Protein AF-A0A3N9NF38-F1 (afdb_monomer_lite)

Radius of gyration: 47.27 Å; chains: 1; bounding box: 135×78×129 Å

Sequence (856 aa):
MKYIIIVLLFSSFVFIRCHSHDHEHPHEVAAEEAPTVAVTQWTDSMELFMEYETAVVGAEIKFIIHLTTLSDFHPVREGRVTLIFTSADGSVLTIERDELLREGIFTPVNRFENSGEYTFQLSYEGAKAIERFEIGRFVVYESFEHIPPEPEEAAGEEITFLKEQQWKIDFATEQARKREVMASVHAVGSIEPRQASYTDILSPVEGIVSIAHAEQMVKPGQTVKKGETLAVLIPPLAAQNSWAEVYLNYEQAKAEYERSLRLKERNAISQREFEQAQRQYERQKAGLANYFEGEESGIRYGAESSSFSITAPLSGLVSDVALLPGQKAGAGQKLFSIVNPAYVWLRLELFANQAAQLQNVYGVSLTIPGQSAPIHLSENDITLVSRGELVDPQKRTLTVWLEAANSDRRMKIGQMVEAILLAYPAVISTARRTGRTELDEHSMGSHAHEMEVRIDLSDISKQQLLEELRNNLSIVPGTIITIGQPISHRIDHMLSGTRANIAVKIFGPDLYTLRRIADQIEAQMQDIKGLVDLSKDQQTDIPQVRIKANRDNLALFGLTAADIDEMIDSAFLGLPVSQVYEGQNRHDLVVRYEQDFRDNLDAIKNSLIDLPGGSQVPLHMVADINVDKGPNYISRENVQRKMVVQANVAGRDLLSVVDDIKSNVAENIDPPKGYYIEYGGQFESAAEATRMITLLSILSILAIFVALYLEFTSFRLSLLVMVNLPLALIGGVLALFMSEGIITIASMVGFITLFGIAVRNGIIMVSHYLHLIESEGKTVREAVVQGSLERLNPIMMTALTTGLALLPLALAMDKPGSEIQAPMSIAILGGLLSATFLNMIVIPVLFEKWGIRTAS

Secondary structure (DSSP, 8-state):
--------------------------------PPPEEEEEEE-SSEEEEEEEEPPBTTSEEEEEEEEEETTT-PBP-S-EEEEEEEETTS-EEEEEE---SBTTEE--EEE-SS-EEEEEEEEEEETTEEEEEEEEEEEEBSSGGGSPPPP-----------HHHHTTS------------------EEEEEPPTT-EEEEE-SS-EEE-GGGGGGPPPTT-EE-TT-EEEEEE-GGG-S--HH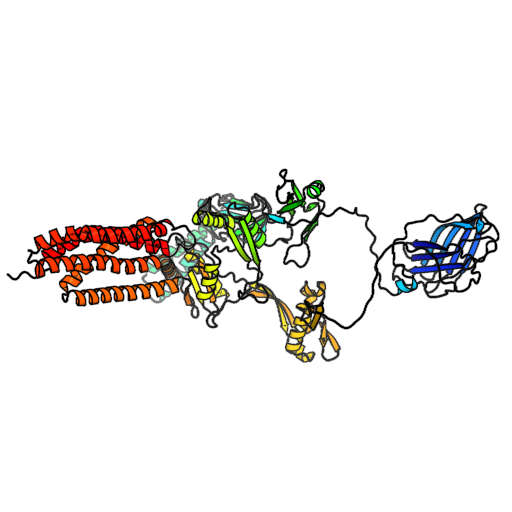HHHHHHHHHHHHHHHHHHHHTTT-S-HHHHHHHHHHHHHHHHHHHHHHHHHHTT----S----EEEE-SSSEEEEEE---TTPEEPTT-EEEEEE-TTEEEEEEEEEHHHHTT-SS--EEEE--TT-SS-EEEEGGGEEEEEE-SSPPTTT-EEEEEEEEE-TT--S-HHHHHHHHHHTSTTEEEEEEEES--TT-SS---TT-EEEEEEE--SSS-HHHHHHHHHHHHTTSTT-------HHHHHHHHHHHSSSSSEEEEEE-S-HHHHHHHHHHHHHHHTT-TTEEEEEE----EEEEEEEEE-HHHHHHHT--HHHHHHHHIIIII--EEEEEEETTEEEEEE----GGGTSSHHHHHH-EEE-TTS-EEEGGGTEEEEEEEEES---EETTEEEEEEEEEE-SS-HHHHHHHHHHHHHHH--PPTT-EEEEESHHHHHHHHHHHHHHHHHHHHHHHHHHHHHHHS-HHHHHHHHTHHHHHHHHHHHHHHTTTS---HHHHHHHHHHHHHHHHHHHHHHHHHHHHHHTS---HHHHHHHHHHHHHHHHHHHHHHHHHHHHHHHTTTTSTT-TTHHHHHHHHHHHHHHHHHHHHHHHHHHHHHHTS----

Structure (mmCIF, N/CA/C/O backbone):
data_AF-A0A3N9NF38-F1
#
_entry.id   AF-A0A3N9NF38-F1
#
loop_
_atom_site.group_PDB
_atom_site.id
_atom_site.type_symbol
_atom_site.label_atom_id
_atom_site.label_alt_id
_atom_site.label_comp_id
_atom_site.label_asym_id
_atom_site.label_entity_id
_atom_site.label_seq_id
_atom_site.pdbx_PDB_ins_code
_atom_site.Cartn_x
_atom_site.Cartn_y
_atom_site.Cartn_z
_atom_site.occupancy
_atom_site.B_iso_or_equiv
_atom_site.auth_seq_id
_atom_site.auth_comp_id
_atom_site.auth_asym_id
_atom_site.auth_atom_id
_atom_site.pdbx_PDB_model_num
ATOM 1 N N . MET A 1 1 ? 67.286 18.313 40.542 1.00 29.97 1 MET A N 1
ATOM 2 C CA . MET A 1 1 ? 67.997 17.303 39.719 1.00 29.97 1 MET A CA 1
ATOM 3 C C . MET A 1 1 ? 67.415 17.375 38.310 1.00 29.97 1 MET A C 1
ATOM 5 O O . MET A 1 1 ? 66.233 17.657 38.212 1.00 29.97 1 MET A O 1
ATOM 9 N N . LYS A 1 2 ? 68.207 17.417 37.229 1.00 23.53 2 LYS A N 1
ATOM 10 C CA . LYS A 1 2 ? 69.157 16.393 36.731 1.00 23.53 2 LYS A CA 1
ATOM 11 C C . LYS A 1 2 ? 68.433 15.081 36.354 1.00 23.53 2 LYS A C 1
ATOM 13 O O . LYS A 1 2 ? 67.737 14.563 37.213 1.00 23.53 2 LYS A O 1
ATOM 18 N N . TYR A 1 3 ? 68.637 14.460 35.188 1.00 26.38 3 TYR A N 1
ATOM 19 C CA . TYR A 1 3 ? 69.264 14.910 33.927 1.00 26.38 3 TYR A CA 1
ATOM 20 C C . TYR A 1 3 ? 69.180 13.765 32.885 1.00 26.38 3 TYR A C 1
ATOM 22 O O . TYR A 1 3 ? 69.373 12.638 33.316 1.00 26.38 3 TYR A O 1
ATOM 30 N N . ILE A 1 4 ? 69.060 14.086 31.577 1.00 30.91 4 ILE A N 1
ATOM 31 C CA . ILE A 1 4 ? 69.941 13.586 30.473 1.00 30.91 4 ILE A CA 1
ATOM 32 C C . ILE A 1 4 ? 69.904 12.050 30.150 1.00 30.91 4 ILE A C 1
ATOM 34 O O . ILE A 1 4 ? 69.565 11.250 31.005 1.00 30.91 4 ILE A O 1
ATOM 38 N N . ILE A 1 5 ? 70.217 11.504 28.960 1.00 34.25 5 ILE A N 1
ATOM 39 C CA . ILE A 1 5 ? 70.726 11.983 27.648 1.00 34.25 5 ILE A CA 1
ATOM 40 C C . ILE A 1 5 ? 70.441 10.887 26.575 1.00 34.25 5 ILE A C 1
ATOM 42 O O . ILE A 1 5 ? 70.309 9.729 26.960 1.00 34.25 5 ILE A O 1
ATOM 46 N N . ILE A 1 6 ? 70.203 11.176 25.281 1.00 30.67 6 ILE A N 1
ATOM 47 C CA . ILE A 1 6 ? 71.094 11.050 24.078 1.00 30.67 6 ILE A CA 1
ATOM 48 C C . ILE A 1 6 ? 70.127 10.989 22.852 1.00 30.67 6 ILE A C 1
ATOM 50 O O . ILE A 1 6 ? 69.067 10.394 23.023 1.00 30.67 6 ILE A O 1
ATOM 54 N N . VAL A 1 7 ? 70.351 11.452 21.603 1.00 27.95 7 VAL A N 1
ATOM 55 C CA . VAL A 1 7 ? 71.201 12.454 20.879 1.00 27.95 7 VAL A CA 1
ATOM 56 C C . VAL A 1 7 ? 70.753 12.374 19.376 1.00 27.95 7 VAL A C 1
ATOM 58 O O . VAL A 1 7 ? 70.211 11.332 19.023 1.00 27.95 7 VAL A O 1
ATOM 61 N N . LEU A 1 8 ? 70.870 13.276 18.381 1.00 23.94 8 LEU A N 1
ATOM 62 C CA . LEU A 1 8 ? 71.369 14.651 18.091 1.00 23.94 8 LEU A CA 1
ATOM 63 C C . LEU A 1 8 ? 70.146 15.608 17.848 1.00 23.94 8 LEU A C 1
ATOM 65 O O . LEU A 1 8 ? 69.037 15.199 18.174 1.00 23.94 8 LEU A O 1
ATOM 69 N N . LEU A 1 9 ? 70.142 16.895 17.432 1.00 23.56 9 LEU A N 1
ATOM 70 C CA . LEU A 1 9 ? 71.029 17.894 16.766 1.00 23.56 9 LEU A CA 1
ATOM 71 C C . LEU A 1 9 ? 71.072 17.855 15.208 1.00 23.56 9 LEU A C 1
ATOM 73 O O . LEU A 1 9 ? 71.183 16.773 14.651 1.00 23.56 9 LEU A O 1
ATOM 77 N N . PHE A 1 10 ? 71.007 18.964 14.437 1.00 23.52 10 PHE A N 1
ATOM 78 C CA . PHE A 1 10 ? 70.887 20.421 14.732 1.00 23.52 10 PHE A CA 1
ATOM 79 C C . PHE A 1 10 ? 70.024 21.162 13.650 1.00 23.52 10 PHE A C 1
ATOM 81 O O . PHE A 1 10 ? 69.529 20.534 12.721 1.00 23.52 10 PHE A O 1
ATOM 88 N N . SER A 1 11 ? 69.810 22.481 13.794 1.00 22.44 11 SER A N 1
ATOM 89 C CA . SER A 1 11 ? 68.997 23.404 12.948 1.00 22.44 11 SER A CA 1
ATOM 90 C C . SER A 1 11 ? 69.767 23.995 11.717 1.00 22.44 11 SER A C 1
ATOM 92 O O . SER A 1 11 ? 70.878 23.540 11.470 1.00 22.44 11 SER A O 1
ATOM 94 N N . SER A 1 12 ? 69.320 24.951 10.863 1.00 23.61 12 SER A N 1
ATOM 95 C CA . SER A 1 12 ? 68.325 26.057 10.952 1.00 23.61 12 SER A CA 1
ATOM 96 C C . SER A 1 12 ? 67.787 26.589 9.593 1.00 23.61 12 SER A C 1
ATOM 98 O O . SER A 1 12 ? 68.517 26.678 8.618 1.00 23.61 12 SER A O 1
ATOM 100 N N . PHE A 1 13 ? 66.532 27.064 9.617 1.00 25.88 13 PHE A N 1
ATOM 101 C CA . PHE A 1 13 ? 65.932 28.269 8.986 1.00 25.88 13 PHE A CA 1
ATOM 102 C C . PHE A 1 13 ? 66.564 29.006 7.755 1.00 25.88 13 PHE A C 1
ATOM 104 O O . PHE A 1 13 ? 67.501 29.779 7.913 1.00 25.88 13 PHE A O 1
ATOM 111 N N . VAL A 1 14 ? 65.827 28.961 6.623 1.00 25.22 14 VAL A N 1
ATOM 112 C CA . VAL A 1 14 ? 65.080 30.087 5.966 1.00 25.22 14 VAL A CA 1
ATOM 113 C C . VAL A 1 14 ? 65.749 31.157 5.042 1.00 25.22 14 VAL A C 1
ATOM 115 O O . VAL A 1 14 ? 66.621 31.916 5.444 1.00 25.22 14 VAL A O 1
ATOM 118 N N . PHE A 1 15 ? 65.082 31.326 3.876 1.00 24.64 15 PHE A N 1
ATOM 119 C CA . PHE A 1 15 ? 64.891 32.493 2.966 1.00 24.64 15 PHE A CA 1
ATOM 120 C C . PHE A 1 15 ? 65.831 32.839 1.775 1.00 24.64 15 PHE A C 1
ATOM 122 O O . PHE A 1 15 ? 67.023 33.066 1.926 1.00 24.64 15 PHE A O 1
ATOM 129 N N . ILE A 1 16 ? 65.139 33.134 0.651 1.00 24.09 16 ILE A N 1
ATOM 130 C CA . ILE A 1 16 ? 65.429 34.087 -0.453 1.00 24.09 16 ILE A CA 1
ATOM 131 C C . ILE A 1 16 ? 66.327 33.633 -1.629 1.00 24.09 16 ILE A C 1
ATOM 133 O O . ILE A 1 16 ? 67.448 33.186 -1.446 1.00 24.09 16 ILE A O 1
ATOM 137 N N . ARG A 1 17 ? 65.810 33.908 -2.847 1.00 20.97 17 ARG A N 1
ATOM 138 C CA . ARG A 1 17 ? 66.447 33.913 -4.188 1.00 20.97 17 ARG A CA 1
ATOM 139 C C . ARG A 1 17 ? 67.185 32.642 -4.635 1.00 20.97 17 ARG A C 1
ATOM 141 O O . ARG A 1 17 ? 68.342 32.433 -4.296 1.00 20.97 17 ARG A O 1
ATOM 148 N N . CYS A 1 18 ? 66.595 31.949 -5.610 1.00 23.95 18 CYS A N 1
ATOM 149 C CA . CYS A 1 18 ? 67.400 31.385 -6.693 1.00 23.95 18 CYS A CA 1
ATOM 150 C C . CYS A 1 18 ? 67.911 32.541 -7.567 1.00 23.95 18 CYS A C 1
ATOM 152 O O . CYS A 1 18 ? 67.128 33.388 -8.002 1.00 23.95 18 CYS A O 1
ATOM 154 N N . HIS A 1 19 ? 69.220 32.578 -7.795 1.00 21.56 19 HIS A N 1
ATOM 155 C CA . HIS A 1 19 ? 69.838 33.321 -8.891 1.00 21.56 19 HIS A CA 1
ATOM 156 C C . HIS A 1 19 ? 70.431 32.302 -9.877 1.00 21.56 19 HIS A C 1
ATOM 158 O O . HIS A 1 19 ? 70.405 31.103 -9.601 1.00 21.56 19 HIS A O 1
ATOM 164 N N . SER A 1 20 ? 70.886 32.769 -11.035 1.00 25.39 20 SER A N 1
ATOM 165 C CA . SER A 1 20 ? 71.375 31.930 -12.133 1.00 25.39 20 SER A CA 1
ATOM 166 C C . SER A 1 20 ? 72.767 31.334 -11.881 1.00 25.39 20 SER A C 1
ATOM 168 O O . SER A 1 20 ? 73.448 31.699 -10.921 1.00 25.39 20 SER A O 1
ATOM 170 N N . HIS A 1 21 ? 73.181 30.495 -12.835 1.00 24.47 21 HIS A N 1
ATOM 171 C CA . HIS A 1 21 ? 74.507 29.907 -13.031 1.00 24.47 21 HIS A CA 1
ATOM 172 C C . HIS A 1 21 ? 74.903 28.727 -12.132 1.00 24.47 21 HIS A C 1
ATOM 174 O O . HIS A 1 21 ? 74.615 28.707 -10.939 1.00 24.47 21 HIS A O 1
ATOM 180 N N . ASP A 1 22 ? 75.672 27.750 -12.618 1.00 24.53 22 ASP A N 1
ATOM 181 C CA . ASP A 1 22 ? 75.780 27.151 -13.970 1.00 24.53 22 ASP A CA 1
ATOM 182 C C . ASP A 1 22 ? 76.580 25.848 -13.811 1.00 24.53 22 ASP A C 1
ATOM 184 O O . ASP A 1 22 ? 77.318 25.689 -12.835 1.00 24.53 22 ASP A O 1
ATOM 188 N N . HIS A 1 23 ? 76.492 24.932 -14.778 1.00 27.89 23 HIS A N 1
ATOM 189 C CA . HIS A 1 23 ? 77.492 23.871 -14.912 1.00 27.89 23 HIS A CA 1
ATOM 190 C C . HIS A 1 23 ? 77.973 23.749 -16.356 1.00 27.89 23 HIS A C 1
ATOM 192 O O . HIS A 1 23 ? 77.351 23.103 -17.195 1.00 27.89 23 HIS A O 1
ATOM 198 N N . GLU A 1 24 ? 79.122 24.375 -16.611 1.00 26.62 24 GLU A N 1
ATOM 199 C CA . GLU A 1 24 ? 79.849 24.302 -17.873 1.00 26.62 24 GLU A CA 1
ATOM 200 C C . GLU A 1 24 ? 80.242 22.851 -18.201 1.00 26.62 24 GLU A C 1
ATOM 202 O O . GLU A 1 24 ? 81.093 22.242 -17.546 1.00 26.62 24 GLU A O 1
ATOM 207 N N . HIS A 1 25 ? 79.690 22.329 -19.292 1.00 27.12 25 HIS A N 1
ATOM 208 C CA . HIS A 1 25 ? 80.431 21.436 -20.177 1.00 27.12 25 HIS A CA 1
ATOM 209 C C . HIS A 1 25 ? 80.754 22.200 -21.471 1.00 27.12 25 HIS A C 1
ATOM 211 O O . HIS A 1 25 ? 80.097 23.199 -21.764 1.00 27.12 25 HIS A O 1
ATOM 217 N N . PRO A 1 26 ? 81.870 21.867 -22.142 1.00 25.59 26 PRO A N 1
ATOM 218 C CA . PRO A 1 26 ? 82.667 22.874 -22.833 1.00 25.59 26 PRO A CA 1
ATOM 219 C C . PRO A 1 26 ? 81.975 23.465 -24.061 1.00 25.59 26 PRO A C 1
ATOM 221 O O . PRO A 1 26 ? 81.375 22.742 -24.851 1.00 25.59 26 PRO A O 1
ATOM 224 N N . HIS A 1 27 ? 82.178 24.770 -24.260 1.00 26.14 27 HIS A N 1
ATOM 225 C CA . HIS A 1 27 ? 81.907 25.446 -25.524 1.00 26.14 27 HIS A CA 1
ATOM 226 C C . HIS A 1 27 ? 82.797 24.878 -26.644 1.00 26.14 27 HIS A C 1
ATOM 228 O O . HIS A 1 27 ? 83.865 25.416 -26.945 1.00 26.14 27 HIS A O 1
ATOM 234 N N . GLU A 1 28 ? 82.331 23.828 -27.316 1.00 25.45 28 GLU A N 1
ATOM 235 C CA . GLU A 1 28 ? 82.444 23.833 -28.771 1.00 25.45 28 GLU A CA 1
ATOM 236 C C . GLU A 1 28 ? 81.500 24.918 -29.302 1.00 25.45 28 GLU A C 1
ATOM 238 O O . GLU A 1 28 ? 80.389 25.100 -28.797 1.00 25.45 28 GLU A O 1
ATOM 243 N N . VAL A 1 29 ? 81.962 25.689 -30.287 1.00 30.98 29 VAL A N 1
ATOM 244 C CA . VAL A 1 29 ? 81.142 26.723 -30.926 1.00 30.98 29 VAL A CA 1
ATOM 245 C C . VAL A 1 29 ? 80.209 26.023 -31.908 1.00 30.98 29 VAL A C 1
ATOM 247 O O . VAL A 1 29 ? 80.527 25.878 -33.088 1.00 30.98 29 VAL A O 1
ATOM 250 N N . ALA A 1 30 ? 79.075 25.545 -31.394 1.00 27.36 30 ALA A N 1
ATOM 251 C CA . ALA A 1 30 ? 77.926 25.218 -32.224 1.00 27.36 30 ALA A CA 1
ATOM 252 C C . ALA A 1 30 ? 77.536 26.467 -33.031 1.00 27.36 30 ALA A C 1
ATOM 254 O O . ALA A 1 30 ? 77.594 27.586 -32.515 1.00 27.36 30 ALA A O 1
ATOM 255 N N . ALA A 1 31 ? 77.204 26.276 -34.306 1.00 32.00 31 ALA A N 1
ATOM 256 C CA . ALA A 1 31 ? 76.750 27.369 -35.154 1.00 32.00 31 ALA A CA 1
ATOM 257 C C . ALA A 1 31 ? 75.407 27.917 -34.648 1.00 32.00 31 ALA A C 1
ATOM 259 O O . ALA A 1 31 ? 74.642 27.200 -34.006 1.00 32.00 31 ALA A O 1
ATOM 260 N N . GLU A 1 32 ? 75.121 29.177 -34.964 1.00 41.56 32 GLU A N 1
ATOM 261 C CA . GLU A 1 32 ? 73.793 29.758 -34.768 1.00 41.56 32 GLU A CA 1
ATOM 262 C C . GLU A 1 32 ? 72.800 28.990 -35.657 1.00 41.56 32 GLU A C 1
ATOM 264 O O . GLU A 1 32 ? 72.834 29.111 -36.882 1.00 41.56 32 GLU A O 1
ATOM 269 N N . GLU A 1 33 ? 71.965 28.140 -35.051 1.00 52.38 33 GLU A N 1
ATOM 270 C CA . GLU A 1 33 ? 70.929 27.401 -35.776 1.00 52.38 33 GLU A CA 1
ATOM 271 C C . GLU A 1 33 ? 69.884 28.392 -36.304 1.00 52.38 33 GLU A C 1
ATOM 273 O O . GLU A 1 33 ? 69.327 29.198 -35.555 1.00 52.38 33 GLU A O 1
ATOM 278 N N . ALA A 1 34 ? 69.647 28.368 -37.617 1.00 59.06 34 ALA A N 1
ATOM 279 C CA . ALA A 1 34 ? 68.720 29.289 -38.260 1.00 59.06 34 ALA A CA 1
ATOM 280 C C . ALA A 1 34 ? 67.272 28.991 -37.823 1.00 59.06 34 ALA A C 1
ATOM 282 O O . ALA A 1 34 ? 66.893 27.817 -37.780 1.00 59.06 34 ALA A O 1
ATOM 283 N N . PRO A 1 35 ? 66.433 30.014 -37.555 1.00 65.31 35 PRO A N 1
ATOM 284 C CA . PRO A 1 35 ? 65.046 29.788 -37.160 1.00 65.31 35 PRO A CA 1
ATOM 285 C C . PRO A 1 35 ? 64.309 28.980 -38.234 1.00 65.31 35 PRO A C 1
ATOM 287 O O . PRO A 1 35 ? 64.445 29.238 -39.438 1.00 65.31 35 PRO A O 1
ATOM 290 N N . THR A 1 36 ? 63.570 27.966 -37.787 1.00 70.81 36 THR A N 1
ATOM 291 C CA . THR A 1 36 ? 62.892 26.987 -38.641 1.00 70.81 36 THR A CA 1
ATOM 292 C C . THR A 1 36 ? 61.425 27.355 -38.818 1.00 70.81 36 THR A C 1
ATOM 294 O O . THR A 1 36 ? 60.681 27.539 -37.861 1.00 70.81 36 THR A O 1
ATOM 297 N N . VAL A 1 37 ? 60.995 27.453 -40.073 1.00 77.69 37 VAL A N 1
ATOM 298 C CA . VAL A 1 37 ? 59.620 27.776 -40.445 1.00 77.69 37 VAL A CA 1
ATOM 299 C C . VAL A 1 37 ? 58.851 26.479 -40.667 1.00 77.69 37 VAL A C 1
ATOM 301 O O . VAL A 1 37 ? 59.185 25.700 -41.562 1.00 77.69 37 VAL A O 1
ATOM 304 N N . ALA A 1 38 ? 57.801 26.265 -39.876 1.00 80.81 38 ALA A N 1
ATOM 305 C CA . ALA A 1 38 ? 56.843 25.181 -40.064 1.00 80.81 38 ALA A CA 1
ATOM 306 C C . ALA A 1 38 ? 55.587 25.681 -40.800 1.00 80.81 38 ALA A C 1
ATOM 308 O O . ALA A 1 38 ? 55.027 26.729 -40.478 1.00 80.81 38 ALA A O 1
ATOM 309 N N . VAL A 1 39 ? 55.118 24.911 -41.780 1.00 80.88 39 VAL A N 1
ATOM 310 C CA . VAL A 1 39 ? 53.929 25.192 -42.592 1.00 80.88 39 VAL A CA 1
ATOM 311 C C . VAL A 1 39 ? 53.025 23.966 -42.599 1.00 80.88 39 VAL A C 1
ATOM 313 O O . VAL A 1 39 ? 53.464 22.874 -42.948 1.00 80.88 39 VAL A O 1
ATOM 316 N N . THR A 1 40 ? 51.740 24.153 -42.287 1.00 82.06 40 THR A N 1
ATOM 317 C CA . THR A 1 40 ? 50.705 23.123 -42.486 1.00 82.06 40 THR A CA 1
ATOM 318 C C . THR A 1 40 ? 49.654 23.632 -43.470 1.00 82.06 40 THR A C 1
ATOM 320 O O . THR A 1 40 ? 49.102 24.715 -43.273 1.00 82.06 40 THR A O 1
ATOM 323 N N . GLN A 1 41 ? 49.362 22.867 -44.522 1.00 83.25 41 GLN A N 1
ATOM 324 C CA . GLN A 1 41 ? 48.293 23.145 -45.486 1.00 83.25 41 GLN A CA 1
ATOM 325 C C . GLN A 1 41 ? 47.521 21.870 -45.844 1.00 83.25 41 GLN A C 1
ATOM 327 O O . GLN A 1 41 ? 47.989 20.755 -45.632 1.00 83.25 41 GLN A O 1
ATOM 332 N N . TRP A 1 42 ? 46.322 22.048 -46.397 1.00 83.94 42 TRP A N 1
ATOM 333 C CA . TRP A 1 42 ? 45.366 20.977 -46.668 1.00 83.94 42 TRP A CA 1
ATOM 334 C C . TRP A 1 42 ? 44.664 21.243 -48.003 1.00 83.94 42 TRP A C 1
ATOM 336 O O . TRP A 1 42 ? 44.303 22.389 -48.282 1.00 83.94 42 TRP A O 1
ATOM 346 N N . THR A 1 43 ? 44.430 20.199 -48.793 1.00 83.56 43 THR A N 1
ATOM 347 C CA . THR A 1 43 ? 43.486 20.208 -49.924 1.00 83.56 43 THR A CA 1
ATOM 348 C C . THR A 1 43 ? 42.327 19.249 -49.638 1.00 83.56 43 THR A C 1
ATOM 350 O O . THR A 1 43 ? 42.254 18.661 -48.560 1.00 83.56 43 THR A O 1
ATOM 353 N N . ASP A 1 44 ? 41.414 19.060 -50.594 1.00 79.00 44 ASP A N 1
ATOM 354 C CA . ASP A 1 44 ? 40.312 18.096 -50.458 1.00 79.00 44 ASP A CA 1
ATOM 355 C C . ASP A 1 44 ? 40.794 16.628 -50.367 1.00 79.00 44 ASP A C 1
ATOM 357 O O . ASP A 1 44 ? 40.001 15.750 -50.022 1.00 79.00 44 ASP A O 1
ATOM 361 N N . SER A 1 45 ? 42.068 16.333 -50.683 1.00 81.81 45 SER A N 1
ATOM 362 C CA . SER A 1 45 ? 42.606 14.961 -50.704 1.00 81.81 45 SER A CA 1
ATOM 363 C C . SER A 1 45 ? 43.899 14.738 -49.903 1.00 81.81 45 SER A C 1
ATOM 365 O O . SER A 1 45 ? 44.166 13.592 -49.522 1.00 81.81 45 SER A O 1
ATOM 367 N N . MET A 1 46 ? 44.691 15.781 -49.609 1.00 85.12 46 MET A N 1
ATOM 368 C CA . MET A 1 46 ? 45.998 15.642 -48.947 1.00 85.12 46 MET A CA 1
ATOM 369 C C . MET A 1 46 ? 46.288 16.699 -47.875 1.00 85.12 46 MET A C 1
ATOM 371 O O . MET A 1 46 ? 45.907 17.861 -47.989 1.00 85.12 46 MET A O 1
ATOM 375 N N . GLU A 1 47 ? 47.036 16.284 -46.854 1.00 86.19 47 GLU A N 1
ATOM 376 C CA . GLU A 1 47 ? 47.749 17.163 -45.924 1.00 86.19 47 GLU A CA 1
ATOM 377 C C . GLU A 1 47 ? 49.193 17.351 -46.397 1.00 86.19 47 GLU A C 1
ATOM 379 O O . GLU A 1 47 ? 49.871 16.376 -46.730 1.00 86.19 47 GLU A O 1
ATOM 384 N N . LEU A 1 48 ? 49.678 18.588 -46.320 1.00 86.81 48 LEU A N 1
ATOM 385 C CA . LEU A 1 48 ? 51.087 18.955 -46.358 1.00 86.81 48 LEU A CA 1
ATOM 386 C C . LEU A 1 48 ? 51.507 19.490 -44.985 1.00 86.81 48 LEU A C 1
ATOM 388 O O . LEU A 1 48 ? 50.987 20.512 -44.540 1.00 86.81 48 LEU A O 1
ATOM 392 N N . PHE A 1 49 ? 52.508 18.866 -44.367 1.00 87.31 49 PHE A N 1
ATOM 393 C CA . PHE A 1 49 ? 53.259 19.437 -43.247 1.00 87.31 49 PHE A CA 1
ATOM 394 C C . PHE A 1 49 ? 54.732 19.571 -43.648 1.00 87.31 49 PHE A C 1
ATOM 396 O O . PHE A 1 49 ? 55.372 18.586 -44.013 1.00 87.31 49 PHE A O 1
ATOM 403 N N . MET A 1 50 ? 55.273 20.786 -43.622 1.00 86.50 50 MET A N 1
ATOM 404 C CA . MET A 1 50 ? 56.604 21.096 -44.142 1.00 86.50 50 MET A CA 1
ATOM 405 C C . MET A 1 50 ? 57.397 21.977 -43.181 1.00 86.50 50 MET A C 1
ATOM 407 O O . MET A 1 50 ? 56.906 23.014 -42.752 1.00 86.50 50 MET A O 1
ATOM 411 N N . GLU A 1 51 ? 58.646 21.604 -42.927 1.00 86.62 51 GLU A N 1
ATOM 412 C CA . GLU A 1 51 ? 59.603 22.364 -42.114 1.00 86.62 51 GLU A CA 1
ATOM 413 C C . GLU A 1 51 ? 60.799 22.776 -42.983 1.00 86.62 51 GLU A C 1
ATOM 415 O O . GLU A 1 51 ? 61.271 21.980 -43.801 1.00 86.62 51 GLU A O 1
ATOM 420 N N . TYR A 1 52 ? 61.305 24.002 -42.833 1.00 86.31 52 TYR A N 1
ATOM 421 C CA . TYR A 1 52 ? 62.544 24.444 -43.486 1.00 86.31 52 TYR A CA 1
ATOM 422 C C . TYR A 1 52 ? 63.276 25.533 -42.692 1.00 86.31 52 TYR A C 1
ATOM 424 O O . TYR A 1 52 ? 62.663 26.357 -42.022 1.00 86.31 52 TYR A O 1
ATOM 432 N N . GLU A 1 53 ? 64.604 25.552 -42.782 1.00 83.31 53 GLU A N 1
ATOM 433 C CA . GLU A 1 53 ? 65.455 26.588 -42.176 1.00 83.31 53 GLU A CA 1
ATOM 434 C C . GLU A 1 53 ? 65.318 27.933 -42.915 1.00 83.31 53 GLU A C 1
ATOM 436 O O . GLU A 1 53 ? 65.078 27.967 -44.124 1.00 83.31 53 GLU A O 1
ATOM 441 N N . THR A 1 54 ? 65.491 29.060 -42.219 1.00 81.88 54 THR A N 1
ATOM 442 C CA . THR A 1 54 ? 65.417 30.392 -42.848 1.00 81.88 54 THR A CA 1
ATOM 443 C C . THR A 1 54 ? 66.500 30.580 -43.920 1.00 81.88 54 THR A C 1
ATOM 445 O O . THR A 1 54 ? 67.695 30.449 -43.659 1.00 81.88 54 THR A O 1
ATOM 448 N N . ALA A 1 55 ? 66.082 30.912 -45.146 1.00 83.88 55 ALA A N 1
ATOM 449 C CA . ALA A 1 55 ? 66.959 30.930 -46.312 1.00 83.88 55 ALA A CA 1
ATOM 450 C C . ALA A 1 55 ? 67.911 32.139 -46.342 1.00 83.88 55 ALA A C 1
ATOM 452 O O . ALA A 1 55 ? 67.477 33.291 -46.289 1.00 83.88 55 ALA A O 1
ATOM 453 N N . VAL A 1 56 ? 69.206 31.878 -46.538 1.00 84.00 56 VAL A N 1
ATOM 454 C CA . VAL A 1 56 ? 70.257 32.896 -46.713 1.00 84.00 56 VAL A CA 1
ATOM 455 C C . VAL A 1 56 ? 71.031 32.641 -48.011 1.00 84.00 56 VAL A C 1
ATOM 457 O O . VAL A 1 56 ? 71.233 31.490 -48.407 1.00 84.00 56 VAL A O 1
ATOM 460 N N . VAL A 1 57 ? 71.466 33.706 -48.691 1.00 84.62 57 VAL A N 1
ATOM 461 C CA . VAL A 1 57 ? 72.224 33.615 -49.953 1.00 84.62 57 VAL A CA 1
ATOM 462 C C . VAL A 1 57 ? 73.481 32.748 -49.797 1.00 84.62 57 VAL A C 1
ATOM 464 O O . VAL A 1 57 ? 74.284 32.931 -48.886 1.00 84.62 57 VAL A O 1
ATOM 467 N N . GLY A 1 58 ? 73.661 31.786 -50.706 1.00 77.69 58 GLY A N 1
ATOM 468 C CA . GLY A 1 58 ? 74.793 30.851 -50.736 1.00 77.69 58 GLY A CA 1
ATOM 469 C C . GLY A 1 58 ? 74.758 29.718 -49.696 1.00 77.69 58 GLY A C 1
ATOM 470 O O . GLY A 1 58 ? 75.493 28.734 -49.857 1.00 77.69 58 GLY A O 1
ATOM 471 N N . ALA A 1 59 ? 73.899 29.815 -48.675 1.00 83.62 59 ALA A N 1
ATOM 472 C CA . ALA A 1 59 ? 73.656 28.744 -47.714 1.00 83.62 59 ALA A CA 1
ATOM 473 C C . ALA A 1 59 ? 72.888 27.576 -48.359 1.00 83.62 59 ALA A C 1
ATOM 475 O O . ALA A 1 59 ? 72.232 27.727 -49.393 1.00 83.62 59 ALA A O 1
ATOM 476 N N . GLU A 1 60 ? 72.994 26.395 -47.751 1.00 84.12 60 GLU A N 1
ATOM 477 C CA . GLU A 1 60 ? 72.257 25.201 -48.165 1.00 84.12 60 GLU A CA 1
ATOM 478 C C . GLU A 1 60 ? 71.017 25.042 -47.295 1.00 84.12 60 GLU A C 1
ATOM 480 O O . GLU A 1 60 ? 71.134 24.810 -46.099 1.00 84.12 60 GLU A O 1
ATOM 485 N N . ILE A 1 61 ? 69.842 25.181 -47.907 1.00 86.88 61 ILE A N 1
ATOM 486 C CA . ILE A 1 61 ? 68.550 25.017 -47.245 1.00 86.88 61 ILE A CA 1
ATOM 487 C C . ILE A 1 61 ? 67.978 23.644 -47.578 1.00 86.88 61 ILE A C 1
ATOM 489 O O . ILE A 1 61 ? 67.862 23.255 -48.746 1.00 86.88 61 ILE A O 1
ATOM 493 N N . LYS A 1 62 ? 67.584 22.930 -46.526 1.00 87.31 62 LYS A N 1
ATOM 494 C CA . LYS A 1 62 ? 66.836 21.680 -46.583 1.00 87.31 62 LYS A CA 1
ATOM 495 C C . LYS A 1 62 ? 65.374 21.949 -46.234 1.00 87.31 62 LYS A C 1
ATOM 497 O O . LYS A 1 62 ? 65.082 22.625 -45.252 1.00 87.31 62 LYS A O 1
ATOM 502 N N . PHE A 1 63 ? 64.470 21.361 -47.007 1.00 88.88 63 PHE A N 1
ATOM 503 C CA . PHE A 1 63 ? 63.055 21.264 -46.659 1.00 88.88 63 PHE A CA 1
ATOM 504 C C . PHE A 1 63 ? 62.775 19.831 -46.192 1.00 88.88 63 PHE A C 1
ATOM 506 O O . PHE A 1 63 ? 63.349 18.881 -46.731 1.00 88.88 63 PHE A O 1
ATOM 513 N N . ILE A 1 64 ? 61.899 19.657 -45.207 1.00 88.25 64 ILE A N 1
ATOM 514 C CA . ILE A 1 64 ? 61.419 18.359 -44.724 1.00 88.25 64 ILE A CA 1
ATOM 515 C C . ILE A 1 64 ? 59.912 18.335 -44.944 1.00 88.25 64 ILE A C 1
ATOM 517 O O . ILE A 1 64 ? 59.168 19.037 -44.270 1.00 88.25 64 ILE A O 1
ATOM 521 N N . ILE A 1 65 ? 59.471 17.569 -45.938 1.00 88.44 65 ILE A N 1
ATOM 522 C CA . ILE A 1 65 ? 58.111 17.613 -46.478 1.00 88.44 65 ILE A CA 1
ATOM 523 C C . ILE A 1 65 ? 57.419 16.297 -46.160 1.00 88.44 65 ILE A C 1
ATOM 525 O O . ILE A 1 65 ? 57.799 15.259 -46.699 1.00 88.44 65 ILE A O 1
ATOM 529 N N . HIS A 1 66 ? 56.400 16.358 -45.312 1.00 89.75 66 HIS A N 1
ATOM 530 C CA . HIS A 1 66 ? 55.515 15.256 -44.966 1.00 89.75 66 HIS A CA 1
ATOM 531 C C . HIS A 1 66 ? 54.197 15.405 -45.742 1.00 89.75 66 HIS A C 1
ATOM 533 O O . HIS A 1 66 ? 53.550 16.452 -45.669 1.00 89.75 66 HIS A O 1
ATOM 539 N N . LEU A 1 67 ? 53.789 14.361 -46.466 1.00 87.75 67 LEU A N 1
ATOM 540 C CA . LEU A 1 67 ? 52.522 14.308 -47.201 1.00 87.75 67 LEU A CA 1
ATOM 541 C C . LEU A 1 67 ? 51.662 13.129 -46.717 1.00 87.75 67 LEU A C 1
ATOM 543 O O . LEU A 1 67 ? 52.067 11.966 -46.829 1.00 87.75 67 LEU A O 1
ATOM 547 N N . THR A 1 68 ? 50.465 13.439 -46.209 1.00 86.06 68 THR A N 1
ATOM 548 C CA . THR A 1 68 ? 49.463 12.462 -45.739 1.00 86.06 68 THR A CA 1
ATOM 549 C C . THR A 1 68 ? 48.270 12.434 -46.696 1.00 86.06 68 THR A C 1
ATOM 551 O O . THR A 1 68 ? 47.783 13.487 -47.107 1.00 86.06 68 THR A O 1
ATOM 554 N N . THR A 1 69 ? 47.739 11.252 -47.015 1.00 84.69 69 THR A N 1
ATOM 555 C CA . THR A 1 69 ? 46.496 11.122 -47.798 1.00 84.69 69 THR A CA 1
ATOM 556 C C . THR A 1 69 ? 45.283 11.182 -46.865 1.00 84.69 69 THR A C 1
ATOM 558 O O . THR A 1 69 ? 45.192 10.398 -45.925 1.00 84.69 69 THR A O 1
ATOM 561 N N . LEU A 1 70 ? 44.319 12.075 -47.104 1.00 80.75 70 LEU A N 1
ATOM 562 C CA . LEU A 1 70 ? 43.180 12.288 -46.192 1.00 80.75 70 LEU A CA 1
ATOM 563 C C . LEU A 1 70 ? 42.089 11.206 -46.274 1.00 80.75 70 LEU A C 1
ATOM 565 O O . LEU A 1 70 ? 41.199 11.166 -45.431 1.00 80.75 70 LEU A O 1
ATOM 569 N N . SER A 1 71 ? 42.145 10.311 -47.266 1.00 76.62 71 SER A N 1
ATOM 570 C CA . SER A 1 71 ? 41.191 9.198 -47.396 1.00 76.62 71 SER A CA 1
ATOM 571 C C . SER A 1 71 ? 41.442 8.039 -46.429 1.00 76.62 71 SER A C 1
ATOM 573 O O . SER A 1 71 ? 40.529 7.259 -46.171 1.00 76.62 71 SER A O 1
ATOM 575 N N . ASP A 1 72 ? 42.680 7.883 -45.954 1.00 76.06 72 ASP A N 1
ATOM 576 C CA . ASP A 1 72 ? 43.119 6.778 -45.090 1.00 76.06 72 ASP A CA 1
ATOM 577 C C . ASP A 1 72 ? 44.112 7.214 -43.991 1.00 76.06 72 ASP A C 1
ATOM 579 O O . ASP A 1 72 ? 44.559 6.376 -43.211 1.00 76.06 72 ASP A O 1
ATOM 583 N N . PHE A 1 73 ? 44.456 8.505 -43.916 1.00 75.12 73 PHE A N 1
ATOM 584 C CA . PHE A 1 73 ? 45.450 9.100 -43.009 1.00 75.12 73 PHE A CA 1
ATOM 585 C C . PHE A 1 73 ? 46.852 8.472 -43.079 1.00 75.12 73 PHE A C 1
ATOM 587 O O . PHE A 1 73 ? 47.669 8.656 -42.175 1.00 75.12 73 PHE A O 1
ATOM 594 N N . HIS A 1 74 ? 47.166 7.777 -44.178 1.00 82.38 74 HIS A N 1
ATOM 595 C CA . HIS A 1 74 ? 48.468 7.154 -44.381 1.00 82.38 74 HIS A CA 1
ATOM 596 C C . HIS A 1 74 ? 49.449 8.064 -45.147 1.00 82.38 74 HIS A C 1
ATOM 598 O O . HIS A 1 74 ? 49.040 8.872 -45.994 1.00 82.38 74 HIS A O 1
ATOM 604 N N . PRO A 1 75 ? 50.763 7.917 -44.894 1.00 86.00 75 PRO A N 1
ATOM 605 C CA . PRO A 1 75 ? 51.805 8.588 -45.665 1.00 86.00 75 PRO A CA 1
ATOM 606 C C . PRO A 1 75 ? 51.791 8.183 -47.149 1.00 86.00 75 PRO A C 1
ATOM 608 O O . PRO A 1 75 ? 51.549 7.021 -47.489 1.00 86.00 75 PRO A O 1
ATOM 611 N N . VAL A 1 76 ? 52.115 9.118 -48.050 1.00 86.69 76 VAL A N 1
ATOM 612 C CA . VAL A 1 76 ? 52.277 8.797 -49.483 1.00 86.69 76 VAL A CA 1
ATOM 613 C C . VAL A 1 76 ? 53.490 7.884 -49.718 1.00 86.69 76 VAL A C 1
ATOM 615 O O . VAL A 1 76 ? 54.567 8.102 -49.169 1.00 86.69 76 VAL A O 1
ATOM 618 N N . ARG A 1 77 ? 53.335 6.834 -50.534 1.00 85.25 77 ARG A N 1
ATOM 619 C CA . ARG A 1 77 ? 54.379 5.802 -50.739 1.00 85.25 77 ARG A CA 1
ATOM 620 C C . ARG A 1 77 ? 55.232 5.981 -51.994 1.00 85.25 77 ARG A C 1
ATOM 622 O O . ARG A 1 77 ? 56.305 5.397 -52.085 1.00 85.25 77 ARG A O 1
ATOM 629 N N . GLU A 1 78 ? 54.746 6.753 -52.956 1.00 83.44 78 GLU A N 1
ATOM 630 C CA . GLU A 1 78 ? 55.370 7.000 -54.256 1.00 83.44 78 GLU A CA 1
ATOM 631 C C . GLU A 1 78 ? 54.868 8.342 -54.801 1.00 83.44 78 GLU A C 1
ATOM 633 O O . GLU A 1 78 ? 53.746 8.740 -54.495 1.00 83.44 78 GLU A O 1
ATOM 638 N N . GLY A 1 79 ? 55.667 9.020 -55.623 1.00 86.31 79 GLY A N 1
ATOM 639 C CA . GLY A 1 79 ? 55.297 10.284 -56.265 1.00 86.31 79 GLY A CA 1
ATOM 640 C C . GLY A 1 79 ? 56.472 11.254 -56.346 1.00 86.31 79 GLY A C 1
ATOM 641 O O . GLY A 1 79 ? 57.561 10.966 -55.854 1.00 86.31 79 GLY A O 1
ATOM 642 N N . ARG A 1 80 ? 56.245 12.411 -56.967 1.00 89.94 80 ARG A N 1
ATOM 643 C CA . ARG A 1 80 ? 57.203 13.513 -57.072 1.00 89.94 80 ARG A CA 1
ATOM 644 C C . ARG A 1 80 ? 56.675 14.749 -56.360 1.00 89.94 80 ARG A C 1
ATOM 646 O O . ARG A 1 80 ? 55.510 15.102 -56.517 1.00 89.94 80 ARG A O 1
ATOM 653 N N . VAL A 1 81 ? 57.559 15.439 -55.649 1.00 91.06 81 VAL A N 1
ATOM 654 C CA . VAL A 1 81 ? 57.354 16.804 -55.161 1.00 91.06 81 VAL A CA 1
ATOM 655 C C . VAL A 1 81 ? 58.181 17.762 -56.013 1.00 91.06 81 VAL A C 1
ATOM 657 O O . VAL A 1 81 ? 59.387 17.571 -56.183 1.00 91.06 81 VAL A O 1
ATOM 660 N N . THR A 1 82 ? 57.536 18.813 -56.510 1.00 91.94 82 THR A N 1
ATOM 661 C CA . THR A 1 82 ? 58.154 19.901 -57.269 1.00 91.94 82 THR A CA 1
ATOM 662 C C . THR A 1 82 ? 57.893 21.219 -56.542 1.00 91.94 82 THR A C 1
ATOM 664 O O . THR A 1 82 ? 56.760 21.702 -56.489 1.00 91.94 82 THR A O 1
ATOM 667 N N . LEU A 1 83 ? 58.949 21.798 -55.966 1.00 91.06 83 LEU A N 1
ATOM 668 C CA . LEU A 1 83 ? 58.931 23.137 -55.373 1.00 91.06 83 LEU A CA 1
ATOM 669 C C . LEU A 1 83 ? 59.127 24.179 -56.472 1.00 91.06 83 LEU A C 1
ATOM 671 O O . LEU A 1 83 ? 60.014 24.020 -57.312 1.00 91.06 83 LEU A O 1
ATOM 675 N N . ILE A 1 84 ? 58.335 25.247 -56.446 1.00 91.50 84 ILE A N 1
ATOM 676 C CA . ILE A 1 84 ? 58.362 26.327 -57.435 1.00 91.50 84 ILE A CA 1
ATOM 677 C C . ILE A 1 84 ? 58.472 27.659 -56.690 1.00 91.50 84 ILE A C 1
ATOM 679 O O . ILE A 1 84 ? 57.585 28.023 -55.919 1.00 91.50 84 ILE A O 1
ATOM 683 N N . PHE A 1 85 ? 59.553 28.395 -56.941 1.00 90.25 85 PHE A N 1
ATOM 684 C CA . PHE A 1 85 ? 59.822 29.713 -56.370 1.00 90.25 85 PHE A CA 1
ATOM 685 C C . PHE A 1 85 ? 59.836 30.753 -57.492 1.00 90.25 85 PHE A C 1
ATOM 687 O O . PHE A 1 85 ? 60.699 30.714 -58.367 1.00 90.25 85 PHE A O 1
ATOM 694 N N . THR A 1 86 ? 58.886 31.688 -57.472 1.00 88.25 86 THR A N 1
ATOM 695 C CA . THR A 1 86 ? 58.754 32.755 -58.479 1.00 88.25 86 THR A CA 1
ATOM 696 C C . THR A 1 86 ? 59.154 34.097 -57.878 1.00 88.25 86 THR A C 1
ATOM 698 O O . THR A 1 86 ? 58.475 34.603 -56.987 1.00 88.25 86 THR A O 1
ATOM 701 N N . SER A 1 87 ? 60.253 34.671 -58.360 1.00 85.31 87 SER A N 1
ATOM 702 C CA . SER A 1 87 ? 60.754 35.991 -57.959 1.00 85.31 87 SER A CA 1
ATOM 703 C C . SER A 1 87 ? 59.879 37.124 -58.511 1.00 85.31 87 SER A C 1
ATOM 705 O O . SER A 1 87 ? 59.199 36.972 -59.530 1.00 85.31 87 SER A O 1
ATOM 707 N N . ALA A 1 88 ? 59.935 38.296 -57.874 1.00 76.44 88 ALA A N 1
ATOM 708 C CA . ALA A 1 88 ? 59.215 39.499 -58.303 1.00 76.44 88 ALA A CA 1
ATOM 709 C C . ALA A 1 88 ? 59.628 40.023 -59.701 1.00 76.44 88 ALA A C 1
ATOM 711 O O . ALA A 1 88 ? 58.885 40.794 -60.308 1.00 76.44 88 ALA A O 1
ATOM 712 N N . ASP A 1 89 ? 60.787 39.606 -60.227 1.00 75.69 89 ASP A N 1
ATOM 713 C CA . ASP A 1 89 ? 61.235 39.893 -61.601 1.00 75.69 89 ASP A CA 1
ATOM 714 C C . ASP A 1 89 ? 60.680 38.913 -62.658 1.00 75.69 89 ASP A C 1
ATOM 716 O O . ASP A 1 89 ? 60.897 39.101 -63.856 1.00 75.69 89 ASP A O 1
ATOM 720 N N . GLY A 1 90 ? 59.944 37.882 -62.230 1.00 73.44 90 GLY A N 1
ATOM 721 C CA . GLY A 1 90 ? 59.393 36.834 -63.089 1.00 73.44 90 GLY A CA 1
ATOM 722 C C . GLY A 1 90 ? 60.345 35.668 -63.368 1.00 73.44 90 GLY A C 1
ATOM 723 O O . GLY A 1 90 ? 59.987 34.784 -64.149 1.00 73.44 90 GLY A O 1
ATOM 724 N N . SER A 1 91 ? 61.532 35.624 -62.751 1.00 81.56 91 SER A N 1
ATOM 725 C CA . SER A 1 91 ? 62.372 34.422 -62.781 1.00 81.56 91 SER A CA 1
ATOM 726 C C . SER A 1 91 ? 61.764 33.308 -61.916 1.00 81.56 91 SER A C 1
ATOM 728 O O . SER A 1 91 ? 61.249 33.552 -60.822 1.00 81.56 91 SER A O 1
ATOM 730 N N . VAL A 1 92 ? 61.792 32.073 -62.427 1.00 85.50 92 VAL A N 1
ATOM 731 C CA . VAL A 1 92 ? 61.226 30.887 -61.767 1.00 85.50 92 VAL A CA 1
ATOM 732 C C . VAL A 1 92 ? 62.339 29.882 -61.508 1.00 85.50 92 VAL A C 1
ATOM 734 O O . VAL A 1 92 ? 63.033 29.465 -62.437 1.00 85.50 92 VAL A O 1
ATOM 737 N N . LEU A 1 93 ? 62.484 29.482 -60.247 1.00 87.00 93 LEU A N 1
ATOM 738 C CA . LEU A 1 93 ? 63.362 28.409 -59.799 1.00 87.00 93 LEU A CA 1
ATOM 739 C C . LEU A 1 93 ? 62.514 27.189 -59.422 1.00 87.00 93 LEU A C 1
ATOM 741 O O . LEU A 1 93 ? 61.562 27.309 -58.651 1.00 87.00 93 LEU A O 1
ATOM 745 N N . THR A 1 94 ? 62.888 26.018 -59.934 1.00 87.75 94 THR A N 1
ATOM 746 C CA . THR A 1 94 ? 62.151 24.764 -59.733 1.00 87.75 94 THR A CA 1
ATOM 747 C C . THR A 1 94 ? 63.075 23.691 -59.168 1.00 87.75 94 THR A C 1
ATOM 749 O O . THR A 1 94 ? 64.159 23.470 -59.708 1.00 87.75 94 THR A O 1
ATOM 752 N N . ILE A 1 95 ? 62.651 23.010 -58.100 1.00 88.25 95 ILE A N 1
ATOM 753 C CA . ILE A 1 95 ? 63.410 21.939 -57.434 1.00 88.25 95 ILE A CA 1
ATOM 754 C C . ILE A 1 95 ? 62.522 20.693 -57.361 1.00 88.25 95 ILE A C 1
ATOM 756 O O . ILE A 1 95 ? 61.502 20.705 -56.675 1.00 88.25 95 ILE A O 1
ATOM 760 N N . GLU A 1 96 ? 62.909 19.617 -58.049 1.00 88.12 96 GLU A N 1
ATOM 761 C CA . GLU A 1 96 ? 62.159 18.351 -58.077 1.00 88.12 96 GLU A CA 1
ATOM 762 C C . GLU A 1 96 ? 62.819 17.269 -57.208 1.00 88.12 96 GLU A C 1
ATOM 764 O O . GLU A 1 96 ? 64.049 17.148 -57.185 1.00 88.12 96 GLU A O 1
ATOM 769 N N . ARG A 1 97 ? 62.005 16.446 -56.532 1.00 88.00 97 ARG A N 1
ATOM 770 C CA . ARG A 1 97 ? 62.413 15.177 -55.904 1.00 88.00 97 ARG A CA 1
ATOM 771 C C . ARG A 1 97 ? 61.324 14.118 -56.024 1.00 88.00 97 ARG A C 1
ATOM 773 O O . ARG A 1 97 ? 60.185 14.351 -55.636 1.00 88.00 97 ARG A O 1
ATOM 780 N N . ASP A 1 98 ? 61.707 12.944 -56.507 1.00 84.06 98 ASP A N 1
ATOM 781 C CA . ASP A 1 98 ? 60.893 11.725 -56.601 1.00 84.06 98 ASP A CA 1
ATOM 782 C C . ASP A 1 98 ? 61.427 10.558 -55.743 1.00 84.06 98 ASP A C 1
ATOM 784 O O . ASP A 1 98 ? 60.769 9.530 -55.610 1.00 84.06 98 ASP A O 1
ATOM 788 N N . GLU A 1 99 ? 62.586 10.725 -55.099 1.00 80.50 99 GLU A N 1
ATOM 789 C CA . GLU A 1 99 ? 63.102 9.795 -54.089 1.00 80.50 99 GLU A CA 1
ATOM 790 C C . GLU A 1 99 ? 62.611 10.197 -52.685 1.00 80.50 99 GLU A C 1
ATOM 792 O O . GLU A 1 99 ? 62.869 11.310 -52.214 1.00 80.50 99 GLU A O 1
ATOM 797 N N . LEU A 1 100 ? 61.894 9.284 -52.021 1.00 82.56 100 LEU A N 1
ATOM 798 C CA . LEU A 1 100 ? 61.420 9.447 -50.646 1.00 82.56 100 LEU A CA 1
ATOM 799 C C . LEU A 1 100 ? 62.506 9.031 -49.642 1.00 82.56 100 LEU A C 1
ATOM 801 O O . LEU A 1 100 ? 63.143 7.991 -49.796 1.00 82.56 100 LEU A O 1
ATOM 805 N N . LEU A 1 101 ? 62.658 9.796 -48.559 1.00 83.00 101 LEU A N 1
ATOM 806 C CA . LEU A 1 101 ? 63.539 9.450 -47.437 1.00 83.00 101 LEU A CA 1
ATOM 807 C C . LEU A 1 101 ? 62.939 8.321 -46.576 1.00 83.00 101 LEU A C 1
ATOM 809 O O . LEU A 1 101 ? 63.664 7.464 -46.068 1.00 83.00 101 LEU A O 1
ATOM 813 N N . ARG A 1 102 ? 61.611 8.347 -46.405 1.00 82.19 102 ARG A N 1
ATOM 814 C CA . ARG A 1 102 ? 60.737 7.363 -45.732 1.00 82.19 102 ARG A CA 1
ATOM 815 C C . ARG A 1 102 ? 59.338 7.469 -46.350 1.00 82.19 102 ARG A C 1
ATOM 817 O O . ARG A 1 102 ? 59.074 8.451 -47.039 1.00 82.19 102 ARG A O 1
ATOM 824 N N . GLU A 1 103 ? 58.430 6.520 -46.087 1.00 80.88 103 GLU A N 1
ATOM 825 C CA . GLU A 1 103 ? 57.015 6.693 -46.475 1.00 80.88 103 GLU A CA 1
ATOM 826 C C . GLU A 1 103 ? 56.513 8.066 -45.990 1.00 80.88 103 GLU A C 1
ATOM 828 O O . GLU A 1 103 ? 56.662 8.410 -44.819 1.00 80.88 103 GLU A O 1
ATOM 833 N N . GLY A 1 104 ? 55.964 8.858 -46.911 1.00 80.69 104 GLY A N 1
ATOM 834 C CA . GLY A 1 104 ? 55.416 10.189 -46.668 1.00 80.69 104 GLY A CA 1
ATOM 835 C C . GLY A 1 104 ? 56.424 11.334 -46.657 1.00 80.69 104 GLY A C 1
ATOM 836 O O . GLY A 1 104 ? 55.978 12.476 -46.679 1.00 80.69 104 GLY A O 1
ATOM 837 N N . ILE A 1 105 ? 57.739 11.075 -46.626 1.00 87.38 105 ILE A N 1
ATOM 838 C CA . ILE A 1 105 ? 58.760 12.102 -46.350 1.00 87.38 105 ILE A CA 1
ATOM 839 C C . ILE A 1 105 ? 59.686 12.339 -47.547 1.00 87.38 105 ILE A C 1
ATOM 841 O O . ILE A 1 105 ? 60.462 11.463 -47.933 1.00 87.38 105 ILE A O 1
ATOM 845 N N . PHE A 1 106 ? 59.687 13.570 -48.059 1.00 87.88 106 PHE A N 1
ATOM 846 C CA . PHE A 1 106 ? 60.626 14.071 -49.067 1.00 87.88 106 PHE A CA 1
ATOM 847 C C . PHE A 1 106 ? 61.579 15.097 -48.442 1.00 87.88 106 PHE A C 1
ATOM 849 O O . PHE A 1 106 ? 61.159 15.924 -47.633 1.00 87.88 106 PHE A O 1
ATOM 856 N N . THR A 1 107 ? 62.855 15.093 -48.845 1.00 88.75 107 THR A N 1
ATOM 857 C CA . THR A 1 107 ? 63.824 16.116 -48.404 1.00 88.75 107 THR A CA 1
ATOM 858 C C . THR A 1 107 ? 64.592 16.753 -49.568 1.00 88.75 107 THR A C 1
ATOM 860 O O . THR A 1 107 ? 65.760 16.415 -49.794 1.00 88.75 107 THR A O 1
ATOM 863 N N . PRO A 1 108 ? 63.966 17.655 -50.350 1.00 89.06 108 PRO A N 1
ATOM 864 C CA . PRO A 1 108 ? 64.687 18.497 -51.295 1.00 89.06 108 PRO A CA 1
ATOM 865 C C . PRO A 1 108 ? 65.647 19.449 -50.568 1.00 89.06 108 PRO A C 1
ATOM 867 O O . PRO A 1 108 ? 65.395 19.910 -49.455 1.00 89.06 108 PRO A O 1
ATOM 870 N N . VAL A 1 109 ? 66.759 19.741 -51.240 1.00 87.00 109 VAL A N 1
ATOM 871 C CA . VAL A 1 109 ? 67.849 20.602 -50.772 1.00 87.00 109 VAL A CA 1
ATOM 872 C C . VAL A 1 109 ? 68.240 21.524 -51.921 1.00 87.00 109 VAL A C 1
ATOM 874 O O . VAL A 1 109 ? 68.310 21.064 -53.066 1.00 87.00 109 VAL A O 1
ATOM 877 N N . ASN A 1 110 ? 68.476 22.804 -51.629 1.00 89.00 110 ASN A N 1
ATOM 878 C CA . ASN A 1 110 ? 68.846 23.818 -52.617 1.00 89.00 110 ASN A CA 1
ATOM 879 C C . ASN A 1 110 ? 69.814 24.872 -52.040 1.00 89.00 110 ASN A C 1
ATOM 881 O O . ASN A 1 110 ? 69.976 24.980 -50.827 1.00 89.00 110 ASN A O 1
ATOM 885 N N . ARG A 1 111 ? 70.423 25.683 -52.914 1.00 87.25 111 ARG A N 1
ATOM 886 C CA . ARG A 1 111 ? 71.134 26.923 -52.564 1.00 87.25 111 ARG A CA 1
ATOM 887 C C . ARG A 1 111 ? 70.573 28.078 -53.393 1.00 87.25 111 ARG A C 1
ATOM 889 O O . ARG A 1 111 ? 70.325 27.910 -54.584 1.00 87.25 111 ARG A O 1
ATOM 896 N N . PHE A 1 112 ? 70.364 29.239 -52.779 1.00 85.00 112 PHE A N 1
ATOM 897 C CA . PHE A 1 112 ? 69.848 30.429 -53.466 1.00 85.00 112 PHE A CA 1
ATOM 898 C C . PHE A 1 112 ? 70.991 31.413 -53.758 1.00 85.00 112 PHE A C 1
ATOM 900 O O . PHE A 1 112 ? 71.767 31.743 -52.865 1.00 85.00 112 PHE A O 1
ATOM 907 N N . GLU A 1 113 ? 71.111 31.868 -55.010 1.00 81.19 113 GLU A N 1
ATOM 908 C CA . GLU A 1 113 ? 72.204 32.757 -55.451 1.00 81.19 113 GLU A CA 1
ATOM 909 C C . GLU A 1 113 ? 71.917 34.254 -55.242 1.00 81.19 113 GLU A C 1
ATOM 911 O O . GLU A 1 113 ? 72.849 35.053 -55.246 1.00 81.19 113 GLU A O 1
ATOM 916 N N . ASN A 1 114 ? 70.650 34.641 -55.056 1.00 82.88 114 ASN A N 1
ATOM 917 C CA . ASN A 1 114 ? 70.217 36.033 -54.915 1.00 82.88 114 ASN A CA 1
ATOM 918 C C . ASN A 1 114 ? 69.281 36.189 -53.708 1.00 82.88 114 ASN A C 1
ATOM 920 O O . ASN A 1 114 ? 68.519 35.273 -53.391 1.00 82.88 114 ASN A O 1
ATOM 924 N N . SER A 1 115 ? 69.333 37.350 -53.056 1.00 85.25 115 SER A N 1
ATOM 925 C CA . SER A 1 115 ? 68.378 37.768 -52.027 1.00 85.25 115 SER A CA 1
ATOM 926 C C . SER A 1 115 ? 67.070 38.253 -52.660 1.00 85.25 115 SER A C 1
ATOM 928 O O . SER A 1 115 ? 67.050 38.696 -53.810 1.00 85.25 115 SER A O 1
ATOM 930 N N . GLY A 1 116 ? 65.967 38.193 -51.910 1.00 84.06 116 GLY A N 1
ATOM 931 C CA . GLY A 1 116 ? 64.685 38.740 -52.360 1.00 84.06 116 GLY A CA 1
ATOM 932 C C . GLY A 1 116 ? 63.448 38.004 -51.854 1.00 84.06 116 GLY A C 1
ATOM 933 O O . GLY A 1 116 ? 63.527 37.052 -51.077 1.00 84.06 116 GLY A O 1
ATOM 934 N N . GLU A 1 117 ? 62.287 38.470 -52.316 1.00 84.62 117 GLU A N 1
ATOM 935 C CA . GLU A 1 117 ? 60.986 37.851 -52.056 1.00 84.62 117 GLU A CA 1
ATOM 936 C C . GLU A 1 117 ? 60.562 36.962 -53.233 1.00 84.62 117 GLU A C 1
ATOM 938 O O . GLU A 1 117 ? 60.597 37.379 -54.394 1.00 84.62 117 GLU A O 1
ATOM 943 N N . TYR A 1 118 ? 60.111 35.752 -52.910 1.00 87.50 118 TYR A N 1
ATOM 944 C CA . TYR A 1 118 ? 59.609 34.754 -53.846 1.00 87.50 118 TYR A CA 1
ATOM 945 C C . TYR A 1 118 ? 58.175 34.364 -53.470 1.00 87.50 118 TYR A C 1
ATOM 947 O O . TYR A 1 118 ? 57.850 34.198 -52.293 1.00 87.50 118 TYR A O 1
ATOM 955 N N . THR A 1 119 ? 57.323 34.144 -54.469 1.00 87.88 119 THR A N 1
ATOM 956 C CA . THR A 1 119 ? 56.087 33.370 -54.289 1.00 87.88 119 THR A CA 1
ATOM 957 C C . THR A 1 119 ? 56.442 31.889 -54.350 1.00 87.88 119 THR A C 1
ATOM 959 O O . THR A 1 119 ? 57.042 31.446 -55.329 1.00 87.88 119 THR A O 1
ATOM 962 N N . PHE A 1 120 ? 56.097 31.141 -53.308 1.00 91.31 120 PHE A N 1
ATOM 963 C CA . PHE A 1 120 ? 56.418 29.729 -53.138 1.00 91.31 120 PHE A CA 1
ATOM 964 C C . PHE A 1 120 ? 55.159 28.871 -53.318 1.00 91.31 120 PHE A C 1
ATOM 966 O O . PHE A 1 120 ? 54.132 29.095 -52.675 1.00 91.31 120 PHE A O 1
ATOM 973 N N . GLN A 1 121 ? 55.260 27.882 -54.202 1.00 89.94 121 GLN A N 1
ATOM 974 C CA . GLN A 1 121 ? 54.262 26.848 -54.449 1.00 89.94 121 GLN A CA 1
ATOM 975 C C . GLN A 1 121 ? 54.909 25.464 -54.339 1.00 89.94 121 GLN A C 1
ATOM 977 O O . GLN A 1 121 ? 56.076 25.280 -54.696 1.00 89.94 121 GLN A O 1
ATOM 982 N N . LEU A 1 122 ? 54.136 24.476 -53.897 1.00 92.25 122 LEU A N 1
ATOM 983 C CA . LEU A 1 122 ? 54.521 23.067 -53.897 1.00 92.25 122 LEU A CA 1
ATOM 984 C C . LEU A 1 122 ? 53.494 22.285 -54.717 1.00 92.25 122 LEU A C 1
ATOM 986 O O . LEU A 1 122 ? 52.305 22.305 -54.408 1.00 92.25 122 LEU A O 1
ATOM 990 N N . SER A 1 123 ? 53.945 21.595 -55.763 1.00 89.94 123 SER A N 1
ATOM 991 C CA . SER A 1 123 ? 53.125 20.643 -56.519 1.00 89.94 123 SER A CA 1
ATOM 992 C C . SER A 1 123 ? 53.543 19.223 -56.156 1.00 89.94 123 SER A C 1
ATOM 994 O O . SER A 1 123 ? 54.736 18.931 -56.087 1.00 89.94 123 SER A O 1
ATOM 996 N N . TYR A 1 124 ? 52.573 18.335 -55.968 1.00 91.25 124 TYR A N 1
ATOM 997 C CA . TYR A 1 124 ? 52.794 16.897 -55.839 1.00 91.25 124 TYR A CA 1
ATOM 998 C C . TYR A 1 124 ? 52.131 16.163 -57.010 1.00 91.25 124 TYR A C 1
ATOM 1000 O O . TYR A 1 124 ? 51.006 16.489 -57.390 1.00 91.25 124 TYR A O 1
ATOM 1008 N N . GLU A 1 125 ? 52.823 15.179 -57.580 1.00 89.19 125 GLU A N 1
ATOM 1009 C CA . GLU A 1 125 ? 52.339 14.321 -58.664 1.00 89.19 125 GLU A CA 1
ATOM 1010 C C . GLU A 1 125 ? 52.587 12.850 -58.300 1.00 89.19 125 GLU A C 1
ATOM 1012 O O . GLU A 1 125 ? 53.730 12.395 -58.231 1.00 89.19 125 GLU A O 1
ATOM 1017 N N . GLY A 1 126 ? 51.517 12.092 -58.053 1.00 84.25 126 GLY A N 1
ATOM 1018 C CA . GLY A 1 126 ? 51.580 10.668 -57.718 1.00 84.25 126 GLY A CA 1
ATOM 1019 C C . GLY A 1 126 ? 50.479 9.857 -58.400 1.00 84.25 126 GLY A C 1
ATOM 1020 O O . GLY A 1 126 ? 49.520 10.402 -58.943 1.00 84.25 126 GLY A O 1
ATOM 1021 N N . ALA A 1 127 ? 50.576 8.526 -58.348 1.00 76.44 127 ALA A N 1
ATOM 1022 C CA . ALA A 1 127 ? 49.729 7.618 -59.137 1.00 76.44 127 ALA A CA 1
ATOM 1023 C C . ALA A 1 127 ? 48.208 7.697 -58.854 1.00 76.44 127 ALA A C 1
ATOM 1025 O O . ALA A 1 127 ? 47.414 7.146 -59.617 1.00 76.44 127 ALA A O 1
ATOM 1026 N N . LYS A 1 128 ? 47.797 8.362 -57.764 1.00 69.88 128 LYS A N 1
ATOM 1027 C CA . LYS A 1 128 ? 46.391 8.542 -57.352 1.00 69.88 128 LYS A CA 1
ATOM 1028 C C . LYS A 1 128 ? 45.896 9.995 -57.369 1.00 69.88 128 LYS A C 1
ATOM 1030 O O . LYS A 1 128 ? 44.685 10.191 -57.375 1.00 69.88 128 LYS A O 1
ATOM 1035 N N . ALA A 1 129 ? 46.788 10.986 -57.322 1.00 77.25 129 ALA A N 1
ATOM 1036 C CA . ALA A 1 129 ? 46.434 12.392 -57.115 1.00 77.25 129 ALA A CA 1
ATOM 1037 C C . ALA A 1 129 ? 47.520 13.331 -57.660 1.00 77.25 129 ALA A C 1
ATOM 1039 O O . ALA A 1 129 ? 48.708 13.003 -57.624 1.00 77.25 129 ALA A O 1
ATOM 1040 N N . ILE A 1 130 ? 47.102 14.510 -58.124 1.00 86.56 130 ILE A N 1
ATOM 1041 C CA . ILE A 1 130 ? 47.986 15.622 -58.486 1.00 86.56 130 ILE A CA 1
ATOM 1042 C C . ILE A 1 130 ? 47.466 16.849 -57.742 1.00 86.56 130 ILE A C 1
ATOM 1044 O O . ILE A 1 130 ? 46.365 17.317 -58.022 1.00 86.56 130 ILE A O 1
ATOM 1048 N N . GLU A 1 131 ? 48.245 17.338 -56.785 1.00 89.06 131 GLU A N 1
ATOM 1049 C CA . GLU A 1 131 ? 47.827 18.334 -55.793 1.00 89.06 131 GLU A CA 1
ATOM 1050 C C . GLU A 1 131 ? 48.764 19.546 -55.817 1.00 89.06 131 GLU A C 1
ATOM 1052 O O . GLU A 1 131 ? 49.931 19.442 -56.211 1.00 89.06 131 GLU A O 1
ATOM 1057 N N . ARG A 1 132 ? 48.253 20.715 -55.413 1.00 89.50 132 ARG A N 1
ATOM 1058 C CA . ARG A 1 132 ? 49.011 21.974 -55.383 1.00 89.50 132 ARG A CA 1
ATOM 1059 C C . ARG A 1 132 ? 48.714 22.774 -54.127 1.00 89.50 132 ARG A C 1
ATOM 1061 O O . ARG A 1 132 ? 47.558 23.030 -53.810 1.00 89.50 132 ARG A O 1
ATOM 1068 N N . PHE A 1 133 ? 49.782 23.216 -53.479 1.00 88.75 133 PHE A N 1
ATOM 1069 C CA . PHE A 1 133 ? 49.770 23.971 -52.237 1.00 88.75 133 PHE A CA 1
ATOM 1070 C C . PHE A 1 133 ? 50.371 25.359 -52.491 1.00 88.75 133 PHE A C 1
ATOM 1072 O O . PHE A 1 133 ? 51.528 25.493 -52.901 1.00 88.75 133 PHE A O 1
ATOM 1079 N N . GLU A 1 134 ? 49.564 26.396 -52.275 1.00 89.00 134 GLU A N 1
ATOM 1080 C CA . GLU A 1 134 ? 49.951 27.803 -52.408 1.00 89.00 134 GLU A CA 1
ATOM 1081 C C . GLU A 1 134 ? 50.581 28.259 -51.083 1.00 89.00 134 GLU A C 1
ATOM 1083 O O . GLU A 1 134 ? 49.905 28.812 -50.213 1.00 89.00 134 GLU A O 1
ATOM 1088 N N . ILE A 1 135 ? 51.875 27.977 -50.895 1.00 86.81 135 ILE A N 1
ATOM 1089 C CA . ILE A 1 135 ? 52.594 28.235 -49.633 1.00 86.81 135 ILE A CA 1
ATOM 1090 C C . ILE A 1 135 ? 52.641 29.735 -49.309 1.00 86.81 135 ILE A C 1
ATOM 1092 O O . ILE A 1 135 ? 52.546 30.131 -48.148 1.00 86.81 135 ILE A O 1
ATOM 1096 N N . GLY A 1 136 ? 52.726 30.579 -50.340 1.00 85.38 136 GLY A N 1
ATOM 1097 C CA . GLY A 1 136 ? 52.635 32.031 -50.217 1.00 85.38 136 GLY A CA 1
ATOM 1098 C C . GLY A 1 136 ? 53.996 32.711 -50.319 1.00 85.38 136 GLY A C 1
ATOM 1099 O O . GLY A 1 136 ? 54.708 32.525 -51.301 1.00 85.38 136 GLY A O 1
ATOM 1100 N N . ARG A 1 137 ? 54.342 33.560 -49.347 1.00 85.25 137 ARG A N 1
ATOM 1101 C CA . ARG A 1 137 ? 55.559 34.385 -49.381 1.00 85.25 137 ARG A CA 1
ATOM 1102 C C . ARG A 1 137 ? 56.747 33.654 -48.752 1.00 85.25 137 ARG A C 1
ATOM 1104 O O . ARG A 1 137 ? 56.697 33.279 -47.588 1.00 85.25 137 ARG A O 1
ATOM 1111 N N . PHE A 1 138 ? 57.839 33.566 -49.500 1.00 86.06 138 PHE A N 1
ATOM 1112 C CA . PHE A 1 138 ? 59.142 33.062 -49.068 1.00 86.06 138 PHE A CA 1
ATOM 1113 C C . PHE A 1 138 ? 60.197 34.163 -49.255 1.00 86.06 138 PHE A C 1
ATOM 1115 O O . PHE A 1 138 ? 60.095 34.966 -50.184 1.00 86.06 138 PHE A O 1
ATOM 1122 N N . VAL A 1 139 ? 61.192 34.247 -48.370 1.00 84.56 139 VAL A N 1
ATOM 1123 C CA . VAL A 1 139 ? 62.196 35.328 -48.374 1.00 84.56 139 VAL A CA 1
ATOM 1124 C C . VAL A 1 139 ? 63.592 34.734 -48.229 1.00 84.56 139 VAL A C 1
ATOM 1126 O O . VAL A 1 139 ? 63.812 33.896 -47.359 1.00 84.56 139 VAL A O 1
ATOM 1129 N N . VAL A 1 140 ? 64.525 35.185 -49.071 1.00 85.88 140 VAL A N 1
ATOM 1130 C CA . VAL A 1 140 ? 65.955 34.858 -48.980 1.00 85.88 140 VAL A CA 1
ATOM 1131 C C . VAL A 1 140 ? 66.714 36.096 -48.509 1.00 85.88 140 VAL A C 1
ATOM 1133 O O . VAL A 1 140 ? 66.694 37.133 -49.179 1.00 85.88 140 VAL A O 1
ATOM 1136 N N . TYR A 1 141 ? 67.383 35.984 -47.364 1.00 84.06 141 TYR A N 1
ATOM 1137 C CA . TYR A 1 141 ? 68.115 37.069 -46.707 1.00 84.06 141 TYR A CA 1
ATOM 1138 C C . TYR A 1 141 ? 69.582 37.138 -47.166 1.00 84.06 141 TYR A C 1
ATOM 1140 O O . TYR A 1 141 ? 70.179 36.132 -47.545 1.00 84.06 141 TYR A O 1
ATOM 1148 N N . GLU A 1 142 ? 70.188 38.329 -47.123 1.00 81.31 142 GLU A N 1
ATOM 1149 C CA . GLU A 1 142 ? 71.583 38.549 -47.559 1.00 81.31 142 GLU A CA 1
ATOM 1150 C C . GLU A 1 142 ? 72.622 38.006 -46.568 1.00 81.31 142 GLU A C 1
ATOM 1152 O O . GLU A 1 142 ? 73.683 37.536 -46.971 1.00 81.31 142 GLU A O 1
ATOM 1157 N N . SER A 1 143 ? 72.304 38.033 -45.274 1.00 77.69 143 SER A N 1
ATOM 1158 C CA . SER A 1 143 ? 73.061 37.388 -44.200 1.00 77.69 143 SER A CA 1
ATOM 1159 C C . SER A 1 143 ? 72.126 37.058 -43.033 1.00 77.69 143 SER A C 1
ATOM 1161 O O . SER A 1 143 ? 71.032 37.620 -42.939 1.00 77.69 143 SER A O 1
ATOM 1163 N N . PHE A 1 144 ? 72.560 36.188 -42.117 1.00 74.88 144 PHE A N 1
ATOM 1164 C CA . PHE A 1 144 ? 71.804 35.865 -40.898 1.00 74.88 144 PHE A CA 1
ATOM 1165 C C . PHE A 1 144 ? 71.521 37.107 -40.025 1.00 74.88 144 PHE A C 1
ATOM 1167 O O . PHE A 1 144 ? 70.459 37.196 -39.419 1.00 74.88 144 PHE A O 1
ATOM 1174 N N . GLU A 1 145 ? 72.394 38.123 -40.056 1.00 69.44 145 GLU A N 1
ATOM 1175 C CA . GLU A 1 145 ? 72.205 39.414 -39.361 1.00 69.44 145 GLU A CA 1
ATOM 1176 C C . GLU A 1 145 ? 70.982 40.221 -39.851 1.00 69.44 145 GLU A C 1
ATOM 1178 O O . GLU A 1 145 ? 70.569 41.169 -39.185 1.00 69.44 145 GLU A O 1
ATOM 1183 N N . HIS A 1 146 ? 70.409 39.878 -41.012 1.00 69.75 146 HIS A N 1
ATOM 1184 C CA . HIS A 1 146 ? 69.237 40.550 -41.590 1.00 69.75 146 HIS A CA 1
ATOM 1185 C C . HIS A 1 146 ? 67.904 39.841 -41.289 1.00 69.75 146 HIS A C 1
ATOM 1187 O O . HIS A 1 146 ? 66.852 40.312 -41.730 1.00 69.75 146 HIS A O 1
ATOM 1193 N N . ILE A 1 147 ? 67.926 38.730 -40.548 1.00 71.19 147 ILE A N 1
ATOM 1194 C CA . ILE A 1 147 ? 66.713 38.042 -40.093 1.00 71.19 147 ILE A CA 1
ATOM 1195 C C . ILE A 1 147 ? 66.090 38.868 -38.948 1.00 71.19 147 ILE A C 1
ATOM 1197 O O . ILE A 1 147 ? 66.788 39.200 -37.987 1.00 71.19 147 ILE A O 1
ATOM 1201 N N . PRO A 1 148 ? 64.799 39.250 -39.018 1.00 67.75 148 PRO A N 1
ATOM 1202 C CA . PRO A 1 148 ? 64.147 39.965 -37.926 1.00 67.75 148 PRO A CA 1
ATOM 1203 C C . PRO A 1 148 ? 63.974 39.042 -36.705 1.00 67.75 148 PRO A C 1
ATOM 1205 O O . PRO A 1 148 ? 63.642 37.872 -36.888 1.00 67.75 148 PRO A O 1
ATOM 1208 N N . PRO A 1 149 ? 64.142 39.542 -35.465 1.00 59.53 149 PRO A N 1
ATOM 1209 C CA . PRO A 1 149 ? 63.879 38.744 -34.272 1.00 59.53 149 PRO A CA 1
ATOM 1210 C C . PRO A 1 149 ? 62.393 38.375 -34.192 1.00 59.53 149 PRO A C 1
ATOM 1212 O O . PRO A 1 149 ? 61.524 39.219 -34.436 1.00 59.53 149 PRO A O 1
ATOM 1215 N N . GLU A 1 150 ? 62.106 37.123 -33.838 1.00 56.78 150 GLU A N 1
ATOM 1216 C CA . GLU A 1 150 ? 60.735 36.632 -33.693 1.00 56.78 150 GLU A CA 1
ATOM 1217 C C . GLU A 1 150 ? 59.994 37.326 -32.534 1.00 56.78 150 GLU A C 1
ATOM 1219 O O . GLU A 1 150 ? 60.608 37.688 -31.523 1.00 56.78 150 GLU A O 1
ATOM 1224 N N . PRO A 1 151 ? 58.670 37.533 -32.651 1.00 46.72 151 PRO A N 1
ATOM 1225 C CA . PRO A 1 151 ? 57.851 37.967 -31.528 1.00 46.72 151 PRO A CA 1
ATOM 1226 C C . PRO A 1 151 ? 57.676 36.828 -30.511 1.00 46.72 151 PRO A C 1
ATOM 1228 O O . PRO A 1 151 ? 57.419 35.689 -30.891 1.00 46.72 151 PRO A O 1
ATOM 1231 N N . GLU A 1 152 ? 57.731 37.144 -29.214 1.00 44.19 152 GLU A N 1
ATOM 1232 C CA . GLU A 1 152 ? 57.352 36.206 -28.146 1.00 44.19 152 GLU A CA 1
ATOM 1233 C C . GLU A 1 152 ? 55.838 35.913 -28.195 1.00 44.19 152 GLU A C 1
ATOM 1235 O O . GLU A 1 152 ? 55.040 36.568 -27.517 1.00 44.19 152 GLU A O 1
ATOM 1240 N N . GLU A 1 153 ? 55.416 34.923 -28.986 1.00 40.41 153 GLU A N 1
ATOM 1241 C CA . GLU A 1 153 ? 54.103 34.303 -28.797 1.00 40.41 153 GLU A CA 1
ATOM 1242 C C . GLU A 1 153 ? 54.114 33.398 -27.556 1.00 40.41 153 GLU A C 1
ATOM 1244 O O . GLU A 1 153 ? 55.113 32.767 -27.203 1.00 40.41 153 GLU A O 1
ATOM 1249 N N . ALA A 1 154 ? 52.991 33.372 -26.837 1.00 36.84 154 ALA A N 1
ATOM 1250 C CA . ALA A 1 154 ? 52.904 32.704 -25.547 1.00 36.84 154 ALA A CA 1
ATOM 1251 C C . ALA A 1 154 ? 52.847 31.179 -25.718 1.00 36.84 154 ALA A C 1
ATOM 1253 O O . ALA A 1 154 ? 51.773 30.619 -25.940 1.00 36.84 154 ALA A O 1
ATOM 1254 N N . ALA A 1 155 ? 53.995 30.516 -25.563 1.00 35.81 155 ALA A N 1
ATOM 1255 C CA . ALA A 1 155 ? 54.106 29.062 -25.558 1.00 35.81 155 ALA A CA 1
ATOM 1256 C C . ALA A 1 155 ? 53.233 28.434 -24.452 1.00 35.81 155 ALA A C 1
ATOM 1258 O O . ALA A 1 155 ? 53.608 28.389 -23.277 1.00 35.81 155 ALA A O 1
ATOM 1259 N N . GLY A 1 156 ? 52.053 27.947 -24.839 1.00 38.38 156 GLY A N 1
ATOM 1260 C CA . GLY A 1 156 ? 51.303 26.974 -24.055 1.00 38.38 156 GLY A CA 1
ATOM 1261 C C . GLY A 1 156 ? 52.005 25.615 -24.076 1.00 38.38 156 GLY A C 1
ATOM 1262 O O . GLY A 1 156 ? 52.778 25.321 -24.986 1.00 38.38 156 GLY A O 1
ATOM 1263 N N . GLU A 1 157 ? 51.727 24.768 -23.084 1.00 42.28 157 GLU A N 1
ATOM 1264 C CA . GLU A 1 157 ? 52.246 23.394 -23.027 1.00 42.28 157 GLU A CA 1
ATOM 1265 C C . GLU A 1 157 ? 51.518 22.482 -24.039 1.00 42.28 157 GLU A C 1
ATOM 1267 O O . GLU A 1 157 ? 50.769 21.577 -23.666 1.00 42.28 157 GLU A O 1
ATOM 1272 N N . GLU A 1 158 ? 51.706 22.729 -25.339 1.00 45.31 158 GLU A N 1
ATOM 1273 C CA . GLU A 1 158 ? 51.210 21.845 -26.396 1.00 45.31 158 GLU A CA 1
ATOM 1274 C C . GLU A 1 158 ? 52.118 20.619 -26.561 1.00 45.31 158 GLU A C 1
ATOM 1276 O O . GLU A 1 158 ? 53.331 20.721 -26.747 1.00 45.31 158 GLU A O 1
ATOM 1281 N N . ILE A 1 159 ? 51.517 19.426 -26.509 1.00 43.62 159 ILE A N 1
ATOM 1282 C CA . ILE A 1 159 ? 52.227 18.157 -26.696 1.00 43.62 159 ILE A CA 1
ATOM 1283 C C . ILE A 1 159 ? 52.354 17.891 -28.201 1.00 43.62 159 ILE A C 1
ATOM 1285 O O . ILE A 1 159 ? 51.489 17.265 -28.819 1.00 43.62 159 ILE A O 1
ATOM 1289 N N . THR A 1 160 ? 53.436 18.384 -28.798 1.00 51.53 160 THR A N 1
ATOM 1290 C CA . THR A 1 160 ? 53.738 18.207 -30.222 1.00 51.53 160 THR A CA 1
ATOM 1291 C C . THR A 1 160 ? 54.190 16.773 -30.528 1.00 51.53 160 THR A C 1
ATOM 1293 O O . THR A 1 160 ? 55.286 16.338 -30.178 1.00 51.53 160 THR A O 1
ATOM 1296 N N . PHE A 1 161 ? 53.334 16.014 -31.217 1.00 55.94 161 PHE A N 1
ATOM 1297 C CA . PHE A 1 161 ? 53.678 14.695 -31.759 1.00 55.94 161 PHE A CA 1
ATOM 1298 C C . PHE A 1 161 ? 54.262 14.823 -33.168 1.00 55.94 161 PHE A C 1
ATOM 1300 O O . PHE A 1 161 ? 53.640 15.432 -34.040 1.00 55.94 161 PHE A O 1
ATOM 1307 N N . LEU A 1 162 ? 55.395 14.168 -33.427 1.00 65.38 162 LEU A N 1
ATOM 1308 C CA . LEU A 1 162 ? 55.973 14.059 -34.773 1.00 65.38 162 LEU A CA 1
ATOM 1309 C C . LEU A 1 162 ? 54.980 13.377 -35.727 1.00 65.38 162 LEU A C 1
ATOM 1311 O O . LEU A 1 162 ? 54.281 12.441 -35.328 1.00 65.38 162 LEU A O 1
ATOM 1315 N N . LYS A 1 163 ? 54.954 13.752 -37.013 1.00 71.06 163 LYS A N 1
ATOM 1316 C CA . LYS A 1 163 ? 54.065 13.105 -38.004 1.00 71.06 163 LYS A CA 1
ATOM 1317 C C . LYS A 1 163 ? 54.274 11.588 -38.101 1.00 71.06 163 LYS A C 1
ATOM 1319 O O . LYS A 1 163 ? 53.304 10.837 -38.150 1.00 71.06 163 LYS A O 1
ATOM 1324 N N . GLU A 1 164 ? 55.516 11.122 -37.949 1.00 69.81 164 GLU A N 1
ATOM 1325 C CA . GLU A 1 164 ? 55.862 9.693 -37.850 1.00 69.81 164 GLU A CA 1
ATOM 1326 C C . GLU A 1 164 ? 55.253 8.954 -36.638 1.00 69.81 164 GLU A C 1
ATOM 1328 O O . GLU A 1 164 ? 55.289 7.720 -36.584 1.00 69.81 164 GLU A O 1
ATOM 1333 N N . GLN A 1 165 ? 54.764 9.679 -35.630 1.00 73.31 165 GLN A N 1
ATOM 1334 C CA . GLN A 1 165 ? 54.013 9.141 -34.491 1.00 73.31 165 GLN A CA 1
ATOM 1335 C C . GLN A 1 165 ? 52.504 9.218 -34.753 1.00 73.31 165 GLN A C 1
ATOM 1337 O O . GLN A 1 165 ? 51.792 8.272 -34.429 1.00 73.31 165 GLN A O 1
ATOM 1342 N N . GLN A 1 166 ? 52.030 10.297 -35.389 1.00 68.06 166 GLN A N 1
ATOM 1343 C CA . GLN A 1 166 ? 50.618 10.479 -35.746 1.00 68.06 166 GLN A CA 1
ATOM 1344 C C . GLN A 1 166 ? 50.125 9.394 -36.722 1.00 68.06 166 GLN A C 1
ATOM 1346 O O . GLN A 1 166 ? 49.077 8.807 -36.480 1.00 68.06 166 GLN A O 1
ATOM 1351 N N . TRP A 1 167 ? 50.918 9.023 -37.739 1.00 74.25 167 TRP A N 1
ATOM 1352 C CA . TRP A 1 167 ? 50.607 7.932 -38.689 1.00 74.25 167 TRP A CA 1
ATOM 1353 C C . TRP A 1 167 ? 50.546 6.512 -38.069 1.00 74.25 167 TRP A C 1
ATOM 1355 O O . TRP A 1 167 ? 50.457 5.525 -38.796 1.00 74.25 167 TRP A O 1
ATOM 1365 N N . LYS A 1 168 ? 50.652 6.373 -36.741 1.00 71.00 168 LYS A N 1
ATOM 1366 C CA . LYS A 1 168 ? 50.552 5.097 -36.001 1.00 71.00 168 LYS A CA 1
ATOM 1367 C C . LYS A 1 168 ? 49.328 5.042 -35.079 1.00 71.00 168 LYS A C 1
ATOM 1369 O O . LYS A 1 168 ? 49.240 4.149 -34.239 1.00 71.00 168 LYS A O 1
ATOM 1374 N N . ILE A 1 169 ? 48.430 6.016 -35.201 1.00 64.56 169 ILE A N 1
ATOM 1375 C CA . ILE A 1 169 ? 47.224 6.178 -34.392 1.00 64.56 169 ILE A CA 1
ATOM 1376 C C . ILE A 1 169 ? 46.044 6.268 -35.362 1.00 64.56 169 ILE A C 1
ATOM 1378 O O . ILE A 1 169 ? 46.070 7.078 -36.287 1.00 64.56 169 ILE A O 1
ATOM 1382 N N . ASP A 1 170 ? 45.012 5.452 -35.152 1.00 58.97 170 ASP A N 1
ATOM 1383 C CA . ASP A 1 170 ? 43.790 5.508 -35.956 1.00 58.97 170 ASP A CA 1
ATOM 1384 C C . ASP A 1 170 ? 43.020 6.803 -35.646 1.00 58.97 170 ASP A C 1
ATOM 1386 O O . ASP A 1 170 ? 42.380 6.937 -34.600 1.00 58.97 170 ASP A O 1
ATOM 1390 N N . PHE A 1 171 ? 43.097 7.776 -36.557 1.00 56.75 171 PHE A N 1
ATOM 1391 C CA . PHE A 1 171 ? 42.380 9.048 -36.473 1.00 56.75 171 PHE A CA 1
ATOM 1392 C C . PHE A 1 171 ? 41.159 9.079 -37.400 1.00 56.75 171 PHE A C 1
ATOM 1394 O O . PHE A 1 171 ? 41.153 8.498 -38.483 1.00 56.75 171 PHE A O 1
ATOM 1401 N N . ALA A 1 172 ? 40.141 9.841 -36.996 1.00 48.09 172 ALA A N 1
ATOM 1402 C CA . ALA A 1 172 ? 39.009 10.214 -37.835 1.00 48.09 172 ALA A CA 1
ATOM 1403 C C . ALA A 1 172 ? 38.699 11.706 -37.650 1.00 48.09 172 ALA A C 1
ATOM 1405 O O . ALA A 1 172 ? 38.677 12.205 -36.524 1.00 48.09 172 ALA A O 1
ATOM 1406 N N . THR A 1 173 ? 38.439 12.419 -38.746 1.00 47.34 173 THR A N 1
ATOM 1407 C CA . THR A 1 173 ? 38.108 13.854 -38.737 1.00 47.34 173 THR A CA 1
ATOM 1408 C C . THR A 1 173 ? 36.667 14.092 -39.186 1.00 47.34 173 THR A C 1
ATOM 1410 O O . THR A 1 173 ? 36.291 13.670 -40.279 1.00 47.34 173 THR A O 1
ATOM 1413 N N . GLU A 1 174 ? 35.879 14.837 -38.405 1.00 45.56 174 GLU A N 1
ATOM 1414 C CA . GLU A 1 174 ? 34.612 15.429 -38.866 1.00 45.56 174 GLU A CA 1
ATOM 1415 C C . GLU A 1 174 ? 34.812 16.924 -39.178 1.00 45.56 174 GLU A C 1
ATOM 1417 O O . GLU A 1 174 ? 35.638 17.602 -38.564 1.00 45.56 174 GLU A O 1
ATOM 1422 N N . GLN A 1 175 ? 34.045 17.464 -40.127 1.00 43.88 175 GLN A N 1
ATOM 1423 C CA . GLN A 1 175 ? 34.124 18.869 -40.523 1.00 43.88 175 GLN A CA 1
ATOM 1424 C C . GLN A 1 175 ? 33.667 19.798 -39.379 1.00 43.88 175 GLN A C 1
ATOM 1426 O O . GLN A 1 175 ? 32.477 19.899 -39.068 1.00 43.88 175 GLN A O 1
ATOM 1431 N N . ALA A 1 176 ? 34.623 20.497 -38.760 1.00 47.78 176 ALA A N 1
ATOM 1432 C CA . ALA A 1 176 ? 34.406 21.312 -37.567 1.00 47.78 176 ALA A CA 1
ATOM 1433 C C . ALA A 1 176 ? 33.374 22.437 -37.786 1.00 47.78 176 ALA A C 1
ATOM 1435 O O . ALA A 1 176 ? 33.622 23.432 -38.473 1.00 47.78 176 ALA A O 1
ATOM 1436 N N . ARG A 1 177 ? 32.199 22.310 -37.157 1.00 47.00 177 ARG A N 1
ATOM 1437 C CA . ARG A 1 177 ? 31.123 23.310 -37.243 1.00 47.00 177 ARG A CA 1
ATOM 1438 C C . ARG A 1 177 ? 31.326 24.404 -36.199 1.00 47.00 177 ARG A C 1
ATOM 1440 O O . ARG A 1 177 ? 31.250 24.131 -35.002 1.00 47.00 177 ARG A O 1
ATOM 1447 N N . LYS A 1 178 ? 31.501 25.655 -36.639 1.00 42.50 178 LYS A N 1
ATOM 1448 C CA . LYS A 1 178 ? 31.519 26.822 -35.740 1.00 42.50 178 LYS A CA 1
ATOM 1449 C C . LYS A 1 178 ? 30.241 26.869 -34.890 1.00 42.50 178 LYS A C 1
ATOM 1451 O O . LYS A 1 178 ? 29.137 26.971 -35.421 1.00 42.50 178 LYS A O 1
ATOM 1456 N N . ARG A 1 179 ? 30.419 26.838 -33.570 1.00 49.53 179 ARG A N 1
ATOM 1457 C CA . ARG A 1 179 ? 29.414 27.139 -32.543 1.00 49.53 179 ARG A CA 1
ATOM 1458 C C . ARG A 1 179 ? 30.029 28.127 -31.558 1.00 49.53 179 ARG A C 1
ATOM 1460 O O . ARG A 1 179 ? 31.233 28.084 -31.320 1.00 49.53 179 ARG A O 1
ATOM 1467 N N . GLU A 1 180 ? 29.214 29.011 -30.998 1.00 51.19 180 GLU A N 1
ATOM 1468 C CA . GLU A 1 180 ? 29.661 29.906 -29.931 1.00 51.19 180 GLU A CA 1
ATOM 1469 C C . GLU A 1 180 ? 29.821 29.128 -28.618 1.00 51.19 180 GLU A C 1
ATOM 1471 O O . GLU A 1 180 ? 29.015 28.250 -28.300 1.00 51.19 180 GLU A O 1
ATOM 1476 N N . VAL A 1 181 ? 30.862 29.449 -27.846 1.00 52.00 181 VAL A N 1
ATOM 1477 C CA . VAL A 1 181 ? 31.100 28.843 -26.529 1.00 52.00 181 VAL A CA 1
ATOM 1478 C C . VAL A 1 181 ? 30.153 29.491 -25.519 1.00 52.00 181 VAL A C 1
ATOM 1480 O O . VAL A 1 181 ? 30.453 30.526 -24.927 1.00 52.00 181 VAL A O 1
ATOM 1483 N N . MET A 1 182 ? 28.971 28.899 -25.358 1.00 59.25 182 MET A N 1
ATOM 1484 C CA . MET A 1 182 ? 27.954 29.394 -24.431 1.00 59.25 182 MET A CA 1
ATOM 1485 C C . MET A 1 182 ? 28.318 29.084 -22.975 1.00 59.25 182 MET A C 1
ATOM 1487 O O . MET A 1 182 ? 28.674 27.958 -22.631 1.00 59.25 182 MET A O 1
ATOM 1491 N N . ALA A 1 183 ? 28.188 30.086 -22.103 1.00 67.38 183 ALA A N 1
ATOM 1492 C CA . ALA A 1 183 ? 28.458 29.943 -20.677 1.00 67.38 183 ALA A CA 1
ATOM 1493 C C . ALA A 1 183 ? 27.396 29.061 -19.995 1.00 67.38 183 ALA A C 1
ATOM 1495 O O . ALA A 1 183 ? 26.228 29.440 -19.890 1.00 67.38 183 ALA A O 1
ATOM 1496 N N . SER A 1 184 ? 27.805 27.892 -19.501 1.00 75.31 184 SER A N 1
ATOM 1497 C CA . SER A 1 184 ? 26.945 26.975 -18.751 1.00 75.31 184 SER A CA 1
ATOM 1498 C C . SER A 1 184 ? 26.867 27.345 -17.269 1.00 75.31 184 SER A C 1
ATOM 1500 O O . SER A 1 184 ? 27.887 27.589 -16.625 1.00 75.31 184 SER A O 1
ATOM 1502 N N . VAL A 1 185 ? 25.662 27.298 -16.697 1.00 79.38 185 VAL A N 1
ATOM 1503 C CA . VAL A 1 185 ? 25.435 27.476 -15.257 1.00 79.38 185 VAL A CA 1
ATOM 1504 C C . VAL A 1 185 ? 24.919 26.165 -14.669 1.00 79.38 185 VAL A C 1
ATOM 1506 O O . VAL A 1 185 ? 23.847 25.693 -15.040 1.00 79.38 185 VAL A O 1
ATOM 1509 N N . HIS A 1 186 ? 25.671 25.579 -13.737 1.00 80.56 186 HIS A N 1
ATOM 1510 C CA . HIS A 1 186 ? 25.239 24.386 -13.008 1.00 80.56 186 HIS A CA 1
ATOM 1511 C C . HIS A 1 186 ? 24.346 24.773 -11.824 1.00 80.56 186 HIS A C 1
ATOM 1513 O O . HIS A 1 186 ? 24.701 25.646 -11.032 1.00 80.56 186 HIS A O 1
ATOM 1519 N N . ALA A 1 187 ? 23.202 24.101 -11.700 1.00 79.06 187 ALA A N 1
ATOM 1520 C CA . ALA A 1 187 ? 22.201 24.331 -10.664 1.00 79.06 187 ALA A CA 1
ATOM 1521 C C . ALA A 1 187 ? 21.639 23.002 -10.150 1.00 79.06 187 ALA A C 1
ATOM 1523 O O . ALA A 1 187 ? 21.627 22.006 -10.873 1.00 79.06 187 ALA A O 1
ATOM 1524 N N . VAL A 1 188 ? 21.115 23.013 -8.925 1.00 75.88 188 VAL A N 1
ATOM 1525 C CA . VAL A 1 188 ? 20.260 21.942 -8.395 1.00 75.88 188 VAL A CA 1
ATOM 1526 C C . VAL A 1 188 ? 18.822 22.464 -8.364 1.00 75.88 188 VAL A C 1
ATOM 1528 O O . VAL A 1 188 ? 18.591 23.654 -8.136 1.00 75.88 188 VAL A O 1
ATOM 1531 N N . GLY A 1 189 ? 17.850 21.592 -8.625 1.00 76.75 189 GLY A N 1
ATOM 1532 C CA . GLY A 1 189 ? 16.448 21.982 -8.714 1.00 76.75 189 GLY A CA 1
ATOM 1533 C C . GLY A 1 189 ? 15.480 20.804 -8.723 1.00 76.75 189 GLY A C 1
ATOM 1534 O O . GLY A 1 189 ? 15.894 19.651 -8.855 1.00 76.75 189 GLY A O 1
ATOM 1535 N N . SER A 1 190 ? 14.193 21.111 -8.583 1.00 67.38 190 SER A N 1
ATOM 1536 C CA . SER A 1 190 ? 13.080 20.161 -8.679 1.00 67.38 190 SER A CA 1
ATOM 1537 C C . SER A 1 190 ? 12.425 20.189 -10.065 1.00 67.38 190 SER A C 1
ATOM 1539 O O . SER A 1 190 ? 12.517 21.170 -10.808 1.00 67.38 190 SER A O 1
ATOM 1541 N N . ILE A 1 191 ? 11.750 19.088 -10.405 1.00 69.62 191 ILE A N 1
ATOM 1542 C CA . ILE A 1 191 ? 10.786 19.026 -11.507 1.00 69.62 191 ILE A CA 1
ATOM 1543 C C . ILE A 1 191 ? 9.402 19.230 -10.888 1.00 69.62 191 ILE A C 1
ATOM 1545 O O . ILE A 1 191 ? 9.053 18.558 -9.922 1.00 69.62 191 ILE A O 1
ATOM 1549 N N . GLU A 1 192 ? 8.647 20.167 -11.444 1.00 62.41 192 GLU A N 1
ATOM 1550 C CA . GLU A 1 192 ? 7.396 20.713 -10.920 1.00 62.41 192 GLU A CA 1
ATOM 1551 C C . GLU A 1 192 ? 6.279 20.561 -11.980 1.00 62.41 192 GLU A C 1
ATOM 1553 O O . GLU A 1 192 ? 6.571 20.501 -13.184 1.00 62.41 192 GLU A O 1
ATOM 1558 N N . PRO A 1 193 ? 4.989 20.490 -11.605 1.00 55.34 193 PRO A N 1
ATOM 1559 C CA . PRO A 1 193 ? 3.924 20.221 -12.562 1.00 55.34 193 PRO A CA 1
ATOM 1560 C C . PRO A 1 193 ? 3.459 21.514 -13.247 1.00 55.34 193 PRO A C 1
ATOM 1562 O O . PRO A 1 193 ? 3.090 22.488 -12.589 1.00 55.34 193 PRO A O 1
ATOM 1565 N N . ARG A 1 194 ? 3.403 21.520 -14.586 1.00 65.25 194 ARG A N 1
ATOM 1566 C CA . ARG A 1 194 ? 2.811 22.634 -15.344 1.00 65.25 194 ARG A CA 1
ATOM 1567 C C . ARG A 1 194 ? 1.319 22.760 -15.003 1.00 65.25 194 ARG A C 1
ATOM 1569 O O . ARG A 1 194 ? 0.563 21.793 -15.137 1.00 65.25 194 ARG A O 1
ATOM 1576 N N . GLN A 1 195 ? 0.874 23.961 -14.636 1.00 53.22 195 GLN A N 1
ATOM 1577 C CA . GLN A 1 195 ? -0.542 24.236 -14.364 1.00 53.22 195 GLN A CA 1
ATOM 1578 C C . GLN A 1 195 ? -1.431 23.963 -15.598 1.00 53.22 195 GLN A C 1
ATOM 1580 O O . GLN A 1 195 ? -1.037 24.231 -16.731 1.00 53.22 195 GLN A O 1
ATOM 1585 N N . ALA A 1 196 ? -2.640 23.436 -15.363 1.00 56.00 196 ALA A N 1
ATOM 1586 C CA . ALA A 1 196 ? -3.618 23.020 -16.383 1.00 56.00 196 ALA A CA 1
ATOM 1587 C C . ALA A 1 196 ? -3.193 21.859 -17.322 1.00 56.00 196 ALA A C 1
ATOM 1589 O O . ALA A 1 196 ? -3.740 21.708 -18.413 1.00 56.00 196 ALA A O 1
ATOM 1590 N N . SER A 1 197 ? -2.280 20.981 -16.886 1.00 59.81 197 SER A N 1
ATOM 1591 C CA . SER A 1 197 ? -1.859 19.783 -17.648 1.00 59.81 197 SER A CA 1
ATOM 1592 C C . SER A 1 197 ? -2.821 18.580 -17.566 1.00 59.81 197 SER A C 1
ATOM 1594 O O . SER A 1 197 ? -2.439 17.469 -17.928 1.00 59.81 197 SER A O 1
ATOM 1596 N N . TYR A 1 198 ? -4.055 18.775 -17.092 1.00 59.59 198 TYR A N 1
ATOM 1597 C CA . TYR A 1 198 ? -5.061 17.728 -16.873 1.00 59.59 198 TYR A CA 1
ATOM 1598 C C . TYR A 1 198 ? -6.464 18.217 -17.237 1.00 59.59 198 TYR A C 1
ATOM 1600 O O . TYR A 1 198 ? -6.790 19.386 -17.027 1.00 59.59 198 TYR A O 1
ATOM 1608 N N . THR A 1 199 ? -7.312 17.316 -17.732 1.00 62.75 199 THR A N 1
ATOM 1609 C CA . THR A 1 199 ? -8.757 17.541 -17.819 1.00 62.75 199 THR A CA 1
ATOM 1610 C C . THR A 1 199 ? -9.528 16.229 -17.689 1.00 62.75 199 THR A C 1
ATOM 1612 O O . THR A 1 199 ? -9.164 15.222 -18.301 1.00 62.75 199 THR A O 1
ATOM 1615 N N . ASP A 1 200 ? -10.616 16.265 -16.919 1.00 69.25 200 ASP A N 1
ATOM 1616 C CA . ASP A 1 200 ? -11.635 15.220 -16.912 1.00 69.25 200 ASP A CA 1
ATOM 1617 C C . ASP A 1 200 ? -12.755 15.547 -17.892 1.00 69.25 200 ASP A C 1
ATOM 1619 O O . ASP A 1 200 ? -13.239 16.677 -17.981 1.00 69.25 200 ASP A O 1
ATOM 1623 N N . ILE A 1 201 ? -13.185 14.521 -18.616 1.00 75.81 201 ILE A N 1
ATOM 1624 C CA . ILE A 1 201 ? -14.206 14.607 -19.648 1.00 75.81 201 ILE A CA 1
ATOM 1625 C C . ILE A 1 201 ? -15.436 13.878 -19.124 1.00 75.81 201 ILE A C 1
ATOM 1627 O O . ILE A 1 201 ? -15.507 12.646 -19.110 1.00 75.81 201 ILE A O 1
ATOM 1631 N N . LEU A 1 202 ? -16.390 14.673 -18.648 1.00 76.19 202 LEU A N 1
ATOM 1632 C CA . LEU A 1 202 ? -17.663 14.206 -18.115 1.00 76.19 202 LEU A CA 1
ATOM 1633 C C . LEU A 1 202 ? -18.685 14.022 -19.243 1.00 76.19 202 LEU A C 1
ATOM 1635 O O . LEU A 1 202 ? -18.659 14.735 -20.248 1.00 76.19 202 LEU A O 1
ATOM 1639 N N . SER A 1 203 ? -19.621 13.095 -19.060 1.00 79.19 203 SER A N 1
ATOM 1640 C CA . SER A 1 203 ? -20.695 12.844 -20.015 1.00 79.19 203 SER A CA 1
ATOM 1641 C C . SER A 1 203 ? -21.668 14.030 -20.069 1.00 79.19 203 SER A C 1
ATOM 1643 O O . SER A 1 203 ? -22.288 14.342 -19.049 1.00 79.19 203 SER A O 1
ATOM 1645 N N . PRO A 1 204 ? -21.866 14.686 -21.228 1.00 72.38 204 PRO A N 1
ATOM 1646 C CA . PRO A 1 204 ? -22.763 15.838 -21.338 1.00 72.38 204 PRO A CA 1
ATOM 1647 C C . PRO A 1 204 ? -24.247 15.444 -21.271 1.00 72.38 204 PRO A C 1
ATOM 1649 O O . PRO A 1 204 ? -25.097 16.286 -20.993 1.00 72.38 204 PRO A O 1
ATOM 1652 N N . VAL A 1 205 ? -24.562 14.171 -21.534 1.00 74.62 205 VAL A N 1
ATOM 1653 C CA . VAL A 1 205 ? -25.914 13.595 -21.535 1.00 74.62 205 VAL A CA 1
ATOM 1654 C C . VAL A 1 205 ? -25.888 12.166 -20.985 1.00 74.62 205 VAL A C 1
ATOM 1656 O O . VAL A 1 205 ? -24.830 11.547 -20.880 1.00 74.62 205 VAL A O 1
ATOM 1659 N N . GLU A 1 206 ? -27.055 11.622 -20.653 1.00 73.69 206 GLU A N 1
ATOM 1660 C CA . GLU A 1 206 ? -27.228 10.189 -20.400 1.00 73.69 206 GLU A CA 1
ATOM 1661 C C . GLU A 1 206 ? -27.298 9.430 -21.740 1.00 73.69 206 GLU A C 1
ATOM 1663 O O . GLU A 1 206 ? -28.003 9.855 -22.659 1.00 73.69 206 GLU A O 1
ATOM 1668 N N . GLY A 1 207 ? -26.577 8.314 -21.876 1.00 71.94 207 GLY A N 1
ATOM 1669 C CA . GLY A 1 207 ? -26.477 7.586 -23.147 1.00 71.94 207 GLY A CA 1
ATOM 1670 C C . GLY A 1 207 ? -25.703 6.272 -23.061 1.00 71.94 207 GLY A C 1
ATOM 1671 O O . GLY A 1 207 ? -25.172 5.920 -22.015 1.00 71.94 207 GLY A O 1
ATOM 1672 N N . ILE A 1 208 ? -25.643 5.531 -24.166 1.00 74.38 208 ILE A N 1
ATOM 1673 C CA . ILE A 1 208 ? -24.889 4.276 -24.305 1.00 74.38 208 ILE A CA 1
ATOM 1674 C C . ILE A 1 208 ? -23.663 4.524 -25.190 1.00 74.38 208 ILE A C 1
ATOM 1676 O O . ILE A 1 208 ? -23.772 5.181 -26.228 1.00 74.38 208 ILE A O 1
ATOM 1680 N N . VAL A 1 209 ? -22.500 3.993 -24.806 1.00 75.00 209 VAL A N 1
ATOM 1681 C CA . VAL A 1 209 ? -21.269 4.067 -25.610 1.00 75.00 209 VAL A CA 1
ATOM 1682 C C . VAL A 1 209 ? -21.437 3.233 -26.885 1.00 75.00 209 VAL A C 1
ATOM 1684 O O . VAL A 1 209 ? -21.727 2.038 -26.822 1.00 75.00 209 VAL A O 1
ATOM 1687 N N . SER A 1 210 ? -21.275 3.852 -28.056 1.00 72.56 210 SER A N 1
ATOM 1688 C CA . SER A 1 210 ? -21.613 3.248 -29.349 1.00 72.56 210 SER A CA 1
ATOM 1689 C C . SER A 1 210 ? -20.738 2.035 -29.695 1.00 72.56 210 SER A C 1
ATOM 1691 O O . SER A 1 210 ? -19.569 2.177 -30.048 1.00 72.56 210 SER A O 1
ATOM 1693 N N . ILE A 1 211 ? -21.335 0.837 -29.687 1.00 61.56 211 ILE A N 1
ATOM 1694 C CA . ILE A 1 211 ? -20.676 -0.410 -30.121 1.00 61.56 211 ILE A CA 1
ATOM 1695 C C . ILE A 1 211 ? -20.245 -0.320 -31.596 1.00 61.56 211 ILE A C 1
ATOM 1697 O O . ILE A 1 211 ? -19.158 -0.765 -31.949 1.00 61.56 211 ILE A O 1
ATOM 1701 N N . ALA A 1 212 ? -21.052 0.324 -32.448 1.00 56.66 212 ALA A N 1
ATOM 1702 C CA . ALA A 1 212 ? -20.751 0.515 -33.871 1.00 56.66 212 ALA A CA 1
ATOM 1703 C C . ALA A 1 212 ? -19.510 1.395 -34.136 1.00 56.66 212 ALA A C 1
ATOM 1705 O O . ALA A 1 212 ? -18.967 1.358 -35.234 1.00 56.66 212 ALA A O 1
ATOM 1706 N N . HIS A 1 213 ? -19.046 2.151 -33.135 1.00 65.81 213 HIS A N 1
ATOM 1707 C CA . HIS A 1 213 ? -17.833 2.971 -33.199 1.00 65.81 213 HIS A CA 1
ATOM 1708 C C . HIS A 1 213 ? -16.751 2.486 -32.214 1.00 65.81 213 HIS A C 1
ATOM 1710 O O . HIS A 1 213 ? -15.831 3.234 -31.892 1.00 65.81 213 HIS A O 1
ATOM 1716 N N . ALA A 1 214 ? -16.822 1.235 -31.741 1.00 59.03 214 ALA A N 1
ATOM 1717 C CA . ALA A 1 214 ? -15.871 0.681 -30.770 1.00 59.03 214 ALA A CA 1
ATOM 1718 C C . ALA A 1 214 ? -14.407 0.686 -31.260 1.00 59.03 214 ALA A C 1
ATOM 1720 O O . ALA A 1 214 ? -13.493 0.788 -30.447 1.00 59.03 214 ALA A O 1
ATOM 1721 N N . GLU A 1 215 ? -14.168 0.625 -32.575 1.00 62.06 215 GLU A N 1
ATOM 1722 C CA . GLU A 1 215 ? -12.822 0.745 -33.162 1.00 62.06 215 GLU A CA 1
ATOM 1723 C C . GLU A 1 215 ? -12.258 2.174 -33.102 1.00 62.06 215 GLU A C 1
ATOM 1725 O O . GLU A 1 215 ? -11.043 2.355 -33.087 1.00 62.06 215 GLU A O 1
ATOM 1730 N N . GLN A 1 216 ? -13.131 3.184 -33.023 1.00 65.75 216 GLN A N 1
ATOM 1731 C CA . GLN A 1 216 ? -12.765 4.592 -32.828 1.00 65.75 216 GLN A CA 1
ATOM 1732 C C . GLN A 1 216 ? -12.621 4.954 -31.341 1.00 65.75 216 GLN A C 1
ATOM 1734 O O . GLN A 1 216 ? -12.247 6.080 -31.023 1.00 65.75 216 GLN A O 1
ATOM 1739 N N . MET A 1 217 ? -12.930 4.029 -30.423 1.00 75.00 217 MET A N 1
ATOM 1740 C CA . MET A 1 217 ? -12.849 4.295 -28.992 1.00 75.00 217 MET A CA 1
ATOM 1741 C C . MET A 1 217 ? -11.398 4.268 -28.507 1.00 75.00 217 MET A C 1
ATOM 1743 O O . MET A 1 217 ? -10.694 3.260 -28.624 1.00 75.00 217 MET A O 1
ATOM 1747 N N . VAL A 1 218 ? -10.961 5.389 -27.939 1.00 72.44 218 VAL A N 1
ATOM 1748 C CA . VAL A 1 218 ? -9.577 5.582 -27.498 1.00 72.44 218 VAL A CA 1
ATOM 1749 C C . VAL A 1 218 ? -9.297 4.807 -26.208 1.00 72.44 218 VAL A C 1
ATOM 1751 O O . VAL A 1 218 ? -10.131 4.745 -25.306 1.00 72.44 218 VAL A O 1
ATOM 1754 N N . LYS A 1 219 ? -8.107 4.201 -26.125 1.00 69.44 219 LYS A N 1
ATOM 1755 C CA . LYS A 1 219 ? -7.703 3.291 -25.038 1.00 69.44 219 LYS A CA 1
ATOM 1756 C C . LYS A 1 219 ? -6.776 3.978 -24.020 1.00 69.44 219 LYS A C 1
ATOM 1758 O O . LYS A 1 219 ? -6.059 4.909 -24.395 1.00 69.44 219 LYS A O 1
ATOM 1763 N N . PRO A 1 220 ? -6.707 3.501 -22.760 1.00 53.22 220 PRO A N 1
ATOM 1764 C CA . PRO A 1 220 ? -5.717 3.985 -21.799 1.00 53.22 220 PRO A CA 1
ATOM 1765 C C . PRO A 1 220 ? -4.287 3.872 -22.353 1.00 53.22 220 PRO A C 1
ATOM 1767 O O . PRO A 1 220 ? -3.916 2.858 -22.945 1.00 53.22 220 PRO A O 1
ATOM 1770 N N . GLY A 1 221 ? -3.484 4.920 -22.172 1.00 49.34 221 GLY A N 1
ATOM 1771 C CA . GLY A 1 221 ? -2.105 5.022 -22.663 1.00 49.34 221 GLY A CA 1
ATOM 1772 C C . GLY A 1 221 ? -1.948 5.568 -24.091 1.00 49.34 221 GLY A C 1
ATOM 1773 O O . GLY A 1 221 ? -0.823 5.891 -24.488 1.00 49.34 221 GLY A O 1
ATOM 1774 N N . GLN A 1 222 ? -3.040 5.703 -24.853 1.00 63.06 222 GLN A N 1
ATOM 1775 C CA . GLN A 1 222 ? -3.040 6.229 -26.221 1.00 63.06 222 GLN A CA 1
ATOM 1776 C C . GLN A 1 222 ? -2.950 7.765 -26.228 1.00 63.06 222 GLN A C 1
ATOM 1778 O O . GLN A 1 222 ? -3.655 8.443 -25.483 1.00 63.06 222 GLN A O 1
ATOM 1783 N N . THR A 1 223 ? -2.090 8.329 -27.078 1.00 68.44 223 THR A N 1
ATOM 1784 C CA . THR A 1 223 ? -1.985 9.786 -27.268 1.00 68.44 223 THR A CA 1
ATOM 1785 C C . THR A 1 223 ? -3.083 10.287 -28.210 1.00 68.44 223 THR A C 1
ATOM 1787 O O . THR A 1 223 ? -3.305 9.679 -29.254 1.00 68.44 223 THR A O 1
ATOM 1790 N N . VAL A 1 224 ? -3.709 11.416 -27.873 1.00 74.19 224 VAL A N 1
ATOM 1791 C CA . VAL A 1 224 ? -4.735 12.117 -28.664 1.00 74.19 224 VAL A CA 1
ATOM 1792 C C . VAL A 1 224 ? -4.420 13.604 -28.814 1.00 74.19 224 VAL A C 1
ATOM 1794 O O . VAL A 1 224 ? -3.719 14.209 -27.997 1.00 74.19 224 VAL A O 1
ATOM 1797 N N . LYS A 1 225 ? -4.962 14.217 -29.864 1.00 83.88 225 LYS A N 1
ATOM 1798 C CA . LYS A 1 225 ? -4.863 15.649 -30.160 1.00 83.88 225 LYS A CA 1
ATOM 1799 C C . LYS A 1 225 ? -6.132 16.382 -29.734 1.00 83.88 225 LYS A C 1
ATOM 1801 O O . LYS A 1 225 ? -7.230 15.840 -29.794 1.00 83.88 225 LYS A O 1
ATOM 1806 N N . LYS A 1 226 ? -6.005 17.656 -29.361 1.00 81.56 226 LYS A N 1
ATOM 1807 C CA . LYS A 1 226 ? -7.152 18.537 -29.099 1.00 81.56 226 LYS A CA 1
ATOM 1808 C C . LYS A 1 226 ? -8.137 18.525 -30.280 1.00 81.56 226 LYS A C 1
ATOM 1810 O O . LYS A 1 226 ? -7.745 18.819 -31.406 1.00 81.56 226 LYS A O 1
ATOM 1815 N N . GLY A 1 227 ? -9.405 18.220 -30.004 1.00 77.38 227 GLY A N 1
ATOM 1816 C CA . GLY A 1 227 ? -10.479 18.072 -30.995 1.00 77.38 227 GLY A CA 1
ATOM 1817 C C . GLY A 1 227 ? -10.655 16.659 -31.571 1.00 77.38 227 GLY A C 1
ATOM 1818 O O . GLY A 1 227 ? -11.631 16.420 -32.276 1.00 77.38 227 GLY A O 1
ATOM 1819 N N . GLU A 1 228 ? -9.767 15.711 -31.265 1.00 84.44 228 GLU A N 1
ATOM 1820 C CA . GLU A 1 228 ? -9.904 14.305 -31.668 1.00 84.44 228 GLU A CA 1
ATOM 1821 C C . GLU A 1 228 ? -11.060 13.626 -30.913 1.00 84.44 228 GLU A C 1
ATOM 1823 O O . GLU A 1 228 ? -11.300 13.924 -29.741 1.00 84.44 228 GLU A O 1
ATOM 1828 N N . THR A 1 229 ? -11.806 12.743 -31.587 1.00 83.94 229 THR A N 1
ATOM 1829 C CA . THR A 1 229 ? -12.961 12.041 -30.996 1.00 83.94 229 THR A CA 1
ATOM 1830 C C . THR A 1 229 ? -12.501 10.823 -30.198 1.00 83.94 229 THR A C 1
ATOM 1832 O O . THR A 1 229 ? -11.701 10.031 -30.679 1.00 83.94 229 THR A O 1
ATOM 1835 N N . LEU A 1 230 ? -13.016 10.689 -28.976 1.00 83.06 230 LEU A N 1
ATOM 1836 C CA . LEU A 1 230 ? -12.637 9.674 -27.989 1.00 83.06 230 LEU A CA 1
ATOM 1837 C C . LEU A 1 230 ? -13.637 8.516 -27.923 1.00 83.06 230 LEU A C 1
ATOM 1839 O O . LEU A 1 230 ? -13.251 7.373 -27.693 1.00 83.06 230 LEU A O 1
ATOM 1843 N N . ALA A 1 231 ? -14.921 8.839 -28.090 1.00 81.19 231 ALA A N 1
ATOM 1844 C CA . ALA A 1 231 ? -16.049 7.919 -28.204 1.00 81.19 231 ALA A CA 1
ATOM 1845 C C . ALA A 1 231 ? -17.288 8.664 -28.721 1.00 81.19 231 ALA A C 1
ATOM 1847 O O . ALA A 1 231 ? -17.347 9.895 -28.722 1.00 81.19 231 ALA A O 1
ATOM 1848 N N . VAL A 1 232 ? -18.307 7.896 -29.105 1.00 82.31 232 VAL A N 1
ATOM 1849 C CA . VAL A 1 232 ? -19.621 8.391 -29.526 1.00 82.31 232 VAL A CA 1
ATOM 1850 C C . VAL A 1 232 ? -20.681 7.862 -28.557 1.00 82.31 232 VAL A C 1
ATOM 1852 O O . VAL A 1 232 ? -20.792 6.648 -28.373 1.00 82.31 232 VAL A O 1
ATOM 1855 N N . LEU A 1 233 ? -21.468 8.750 -27.945 1.00 77.75 233 LEU A N 1
ATOM 1856 C CA . LEU A 1 233 ? -22.604 8.393 -27.086 1.00 77.75 233 LEU A CA 1
ATOM 1857 C C . LEU A 1 233 ? -23.926 8.443 -27.852 1.00 77.75 233 LEU A C 1
ATOM 1859 O O . LEU A 1 233 ? -24.191 9.399 -28.576 1.00 77.75 233 LEU A O 1
ATOM 1863 N N . ILE A 1 234 ? -24.786 7.449 -27.634 1.00 76.94 234 ILE A N 1
ATOM 1864 C CA . ILE A 1 234 ? -26.139 7.367 -28.199 1.00 76.94 234 ILE A CA 1
ATOM 1865 C C . ILE A 1 234 ? -27.162 7.582 -27.067 1.00 76.94 234 ILE A C 1
ATOM 1867 O O . ILE A 1 234 ? -27.237 6.742 -26.167 1.00 76.94 234 ILE A O 1
ATOM 1871 N N . PRO A 1 235 ? -27.958 8.669 -27.072 1.00 67.81 235 PRO A N 1
ATOM 1872 C CA . PRO A 1 235 ? -28.995 8.900 -26.065 1.00 67.81 235 PRO A CA 1
ATOM 1873 C C . PRO A 1 235 ? -30.073 7.800 -26.065 1.00 67.81 235 PRO A C 1
ATOM 1875 O O . PRO A 1 235 ? -30.422 7.286 -27.132 1.00 67.81 235 PRO A O 1
ATOM 1878 N N . PRO A 1 236 ? -30.680 7.468 -24.908 1.00 56.66 236 PRO A N 1
ATOM 1879 C CA . PRO A 1 236 ? -31.612 6.341 -24.788 1.00 56.66 236 PRO A CA 1
ATOM 1880 C C . PRO A 1 236 ? -32.874 6.473 -25.660 1.00 56.66 236 PRO A C 1
ATOM 1882 O O . PRO A 1 236 ? -33.456 5.462 -26.042 1.00 56.66 236 PRO A O 1
ATOM 1885 N N . LEU A 1 237 ? -33.263 7.696 -26.041 1.00 53.25 237 LEU A N 1
ATOM 1886 C CA . LEU A 1 237 ? -34.374 7.959 -26.968 1.00 53.25 237 LEU A CA 1
ATOM 1887 C C . LEU A 1 237 ? -34.146 7.409 -28.390 1.00 53.25 237 LEU A C 1
ATOM 1889 O O . LEU A 1 237 ? -35.117 7.195 -29.108 1.00 53.25 237 LEU A O 1
ATOM 1893 N N . ALA A 1 238 ? -32.895 7.165 -28.797 1.00 48.81 238 ALA A N 1
ATOM 1894 C CA . ALA A 1 238 ? -32.559 6.596 -30.105 1.00 48.81 238 ALA A CA 1
ATOM 1895 C C . ALA A 1 238 ? -32.356 5.066 -30.077 1.00 48.81 238 ALA A C 1
ATOM 1897 O O . ALA A 1 238 ? -32.256 4.441 -31.128 1.00 48.81 238 ALA A O 1
ATOM 1898 N N . ALA A 1 239 ? -32.305 4.443 -28.895 1.00 47.00 239 ALA A N 1
ATOM 1899 C CA . ALA A 1 239 ? -31.932 3.034 -28.730 1.00 47.00 239 ALA A CA 1
ATOM 1900 C C . ALA A 1 239 ? -33.100 2.035 -28.908 1.00 47.00 239 ALA A C 1
ATOM 1902 O O . ALA A 1 239 ? -32.956 0.859 -28.589 1.00 47.00 239 ALA A O 1
ATOM 1903 N N . GLN A 1 240 ? -34.273 2.478 -29.376 1.00 47.00 240 GLN A N 1
ATOM 1904 C CA . GLN A 1 240 ? -35.547 1.784 -29.128 1.00 47.00 240 GLN A CA 1
ATOM 1905 C C . GLN A 1 240 ? -35.879 0.581 -30.045 1.00 47.00 240 GLN A C 1
ATOM 1907 O O . GLN A 1 240 ? -37.011 0.108 -30.015 1.00 47.00 240 GLN A O 1
ATOM 1912 N N . ASN A 1 241 ? -34.930 0.090 -30.851 1.00 53.94 241 ASN A N 1
ATOM 1913 C CA . ASN A 1 241 ? -34.930 -1.258 -31.448 1.00 53.94 241 ASN A CA 1
ATOM 1914 C C . ASN A 1 241 ? -33.567 -1.533 -32.112 1.00 53.94 241 ASN A C 1
ATOM 1916 O O . ASN A 1 241 ? -33.316 -1.091 -33.234 1.00 53.94 241 ASN A O 1
ATOM 1920 N N . SER A 1 242 ? -32.686 -2.287 -31.450 1.00 55.59 242 SER A N 1
ATOM 1921 C CA . SER A 1 242 ? -31.468 -2.798 -32.094 1.00 55.59 242 SER A CA 1
ATOM 1922 C C . SER A 1 242 ? -31.802 -3.983 -33.007 1.00 55.59 242 SER A C 1
ATOM 1924 O O . SER A 1 242 ? -32.512 -4.896 -32.585 1.00 55.59 242 SER A O 1
ATOM 1926 N N . TRP A 1 243 ? -31.242 -4.034 -34.224 1.00 57.78 243 TRP A N 1
ATOM 1927 C CA . TRP A 1 243 ? -31.389 -5.194 -35.124 1.00 57.78 243 TRP A CA 1
ATOM 1928 C C . TRP A 1 243 ? -31.030 -6.511 -34.421 1.00 57.78 243 TRP A C 1
ATOM 1930 O O . TRP A 1 243 ? -31.762 -7.495 -34.519 1.00 57.78 243 TRP A O 1
ATOM 1940 N N . ALA A 1 244 ? -29.942 -6.505 -33.643 1.00 53.75 244 ALA A N 1
ATOM 1941 C CA . ALA A 1 244 ? -29.477 -7.675 -32.905 1.00 53.75 244 ALA A CA 1
ATOM 1942 C C . ALA A 1 244 ? -30.489 -8.145 -31.845 1.00 53.75 244 ALA A C 1
ATOM 1944 O O . ALA A 1 244 ? -30.594 -9.339 -31.584 1.00 53.75 244 ALA A O 1
ATOM 1945 N N . GLU A 1 245 ? -31.262 -7.227 -31.261 1.00 61.34 245 GLU A N 1
ATOM 1946 C CA . GLU A 1 245 ? -32.279 -7.529 -30.253 1.00 61.34 245 GLU A CA 1
ATOM 1947 C C . GLU A 1 245 ? -33.561 -8.079 -30.894 1.00 61.34 245 GLU A C 1
ATOM 1949 O O . GLU A 1 245 ? -34.098 -9.085 -30.428 1.00 61.34 245 GLU A O 1
ATOM 1954 N N . VAL A 1 246 ? -34.015 -7.501 -32.013 1.00 68.50 246 VAL A N 1
ATOM 1955 C CA . VAL A 1 246 ? -35.146 -8.040 -32.796 1.00 68.50 246 VAL A CA 1
ATOM 1956 C C . VAL A 1 246 ? -34.814 -9.443 -33.324 1.00 68.50 246 VAL A C 1
ATOM 1958 O O . VAL A 1 246 ? -35.621 -10.367 -33.193 1.00 68.50 246 VAL A O 1
ATOM 1961 N N . TYR A 1 247 ? -33.600 -9.636 -33.848 1.00 74.06 247 TYR A N 1
ATOM 1962 C CA . TYR A 1 247 ? -33.118 -10.924 -34.348 1.00 74.06 247 TYR A CA 1
ATOM 1963 C C . TYR A 1 247 ? -32.968 -11.978 -33.234 1.00 74.06 247 TYR A C 1
ATOM 1965 O O . TYR A 1 247 ? -33.407 -13.118 -33.399 1.00 74.06 247 TYR A O 1
ATOM 1973 N N . LEU A 1 248 ? -32.416 -11.605 -32.072 1.00 72.12 248 LEU A N 1
ATOM 1974 C CA . LEU A 1 248 ? -32.277 -12.508 -30.924 1.00 72.12 248 LEU A CA 1
ATOM 1975 C C . LEU A 1 248 ? -33.643 -12.955 -30.380 1.00 72.12 248 LEU A C 1
ATOM 1977 O O . LEU A 1 248 ? -33.839 -14.143 -30.124 1.00 72.12 248 LEU A O 1
ATOM 1981 N N . ASN A 1 249 ? -34.604 -12.033 -30.259 1.00 80.62 249 ASN A N 1
ATOM 1982 C CA . ASN A 1 249 ? -35.974 -12.347 -29.841 1.00 80.62 249 ASN A CA 1
ATOM 1983 C C . ASN A 1 249 ? -36.687 -13.291 -30.830 1.00 80.62 249 ASN A C 1
ATOM 1985 O O . ASN A 1 249 ? -37.450 -14.166 -30.412 1.00 80.62 249 ASN A O 1
ATOM 1989 N N . TYR A 1 250 ? -36.420 -13.153 -32.134 1.00 87.00 250 TYR A N 1
ATOM 1990 C CA . TYR A 1 250 ? -36.913 -14.071 -33.162 1.00 87.00 250 TYR A CA 1
ATOM 1991 C C . TYR A 1 250 ? -36.308 -15.481 -33.030 1.00 87.00 250 TYR A C 1
ATOM 1993 O O . TYR A 1 250 ? -37.062 -16.455 -32.955 1.00 87.00 250 TYR A O 1
ATOM 2001 N N . GLU A 1 251 ? -34.979 -15.617 -32.943 1.00 83.44 251 GLU A N 1
ATOM 2002 C CA . GLU A 1 251 ? -34.327 -16.933 -32.821 1.00 83.44 251 GLU A CA 1
ATOM 2003 C C . GLU A 1 251 ? -34.660 -17.639 -31.493 1.00 83.44 251 GLU A C 1
ATOM 2005 O O . GLU A 1 251 ? -34.851 -18.856 -31.480 1.00 83.44 251 GLU A O 1
ATOM 2010 N N . GLN A 1 252 ? -34.840 -16.905 -30.387 1.00 85.06 252 GLN A N 1
ATOM 2011 C CA . GLN A 1 252 ? -35.334 -17.488 -29.132 1.00 85.06 252 GLN A CA 1
ATOM 2012 C C . GLN A 1 252 ? -36.761 -18.043 -29.279 1.00 85.06 252 GLN A C 1
ATOM 2014 O O . GLN A 1 252 ? -37.006 -19.206 -28.949 1.00 85.06 252 GLN A O 1
ATOM 2019 N N . ALA A 1 253 ? -37.697 -17.262 -29.833 1.00 88.62 253 ALA A N 1
ATOM 2020 C CA . ALA A 1 253 ? -39.078 -17.709 -30.038 1.00 88.62 253 ALA A CA 1
ATOM 2021 C C . ALA A 1 253 ? -39.175 -18.893 -31.024 1.00 88.62 253 ALA A C 1
ATOM 2023 O O . ALA A 1 253 ? -40.000 -19.792 -30.850 1.00 88.62 253 ALA A O 1
ATOM 2024 N N . LYS A 1 254 ? -38.296 -18.928 -32.033 1.00 91.44 254 LYS A N 1
ATOM 2025 C CA . LYS A 1 254 ? -38.130 -20.046 -32.972 1.00 91.44 254 LYS A CA 1
ATOM 2026 C C . LYS A 1 254 ? -37.640 -21.314 -32.269 1.00 91.44 254 LYS A C 1
ATOM 2028 O O . LYS A 1 254 ? -38.254 -22.369 -32.425 1.00 91.44 254 LYS A O 1
ATOM 2033 N N . ALA A 1 255 ? -36.597 -21.213 -31.444 1.00 85.38 255 ALA A N 1
ATOM 2034 C CA . ALA A 1 255 ? -36.067 -22.341 -30.680 1.00 85.38 255 ALA A CA 1
ATOM 2035 C C . ALA A 1 255 ? -37.097 -22.908 -29.682 1.00 85.38 255 ALA A C 1
ATOM 2037 O O . ALA A 1 255 ? -37.206 -24.130 -29.533 1.00 85.38 255 ALA A O 1
ATOM 2038 N N . GLU A 1 256 ? -37.903 -22.053 -29.041 1.00 88.75 256 GLU A N 1
ATOM 2039 C CA . GLU A 1 256 ? -39.034 -22.494 -28.216 1.00 88.75 256 GLU A CA 1
ATOM 2040 C C . GLU A 1 256 ? -40.123 -23.191 -29.038 1.00 88.75 256 GLU A C 1
ATOM 2042 O O . GLU A 1 256 ? -40.610 -24.248 -28.628 1.00 88.75 256 GLU A O 1
ATOM 2047 N N . TYR A 1 257 ? -40.472 -22.670 -30.218 1.00 93.38 257 TYR A N 1
ATOM 2048 C CA . TYR A 1 257 ? -41.438 -23.313 -31.107 1.00 93.38 257 TYR A CA 1
ATOM 2049 C C . TYR A 1 257 ? -40.954 -24.700 -31.570 1.00 93.38 257 TYR A C 1
ATOM 2051 O O . TYR A 1 257 ? -41.670 -25.686 -31.380 1.00 93.38 257 TYR A O 1
ATOM 2059 N N . GLU A 1 258 ? -39.714 -24.823 -32.054 1.00 91.50 258 GLU A N 1
ATOM 2060 C CA . GLU A 1 258 ? -39.098 -26.100 -32.456 1.00 91.50 258 GLU A CA 1
ATOM 2061 C C . GLU A 1 258 ? -38.940 -27.092 -31.288 1.00 91.50 258 GLU A C 1
ATOM 2063 O O . GLU A 1 258 ? -38.998 -28.314 -31.472 1.00 91.50 258 GLU A O 1
ATOM 2068 N N . ARG A 1 259 ? -38.733 -26.601 -30.060 1.00 89.81 259 ARG A N 1
ATOM 2069 C CA . ARG A 1 259 ? -38.773 -27.420 -28.838 1.00 89.81 259 ARG A CA 1
ATOM 2070 C C . ARG A 1 259 ? -40.197 -27.893 -28.542 1.00 89.81 259 ARG A C 1
ATOM 2072 O O . ARG A 1 259 ? -40.388 -29.074 -28.256 1.00 89.81 259 ARG A O 1
ATOM 2079 N N . SER A 1 260 ? -41.189 -27.008 -28.639 1.00 88.75 260 SER A N 1
ATOM 2080 C CA . SER A 1 260 ? -42.596 -27.330 -28.374 1.00 88.75 260 SER A CA 1
ATOM 2081 C C . SER A 1 260 ? -43.149 -28.354 -29.374 1.00 88.75 260 SER A C 1
ATOM 2083 O O . SER A 1 260 ? -43.836 -29.289 -28.968 1.00 88.75 260 SER A O 1
ATOM 2085 N N . LEU A 1 261 ? -42.766 -28.266 -30.653 1.00 89.88 261 LEU A N 1
ATOM 2086 C CA . LEU A 1 261 ? -43.144 -29.220 -31.698 1.00 89.88 261 LEU A CA 1
ATOM 2087 C C . LEU A 1 261 ? -42.673 -30.644 -31.356 1.00 89.88 261 LEU A C 1
ATOM 2089 O O . LEU A 1 261 ? -43.492 -31.555 -31.256 1.00 89.88 261 LEU A O 1
ATOM 2093 N N . ARG A 1 262 ? -41.380 -30.809 -31.042 1.00 88.88 262 ARG A N 1
ATOM 2094 C CA . ARG A 1 262 ? -40.778 -32.101 -30.646 1.00 88.88 262 ARG A CA 1
ATOM 2095 C C . ARG A 1 262 ? -41.342 -32.679 -29.343 1.00 88.88 262 ARG A C 1
ATOM 2097 O O . ARG A 1 262 ? -41.276 -33.889 -29.127 1.00 88.88 262 ARG A O 1
ATOM 2104 N N . LEU A 1 263 ? -41.874 -31.837 -28.454 1.00 87.25 263 LEU A N 1
ATOM 2105 C CA . LEU A 1 263 ? -42.573 -32.276 -27.241 1.00 87.25 263 LEU A CA 1
ATOM 2106 C C . LEU A 1 263 ? -44.028 -32.672 -27.533 1.00 87.25 263 LEU A C 1
ATOM 2108 O O . LEU A 1 263 ? -44.510 -33.664 -26.986 1.00 87.25 263 LEU A O 1
ATOM 2112 N N . LYS A 1 264 ? -44.711 -31.959 -28.433 1.00 86.38 264 LYS A N 1
ATOM 2113 C CA . LYS A 1 264 ? -46.073 -32.275 -28.883 1.00 86.38 264 LYS A CA 1
ATOM 2114 C C . LYS A 1 264 ? -46.137 -33.594 -29.657 1.00 86.38 264 LYS A C 1
ATOM 2116 O O . LYS A 1 264 ? -47.021 -34.397 -29.387 1.00 86.38 264 LYS A O 1
ATOM 2121 N N . GLU A 1 265 ? -45.160 -33.877 -30.519 1.00 86.75 265 GLU A N 1
ATOM 2122 C CA . GLU A 1 265 ? -44.993 -35.186 -31.185 1.00 86.75 265 GLU A CA 1
ATOM 2123 C C . GLU A 1 265 ? -44.863 -36.359 -30.195 1.00 86.75 265 GLU A C 1
ATOM 2125 O O . GLU A 1 265 ? -45.168 -37.502 -30.529 1.00 86.75 265 GLU A O 1
ATOM 2130 N N . ARG A 1 266 ? -44.431 -36.078 -28.959 1.00 89.69 266 ARG A N 1
ATOM 2131 C CA . ARG A 1 266 ? -44.289 -37.045 -27.860 1.00 89.69 266 ARG A CA 1
ATOM 2132 C C . ARG A 1 266 ? -45.446 -36.991 -26.852 1.00 89.69 266 ARG A C 1
ATOM 2134 O O . ARG A 1 266 ? -45.344 -37.613 -25.800 1.00 89.69 266 ARG A O 1
ATOM 2141 N N . ASN A 1 267 ? -46.521 -36.249 -27.149 1.00 84.88 267 ASN A N 1
ATOM 2142 C CA . ASN A 1 267 ? -47.648 -35.964 -26.246 1.00 84.88 267 ASN A CA 1
ATOM 2143 C C . ASN A 1 267 ? -47.227 -35.406 -24.864 1.00 84.88 267 ASN A C 1
ATOM 2145 O O . ASN A 1 267 ? -47.909 -35.629 -23.866 1.00 84.88 267 ASN A O 1
ATOM 2149 N N . ALA A 1 268 ? -46.101 -34.687 -24.795 1.00 82.88 268 ALA A N 1
ATOM 2150 C CA . ALA A 1 268 ? -45.477 -34.239 -23.545 1.00 82.88 268 ALA A CA 1
ATOM 2151 C C . ALA A 1 268 ? -45.833 -32.796 -23.122 1.00 82.88 268 ALA A C 1
ATOM 2153 O O . ALA A 1 268 ? -45.370 -32.344 -22.078 1.00 82.88 268 ALA A O 1
ATOM 2154 N N . ILE A 1 269 ? -46.630 -32.074 -23.919 1.00 87.31 269 ILE A N 1
ATOM 2155 C CA . ILE A 1 269 ? -47.175 -30.735 -23.614 1.00 87.31 269 ILE A CA 1
ATOM 2156 C C . ILE A 1 269 ? -48.628 -30.631 -24.090 1.00 87.31 269 ILE A C 1
ATOM 2158 O O . ILE A 1 269 ? -49.062 -31.407 -24.945 1.00 87.31 269 ILE A O 1
ATOM 2162 N N . SER A 1 270 ? -49.382 -29.657 -23.579 1.00 87.19 270 SER A N 1
ATOM 2163 C CA . SER A 1 270 ? -50.751 -29.411 -24.033 1.00 87.19 270 SER A CA 1
ATOM 2164 C C . SER A 1 270 ? -50.804 -28.700 -25.392 1.00 87.19 270 SER A C 1
ATOM 2166 O O . SER A 1 270 ? -49.921 -27.928 -25.776 1.00 87.19 270 SER A O 1
ATOM 2168 N N . GLN A 1 271 ? -51.918 -28.898 -26.103 1.00 85.25 271 GLN A N 1
ATOM 2169 C CA . GLN A 1 271 ? -52.231 -28.186 -27.347 1.00 85.25 271 GLN A CA 1
ATOM 2170 C C . GLN A 1 271 ? -52.174 -26.654 -27.174 1.00 85.25 271 GLN A C 1
ATOM 2172 O O . GLN A 1 271 ? -51.708 -25.952 -28.069 1.00 85.25 271 GLN A O 1
ATOM 2177 N N . ARG A 1 272 ? -52.600 -26.139 -26.011 1.00 85.12 272 ARG A N 1
ATOM 2178 C CA . ARG A 1 272 ? -52.659 -24.701 -25.711 1.00 85.12 272 ARG A CA 1
ATOM 2179 C C . ARG A 1 272 ? -51.271 -24.070 -25.577 1.00 85.12 272 ARG A C 1
ATOM 2181 O O . ARG A 1 272 ? -51.069 -22.964 -26.070 1.00 85.12 272 ARG A O 1
ATOM 2188 N N . GLU A 1 273 ? -50.326 -24.766 -24.949 1.00 83.00 273 GLU A N 1
ATOM 2189 C CA . GLU A 1 273 ? -48.939 -24.298 -24.798 1.00 83.00 273 GLU A CA 1
ATOM 2190 C C . GLU A 1 273 ? -48.226 -24.246 -26.155 1.00 83.00 273 GLU A C 1
ATOM 2192 O O . GLU A 1 273 ? -47.601 -23.239 -26.487 1.00 83.00 273 GLU A O 1
ATOM 2197 N N . PHE A 1 274 ? -48.410 -25.275 -26.990 1.00 91.19 274 PHE A N 1
ATOM 2198 C CA . PHE A 1 274 ? -47.924 -25.278 -28.373 1.00 91.19 274 PHE A CA 1
ATOM 2199 C C . PHE A 1 274 ? -48.486 -24.095 -29.182 1.00 91.19 274 PHE A C 1
ATOM 2201 O O . PHE A 1 274 ? -47.738 -23.372 -29.838 1.00 91.19 274 PHE A O 1
ATOM 2208 N N . GLU A 1 275 ? -49.794 -23.836 -29.091 1.00 89.44 275 GLU A N 1
ATOM 2209 C CA . GLU A 1 275 ? -50.430 -22.686 -29.747 1.00 89.44 275 GLU A CA 1
ATOM 2210 C C . GLU A 1 275 ? -49.974 -21.328 -29.184 1.00 89.44 275 GLU A C 1
ATOM 2212 O O . GLU A 1 275 ? -50.133 -20.307 -29.854 1.00 89.44 275 GLU A O 1
ATOM 2217 N N . GLN A 1 276 ? -49.451 -21.261 -27.956 1.00 89.69 276 GLN A N 1
ATOM 2218 C CA . GLN A 1 276 ? -48.835 -20.042 -27.419 1.00 89.69 276 GLN A CA 1
ATOM 2219 C C . GLN A 1 276 ? -47.435 -19.836 -28.008 1.00 89.69 276 GLN A C 1
ATOM 2221 O O . GLN A 1 276 ? -47.184 -18.765 -28.560 1.00 89.69 276 GLN A O 1
ATOM 2226 N N . ALA A 1 277 ? -46.579 -20.865 -28.001 1.00 88.38 277 ALA A N 1
ATOM 2227 C CA . ALA A 1 277 ? -45.253 -20.811 -28.624 1.00 88.38 277 ALA A CA 1
ATOM 2228 C C . ALA A 1 277 ? -45.334 -20.469 -30.125 1.00 88.38 277 ALA A C 1
ATOM 2230 O O . ALA A 1 277 ? -44.627 -19.583 -30.600 1.00 88.38 277 ALA A O 1
ATOM 2231 N N . GLN A 1 278 ? -46.268 -21.086 -30.860 1.00 92.25 278 GLN A N 1
ATOM 2232 C CA . GLN A 1 278 ? -46.490 -20.805 -32.283 1.00 92.25 278 GLN A CA 1
ATOM 2233 C C . GLN A 1 278 ? -46.903 -19.344 -32.541 1.00 92.25 278 GLN A C 1
ATOM 2235 O O . GLN A 1 278 ? -46.378 -18.706 -33.452 1.00 92.25 278 GLN A O 1
ATOM 2240 N N . ARG A 1 279 ? -47.811 -18.782 -31.728 1.00 89.12 279 ARG A N 1
ATOM 2241 C CA . ARG A 1 279 ? -48.215 -17.366 -31.842 1.00 89.12 279 ARG A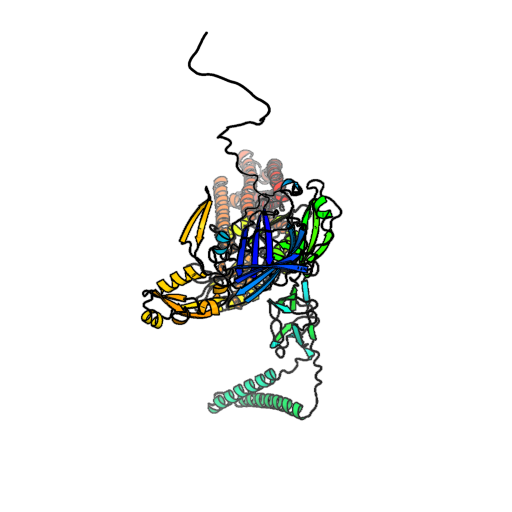 CA 1
ATOM 2242 C C . ARG A 1 279 ? -47.097 -16.402 -31.455 1.00 89.12 279 ARG A C 1
ATOM 2244 O O . ARG A 1 279 ? -47.017 -15.323 -32.034 1.00 89.12 279 ARG A O 1
ATOM 2251 N N . GLN A 1 280 ? -46.244 -16.769 -30.501 1.00 88.75 280 GLN A N 1
ATOM 2252 C CA . GLN A 1 280 ? -45.091 -15.962 -30.107 1.00 88.75 280 GLN A CA 1
ATOM 2253 C C . GLN A 1 280 ? -44.027 -15.939 -31.213 1.00 88.75 280 GLN A C 1
ATOM 2255 O O . GLN A 1 280 ? -43.564 -14.860 -31.576 1.00 88.75 280 GLN A O 1
ATOM 2260 N N . TYR A 1 281 ? -43.726 -17.093 -31.818 1.00 92.94 281 TYR A N 1
ATOM 2261 C CA . TYR A 1 281 ? -42.846 -17.193 -32.985 1.00 92.94 281 TYR A CA 1
ATOM 2262 C C . TYR A 1 281 ? -43.357 -16.363 -34.170 1.00 92.94 281 TYR A C 1
ATOM 2264 O O . TYR A 1 281 ? -42.640 -15.485 -34.645 1.00 92.94 281 TYR A O 1
ATOM 2272 N N . GLU A 1 282 ? -44.608 -16.558 -34.603 1.00 87.12 282 GLU A N 1
ATOM 2273 C CA . GLU A 1 282 ? -45.168 -15.797 -35.731 1.00 87.12 282 GLU A CA 1
ATOM 2274 C C . GLU A 1 282 ? -45.256 -14.286 -35.439 1.00 87.12 282 GLU A C 1
ATOM 2276 O O . GLU A 1 282 ? -45.052 -13.476 -36.342 1.00 87.12 282 GLU A O 1
ATOM 2281 N N . ARG A 1 283 ? -45.458 -13.873 -34.176 1.00 86.25 283 ARG A N 1
ATOM 2282 C CA . ARG A 1 283 ? -45.402 -12.453 -33.784 1.00 86.25 283 ARG A CA 1
ATOM 2283 C C . ARG A 1 283 ? -43.998 -11.858 -33.931 1.00 86.25 283 ARG A C 1
ATOM 2285 O O . ARG A 1 283 ? -43.884 -10.760 -34.469 1.00 86.25 283 ARG A O 1
ATOM 2292 N N . GLN A 1 284 ? -42.948 -12.546 -33.474 1.00 85.94 284 GLN A N 1
ATOM 2293 C CA . GLN A 1 284 ? -41.573 -12.039 -33.617 1.00 85.94 284 GLN A CA 1
ATOM 2294 C C . GLN A 1 284 ? -41.089 -12.104 -35.071 1.00 85.94 284 GLN A C 1
ATOM 2296 O O . GLN A 1 284 ? -40.415 -11.193 -35.539 1.00 85.94 284 GLN A O 1
ATOM 2301 N N . LYS A 1 285 ? -41.508 -13.127 -35.819 1.00 85.62 285 LYS A N 1
ATOM 2302 C CA . LYS A 1 285 ? -41.279 -13.263 -37.263 1.00 85.62 285 LYS A CA 1
ATOM 2303 C C . LYS A 1 285 ? -41.921 -12.125 -38.062 1.00 85.62 285 LYS A C 1
ATOM 2305 O O . LYS A 1 285 ? -41.271 -11.572 -38.942 1.00 85.62 285 LYS A O 1
ATOM 2310 N N . ALA A 1 286 ? -43.148 -11.725 -37.722 1.00 78.25 286 ALA A N 1
ATOM 2311 C CA . ALA A 1 286 ? -43.785 -10.537 -38.293 1.00 78.25 286 ALA A CA 1
ATOM 2312 C C . ALA A 1 286 ? -43.073 -9.236 -37.875 1.00 78.25 286 ALA A C 1
ATOM 2314 O O . ALA A 1 286 ? -42.918 -8.339 -38.694 1.00 78.25 286 ALA A O 1
ATOM 2315 N N . GLY A 1 287 ? -42.579 -9.141 -36.634 1.00 75.62 287 GLY A N 1
ATOM 2316 C CA . GLY A 1 287 ? -41.741 -8.019 -36.192 1.00 75.62 287 GLY A CA 1
ATOM 2317 C C . GLY A 1 287 ? -40.450 -7.880 -37.009 1.00 75.62 287 GLY A C 1
ATOM 2318 O O . GLY A 1 287 ? -40.112 -6.779 -37.438 1.00 75.62 287 GLY A O 1
ATOM 2319 N N . LEU A 1 288 ? -39.776 -9.000 -37.284 1.00 75.62 288 LEU A N 1
ATOM 2320 C CA . LEU A 1 288 ? -38.578 -9.053 -38.121 1.00 75.62 288 LEU A CA 1
ATOM 2321 C C . LEU A 1 288 ? -38.886 -8.750 -39.600 1.00 75.62 288 LEU A C 1
ATOM 2323 O O . LEU A 1 288 ? -38.119 -8.044 -40.242 1.00 75.62 288 LEU A O 1
ATOM 2327 N N . ALA A 1 289 ? -40.018 -9.221 -40.136 1.00 70.19 289 ALA A N 1
ATOM 2328 C CA . ALA A 1 289 ? -40.454 -8.887 -41.495 1.00 70.19 289 ALA A CA 1
ATOM 2329 C C . ALA A 1 289 ? -40.749 -7.384 -41.652 1.00 70.19 289 ALA A C 1
ATOM 2331 O O . ALA A 1 289 ? -40.221 -6.753 -42.562 1.00 70.19 289 ALA A O 1
ATOM 2332 N N . ASN A 1 290 ? -41.493 -6.790 -40.711 1.00 66.00 290 ASN A N 1
ATOM 2333 C CA . ASN A 1 290 ? -41.792 -5.354 -40.699 1.00 66.00 290 ASN A CA 1
ATOM 2334 C C . ASN A 1 290 ? -40.523 -4.480 -40.623 1.00 66.00 290 ASN A C 1
ATOM 2336 O O . ASN A 1 290 ? -40.531 -3.355 -41.117 1.00 66.00 290 ASN A O 1
ATOM 2340 N N . TYR A 1 291 ? -39.443 -4.977 -40.004 1.00 65.19 291 TYR A N 1
ATOM 2341 C CA . TYR A 1 291 ? -38.148 -4.289 -39.972 1.00 65.19 291 TYR A CA 1
ATOM 2342 C C . TYR A 1 291 ? -37.552 -4.162 -41.385 1.00 65.19 291 TYR A C 1
ATOM 2344 O O . TYR A 1 291 ? -37.163 -3.068 -41.785 1.00 65.19 291 TYR A O 1
ATOM 2352 N N . PHE A 1 292 ? -37.555 -5.249 -42.164 1.00 56.53 292 PHE A N 1
ATOM 2353 C CA . PHE A 1 292 ? -37.036 -5.260 -43.538 1.00 56.53 292 PHE A CA 1
ATOM 2354 C C . PHE A 1 292 ? -37.984 -4.599 -44.560 1.00 56.53 292 PHE A C 1
ATOM 2356 O O . PHE A 1 292 ? -37.518 -3.889 -45.447 1.00 56.53 292 PHE A O 1
ATOM 2363 N N . GLU A 1 293 ? -39.310 -4.734 -44.425 1.00 51.34 293 GLU A N 1
ATOM 2364 C CA . GLU A 1 293 ? -40.267 -4.001 -45.282 1.00 51.34 293 GLU A CA 1
ATOM 2365 C C . GLU A 1 293 ? -40.189 -2.475 -45.062 1.00 51.34 293 GLU A C 1
ATOM 2367 O O . GLU A 1 293 ? -40.387 -1.690 -45.995 1.00 51.34 293 GLU A O 1
ATOM 2372 N N . GLY A 1 294 ? -39.832 -2.031 -43.850 1.00 50.16 294 GLY A N 1
ATOM 2373 C CA . GLY A 1 294 ? -39.505 -0.631 -43.566 1.00 50.16 294 GLY A CA 1
ATOM 2374 C C . GLY A 1 294 ? -38.254 -0.127 -44.299 1.00 50.16 294 GLY A C 1
ATOM 2375 O O . GLY A 1 294 ? -38.166 1.064 -44.599 1.00 50.16 294 GLY A O 1
ATOM 2376 N N . GLU A 1 295 ? -37.323 -1.024 -44.631 1.00 42.00 295 GLU A N 1
ATOM 2377 C CA . GLU A 1 295 ? -36.064 -0.724 -45.320 1.00 42.00 295 GLU A CA 1
ATOM 2378 C C . GLU A 1 295 ? -36.275 -0.572 -46.842 1.00 42.00 295 GLU A C 1
ATOM 2380 O O . GLU A 1 295 ? -35.841 0.423 -47.427 1.00 42.00 295 GLU A O 1
ATOM 2385 N N . GLU A 1 296 ? -37.049 -1.467 -47.476 1.00 39.56 296 GLU A N 1
ATOM 2386 C CA . GLU A 1 296 ? -37.459 -1.315 -48.889 1.00 39.56 296 GLU A CA 1
ATOM 2387 C C . GLU A 1 296 ? -38.381 -0.105 -49.124 1.00 39.56 296 GLU A C 1
ATOM 2389 O O . GLU A 1 296 ? -38.379 0.481 -50.209 1.00 39.56 296 GLU A O 1
ATOM 2394 N N . SER A 1 297 ? -39.140 0.322 -48.107 1.00 38.75 297 SER A N 1
ATOM 2395 C CA . SER A 1 297 ? -40.085 1.446 -48.205 1.00 38.75 297 SER A CA 1
ATOM 2396 C C . SER A 1 297 ? -39.429 2.815 -48.457 1.00 38.75 297 SER A C 1
ATOM 2398 O O . SER A 1 297 ? -40.135 3.801 -48.679 1.00 38.75 297 SER A O 1
ATOM 2400 N N . GLY A 1 298 ? -38.097 2.922 -48.393 1.00 34.91 298 GLY A N 1
ATOM 2401 C CA . GLY A 1 298 ? -37.355 4.157 -48.682 1.00 34.91 298 GLY A CA 1
ATOM 2402 C C . GLY A 1 298 ? -37.580 5.299 -47.681 1.00 34.91 298 GLY A C 1
ATOM 2403 O O . GLY A 1 298 ? -37.038 6.395 -47.858 1.00 34.91 298 GLY A O 1
ATOM 2404 N N . ILE A 1 299 ? -38.346 5.060 -46.610 1.00 32.88 299 ILE A N 1
ATOM 2405 C CA . ILE A 1 299 ? -38.522 6.001 -45.505 1.00 32.88 299 ILE A CA 1
ATOM 2406 C C . ILE A 1 299 ? -37.229 6.000 -44.695 1.00 32.88 299 ILE A C 1
ATOM 2408 O O . ILE A 1 299 ? -37.055 5.241 -43.744 1.00 32.88 299 ILE A O 1
ATOM 2412 N N . ARG A 1 300 ? -36.324 6.910 -45.062 1.00 33.75 300 ARG A N 1
ATOM 2413 C CA . ARG A 1 300 ? -35.234 7.339 -44.188 1.00 33.75 300 ARG A CA 1
ATOM 2414 C C . ARG A 1 300 ? -35.825 7.810 -42.857 1.00 33.75 300 ARG A C 1
ATOM 2416 O O . ARG A 1 300 ? -36.217 8.971 -42.733 1.00 33.75 300 ARG A O 1
ATOM 2423 N N . TYR A 1 301 ? -35.782 6.956 -41.837 1.00 33.22 301 TYR A N 1
ATOM 2424 C CA . TYR A 1 301 ? -35.477 7.461 -40.505 1.00 33.22 301 TYR A CA 1
ATOM 2425 C C . TYR A 1 301 ? -34.151 8.213 -40.632 1.00 33.22 301 TYR A C 1
ATOM 2427 O O . TYR A 1 301 ? -33.156 7.661 -41.103 1.00 33.22 301 TYR A O 1
ATOM 2435 N N . GLY A 1 302 ? -34.193 9.521 -40.376 1.00 33.19 302 GLY A N 1
ATOM 2436 C CA . GLY A 1 302 ? -33.088 10.417 -40.699 1.00 33.19 302 GLY A CA 1
ATOM 2437 C C . GLY A 1 302 ? -31.803 9.992 -39.995 1.00 33.19 302 GLY A C 1
ATOM 2438 O O . GLY A 1 302 ? -31.839 9.593 -38.832 1.00 33.19 302 GLY A O 1
ATOM 2439 N N . ALA A 1 303 ? -30.666 10.132 -40.680 1.00 35.25 303 ALA A N 1
ATOM 2440 C CA . ALA A 1 303 ? -29.332 9.883 -40.130 1.00 35.25 303 ALA A CA 1
ATOM 2441 C C . ALA A 1 303 ? -28.883 10.997 -39.151 1.00 35.25 303 ALA A C 1
ATOM 2443 O O . ALA A 1 303 ? -27.757 11.476 -39.204 1.00 35.25 303 ALA A O 1
ATOM 2444 N N . GLU A 1 304 ? -29.796 11.400 -38.267 1.00 39.19 304 GLU A N 1
ATOM 2445 C CA . GLU A 1 304 ? -29.608 12.301 -37.129 1.00 39.19 304 GLU A CA 1
ATOM 2446 C C . GLU A 1 304 ? -30.227 11.670 -35.867 1.00 39.19 304 GLU A C 1
ATOM 2448 O O . GLU A 1 304 ? -30.864 12.327 -35.044 1.00 39.19 304 GLU A O 1
ATOM 2453 N N . SER A 1 305 ? -30.005 10.363 -35.671 1.00 47.81 305 SER A N 1
ATOM 2454 C CA . SER A 1 305 ? -29.910 9.840 -34.306 1.00 47.81 305 SER A CA 1
ATOM 2455 C C . SER A 1 305 ? -28.863 10.687 -33.583 1.00 47.81 305 SER A C 1
ATOM 2457 O O . SER A 1 305 ? -27.725 10.741 -34.048 1.00 47.81 305 SER A O 1
ATOM 2459 N N . SER A 1 306 ? -29.241 11.380 -32.507 1.00 56.81 306 SER A N 1
ATOM 2460 C CA . SER A 1 306 ? -28.458 12.462 -31.892 1.00 56.81 306 SER A CA 1
ATOM 2461 C C . SER A 1 306 ? -27.222 11.961 -31.134 1.00 56.81 306 SER A C 1
ATOM 2463 O O . SER A 1 306 ? -27.135 12.028 -29.911 1.00 56.81 306 SER A O 1
ATOM 2465 N N . SER A 1 307 ? -26.259 11.426 -31.878 1.00 66.44 307 SER A N 1
ATOM 2466 C CA . SER A 1 307 ? -25.020 10.856 -31.376 1.00 66.44 307 SER A CA 1
ATOM 2467 C C . SER A 1 307 ? -24.042 11.954 -30.958 1.00 66.44 307 SER A C 1
ATOM 2469 O O . SER A 1 307 ? -23.589 12.739 -31.792 1.00 66.44 307 SER A O 1
ATOM 2471 N N . PHE A 1 308 ? -23.686 11.994 -29.677 1.00 74.62 308 PHE A N 1
ATOM 2472 C CA . PHE A 1 308 ? -22.746 12.972 -29.137 1.00 74.62 308 PHE A CA 1
ATOM 2473 C C . PHE A 1 308 ? -21.316 12.436 -29.242 1.00 74.62 308 PHE A C 1
ATOM 2475 O O . PHE A 1 308 ? -20.915 11.562 -28.471 1.00 74.62 308 PHE A O 1
ATOM 2482 N N . SER A 1 309 ? -20.544 12.968 -30.190 1.00 81.19 309 SER A N 1
ATOM 2483 C CA . SER A 1 309 ? -19.099 12.740 -30.272 1.00 81.19 309 SER A CA 1
ATOM 2484 C C . SER A 1 309 ? -18.390 13.465 -29.129 1.00 81.19 309 SER A C 1
ATOM 2486 O O . SER A 1 309 ? -18.424 14.691 -29.037 1.00 81.19 309 SER A O 1
ATOM 2488 N N . ILE A 1 310 ? -17.741 12.701 -28.257 1.00 83.06 310 ILE A N 1
ATOM 2489 C CA . ILE A 1 310 ? -16.949 13.211 -27.139 1.00 83.06 310 ILE A CA 1
ATOM 2490 C C . ILE A 1 310 ? -15.535 13.485 -27.645 1.00 83.06 310 ILE A C 1
ATOM 2492 O O . ILE A 1 310 ? -14.879 12.567 -28.131 1.00 83.06 310 ILE A O 1
ATOM 2496 N N . THR A 1 311 ? -15.058 14.728 -27.546 1.00 86.50 311 THR A N 1
ATOM 2497 C CA . THR A 1 311 ? -13.757 15.144 -28.102 1.00 86.50 311 THR A CA 1
ATOM 2498 C C . THR A 1 311 ? -12.772 15.638 -27.047 1.00 86.50 311 THR A C 1
ATOM 2500 O O . THR A 1 311 ? -13.175 16.270 -26.072 1.00 86.50 311 THR A O 1
ATOM 2503 N N . ALA A 1 312 ? -11.475 15.436 -27.280 1.00 81.12 312 ALA A N 1
ATOM 2504 C CA . ALA A 1 312 ? -10.392 15.867 -26.397 1.00 81.12 312 ALA A CA 1
ATOM 2505 C C . ALA A 1 312 ? -10.302 17.411 -26.243 1.00 81.12 312 ALA A C 1
ATOM 2507 O O . ALA A 1 312 ? -10.028 18.102 -27.231 1.00 81.12 312 ALA A O 1
ATOM 2508 N N . PRO A 1 313 ? -10.445 17.993 -25.030 1.00 73.69 313 PRO A N 1
ATOM 2509 C CA . PRO A 1 313 ? -10.311 19.444 -24.809 1.00 73.69 313 PRO A CA 1
ATOM 2510 C C . PRO A 1 313 ? -8.870 19.968 -24.944 1.00 73.69 313 PRO A C 1
ATOM 2512 O O . PRO A 1 313 ? -8.649 21.165 -25.173 1.00 73.69 313 PRO A O 1
ATOM 2515 N N . LEU A 1 314 ? -7.890 19.073 -24.799 1.00 75.50 314 LEU A N 1
ATOM 2516 C CA . LEU A 1 314 ? -6.451 19.313 -24.878 1.00 75.50 314 LEU A CA 1
ATOM 2517 C C . LEU A 1 314 ? -5.746 18.099 -25.503 1.00 75.50 314 LEU A C 1
ATOM 2519 O O . LEU A 1 314 ? -6.266 16.988 -25.452 1.00 75.50 314 LEU A O 1
ATOM 2523 N N . SER A 1 315 ? -4.576 18.317 -26.107 1.00 74.94 315 SER A N 1
ATOM 2524 C CA . SER A 1 315 ? -3.720 17.229 -26.597 1.00 74.94 315 SER A CA 1
ATOM 2525 C C . SER A 1 315 ? -2.998 16.577 -25.420 1.00 74.94 315 SER A C 1
ATOM 2527 O O . SER A 1 315 ? -2.481 17.290 -24.563 1.00 74.94 315 SER A O 1
ATOM 2529 N N . GLY A 1 316 ? -2.928 15.249 -25.384 1.00 68.25 316 GLY A N 1
ATOM 2530 C CA . GLY A 1 316 ? -2.318 14.519 -24.277 1.00 68.25 316 GLY A CA 1
ATOM 2531 C C . GLY A 1 316 ? -2.487 13.007 -24.390 1.00 68.25 316 GLY A C 1
ATOM 2532 O O . GLY A 1 316 ? -2.899 12.487 -25.420 1.00 68.25 316 GLY A O 1
ATOM 2533 N N . LEU A 1 317 ? -2.152 12.294 -23.324 1.00 60.56 317 LEU A N 1
ATOM 2534 C CA . LEU A 1 317 ? -2.361 10.861 -23.163 1.00 60.56 317 LEU A CA 1
ATOM 2535 C C . LEU A 1 317 ? -3.739 10.620 -22.537 1.00 60.56 317 LEU A C 1
ATOM 2537 O O . LEU A 1 317 ? -4.026 11.182 -21.480 1.00 60.56 317 LEU A O 1
ATOM 2541 N N . VAL A 1 318 ? -4.572 9.781 -23.163 1.00 59.72 318 VAL A N 1
ATOM 2542 C CA . VAL A 1 318 ? -5.800 9.270 -22.538 1.00 59.72 318 VAL A CA 1
ATOM 2543 C C . VAL A 1 318 ? -5.404 8.354 -21.395 1.00 59.72 318 VAL A C 1
ATOM 2545 O O . VAL A 1 318 ? -4.618 7.418 -21.545 1.00 59.72 318 VAL A O 1
ATOM 2548 N N . SER A 1 319 ? -5.897 8.712 -20.223 1.00 50.50 319 SER A N 1
ATOM 2549 C CA . SER A 1 319 ? -5.200 8.498 -18.962 1.00 50.50 319 SER A CA 1
ATOM 2550 C C . SER A 1 319 ? -6.023 7.638 -17.997 1.00 50.50 319 SER A C 1
ATOM 2552 O O . SER A 1 319 ? -5.464 6.939 -17.156 1.00 50.50 319 SER A O 1
ATOM 2554 N N . ASP A 1 320 ? -7.337 7.641 -18.207 1.00 52.19 320 ASP A N 1
ATOM 2555 C CA . ASP A 1 320 ? -8.351 6.739 -17.673 1.00 52.19 320 ASP A CA 1
ATOM 2556 C C . ASP A 1 320 ? -9.473 6.619 -18.728 1.00 52.19 320 ASP A C 1
ATOM 2558 O O . ASP A 1 320 ? -9.681 7.554 -19.511 1.00 52.19 320 ASP A O 1
ATOM 2562 N N . VAL A 1 321 ? -10.165 5.478 -18.767 1.00 72.56 321 VAL A N 1
ATOM 2563 C CA . VAL A 1 321 ? -11.306 5.186 -19.654 1.00 72.56 321 VAL A CA 1
ATOM 2564 C C . VAL A 1 321 ? -12.344 4.421 -18.835 1.00 72.56 321 VAL A C 1
ATOM 2566 O O . VAL A 1 321 ? -12.256 3.206 -18.673 1.00 72.56 321 VAL A O 1
ATOM 2569 N N . ALA A 1 322 ? -13.321 5.148 -18.297 1.00 60.88 322 ALA A N 1
ATOM 2570 C CA . ALA A 1 322 ? -14.183 4.674 -17.213 1.00 60.88 322 ALA A CA 1
ATOM 2571 C C . ALA A 1 322 ? -15.337 3.750 -17.655 1.00 60.88 322 ALA A C 1
ATOM 2573 O O . ALA A 1 322 ? -16.051 3.217 -16.806 1.00 60.88 322 ALA A O 1
ATOM 2574 N N . LEU A 1 323 ? -15.558 3.580 -18.964 1.00 68.31 323 LEU A N 1
ATOM 2575 C CA . LEU A 1 323 ? -16.629 2.757 -19.535 1.00 68.31 323 LEU A CA 1
ATOM 2576 C C . LEU A 1 323 ? -16.152 2.003 -20.783 1.00 68.31 323 LEU A C 1
ATOM 2578 O O . LEU A 1 323 ? -15.275 2.463 -21.509 1.00 68.31 323 LEU A O 1
ATOM 2582 N N . LEU A 1 324 ? -16.782 0.863 -21.060 1.00 70.56 324 LEU A N 1
ATOM 2583 C CA . LEU A 1 324 ? -16.563 0.030 -22.245 1.00 70.56 324 LEU A CA 1
ATOM 2584 C C . LEU A 1 324 ? -17.667 0.239 -23.305 1.00 70.56 324 LEU A C 1
ATOM 2586 O O . LEU A 1 324 ? -18.778 0.659 -22.962 1.00 70.56 324 LEU A O 1
ATOM 2590 N N . PRO A 1 325 ? -17.424 -0.098 -24.590 1.00 71.56 325 PRO A N 1
ATOM 2591 C CA . PRO A 1 325 ? -18.460 -0.087 -25.622 1.00 71.56 325 PRO A CA 1
ATOM 2592 C C . PRO A 1 325 ? -19.705 -0.883 -25.206 1.00 71.56 325 PRO A C 1
ATOM 2594 O O . PRO A 1 325 ? -19.602 -2.008 -24.721 1.00 71.56 325 PRO A O 1
ATOM 2597 N N . GLY A 1 326 ? -20.888 -0.300 -25.398 1.00 61.09 326 GLY A N 1
ATOM 2598 C CA . GLY A 1 326 ? -22.169 -0.882 -24.987 1.00 61.09 326 GLY A CA 1
ATOM 2599 C C . GLY A 1 326 ? -22.571 -0.628 -23.530 1.00 61.09 326 GLY A C 1
ATOM 2600 O O . GLY A 1 326 ? -23.721 -0.889 -23.185 1.00 61.09 326 GLY A O 1
ATOM 2601 N N . GLN A 1 327 ? -21.692 -0.086 -22.679 1.00 66.88 327 GLN A N 1
ATOM 2602 C CA . GLN A 1 327 ? -22.083 0.350 -21.335 1.00 66.88 327 GLN A CA 1
ATOM 2603 C C . GLN A 1 327 ? -22.822 1.696 -21.363 1.00 66.88 327 GLN A C 1
ATOM 2605 O O . GLN A 1 327 ? -22.704 2.487 -22.303 1.00 66.88 327 GLN A O 1
ATOM 2610 N N . LYS A 1 328 ? -23.608 1.946 -20.312 1.00 73.88 328 LYS A N 1
ATOM 2611 C CA . LYS A 1 328 ? -24.427 3.149 -20.148 1.00 73.88 328 LYS A CA 1
ATOM 2612 C C . LYS A 1 328 ? -23.699 4.188 -19.289 1.00 73.88 328 LYS A C 1
ATOM 2614 O O . LYS A 1 328 ? -23.313 3.885 -18.165 1.00 73.88 328 LYS A O 1
ATOM 2619 N N . ALA A 1 329 ? -23.584 5.407 -19.803 1.00 75.75 329 ALA A N 1
ATOM 2620 C CA . ALA A 1 329 ? -23.120 6.589 -19.090 1.00 75.75 329 ALA A CA 1
ATOM 2621 C C . ALA A 1 329 ? -24.301 7.382 -18.507 1.00 75.75 329 ALA A C 1
ATOM 2623 O O . ALA A 1 329 ? -25.270 7.680 -19.214 1.00 75.75 329 ALA A O 1
ATOM 2624 N N . GLY A 1 330 ? -24.204 7.769 -17.236 1.00 73.00 330 GLY A N 1
ATOM 2625 C CA . GLY A 1 330 ? -25.050 8.796 -16.629 1.00 73.00 330 GLY A CA 1
ATOM 2626 C C . GLY A 1 330 ? -24.594 10.208 -17.012 1.00 73.00 330 GLY A C 1
ATOM 2627 O O . GLY A 1 330 ? -23.411 10.443 -17.253 1.00 73.00 330 GLY A O 1
ATOM 2628 N N . ALA A 1 331 ? -25.514 11.175 -17.044 1.00 74.06 331 ALA A N 1
ATOM 2629 C CA . ALA A 1 331 ? -25.148 12.580 -17.235 1.00 74.06 331 ALA A CA 1
ATOM 2630 C C . ALA A 1 331 ? -24.235 13.062 -16.087 1.00 74.06 331 ALA A C 1
ATOM 2632 O O . ALA A 1 331 ? -24.509 12.797 -14.918 1.00 74.06 331 ALA A O 1
ATOM 2633 N N . GLY A 1 332 ? -23.138 13.745 -16.420 1.00 63.78 332 GLY A N 1
ATOM 2634 C CA . GLY A 1 332 ? -22.103 14.166 -15.470 1.00 63.78 332 GLY A CA 1
ATOM 2635 C C . GLY A 1 332 ? -21.110 13.072 -15.048 1.00 63.78 332 GLY A C 1
ATOM 2636 O O . GLY A 1 332 ? -20.130 13.390 -14.380 1.00 63.78 332 GLY A O 1
ATOM 2637 N N . GLN A 1 333 ? -21.302 11.808 -15.444 1.00 74.94 333 GLN A N 1
ATOM 2638 C CA . GLN A 1 333 ? -20.359 10.728 -15.134 1.00 74.94 333 GLN A CA 1
ATOM 2639 C C . GLN A 1 333 ? -19.027 10.928 -15.872 1.00 74.94 333 GLN A C 1
ATOM 2641 O O . GLN A 1 333 ? -19.016 11.263 -17.056 1.00 74.94 333 GLN A O 1
ATOM 2646 N N . LYS A 1 334 ? -17.904 10.681 -15.192 1.00 75.81 334 LYS A N 1
ATOM 2647 C CA . LYS A 1 334 ? -16.564 10.637 -15.795 1.00 75.81 334 LYS A CA 1
ATOM 2648 C C . LYS A 1 334 ? -16.515 9.597 -16.926 1.00 75.81 334 LYS A C 1
ATOM 2650 O O . LYS A 1 334 ? -16.941 8.465 -16.723 1.00 75.81 334 LYS A O 1
ATOM 2655 N N . LEU A 1 335 ? -15.994 9.972 -18.097 1.00 73.94 335 LEU A N 1
ATOM 2656 C CA . LEU A 1 335 ? -15.800 9.069 -19.243 1.00 73.94 335 LEU A CA 1
ATOM 2657 C C . LEU A 1 335 ? -14.318 8.817 -19.519 1.00 73.94 335 LEU A C 1
ATOM 2659 O O . LEU A 1 335 ? -13.890 7.672 -19.643 1.00 73.94 335 LEU A O 1
ATOM 2663 N N . PHE A 1 336 ? -13.550 9.903 -19.611 1.00 74.81 336 PHE A N 1
ATOM 2664 C CA . PHE A 1 336 ? -12.129 9.899 -19.939 1.00 74.81 336 PHE A CA 1
ATOM 2665 C C . PHE A 1 336 ? -11.399 10.915 -19.068 1.00 74.81 336 PHE A C 1
ATOM 2667 O O . PHE A 1 336 ? -11.933 11.991 -18.798 1.00 74.81 336 PHE A O 1
ATOM 2674 N N . SER A 1 337 ? -10.148 10.621 -18.740 1.00 63.94 337 SER A N 1
ATOM 2675 C CA . SER A 1 337 ? -9.180 11.628 -18.296 1.00 63.94 337 SER A CA 1
ATOM 2676 C C . SER A 1 337 ? -8.130 11.830 -19.389 1.00 63.94 337 SER A C 1
ATOM 2678 O O . SER A 1 337 ? -7.741 10.868 -20.058 1.00 63.94 337 SER A O 1
ATOM 2680 N N . ILE A 1 338 ? -7.650 13.062 -19.577 1.00 61.75 338 ILE A N 1
ATOM 2681 C CA . ILE A 1 338 ? -6.488 13.352 -20.430 1.00 61.75 338 ILE A CA 1
ATOM 2682 C C . ILE A 1 338 ? -5.455 14.138 -19.631 1.00 61.75 338 ILE A C 1
ATOM 2684 O O . ILE A 1 338 ? -5.753 15.196 -19.076 1.00 61.75 338 ILE A O 1
ATOM 2688 N N . VAL A 1 339 ? -4.217 13.647 -19.645 1.00 60.84 339 VAL A N 1
ATOM 2689 C CA . VAL A 1 339 ? -3.042 14.325 -19.085 1.00 60.84 339 VAL A CA 1
ATOM 2690 C C . VAL A 1 339 ? -2.129 14.749 -20.224 1.00 60.84 339 VAL A C 1
ATOM 2692 O O . VAL A 1 339 ? -1.867 13.958 -21.127 1.00 60.84 339 VAL A O 1
ATOM 2695 N N . ASN A 1 340 ? -1.595 15.966 -20.183 1.00 68.25 340 ASN A N 1
ATOM 2696 C CA . ASN A 1 340 ? -0.549 16.416 -21.097 1.00 68.25 340 ASN A CA 1
ATOM 2697 C C . ASN A 1 340 ? 0.826 16.384 -20.404 1.00 68.25 340 ASN A C 1
ATOM 2699 O O . ASN A 1 340 ? 1.251 17.402 -19.861 1.00 68.25 340 ASN A O 1
ATOM 2703 N N . PRO A 1 341 ? 1.557 15.252 -20.424 1.00 61.38 341 PRO A N 1
ATOM 2704 C CA . PRO A 1 341 ? 2.882 15.160 -19.815 1.00 61.38 341 PRO A CA 1
ATOM 2705 C C . PRO A 1 341 ? 3.982 15.796 -20.680 1.00 61.38 341 PRO A C 1
ATOM 2707 O O . PRO A 1 341 ? 5.153 15.653 -20.340 1.00 61.38 341 PRO A O 1
ATOM 2710 N N . ALA A 1 342 ? 3.642 16.432 -21.812 1.00 65.06 342 ALA A N 1
ATOM 2711 C CA . ALA A 1 342 ? 4.615 16.899 -22.801 1.00 65.06 342 ALA A CA 1
ATOM 2712 C C . ALA A 1 342 ? 5.425 18.122 -22.347 1.00 65.06 342 ALA A C 1
ATOM 2714 O O . ALA A 1 342 ? 6.424 18.434 -22.987 1.00 65.06 342 ALA A O 1
ATOM 2715 N N . TYR A 1 343 ? 5.026 18.784 -21.256 1.00 70.00 343 TYR A N 1
ATOM 2716 C CA . TYR A 1 343 ? 5.763 19.884 -20.637 1.00 70.00 343 TYR A CA 1
ATOM 2717 C C . TYR A 1 343 ? 5.735 19.760 -19.114 1.00 70.00 343 TYR A C 1
ATOM 2719 O O . TYR A 1 343 ? 4.673 19.559 -18.524 1.00 70.00 343 TYR A O 1
ATOM 2727 N N . VAL A 1 344 ? 6.891 19.943 -18.483 1.00 71.69 344 VAL A N 1
ATOM 2728 C CA . VAL A 1 344 ? 7.035 20.138 -17.033 1.00 71.69 344 VAL A CA 1
ATOM 2729 C C . VAL A 1 344 ? 7.544 21.547 -16.751 1.00 71.69 344 VAL A C 1
ATOM 2731 O O . VAL A 1 344 ? 8.001 22.236 -17.665 1.00 71.69 344 VAL A O 1
ATOM 2734 N N . TRP A 1 345 ? 7.540 21.954 -15.486 1.00 75.56 345 TRP A N 1
ATOM 2735 C CA . TRP A 1 345 ? 8.363 23.067 -15.024 1.00 75.56 345 TRP A CA 1
ATOM 2736 C C . TRP A 1 345 ? 9.619 22.544 -14.310 1.00 75.56 345 TRP A C 1
ATOM 2738 O O . TRP A 1 345 ? 9.620 21.470 -13.716 1.00 75.56 345 TRP A O 1
ATOM 2748 N N . LEU A 1 346 ? 10.709 23.297 -14.394 1.00 79.81 346 LEU A N 1
ATOM 2749 C CA . LEU A 1 346 ? 11.980 23.069 -13.717 1.00 79.81 346 LEU A CA 1
ATOM 2750 C C . LEU A 1 346 ? 12.216 24.253 -12.790 1.00 79.81 346 LEU A C 1
ATOM 2752 O O . LEU A 1 346 ? 12.286 25.395 -13.252 1.00 79.81 346 LEU A O 1
ATOM 2756 N N . ARG A 1 347 ? 12.349 23.984 -11.495 1.00 82.25 347 ARG A N 1
ATOM 2757 C CA . ARG A 1 347 ? 12.582 24.995 -10.468 1.00 82.25 347 ARG A CA 1
ATOM 2758 C C . ARG A 1 347 ? 14.030 24.911 -10.007 1.00 82.25 347 ARG A C 1
ATOM 2760 O O . ARG A 1 347 ? 14.386 24.037 -9.222 1.00 82.25 347 ARG A O 1
ATOM 2767 N N . LEU A 1 348 ? 14.860 25.823 -10.497 1.00 84.62 348 LEU A N 1
ATOM 2768 C CA . LEU A 1 348 ? 16.290 25.888 -10.197 1.00 84.62 348 LEU A CA 1
ATOM 2769 C C . LEU A 1 348 ? 16.553 26.877 -9.056 1.00 84.62 348 LEU A C 1
ATOM 2771 O O . LEU A 1 348 ? 16.064 28.008 -9.103 1.00 84.62 348 LEU A O 1
ATOM 2775 N N . GLU A 1 349 ? 17.364 26.493 -8.067 1.00 84.44 349 GLU A N 1
ATOM 2776 C CA . GLU A 1 349 ? 17.956 27.450 -7.125 1.00 84.44 349 GLU A CA 1
ATOM 2777 C C . GLU A 1 349 ? 19.336 27.884 -7.633 1.00 84.44 349 GLU A C 1
ATOM 2779 O O . GLU A 1 349 ? 20.233 27.064 -7.826 1.00 84.44 349 GLU A O 1
ATOM 2784 N N . LEU A 1 350 ? 19.502 29.188 -7.862 1.00 84.88 350 LEU A N 1
ATOM 2785 C CA . LEU A 1 350 ? 20.690 29.776 -8.485 1.00 84.88 350 LEU A CA 1
ATOM 2786 C C . LEU A 1 350 ? 21.201 30.960 -7.678 1.00 84.88 350 LEU A C 1
ATOM 2788 O O . LEU A 1 350 ? 20.401 31.782 -7.241 1.00 84.88 350 LEU A O 1
ATOM 2792 N N . PHE A 1 351 ? 22.516 31.115 -7.514 1.00 84.06 351 PHE A N 1
ATOM 2793 C CA . PHE A 1 351 ? 23.048 32.311 -6.856 1.00 84.06 351 PHE A CA 1
ATOM 2794 C C . PHE A 1 351 ? 22.688 33.571 -7.657 1.00 84.06 351 PHE A C 1
ATOM 2796 O O . PHE A 1 351 ? 22.682 33.557 -8.889 1.00 84.06 351 PHE A O 1
ATOM 2803 N N . ALA A 1 352 ? 22.369 34.672 -6.970 1.00 77.56 352 ALA A N 1
ATOM 2804 C CA . ALA A 1 352 ? 21.791 35.861 -7.612 1.00 77.56 352 ALA A CA 1
ATOM 2805 C C . ALA A 1 352 ? 22.659 36.459 -8.748 1.00 77.56 352 ALA A C 1
ATOM 2807 O O . ALA A 1 352 ? 22.128 37.017 -9.706 1.00 77.56 352 ALA A O 1
ATOM 2808 N N . ASN A 1 353 ? 23.985 36.294 -8.682 1.00 78.00 353 ASN A N 1
ATOM 2809 C CA . ASN A 1 353 ? 24.926 36.678 -9.742 1.00 78.00 353 ASN A CA 1
ATOM 2810 C C . ASN A 1 353 ? 24.852 35.772 -10.988 1.00 78.00 353 ASN A C 1
ATOM 2812 O O . ASN A 1 353 ? 25.009 36.267 -12.099 1.00 78.00 353 ASN A O 1
ATOM 2816 N N . GLN A 1 354 ? 24.589 34.475 -10.820 1.00 80.31 354 GLN A N 1
ATOM 2817 C CA . GLN A 1 354 ? 24.401 33.520 -11.919 1.00 80.31 354 GLN A CA 1
ATOM 2818 C C . GLN A 1 354 ? 23.011 33.668 -12.553 1.00 80.31 354 GLN A C 1
ATOM 2820 O O . GLN A 1 354 ? 22.875 33.701 -13.773 1.00 80.31 354 GLN A O 1
ATOM 2825 N N . ALA A 1 355 ? 21.969 33.850 -11.735 1.00 73.19 355 ALA A N 1
ATOM 2826 C CA . ALA A 1 355 ? 20.605 34.086 -12.212 1.00 73.19 355 ALA A CA 1
ATOM 2827 C C . ALA A 1 355 ? 20.482 35.357 -13.083 1.00 73.19 355 ALA A C 1
ATOM 2829 O O . ALA A 1 355 ? 19.624 35.424 -13.962 1.00 73.19 355 ALA A O 1
ATOM 2830 N N . ALA A 1 356 ? 21.360 36.349 -12.884 1.00 72.69 356 ALA A N 1
ATOM 2831 C CA . ALA A 1 356 ? 21.446 37.541 -13.729 1.00 72.69 356 ALA A CA 1
ATOM 2832 C C . ALA A 1 356 ? 21.986 37.265 -15.150 1.00 72.69 356 ALA A C 1
ATOM 2834 O O . ALA A 1 356 ? 21.662 38.015 -16.074 1.00 72.69 356 ALA A O 1
ATOM 2835 N N . GLN A 1 357 ? 22.776 36.199 -15.334 1.00 72.75 357 GLN A N 1
ATOM 2836 C CA . GLN A 1 357 ? 23.376 35.814 -16.621 1.00 72.75 357 GLN A CA 1
ATOM 2837 C C . GLN A 1 357 ? 22.375 35.090 -17.539 1.00 72.75 357 GLN A C 1
ATOM 2839 O O . GLN A 1 357 ? 22.470 35.203 -18.758 1.00 72.75 357 GLN A O 1
ATOM 2844 N N . LEU A 1 358 ? 21.372 34.410 -16.970 1.00 70.69 358 LEU A N 1
ATOM 2845 C CA . LEU A 1 358 ? 20.324 33.686 -17.704 1.00 70.69 358 LEU A CA 1
ATOM 2846 C C . LEU A 1 358 ? 19.251 34.628 -18.278 1.00 70.69 358 LEU A C 1
ATOM 2848 O O . LEU A 1 358 ? 18.093 34.600 -17.855 1.00 70.69 358 LEU A O 1
ATOM 2852 N N . GLN A 1 359 ? 19.638 35.514 -19.199 1.00 68.88 359 GLN A N 1
ATOM 2853 C CA . GLN A 1 359 ? 18.696 36.362 -19.947 1.00 68.88 359 GLN A CA 1
ATOM 2854 C C . GLN A 1 359 ? 17.944 35.547 -21.008 1.00 68.88 359 GLN A C 1
ATOM 2856 O O . GLN A 1 359 ? 16.717 35.554 -21.012 1.00 68.88 359 GLN A O 1
ATOM 2861 N N . ASN A 1 360 ? 18.681 34.772 -21.809 1.00 70.44 360 ASN A N 1
ATOM 2862 C CA . ASN A 1 360 ? 18.159 33.767 -22.737 1.00 70.44 360 ASN A CA 1
ATOM 2863 C C . ASN A 1 360 ? 18.678 32.380 -22.312 1.00 70.44 360 ASN A C 1
ATOM 2865 O O . ASN A 1 360 ? 19.763 32.283 -21.734 1.00 70.44 360 ASN A O 1
ATOM 2869 N N . VAL A 1 361 ? 17.927 31.312 -22.599 1.00 73.81 361 VAL A N 1
ATOM 2870 C CA . VAL A 1 361 ? 18.293 29.925 -22.254 1.00 73.81 361 VAL A CA 1
ATOM 2871 C C . VAL A 1 361 ? 18.239 29.062 -23.515 1.00 73.81 361 VAL A C 1
ATOM 2873 O O . VAL A 1 361 ? 17.177 28.596 -23.909 1.00 73.81 361 VAL A O 1
ATOM 2876 N N . TYR A 1 362 ? 19.399 28.848 -24.136 1.00 74.31 362 TYR A N 1
ATOM 2877 C CA . TYR A 1 362 ? 19.542 28.150 -25.424 1.00 74.31 362 TYR A CA 1
ATOM 2878 C C . TYR A 1 362 ? 19.553 26.609 -25.317 1.00 74.31 362 TYR A C 1
ATOM 2880 O O . TYR A 1 362 ? 19.667 25.901 -26.318 1.00 74.31 362 TYR A O 1
ATOM 2888 N N . GLY A 1 363 ? 19.466 26.073 -24.099 1.00 75.00 363 GLY A N 1
ATOM 2889 C CA . GLY A 1 363 ? 19.442 24.640 -23.823 1.00 75.00 363 GLY A CA 1
ATOM 2890 C C . GLY A 1 363 ? 19.692 24.330 -22.347 1.00 75.00 363 GLY A C 1
ATOM 2891 O O . GLY A 1 363 ? 20.198 25.172 -21.602 1.00 75.00 363 GLY A O 1
ATOM 2892 N N . VAL A 1 364 ? 19.347 23.115 -21.919 1.00 80.81 364 VAL A N 1
ATOM 2893 C CA . VAL A 1 364 ? 19.632 22.592 -20.571 1.00 80.81 364 VAL A CA 1
ATOM 2894 C C . VAL A 1 364 ? 20.061 21.129 -20.678 1.00 80.81 364 VAL A C 1
ATOM 2896 O O . VAL A 1 364 ? 19.508 20.357 -21.460 1.00 80.81 364 VAL A O 1
ATOM 2899 N N . SER A 1 365 ? 21.045 20.742 -19.866 1.00 81.25 365 SER A N 1
ATOM 2900 C CA . SER A 1 365 ? 21.459 19.352 -19.668 1.00 81.25 365 SER A CA 1
ATOM 2901 C C . SER A 1 365 ? 21.042 18.898 -18.269 1.00 81.25 365 SER A C 1
ATOM 2903 O O . SER A 1 365 ? 21.568 19.403 -17.279 1.00 81.25 365 SER A O 1
ATOM 2905 N N . LEU A 1 366 ? 20.093 17.965 -18.178 1.00 77.38 366 LEU A N 1
ATOM 2906 C CA . LEU A 1 366 ? 19.538 17.472 -16.915 1.00 77.38 366 LEU A CA 1
ATOM 2907 C C . LEU A 1 366 ? 20.117 16.100 -16.556 1.00 77.38 366 LEU A C 1
ATOM 2909 O O . LEU A 1 366 ? 19.736 15.084 -17.137 1.00 77.38 366 LEU A O 1
ATOM 2913 N N . THR A 1 367 ? 20.986 16.049 -15.550 1.00 76.56 367 THR A N 1
ATOM 2914 C CA . THR A 1 367 ? 21.440 14.784 -14.955 1.00 76.56 367 THR A CA 1
ATOM 2915 C C . THR A 1 367 ? 20.455 14.348 -13.871 1.00 76.56 367 THR A C 1
ATOM 2917 O O . THR A 1 367 ? 20.511 14.836 -12.744 1.00 76.56 367 THR A O 1
ATOM 2920 N N . ILE A 1 368 ? 19.535 13.437 -14.201 1.00 70.00 368 ILE A N 1
ATOM 2921 C CA . ILE A 1 368 ? 18.564 12.888 -13.242 1.00 70.00 368 ILE A CA 1
ATOM 2922 C C . ILE A 1 368 ? 19.154 11.628 -12.579 1.00 70.00 368 ILE A C 1
ATOM 2924 O O . ILE A 1 368 ? 19.519 10.690 -13.292 1.00 70.00 368 ILE A O 1
ATOM 2928 N N . PRO A 1 369 ? 19.212 11.539 -11.234 1.00 55.25 369 PRO A N 1
ATOM 2929 C CA . PRO A 1 369 ? 19.650 10.327 -10.541 1.00 55.25 369 PRO A CA 1
ATOM 2930 C C . PRO A 1 369 ? 18.841 9.089 -10.963 1.00 55.25 369 PRO A C 1
ATOM 2932 O O . PRO A 1 369 ? 17.608 9.098 -10.952 1.00 55.25 369 PRO A O 1
ATOM 2935 N N . GLY A 1 370 ? 19.532 8.009 -11.340 1.00 50.91 370 GLY A N 1
ATOM 2936 C CA . GLY A 1 370 ? 18.892 6.797 -11.869 1.00 50.91 370 GLY A CA 1
ATOM 2937 C C . GLY A 1 370 ? 18.489 6.883 -13.351 1.00 50.91 370 GLY A C 1
ATOM 2938 O O . GLY A 1 370 ? 17.499 6.260 -13.761 1.00 50.91 370 GLY A O 1
ATOM 2939 N N . GLN A 1 371 ? 19.233 7.654 -14.150 1.00 56.59 371 GLN A N 1
ATOM 2940 C CA . GLN A 1 371 ? 19.277 7.570 -15.614 1.00 56.59 371 GLN A CA 1
ATOM 2941 C C . GLN A 1 371 ? 20.720 7.385 -16.098 1.00 56.59 371 GLN A C 1
ATOM 2943 O O . GLN A 1 371 ? 21.647 7.934 -15.511 1.00 56.59 371 GLN A O 1
ATOM 2948 N N . SER A 1 372 ? 20.894 6.602 -17.165 1.00 48.88 372 SER A N 1
ATOM 2949 C CA . SER A 1 372 ? 22.205 6.222 -17.716 1.00 48.88 372 SER A CA 1
ATOM 2950 C C . SER A 1 372 ? 22.911 7.351 -18.473 1.00 48.88 372 SER A C 1
ATOM 2952 O O . SER A 1 372 ? 24.121 7.300 -18.654 1.00 48.88 372 SER A O 1
ATOM 2954 N N . ALA A 1 373 ? 22.150 8.342 -18.941 1.00 63.66 373 ALA A N 1
ATOM 2955 C CA . ALA A 1 373 ? 22.624 9.480 -19.716 1.00 63.66 373 ALA A CA 1
ATOM 2956 C C . ALA A 1 373 ? 21.841 10.745 -19.311 1.00 63.66 373 ALA A C 1
ATOM 2958 O O . ALA A 1 373 ? 20.663 10.631 -18.950 1.00 63.66 373 ALA A O 1
ATOM 2959 N N . PRO A 1 374 ? 22.458 11.941 -19.357 1.00 70.69 374 PRO A N 1
ATOM 2960 C CA . PRO A 1 374 ? 21.763 13.196 -19.095 1.00 70.69 374 PRO A CA 1
ATOM 2961 C C . PRO A 1 374 ? 20.745 13.514 -20.199 1.00 70.69 374 PRO A C 1
ATOM 2963 O O . PRO A 1 374 ? 20.975 13.261 -21.381 1.00 70.69 374 PRO A O 1
ATOM 2966 N N . ILE A 1 375 ? 19.618 14.121 -19.825 1.00 73.88 375 ILE A N 1
ATOM 2967 C CA . ILE A 1 375 ? 18.634 14.606 -20.794 1.00 73.88 375 ILE A CA 1
ATOM 2968 C C . ILE A 1 375 ? 19.109 15.956 -21.331 1.00 73.88 375 ILE A C 1
ATOM 2970 O O . ILE A 1 375 ? 19.030 16.970 -20.635 1.00 73.88 375 ILE A O 1
ATOM 2974 N N . HIS A 1 376 ? 19.551 15.979 -22.584 1.00 78.31 376 HIS A N 1
ATOM 2975 C CA . HIS A 1 376 ? 19.758 17.220 -23.325 1.00 78.31 376 HIS A CA 1
ATOM 2976 C C . HIS A 1 376 ? 18.431 17.722 -23.913 1.00 78.31 376 HIS A C 1
ATOM 2978 O O . HIS A 1 376 ? 17.690 16.957 -24.540 1.00 78.31 376 HIS A O 1
ATOM 2984 N N . LEU A 1 377 ? 18.157 19.009 -23.701 1.00 77.44 377 LEU A N 1
ATOM 2985 C CA . LEU A 1 377 ? 17.014 19.763 -24.217 1.00 77.44 377 LEU A CA 1
ATOM 2986 C C . LEU A 1 377 ? 17.536 21.012 -24.944 1.00 77.44 377 LEU A C 1
ATOM 2988 O O . LEU A 1 377 ? 18.445 21.678 -24.439 1.00 77.44 377 LEU A O 1
ATOM 2992 N N . SER A 1 378 ? 16.984 21.319 -26.119 1.00 77.38 378 SER A N 1
ATOM 2993 C CA . SER A 1 378 ? 17.385 22.460 -26.955 1.00 77.38 378 SER A CA 1
ATOM 2994 C C . SER A 1 378 ? 16.579 23.730 -26.657 1.00 77.38 378 SER A C 1
ATOM 2996 O O . SER A 1 378 ? 15.584 23.689 -25.939 1.00 77.38 378 SER A O 1
ATOM 2998 N N . GLU A 1 379 ? 16.966 24.860 -27.253 1.00 75.81 379 GLU A N 1
ATOM 2999 C CA . GLU A 1 379 ? 16.211 26.125 -27.210 1.00 75.81 379 GLU A CA 1
ATOM 3000 C C . GLU A 1 379 ? 14.725 25.961 -27.588 1.00 75.81 379 GLU A C 1
ATOM 3002 O O . GLU A 1 379 ? 13.864 26.577 -26.971 1.00 75.81 379 GLU A O 1
ATOM 3007 N N . ASN A 1 380 ? 14.400 25.075 -28.538 1.00 74.88 380 ASN A N 1
ATOM 3008 C CA . ASN A 1 380 ? 13.012 24.800 -28.938 1.00 74.88 380 ASN A CA 1
ATOM 3009 C C . ASN A 1 380 ? 12.235 23.946 -27.918 1.00 74.88 380 ASN A C 1
ATOM 3011 O O . ASN A 1 380 ? 11.007 23.878 -27.979 1.00 74.88 380 ASN A O 1
ATOM 3015 N N . ASP A 1 381 ? 12.939 23.277 -27.002 1.00 71.62 381 ASP A N 1
ATOM 3016 C CA . ASP A 1 381 ? 12.370 22.409 -25.969 1.00 71.62 381 ASP A CA 1
ATOM 3017 C C . ASP A 1 381 ? 12.179 23.141 -24.629 1.00 71.62 381 ASP A C 1
ATOM 3019 O O . ASP A 1 381 ? 11.655 22.547 -23.688 1.00 71.62 381 ASP A O 1
ATOM 3023 N N . ILE A 1 382 ? 12.635 24.392 -24.493 1.00 78.12 382 ILE A N 1
ATOM 3024 C CA . ILE A 1 382 ? 12.707 25.114 -23.213 1.00 78.12 382 ILE A CA 1
ATOM 3025 C C . ILE A 1 382 ? 12.100 26.516 -23.332 1.00 78.12 382 ILE A C 1
ATOM 3027 O O . ILE A 1 382 ? 12.187 27.178 -24.359 1.00 78.12 382 ILE A O 1
ATOM 3031 N N . THR A 1 383 ? 11.494 27.019 -22.259 1.00 81.19 383 THR A N 1
ATOM 3032 C CA . THR A 1 383 ? 11.041 28.415 -22.175 1.00 81.19 383 THR A CA 1
ATOM 3033 C C . THR A 1 383 ? 11.299 28.971 -20.779 1.00 81.19 383 THR A C 1
ATOM 3035 O O . THR A 1 383 ? 10.919 28.356 -19.788 1.00 81.19 383 THR A O 1
ATOM 3038 N N . LEU A 1 384 ? 11.923 30.146 -20.658 1.00 81.12 384 LEU A N 1
ATOM 3039 C CA . LEU A 1 384 ? 12.058 30.829 -19.366 1.00 81.12 384 LEU A CA 1
ATOM 3040 C C . LEU A 1 384 ? 10.683 31.371 -18.934 1.00 81.12 384 LEU A C 1
ATOM 3042 O O . LEU A 1 384 ? 10.180 32.321 -19.526 1.00 81.12 384 LEU A O 1
ATOM 3046 N N . VAL A 1 385 ? 10.075 30.760 -17.912 1.00 80.25 385 VAL A N 1
ATOM 3047 C CA . VAL A 1 385 ? 8.736 31.121 -17.406 1.00 80.25 385 VAL A CA 1
ATOM 3048 C C . VAL A 1 385 ? 8.815 32.306 -16.454 1.00 80.25 385 VAL A C 1
ATOM 3050 O O . VAL A 1 385 ? 8.009 33.229 -16.539 1.00 80.25 385 VAL A O 1
ATOM 3053 N N . SER A 1 386 ? 9.764 32.276 -15.514 1.00 77.56 386 SER A N 1
ATOM 3054 C CA . SER A 1 386 ? 9.920 33.333 -14.515 1.00 77.56 386 SER A CA 1
ATOM 3055 C C . SER A 1 386 ? 11.303 33.313 -13.869 1.00 77.56 386 SER A C 1
ATOM 3057 O O . SER A 1 386 ? 11.916 32.261 -13.681 1.00 77.56 386 SER A O 1
ATOM 3059 N N . ARG A 1 387 ? 11.774 34.493 -13.466 1.00 77.06 387 ARG A N 1
ATOM 3060 C CA . ARG A 1 387 ? 12.914 34.684 -12.570 1.00 77.06 387 ARG A CA 1
ATOM 3061 C C . ARG A 1 387 ? 12.374 35.359 -11.314 1.00 77.06 387 ARG A C 1
ATOM 3063 O O . ARG A 1 387 ? 11.788 36.432 -11.414 1.00 77.06 387 ARG A O 1
ATOM 3070 N N . GLY A 1 388 ? 12.557 34.742 -10.150 1.00 66.62 388 GLY A N 1
ATOM 3071 C CA . GLY A 1 388 ? 12.147 35.343 -8.883 1.00 66.62 388 GLY A CA 1
ATOM 3072 C C . GLY A 1 388 ? 12.845 36.685 -8.643 1.00 66.62 388 GLY A C 1
ATOM 3073 O O . GLY A 1 388 ? 14.015 36.849 -8.983 1.00 66.62 388 GLY A O 1
ATOM 3074 N N . GLU A 1 389 ? 12.125 37.634 -8.046 1.00 70.44 389 GLU A N 1
ATOM 3075 C CA . GLU A 1 389 ? 12.651 38.965 -7.702 1.00 70.44 389 GLU A CA 1
ATOM 3076 C C . GLU A 1 389 ? 13.202 39.027 -6.265 1.00 70.44 389 GLU A C 1
ATOM 3078 O O . GLU A 1 389 ? 14.033 39.874 -5.941 1.00 70.44 389 GLU A O 1
ATOM 3083 N N . LEU A 1 390 ? 12.757 38.112 -5.396 1.00 71.44 390 LEU A N 1
ATOM 3084 C CA . LEU A 1 390 ? 13.156 38.034 -3.990 1.00 71.44 390 LEU A CA 1
ATOM 3085 C C . LEU A 1 390 ? 14.319 37.052 -3.806 1.00 71.44 390 LEU A C 1
ATOM 3087 O O . LEU A 1 390 ? 14.172 35.853 -4.044 1.00 71.44 390 LEU A O 1
ATOM 3091 N N . VAL A 1 391 ? 15.461 37.568 -3.348 1.00 78.44 391 VAL A N 1
ATOM 3092 C CA . VAL A 1 391 ? 16.637 36.773 -2.960 1.00 78.44 391 VAL A CA 1
ATOM 3093 C C . VAL A 1 391 ? 16.399 36.135 -1.594 1.00 78.44 391 VAL A C 1
ATOM 3095 O O . VAL A 1 391 ? 16.077 36.838 -0.636 1.00 78.44 391 VAL A O 1
ATOM 3098 N N . ASP A 1 392 ? 16.619 34.824 -1.482 1.00 74.94 392 ASP A N 1
ATOM 3099 C CA . ASP A 1 392 ? 16.649 34.125 -0.194 1.00 74.94 392 ASP A CA 1
ATOM 3100 C C . ASP A 1 392 ? 17.777 34.723 0.679 1.00 74.94 392 ASP A C 1
ATOM 3102 O O . ASP A 1 392 ? 18.950 34.656 0.293 1.00 74.94 392 ASP A O 1
ATOM 3106 N N . PRO A 1 393 ? 17.479 35.320 1.850 1.00 70.50 393 PRO A N 1
ATOM 3107 C CA . PRO A 1 393 ? 18.483 36.020 2.649 1.00 70.50 393 PRO A CA 1
ATOM 3108 C C . PRO A 1 393 ? 19.484 35.081 3.344 1.00 70.50 393 PRO A C 1
ATOM 3110 O O . PRO A 1 393 ? 20.536 35.548 3.782 1.00 70.50 393 PRO A O 1
ATOM 3113 N N . GLN A 1 394 ? 19.183 33.781 3.448 1.00 73.25 394 GLN A N 1
ATOM 3114 C CA . GLN A 1 394 ? 20.068 32.768 4.028 1.00 73.25 394 GLN A CA 1
ATOM 3115 C C . GLN A 1 394 ? 20.930 32.103 2.946 1.00 73.25 394 GLN A C 1
ATOM 3117 O O . GLN A 1 394 ? 22.150 32.033 3.092 1.00 73.25 394 GLN A O 1
ATOM 3122 N N . LYS A 1 395 ? 20.316 31.659 1.840 1.00 74.62 395 LYS A N 1
ATOM 3123 C CA . LYS A 1 395 ? 20.999 30.966 0.732 1.00 74.62 395 LYS A CA 1
ATOM 3124 C C . LYS A 1 395 ? 21.686 31.906 -0.265 1.00 74.62 395 LYS A C 1
ATOM 3126 O O . LYS A 1 395 ? 22.606 31.487 -0.960 1.00 74.62 395 LYS A O 1
ATOM 3131 N N . ARG A 1 396 ? 21.233 33.163 -0.364 1.00 80.88 396 ARG A N 1
ATOM 3132 C CA . ARG A 1 396 ? 21.580 34.137 -1.426 1.00 80.88 396 ARG A CA 1
ATOM 3133 C C . ARG A 1 396 ? 21.234 33.667 -2.846 1.00 80.88 396 ARG A C 1
ATOM 3135 O O . ARG A 1 396 ? 21.863 34.091 -3.822 1.00 80.88 396 ARG A O 1
ATOM 3142 N N . THR A 1 397 ? 20.226 32.806 -2.961 1.00 81.62 397 THR A N 1
ATOM 3143 C CA . THR A 1 397 ? 19.726 32.284 -4.234 1.00 81.62 397 THR A CA 1
ATOM 3144 C C . THR A 1 397 ? 18.457 33.002 -4.697 1.00 81.62 397 THR A C 1
ATOM 3146 O O . THR A 1 397 ? 17.707 33.575 -3.907 1.00 81.62 397 THR A O 1
ATOM 3149 N N . LEU A 1 398 ? 18.234 32.968 -6.007 1.00 83.81 398 LEU A N 1
ATOM 3150 C CA . LEU A 1 398 ? 16.979 33.262 -6.683 1.00 83.81 398 LEU A CA 1
ATOM 3151 C C . LEU A 1 398 ? 16.408 31.951 -7.228 1.00 83.81 398 LEU A C 1
ATOM 3153 O O . LEU A 1 398 ? 17.153 31.091 -7.703 1.00 83.81 398 LEU A O 1
ATOM 3157 N N . THR A 1 399 ? 15.084 31.809 -7.181 1.00 81.75 399 THR A N 1
ATOM 3158 C CA . THR A 1 399 ? 14.394 30.713 -7.872 1.00 81.75 399 THR A CA 1
ATOM 3159 C C . THR A 1 399 ? 14.191 31.090 -9.339 1.00 81.75 399 THR A C 1
ATOM 3161 O O . THR A 1 399 ? 13.648 32.158 -9.628 1.00 81.75 399 THR A O 1
ATOM 3164 N N . VAL A 1 400 ? 14.592 30.218 -10.261 1.00 84.06 400 VAL A N 1
ATOM 3165 C CA . VAL A 1 400 ? 14.338 30.357 -11.703 1.00 84.06 400 VAL A CA 1
ATOM 3166 C C . VAL A 1 400 ? 13.433 29.221 -12.163 1.00 84.06 400 VAL A C 1
ATOM 3168 O O . VAL A 1 400 ? 13.671 28.063 -11.829 1.00 84.06 400 VAL A O 1
ATOM 3171 N N . TRP A 1 401 ? 12.400 29.569 -12.926 1.00 81.56 401 TRP A N 1
ATOM 3172 C CA . TRP A 1 401 ? 11.401 28.654 -13.463 1.00 81.56 401 TRP A CA 1
ATOM 3173 C C . TRP A 1 401 ? 11.568 28.534 -14.975 1.00 81.56 401 TRP A C 1
ATOM 3175 O O . TRP A 1 401 ? 11.397 29.519 -15.697 1.00 81.56 401 TRP A O 1
ATOM 3185 N N . LEU A 1 402 ? 11.870 27.330 -15.455 1.00 83.25 402 LEU A N 1
ATOM 3186 C CA . LEU A 1 402 ? 11.889 26.993 -16.881 1.00 83.25 402 LEU A CA 1
ATOM 3187 C C . LEU A 1 402 ? 10.740 26.029 -17.183 1.00 83.25 402 LEU A C 1
ATOM 3189 O O . LEU A 1 402 ? 10.540 25.076 -16.444 1.00 83.25 402 LEU A O 1
ATOM 3193 N N . GLU A 1 403 ? 10.008 26.225 -18.270 1.00 81.19 403 GLU A N 1
ATOM 3194 C CA . GLU A 1 403 ? 9.174 25.183 -18.865 1.00 81.19 403 GLU A CA 1
ATOM 3195 C C . GLU A 1 403 ? 10.059 24.323 -19.766 1.00 81.19 403 GLU A C 1
ATOM 3197 O O . GLU A 1 403 ? 10.912 24.856 -20.474 1.00 81.19 403 GLU A O 1
ATOM 3202 N N . ALA A 1 404 ? 9.900 23.003 -19.701 1.00 79.06 404 ALA A N 1
ATOM 3203 C CA . ALA A 1 404 ? 10.759 22.047 -20.389 1.00 79.06 404 ALA A CA 1
ATOM 3204 C C . ALA A 1 404 ? 9.929 20.933 -21.030 1.00 79.06 404 ALA A C 1
ATOM 3206 O O . ALA A 1 404 ? 9.075 20.325 -20.378 1.00 79.06 404 ALA A O 1
ATOM 3207 N N . ALA A 1 405 ? 10.189 20.660 -22.306 1.00 73.75 405 ALA A N 1
ATOM 3208 C CA . ALA A 1 405 ? 9.515 19.625 -23.065 1.00 73.75 405 ALA A CA 1
ATOM 3209 C C . ALA A 1 405 ? 9.954 18.222 -22.617 1.00 73.75 405 ALA A C 1
ATOM 3211 O O . ALA A 1 405 ? 11.113 17.952 -22.305 1.00 73.75 405 ALA A O 1
ATOM 3212 N N . ASN A 1 406 ? 8.992 17.308 -22.609 1.00 71.31 406 ASN A N 1
ATOM 3213 C CA . ASN A 1 406 ? 9.133 15.910 -22.208 1.00 71.31 406 ASN A CA 1
ATOM 3214 C C . ASN A 1 406 ? 8.553 15.003 -23.312 1.00 71.31 406 ASN A C 1
ATOM 3216 O O . ASN A 1 406 ? 7.789 14.070 -23.061 1.00 71.31 406 ASN A O 1
ATOM 3220 N N . SER A 1 407 ? 8.901 15.330 -24.559 1.00 56.31 407 SER A N 1
ATOM 3221 C CA . SER A 1 407 ? 8.405 14.740 -25.811 1.00 56.31 407 SER A CA 1
ATOM 3222 C C . SER A 1 407 ? 8.481 13.208 -25.840 1.00 56.31 407 SER A C 1
ATOM 3224 O O . SER A 1 407 ? 7.497 12.565 -26.205 1.00 56.31 407 SER A O 1
ATOM 3226 N N . ASP A 1 408 ? 9.580 12.622 -25.355 1.00 54.72 408 ASP A N 1
ATOM 3227 C CA . ASP A 1 408 ? 9.774 11.159 -25.323 1.00 54.72 408 ASP A CA 1
ATOM 3228 C C . ASP A 1 408 ? 9.444 10.514 -23.961 1.00 54.72 408 ASP A C 1
ATOM 3230 O O . ASP A 1 408 ? 9.853 9.385 -23.694 1.00 54.72 408 ASP A O 1
ATOM 3234 N N . ARG A 1 409 ? 8.738 11.217 -23.058 1.00 57.34 409 ARG A N 1
ATOM 3235 C CA . ARG A 1 409 ? 8.453 10.759 -21.676 1.00 57.34 409 ARG A CA 1
ATOM 3236 C C . ARG A 1 409 ? 9.721 10.421 -20.867 1.00 57.34 409 ARG A C 1
ATOM 3238 O O . ARG A 1 409 ? 9.713 9.529 -20.018 1.00 57.34 409 ARG A O 1
ATOM 3245 N N . ARG A 1 410 ? 10.820 11.139 -21.128 1.00 57.34 410 ARG A N 1
ATOM 3246 C CA . ARG A 1 410 ? 12.122 10.955 -20.460 1.00 57.34 410 ARG A CA 1
ATOM 3247 C C . ARG A 1 410 ? 12.037 11.211 -18.949 1.00 57.34 410 ARG A C 1
ATOM 3249 O O . ARG A 1 410 ? 12.821 10.641 -18.196 1.00 57.34 410 ARG A O 1
ATOM 3256 N N . MET A 1 411 ? 11.083 12.023 -18.492 1.00 61.47 411 MET A N 1
ATOM 3257 C CA . MET A 1 411 ? 10.773 12.216 -17.071 1.00 61.47 411 MET A CA 1
ATOM 3258 C C . MET A 1 411 ? 9.713 11.206 -16.609 1.00 61.47 411 MET A C 1
ATOM 3260 O O . MET A 1 411 ? 8.656 11.060 -17.225 1.00 61.47 411 MET A O 1
ATOM 3264 N N . LYS A 1 412 ? 10.024 10.475 -15.534 1.00 67.25 412 LYS A N 1
ATOM 3265 C CA . LYS A 1 412 ? 9.294 9.280 -15.076 1.00 67.25 412 LYS A CA 1
ATOM 3266 C C . LYS A 1 412 ? 8.040 9.663 -14.280 1.00 67.25 412 LYS A C 1
ATOM 3268 O O . LYS A 1 412 ? 8.056 10.636 -13.535 1.00 67.25 412 LYS A O 1
ATOM 3273 N N . ILE A 1 413 ? 6.989 8.838 -14.346 1.00 69.06 413 ILE A N 1
ATOM 3274 C CA . ILE A 1 413 ? 5.683 9.084 -13.693 1.00 69.06 413 ILE A CA 1
ATOM 3275 C C . ILE A 1 413 ? 5.819 9.413 -12.195 1.00 69.06 413 ILE A C 1
ATOM 3277 O O . ILE A 1 413 ? 5.194 10.355 -11.716 1.00 69.06 413 ILE A O 1
ATOM 3281 N N . GLY A 1 414 ? 6.693 8.714 -11.462 1.00 71.31 414 GLY A N 1
ATOM 3282 C CA . GLY A 1 414 ? 6.954 9.008 -10.049 1.00 71.31 414 GLY A CA 1
ATOM 3283 C C . GLY A 1 414 ? 7.433 10.438 -9.759 1.00 71.31 414 GLY A C 1
ATOM 3284 O O . GLY A 1 414 ? 7.212 10.921 -8.656 1.00 71.31 414 GLY A O 1
ATOM 3285 N N . GLN A 1 415 ? 8.029 11.136 -10.733 1.00 71.69 415 GLN A N 1
ATOM 3286 C CA . GLN A 1 415 ? 8.401 12.549 -10.602 1.00 71.69 415 GLN A CA 1
ATOM 3287 C C . GLN A 1 415 ? 7.176 13.468 -10.699 1.00 71.69 415 GLN A C 1
ATOM 3289 O O . GLN A 1 415 ? 7.155 14.490 -10.034 1.00 71.69 415 GLN A O 1
ATOM 3294 N N . MET A 1 416 ? 6.134 13.097 -11.455 1.00 66.38 416 MET A N 1
ATOM 3295 C CA . MET A 1 416 ? 4.878 13.862 -11.537 1.00 66.38 416 MET A CA 1
ATOM 3296 C C . MET A 1 416 ? 4.080 13.782 -10.227 1.00 66.38 416 MET A C 1
ATOM 3298 O O . MET A 1 416 ? 3.553 14.789 -9.768 1.00 66.38 416 MET A O 1
ATOM 3302 N N . VAL A 1 417 ? 4.037 12.597 -9.605 1.00 76.25 417 VAL A N 1
ATOM 3303 C CA . VAL A 1 417 ? 3.452 12.381 -8.266 1.00 76.25 417 VAL A CA 1
ATOM 3304 C C . VAL A 1 417 ? 4.193 13.218 -7.218 1.00 76.25 417 VAL A C 1
ATOM 3306 O O . VAL A 1 417 ? 3.574 13.933 -6.436 1.00 76.25 417 VAL A O 1
ATOM 3309 N N . GLU A 1 418 ? 5.527 13.159 -7.238 1.00 72.38 418 GLU A N 1
ATOM 3310 C CA . GLU A 1 418 ? 6.418 13.920 -6.357 1.00 72.38 418 GLU A CA 1
ATOM 3311 C C . GLU A 1 418 ? 6.207 15.441 -6.497 1.00 72.38 418 GLU A C 1
ATOM 3313 O O . GLU A 1 418 ? 6.099 16.143 -5.493 1.00 72.38 418 GLU A O 1
ATOM 3318 N N . ALA A 1 419 ? 6.017 15.928 -7.726 1.00 66.12 419 ALA A N 1
ATOM 3319 C CA . ALA A 1 419 ? 5.673 17.316 -8.029 1.00 66.12 419 ALA A CA 1
ATOM 3320 C C . ALA A 1 419 ? 4.301 17.745 -7.465 1.00 66.12 419 ALA A C 1
ATOM 3322 O O . ALA A 1 419 ? 4.160 18.832 -6.911 1.00 66.12 419 ALA A O 1
ATOM 3323 N N . ILE A 1 420 ? 3.274 16.893 -7.589 1.00 65.56 420 ILE A N 1
ATOM 3324 C CA . ILE A 1 420 ? 1.924 17.174 -7.063 1.00 65.56 420 ILE A CA 1
ATOM 3325 C C . ILE A 1 420 ? 1.923 17.196 -5.528 1.00 65.56 420 ILE A C 1
ATOM 3327 O O . ILE A 1 420 ? 1.227 18.016 -4.932 1.00 65.56 420 ILE A O 1
ATOM 3331 N N . LEU A 1 421 ? 2.733 16.346 -4.887 1.00 74.94 421 LEU A N 1
ATOM 3332 C CA . LEU A 1 421 ? 2.949 16.379 -3.439 1.00 74.94 421 LEU A CA 1
ATOM 3333 C C . LEU A 1 421 ? 3.607 17.698 -3.002 1.00 74.94 421 LEU A C 1
ATOM 3335 O O . LEU A 1 421 ? 3.090 18.358 -2.108 1.00 74.94 421 LEU A O 1
ATOM 3339 N N . LEU A 1 422 ? 4.710 18.105 -3.641 1.00 70.62 422 LEU A N 1
ATOM 3340 C CA . LEU A 1 422 ? 5.448 19.332 -3.297 1.00 70.62 422 LEU A CA 1
ATOM 3341 C C . LEU A 1 422 ? 4.669 20.628 -3.586 1.00 70.62 422 LEU A C 1
ATOM 3343 O O . LEU A 1 422 ? 4.928 21.650 -2.952 1.00 70.62 422 LEU A O 1
ATOM 3347 N N . ALA A 1 423 ? 3.696 20.593 -4.499 1.00 63.81 423 ALA A N 1
ATOM 3348 C CA . ALA A 1 423 ? 2.786 21.709 -4.748 1.00 63.81 423 ALA A CA 1
ATOM 3349 C C . ALA A 1 423 ? 1.769 21.946 -3.608 1.00 63.81 423 ALA A C 1
ATOM 3351 O O . ALA A 1 423 ? 1.127 22.999 -3.578 1.00 63.81 423 ALA A O 1
ATOM 3352 N N . TYR A 1 424 ? 1.601 20.996 -2.680 1.00 73.69 424 TYR A N 1
ATOM 3353 C CA . TYR A 1 424 ? 0.651 21.108 -1.575 1.00 73.69 424 TYR A CA 1
ATOM 3354 C C . TYR A 1 424 ? 1.292 21.801 -0.349 1.00 73.69 424 TYR A C 1
ATOM 3356 O O . TYR A 1 424 ? 2.277 21.282 0.175 1.00 73.69 424 TYR A O 1
ATOM 3364 N N . PRO A 1 425 ? 0.746 22.919 0.184 1.00 72.50 425 PRO A N 1
ATOM 3365 C CA . PRO A 1 425 ? 1.433 23.749 1.190 1.00 72.50 425 PRO A CA 1
ATOM 3366 C C . PRO A 1 425 ? 1.868 23.043 2.483 1.00 72.50 425 PRO A C 1
ATOM 3368 O O . PRO A 1 425 ? 2.849 23.449 3.098 1.00 72.50 425 PRO A O 1
ATOM 3371 N N . ALA A 1 426 ? 1.158 21.989 2.897 1.00 80.44 426 ALA A N 1
ATOM 3372 C CA . ALA A 1 426 ? 1.498 21.202 4.082 1.00 80.44 426 ALA A CA 1
ATOM 3373 C C . ALA A 1 426 ? 2.661 20.207 3.868 1.00 80.44 426 ALA A C 1
ATOM 3375 O O . ALA A 1 426 ? 3.082 19.554 4.820 1.00 80.44 426 ALA A O 1
ATOM 3376 N N . VAL A 1 427 ? 3.180 20.041 2.645 1.00 80.25 427 VAL A N 1
ATOM 3377 C CA . VAL A 1 427 ? 4.286 19.120 2.340 1.00 80.25 427 VAL A CA 1
ATOM 3378 C C . VAL A 1 427 ? 5.619 19.868 2.378 1.00 80.25 427 VAL A C 1
ATOM 3380 O O . VAL A 1 427 ? 5.910 20.714 1.541 1.00 80.25 427 VAL A O 1
ATOM 3383 N N . ILE A 1 428 ? 6.468 19.517 3.345 1.00 82.06 428 ILE A N 1
ATOM 3384 C CA . ILE A 1 428 ? 7.775 20.157 3.562 1.00 82.06 428 ILE A CA 1
ATOM 3385 C C . ILE A 1 428 ? 8.840 19.582 2.614 1.00 82.06 428 ILE A C 1
ATOM 3387 O O . ILE A 1 428 ? 9.753 20.289 2.189 1.00 82.06 428 ILE A O 1
ATOM 3391 N N . SER A 1 429 ? 8.788 18.273 2.343 1.00 80.81 429 SER A N 1
ATOM 3392 C CA . SER A 1 429 ? 9.756 17.577 1.480 1.00 80.81 429 SER A CA 1
ATOM 3393 C C . SER A 1 429 ? 9.339 16.137 1.178 1.00 80.81 429 SER A C 1
ATOM 3395 O O . SER A 1 429 ? 8.805 15.456 2.057 1.00 80.81 429 SER A O 1
ATOM 3397 N N . THR A 1 430 ? 9.699 15.645 -0.005 1.00 81.56 430 THR A N 1
ATOM 3398 C CA . THR A 1 430 ? 9.562 14.244 -0.433 1.00 81.56 430 THR A CA 1
ATOM 3399 C C . THR A 1 430 ? 10.914 13.521 -0.468 1.00 81.56 430 THR A C 1
ATOM 3401 O O . THR A 1 430 ? 11.967 14.149 -0.580 1.00 81.56 430 THR A O 1
ATOM 3404 N N . ALA A 1 431 ? 10.884 12.190 -0.406 1.00 82.56 431 ALA A N 1
ATOM 3405 C CA . ALA A 1 431 ? 11.997 11.318 -0.767 1.00 82.56 431 ALA A CA 1
ATOM 3406 C C . ALA A 1 431 ? 11.462 10.067 -1.485 1.00 82.56 431 ALA A C 1
ATOM 3408 O O . ALA A 1 431 ? 10.704 9.289 -0.904 1.00 82.56 431 ALA A O 1
ATOM 3409 N N . ARG A 1 432 ? 11.838 9.870 -2.756 1.00 83.56 432 ARG A N 1
ATOM 3410 C CA . ARG A 1 432 ? 11.299 8.804 -3.618 1.00 83.56 432 ARG A CA 1
ATOM 3411 C C . ARG A 1 432 ? 12.294 7.664 -3.868 1.00 83.56 432 ARG A C 1
ATOM 3413 O O . ARG A 1 432 ? 13.292 7.842 -4.565 1.00 83.56 432 ARG A O 1
ATOM 3420 N N . ARG A 1 433 ? 11.942 6.454 -3.424 1.00 80.56 433 ARG A N 1
ATOM 3421 C CA . ARG A 1 433 ? 12.532 5.177 -3.871 1.00 80.56 433 ARG A CA 1
ATOM 3422 C C . ARG A 1 433 ? 11.797 4.671 -5.122 1.00 80.56 433 ARG A C 1
ATOM 3424 O O . ARG A 1 433 ? 10.639 5.009 -5.376 1.00 80.56 433 ARG A O 1
ATOM 3431 N N . THR A 1 434 ? 12.475 3.921 -5.987 1.00 81.69 434 THR A N 1
ATOM 3432 C CA . THR A 1 434 ? 11.903 3.377 -7.233 1.00 81.69 434 THR A CA 1
ATOM 3433 C C . THR A 1 434 ? 12.599 2.070 -7.574 1.00 81.69 434 THR A C 1
ATOM 3435 O O . THR A 1 434 ? 13.822 2.049 -7.673 1.00 81.69 434 THR A O 1
ATOM 3438 N N . GLY A 1 435 ? 11.838 0.985 -7.731 1.00 80.50 435 GLY A N 1
ATOM 3439 C CA . GLY A 1 435 ? 12.418 -0.353 -7.633 1.00 80.50 435 GLY A CA 1
ATOM 3440 C C . GLY A 1 435 ? 13.010 -0.611 -6.245 1.00 80.50 435 GLY A C 1
ATOM 3441 O O . GLY A 1 435 ? 12.514 -0.080 -5.248 1.00 80.50 435 GLY A O 1
ATOM 3442 N N . ARG A 1 436 ? 14.071 -1.418 -6.197 1.00 77.69 436 ARG A N 1
ATOM 3443 C CA . ARG A 1 436 ? 14.774 -1.832 -4.976 1.00 77.69 436 ARG A CA 1
ATOM 3444 C C . ARG A 1 436 ? 16.255 -1.444 -5.015 1.00 77.69 436 ARG A C 1
ATOM 3446 O O . ARG A 1 436 ? 16.828 -1.338 -6.098 1.00 77.69 436 ARG A O 1
ATOM 3453 N N . THR A 1 437 ? 16.882 -1.345 -3.849 1.00 71.81 437 THR A N 1
ATOM 3454 C CA . THR A 1 437 ? 18.353 -1.350 -3.710 1.00 71.81 437 THR A CA 1
ATOM 3455 C C . THR A 1 437 ? 18.899 -2.794 -3.759 1.00 71.81 437 THR A C 1
ATOM 3457 O O . THR A 1 437 ? 18.148 -3.765 -3.652 1.00 71.81 437 THR A O 1
ATOM 3460 N N . GLU A 1 438 ? 20.207 -2.981 -3.940 1.00 60.12 438 GLU A N 1
ATOM 3461 C CA . GLU A 1 438 ? 20.821 -4.302 -4.185 1.00 60.12 438 GLU A CA 1
ATOM 3462 C C . GLU A 1 438 ? 20.710 -5.293 -3.010 1.00 60.12 438 GLU A C 1
ATOM 3464 O O . GLU A 1 438 ? 20.619 -6.500 -3.237 1.00 60.12 438 GLU A O 1
ATOM 3469 N N . LEU A 1 439 ? 20.631 -4.788 -1.772 1.00 72.94 439 LEU A N 1
ATOM 3470 C CA . LEU A 1 439 ? 20.425 -5.559 -0.532 1.00 72.94 439 LEU A CA 1
ATOM 3471 C C . LEU A 1 439 ? 19.128 -5.158 0.201 1.00 72.94 439 LEU A C 1
ATOM 3473 O O . LEU A 1 439 ? 19.045 -5.199 1.424 1.00 72.94 439 LEU A O 1
ATOM 3477 N N . ASP A 1 440 ? 18.125 -4.712 -0.552 1.00 74.62 440 ASP A N 1
ATOM 3478 C CA . ASP A 1 440 ? 16.835 -4.258 -0.028 1.00 74.62 440 ASP A CA 1
ATOM 3479 C C . ASP A 1 440 ? 15.951 -5.439 0.404 1.00 74.62 440 ASP A C 1
ATOM 3481 O O . ASP A 1 440 ? 15.693 -6.353 -0.386 1.00 74.62 440 ASP A O 1
ATOM 3485 N N . GLU A 1 441 ? 15.435 -5.397 1.634 1.00 72.44 441 GLU A N 1
ATOM 3486 C CA . GLU A 1 441 ? 14.479 -6.390 2.147 1.00 72.44 441 GLU A CA 1
ATOM 3487 C C . GLU A 1 441 ? 13.138 -6.348 1.386 1.00 72.44 441 GLU A C 1
ATOM 3489 O O . GLU A 1 441 ? 12.394 -7.331 1.369 1.00 72.44 441 GLU A O 1
ATOM 3494 N N . HIS A 1 442 ? 12.830 -5.235 0.706 1.00 70.25 442 HIS A N 1
ATOM 3495 C CA . HIS A 1 442 ? 11.613 -5.083 -0.086 1.00 70.25 442 HIS A CA 1
ATOM 3496 C C . HIS A 1 442 ? 11.842 -5.382 -1.575 1.00 70.25 442 HIS A C 1
ATOM 3498 O O . HIS A 1 442 ? 12.513 -4.650 -2.304 1.00 70.25 442 HIS A O 1
ATOM 3504 N N . SER A 1 443 ? 11.195 -6.442 -2.066 1.00 74.00 443 SER A N 1
ATOM 3505 C CA . SER A 1 443 ? 11.216 -6.897 -3.463 1.00 74.00 443 SER A CA 1
ATOM 3506 C C . SER A 1 443 ? 10.350 -6.031 -4.396 1.00 74.00 443 SER A C 1
ATOM 3508 O O . SER A 1 443 ? 9.365 -6.477 -4.983 1.00 74.00 443 SER A O 1
ATOM 3510 N N . MET A 1 444 ? 10.733 -4.763 -4.547 1.00 76.06 444 MET A N 1
ATOM 3511 C CA . MET A 1 444 ? 10.050 -3.776 -5.388 1.00 76.06 444 MET A CA 1
ATOM 3512 C C . MET A 1 444 ? 10.538 -3.824 -6.845 1.00 76.06 444 MET A C 1
ATOM 3514 O O . MET A 1 444 ? 11.725 -3.656 -7.125 1.00 76.06 444 MET A O 1
ATOM 3518 N N . GLY A 1 445 ? 9.612 -4.019 -7.790 1.00 74.88 445 GLY A N 1
ATOM 3519 C CA . GLY A 1 445 ? 9.896 -3.937 -9.228 1.00 74.88 445 GLY A CA 1
ATOM 3520 C C . GLY A 1 445 ? 10.144 -2.498 -9.695 1.00 74.88 445 GLY A C 1
ATOM 3521 O O . GLY A 1 445 ? 9.644 -1.552 -9.096 1.00 74.88 445 GLY A O 1
ATOM 3522 N N . SER A 1 446 ? 10.878 -2.313 -10.796 1.00 77.62 446 SER A N 1
ATOM 3523 C CA . SER A 1 446 ? 11.274 -0.990 -11.330 1.00 77.62 446 SER A CA 1
ATOM 3524 C C . SER A 1 446 ? 10.113 -0.056 -11.714 1.00 77.62 446 SER A C 1
ATOM 3526 O O . SER A 1 446 ? 10.313 1.152 -11.834 1.00 77.62 446 SER A O 1
ATOM 3528 N N . HIS A 1 447 ? 8.908 -0.604 -11.884 1.00 74.69 447 HIS A N 1
ATOM 3529 C CA . HIS A 1 447 ? 7.656 0.123 -12.115 1.00 74.69 447 HIS A CA 1
ATOM 3530 C C . HIS A 1 447 ? 6.997 0.642 -10.822 1.00 74.69 447 HIS A C 1
ATOM 3532 O O . HIS A 1 447 ? 6.063 1.434 -10.891 1.00 74.69 447 HIS A O 1
ATOM 3538 N N . ALA A 1 448 ? 7.444 0.184 -9.650 1.00 79.56 448 ALA A N 1
ATOM 3539 C CA . ALA A 1 448 ? 6.901 0.583 -8.362 1.00 79.56 448 ALA A CA 1
ATOM 3540 C C . ALA A 1 448 ? 7.695 1.759 -7.777 1.00 79.56 448 ALA A C 1
ATOM 3542 O O . ALA A 1 448 ? 8.930 1.749 -7.735 1.00 79.56 448 ALA A O 1
ATOM 3543 N N . HIS A 1 449 ? 6.966 2.756 -7.282 1.00 82.56 449 HIS A N 1
ATOM 3544 C CA . HIS A 1 449 ? 7.509 3.898 -6.556 1.00 82.56 449 HIS A CA 1
ATOM 3545 C C . HIS A 1 449 ? 7.073 3.829 -5.088 1.00 82.56 449 HIS A C 1
ATOM 3547 O O . HIS A 1 449 ? 5.971 3.379 -4.780 1.00 82.56 449 HIS A O 1
ATOM 3553 N N . GLU A 1 450 ? 7.929 4.294 -4.186 1.00 83.06 450 GLU A N 1
ATOM 3554 C CA . GLU A 1 450 ? 7.617 4.477 -2.767 1.00 83.06 450 GLU A CA 1
ATOM 3555 C C . GLU A 1 450 ? 8.114 5.867 -2.372 1.00 83.06 450 GLU A C 1
ATOM 3557 O O . GLU A 1 450 ? 9.223 6.247 -2.748 1.00 83.06 450 GLU A O 1
ATOM 3562 N N . MET A 1 451 ? 7.278 6.656 -1.697 1.00 86.31 451 MET A N 1
ATOM 3563 C CA . MET A 1 451 ? 7.552 8.068 -1.428 1.00 86.31 451 MET A CA 1
ATOM 3564 C C . MET A 1 451 ? 7.325 8.359 0.046 1.00 86.31 451 MET A C 1
ATOM 3566 O O . MET A 1 451 ? 6.204 8.261 0.541 1.00 86.31 451 MET A O 1
ATOM 3570 N N . GLU A 1 452 ? 8.394 8.725 0.744 1.00 89.00 452 GLU A N 1
ATOM 3571 C CA . GLU A 1 452 ? 8.306 9.233 2.105 1.00 89.00 452 GLU A CA 1
ATOM 3572 C C . GLU A 1 452 ? 8.045 10.740 2.036 1.00 89.00 452 GLU A C 1
ATOM 3574 O O . GLU A 1 452 ? 8.780 11.486 1.386 1.00 89.00 452 GLU A O 1
ATOM 3579 N N . VAL A 1 453 ? 6.957 11.186 2.663 1.00 89.12 453 VAL A N 1
ATOM 3580 C CA . VAL A 1 453 ? 6.480 12.572 2.602 1.00 89.12 453 VAL A CA 1
ATOM 3581 C C . VAL A 1 453 ? 6.515 13.156 4.007 1.00 89.12 453 VAL A C 1
ATOM 3583 O O . VAL A 1 453 ? 5.835 12.666 4.909 1.00 89.12 453 VAL A O 1
ATOM 3586 N N . ARG A 1 454 ? 7.313 14.207 4.206 1.00 89.69 454 ARG A N 1
ATOM 3587 C CA . ARG A 1 454 ? 7.347 14.956 5.465 1.00 89.69 454 ARG A CA 1
ATOM 3588 C C . ARG A 1 454 ? 6.331 16.088 5.397 1.00 89.69 454 ARG A C 1
ATOM 3590 O O . ARG A 1 454 ? 6.421 16.938 4.513 1.00 89.69 454 ARG A O 1
ATOM 3597 N N . ILE A 1 455 ? 5.409 16.096 6.351 1.00 89.94 455 ILE A N 1
ATOM 3598 C CA . ILE A 1 455 ? 4.269 17.014 6.411 1.00 89.94 455 ILE A CA 1
ATOM 3599 C C . ILE A 1 455 ? 4.332 17.919 7.646 1.00 89.94 455 ILE A C 1
ATOM 3601 O O . ILE A 1 455 ? 4.881 17.522 8.676 1.00 89.94 455 ILE A O 1
ATOM 3605 N N . ASP A 1 456 ? 3.741 19.103 7.535 1.00 88.31 456 ASP A N 1
ATOM 3606 C CA . ASP A 1 456 ? 3.316 19.940 8.658 1.00 88.31 456 ASP A CA 1
ATOM 3607 C C . ASP A 1 456 ? 1.796 19.777 8.853 1.00 88.31 456 ASP A C 1
ATOM 3609 O O . ASP A 1 456 ? 1.056 19.574 7.893 1.00 88.31 456 ASP A O 1
ATOM 3613 N N . LEU A 1 457 ? 1.328 19.833 10.098 1.00 84.81 457 LEU A N 1
ATOM 3614 C CA . LEU A 1 457 ? -0.090 19.724 10.475 1.00 84.81 457 LEU A CA 1
ATOM 3615 C C . LEU A 1 457 ? -0.539 20.912 11.346 1.00 84.81 457 LEU A C 1
ATOM 3617 O O . LEU A 1 457 ? -1.536 20.823 12.057 1.00 84.81 457 LEU A O 1
ATOM 3621 N N . SER A 1 458 ? 0.205 22.023 11.317 1.00 83.94 458 SER A N 1
ATOM 3622 C CA . SER A 1 458 ? -0.099 23.225 12.105 1.00 83.94 458 SER A CA 1
ATOM 3623 C C . SER A 1 458 ? -1.405 23.908 11.675 1.00 83.94 458 SER A C 1
ATOM 3625 O O . SER A 1 458 ? -2.165 24.346 12.536 1.00 83.94 458 SER A O 1
ATOM 3627 N N . ASP A 1 459 ? -1.684 23.952 10.365 1.00 81.06 459 ASP A N 1
ATOM 3628 C CA . ASP A 1 459 ? -2.823 24.684 9.781 1.00 81.06 459 ASP A CA 1
ATOM 3629 C C . ASP A 1 459 ? -3.942 23.779 9.214 1.00 81.06 459 ASP A C 1
ATOM 3631 O O . ASP A 1 459 ? -4.990 24.281 8.807 1.00 81.06 459 ASP A O 1
ATOM 3635 N N . ILE A 1 460 ? -3.754 22.450 9.173 1.00 83.06 460 ILE A N 1
ATOM 3636 C CA . ILE A 1 460 ? -4.714 21.495 8.583 1.00 83.06 460 ILE A CA 1
ATOM 3637 C C . ILE A 1 460 ? -4.790 20.180 9.370 1.00 83.06 460 ILE A C 1
ATOM 3639 O O . ILE A 1 460 ? -3.783 19.674 9.865 1.00 83.06 460 ILE A O 1
ATOM 3643 N N . SER A 1 461 ? -5.986 19.586 9.463 1.00 83.94 461 SER A N 1
ATOM 3644 C CA . SER A 1 461 ? -6.149 18.270 10.090 1.00 83.94 461 SER A CA 1
ATOM 3645 C C . SER A 1 461 ? -5.601 17.132 9.217 1.00 83.94 461 SER A C 1
ATOM 3647 O O . SER A 1 461 ? -5.674 17.159 7.987 1.00 83.94 461 SER A O 1
ATOM 3649 N N . LYS A 1 462 ? -5.124 16.061 9.867 1.00 81.62 462 LYS A N 1
ATOM 3650 C CA . LYS A 1 462 ? -4.627 14.843 9.202 1.00 81.62 462 LYS A CA 1
ATOM 3651 C C . LYS A 1 462 ? -5.658 14.228 8.242 1.00 81.62 462 LYS A C 1
ATOM 3653 O O . LYS A 1 462 ? -5.269 13.687 7.213 1.00 81.62 462 LYS A O 1
ATOM 3658 N N . GLN A 1 463 ? -6.952 14.295 8.565 1.00 79.88 463 GLN A N 1
ATOM 3659 C CA . GLN A 1 463 ? -8.014 13.735 7.720 1.00 79.88 463 GLN A CA 1
ATOM 3660 C C . GLN A 1 463 ? -8.216 14.557 6.442 1.00 79.88 463 GLN A C 1
ATOM 3662 O O . GLN A 1 463 ? -8.154 13.985 5.357 1.00 79.88 463 GLN A O 1
ATOM 3667 N N . GLN A 1 464 ? -8.357 15.883 6.560 1.00 83.75 464 GLN A N 1
ATOM 3668 C CA . GLN A 1 464 ? -8.504 16.782 5.406 1.00 83.75 464 GLN A CA 1
ATOM 3669 C C . GLN A 1 464 ? -7.293 16.696 4.471 1.00 83.75 464 GLN A C 1
ATOM 3671 O O . GLN A 1 464 ? -7.463 16.528 3.268 1.00 83.75 464 GLN A O 1
ATOM 3676 N N . LEU A 1 465 ? -6.075 16.695 5.026 1.00 86.06 465 LEU A N 1
ATOM 3677 C CA . LEU A 1 465 ? -4.848 16.515 4.249 1.00 86.06 465 LEU A CA 1
ATOM 3678 C C . LEU A 1 465 ? -4.860 15.204 3.444 1.00 86.06 465 LEU A C 1
ATOM 3680 O O . LEU A 1 465 ? -4.519 15.200 2.266 1.00 86.06 465 LEU A O 1
ATOM 3684 N N . LEU A 1 466 ? -5.255 14.084 4.057 1.00 84.56 466 LEU A N 1
ATOM 3685 C CA . LEU A 1 466 ? -5.306 12.786 3.375 1.00 84.56 466 LEU A CA 1
ATOM 3686 C C . LEU A 1 466 ? -6.412 12.714 2.312 1.00 84.56 466 LEU A C 1
ATOM 3688 O O . LEU A 1 466 ? -6.244 12.013 1.317 1.00 84.56 466 LEU A O 1
ATOM 3692 N N . GLU A 1 467 ? -7.533 13.407 2.503 1.00 83.12 467 GLU A N 1
ATOM 3693 C CA . GLU A 1 467 ? -8.625 13.481 1.527 1.00 83.12 467 GLU A CA 1
ATOM 3694 C C . GLU A 1 467 ? -8.255 14.373 0.330 1.00 83.12 467 GLU A C 1
ATOM 3696 O O . GLU A 1 467 ? -8.368 13.947 -0.820 1.00 83.12 467 GLU A O 1
ATOM 3701 N N . GLU A 1 468 ? -7.710 15.566 0.578 1.00 81.81 468 GLU A N 1
ATOM 3702 C CA . GLU A 1 468 ? -7.229 16.467 -0.472 1.00 81.81 468 GLU A CA 1
ATOM 3703 C C . GLU A 1 468 ? -6.053 15.869 -1.253 1.00 81.81 468 GLU A C 1
ATOM 3705 O O . GLU A 1 468 ? -6.037 15.951 -2.482 1.00 81.81 468 GLU A O 1
ATOM 3710 N N . LEU A 1 469 ? -5.102 15.200 -0.587 1.00 83.19 469 LEU A N 1
ATOM 3711 C CA . LEU A 1 469 ? -4.028 14.485 -1.279 1.00 83.19 469 LEU A CA 1
ATOM 3712 C C . LEU A 1 469 ? -4.563 13.319 -2.119 1.00 83.19 469 LEU A C 1
ATOM 3714 O O . LEU A 1 469 ? -4.132 13.186 -3.259 1.00 83.19 469 LEU A O 1
ATOM 3718 N N . ARG A 1 470 ? -5.527 12.516 -1.641 1.00 80.81 470 ARG A N 1
ATOM 3719 C CA . ARG A 1 470 ? -6.168 11.477 -2.479 1.00 80.81 470 ARG A CA 1
ATOM 3720 C C . ARG A 1 470 ? -6.797 12.071 -3.737 1.00 80.81 470 ARG A C 1
ATOM 3722 O O . ARG A 1 470 ? -6.535 11.581 -4.833 1.00 80.81 470 ARG A O 1
ATOM 3729 N N . ASN A 1 471 ? -7.568 13.146 -3.588 1.00 75.69 471 ASN A N 1
ATOM 3730 C CA . ASN A 1 471 ? -8.220 13.826 -4.704 1.00 75.69 471 ASN A CA 1
ATOM 3731 C C . ASN A 1 471 ? -7.181 14.363 -5.708 1.00 75.69 471 ASN A C 1
ATOM 3733 O O . ASN A 1 471 ? -7.235 14.023 -6.889 1.00 75.69 471 ASN A O 1
ATOM 3737 N N . ASN A 1 472 ? -6.169 15.098 -5.240 1.00 71.38 472 ASN A N 1
ATOM 3738 C CA . ASN A 1 472 ? -5.103 15.640 -6.091 1.00 71.38 472 ASN A CA 1
ATOM 3739 C C . ASN A 1 472 ? -4.229 14.559 -6.754 1.00 71.38 472 ASN A C 1
ATOM 3741 O O . ASN A 1 472 ? -3.710 14.778 -7.846 1.00 71.38 472 ASN A O 1
ATOM 3745 N N . LEU A 1 473 ? -4.057 13.393 -6.125 1.00 75.06 473 LEU A N 1
ATOM 3746 C CA . LEU A 1 473 ? -3.225 12.301 -6.642 1.00 75.06 473 LEU A CA 1
ATOM 3747 C C . LEU A 1 473 ? -3.986 11.335 -7.561 1.00 75.06 473 LEU A C 1
ATOM 3749 O O . LEU A 1 473 ? -3.368 10.744 -8.443 1.00 75.06 473 LEU A O 1
ATOM 3753 N N . SER A 1 474 ? -5.317 11.245 -7.450 1.00 67.50 474 SER A N 1
ATOM 3754 C CA . SER A 1 474 ? -6.175 10.489 -8.387 1.00 67.50 474 SER A CA 1
ATOM 3755 C C . SER A 1 474 ? -6.094 10.979 -9.845 1.00 67.50 474 SER A C 1
ATOM 3757 O O . SER A 1 474 ? -6.464 10.263 -10.773 1.00 67.50 474 SER A O 1
ATOM 3759 N N . ILE A 1 475 ? -5.550 12.184 -10.038 1.00 60.03 475 ILE A N 1
ATOM 3760 C CA . ILE A 1 475 ? -5.213 12.812 -11.319 1.00 60.03 475 ILE A CA 1
ATOM 3761 C C . ILE A 1 475 ? -4.096 12.046 -12.064 1.00 60.03 475 ILE A C 1
ATOM 3763 O O . ILE A 1 475 ? -3.985 12.154 -13.288 1.00 60.03 475 ILE A O 1
ATOM 3767 N N . VAL A 1 476 ? -3.241 11.282 -11.363 1.00 60.81 476 VAL A N 1
ATOM 3768 C CA . VAL A 1 476 ? -2.041 10.672 -11.963 1.00 60.81 476 VAL A CA 1
ATOM 3769 C C . VAL A 1 476 ? -2.355 9.320 -12.630 1.00 60.81 476 VAL A C 1
ATOM 3771 O O . VAL A 1 476 ? -2.706 8.349 -11.957 1.00 60.81 476 VAL A O 1
ATOM 3774 N N . PRO A 1 477 ? -2.184 9.198 -13.957 1.00 51.22 477 PRO A N 1
ATOM 3775 C CA . PRO A 1 477 ? -2.808 8.132 -14.728 1.00 51.22 477 PRO A CA 1
ATOM 3776 C C . PRO A 1 477 ? -1.971 6.865 -14.820 1.00 51.22 477 PRO A C 1
ATOM 3778 O O . PRO A 1 477 ? -0.741 6.915 -14.862 1.00 51.22 477 PRO A O 1
ATOM 3781 N N . GLY A 1 478 ? -2.647 5.717 -14.901 1.00 62.44 478 GLY A N 1
ATOM 3782 C CA . GLY A 1 478 ? -1.977 4.415 -14.874 1.00 62.44 478 GLY A CA 1
ATOM 3783 C C . GLY A 1 478 ? -1.185 4.173 -13.583 1.00 62.44 478 GLY A C 1
ATOM 3784 O O . GLY A 1 478 ? -0.293 3.327 -13.568 1.00 62.44 478 GLY A O 1
ATOM 3785 N N . THR A 1 479 ? -1.484 4.921 -12.514 1.00 69.62 479 THR A N 1
ATOM 3786 C CA . THR A 1 479 ? -0.916 4.718 -11.181 1.00 69.62 479 THR A CA 1
ATOM 3787 C C . THR A 1 479 ? -1.998 4.298 -10.206 1.00 69.62 479 THR A C 1
ATOM 3789 O O . THR A 1 479 ? -3.162 4.661 -10.350 1.00 69.62 479 THR A O 1
ATOM 3792 N N . ILE A 1 480 ? -1.586 3.544 -9.192 1.00 72.19 480 ILE A N 1
ATOM 3793 C CA . ILE A 1 480 ? -2.373 3.318 -7.989 1.00 72.19 480 ILE A CA 1
ATOM 3794 C C . ILE A 1 480 ? -1.554 3.870 -6.833 1.00 72.19 480 ILE A C 1
ATOM 3796 O O . ILE A 1 480 ? -0.378 3.533 -6.678 1.00 72.19 480 ILE A O 1
ATOM 3800 N N . ILE A 1 481 ? -2.174 4.744 -6.047 1.00 79.00 481 ILE A N 1
ATOM 3801 C CA . ILE A 1 481 ? -1.521 5.493 -4.978 1.00 79.00 481 ILE A CA 1
ATOM 3802 C C . ILE A 1 481 ? -2.209 5.131 -3.663 1.00 79.00 481 ILE A C 1
ATOM 3804 O O . ILE A 1 481 ? -3.274 5.643 -3.334 1.00 79.00 481 ILE A O 1
ATOM 3808 N N . THR A 1 482 ? -1.592 4.220 -2.912 1.00 79.19 482 THR A N 1
ATOM 3809 C CA . THR A 1 482 ? -1.997 3.885 -1.542 1.00 79.19 482 THR A CA 1
ATOM 3810 C C . THR A 1 482 ? -1.283 4.831 -0.579 1.00 79.19 482 THR A C 1
ATOM 3812 O O . THR A 1 482 ? -0.052 4.836 -0.531 1.00 79.19 482 THR A O 1
ATOM 3815 N N . ILE A 1 483 ? -2.030 5.625 0.194 1.00 84.56 483 ILE A N 1
ATOM 3816 C CA . ILE A 1 483 ? -1.450 6.544 1.185 1.00 84.56 483 ILE A CA 1
ATOM 3817 C C . ILE A 1 483 ? -1.474 5.882 2.568 1.00 84.56 483 ILE A C 1
ATOM 3819 O O . ILE A 1 483 ? -2.517 5.425 3.028 1.00 84.56 483 ILE A O 1
ATOM 3823 N N . GLY A 1 484 ? -0.329 5.852 3.253 1.00 80.62 484 GLY A N 1
ATOM 3824 C CA . GLY A 1 484 ? -0.185 5.240 4.575 1.00 80.62 484 GLY A CA 1
ATOM 3825 C C . GLY A 1 484 ? 0.992 5.809 5.367 1.00 80.62 484 GLY A C 1
ATOM 3826 O O . GLY A 1 484 ? 1.809 6.562 4.841 1.00 80.62 484 GLY A O 1
ATOM 3827 N N . GLN A 1 485 ? 1.085 5.460 6.652 1.00 83.25 485 GLN A N 1
ATOM 3828 C CA . GLN A 1 485 ? 2.216 5.852 7.503 1.00 83.25 485 GLN A CA 1
ATOM 3829 C C . GLN A 1 485 ? 3.361 4.830 7.364 1.00 83.25 485 GLN A C 1
ATOM 3831 O O . GLN A 1 485 ? 3.070 3.632 7.374 1.00 83.25 485 GLN A O 1
ATOM 3836 N N . PRO A 1 486 ? 4.648 5.242 7.298 1.00 83.81 486 PRO A N 1
ATOM 3837 C CA . PRO A 1 486 ? 5.761 4.322 7.029 1.00 83.81 486 PRO A CA 1
ATOM 3838 C C . PRO A 1 486 ? 5.840 3.122 7.983 1.00 83.81 486 PRO A C 1
ATOM 3840 O O . PRO A 1 486 ? 6.050 1.999 7.538 1.00 83.81 486 PRO A O 1
ATOM 3843 N N . ILE A 1 487 ? 5.611 3.338 9.284 1.00 84.62 487 ILE A N 1
ATOM 3844 C CA . ILE A 1 487 ? 5.645 2.271 10.297 1.00 84.62 487 ILE A CA 1
ATOM 3845 C C . ILE A 1 487 ? 4.503 1.269 10.071 1.00 84.62 487 ILE A C 1
ATOM 3847 O O . ILE A 1 487 ? 4.756 0.068 10.008 1.00 84.62 487 ILE A O 1
ATOM 3851 N N . SER A 1 488 ? 3.268 1.751 9.894 1.00 78.75 488 SER A N 1
ATOM 3852 C CA . SER A 1 488 ? 2.098 0.908 9.613 1.00 78.75 488 SER A CA 1
ATOM 3853 C C . SER A 1 488 ? 2.298 0.101 8.331 1.00 78.75 488 SER A C 1
ATOM 3855 O O . SER A 1 488 ? 2.237 -1.118 8.372 1.00 78.75 488 SER A O 1
ATOM 3857 N N . HIS A 1 489 ? 2.683 0.758 7.233 1.00 78.00 489 HIS A N 1
ATOM 3858 C CA . HIS A 1 489 ? 2.913 0.119 5.936 1.00 78.00 489 HIS A CA 1
ATOM 3859 C C . HIS A 1 489 ? 3.972 -1.000 5.993 1.00 78.00 489 HIS A C 1
ATOM 3861 O O . HIS A 1 489 ? 3.802 -2.035 5.350 1.00 78.00 489 HIS A O 1
ATOM 3867 N N . ARG A 1 490 ? 5.043 -0.837 6.790 1.00 81.50 490 ARG A N 1
ATOM 3868 C CA . ARG A 1 490 ? 6.044 -1.897 7.031 1.00 81.50 490 ARG A CA 1
ATOM 3869 C C . ARG A 1 490 ? 5.457 -3.053 7.852 1.00 81.50 490 ARG A C 1
ATOM 3871 O O . ARG A 1 490 ? 5.659 -4.206 7.482 1.00 81.50 490 ARG A O 1
ATOM 3878 N N . ILE A 1 491 ? 4.708 -2.761 8.920 1.00 80.44 491 ILE A N 1
ATOM 3879 C CA . ILE A 1 491 ? 4.042 -3.773 9.762 1.00 80.44 491 ILE A CA 1
ATOM 3880 C C . ILE A 1 491 ? 3.012 -4.575 8.952 1.00 80.44 491 ILE A C 1
ATOM 3882 O O . ILE A 1 491 ? 3.021 -5.802 9.005 1.00 80.44 491 ILE A O 1
ATOM 3886 N N . ASP A 1 492 ? 2.180 -3.907 8.156 1.00 74.50 492 ASP A N 1
ATOM 3887 C CA . ASP A 1 492 ? 1.146 -4.533 7.327 1.00 74.50 492 ASP A CA 1
ATOM 3888 C C . ASP A 1 492 ? 1.767 -5.466 6.278 1.00 74.50 492 ASP A C 1
ATOM 3890 O O . ASP A 1 492 ? 1.329 -6.613 6.125 1.00 74.50 492 ASP A O 1
ATOM 3894 N N . HIS A 1 493 ? 2.869 -5.030 5.652 1.00 76.62 493 HIS A N 1
ATOM 3895 C CA . HIS A 1 493 ? 3.699 -5.862 4.779 1.00 76.62 493 HIS A CA 1
ATOM 3896 C C . HIS A 1 493 ? 4.227 -7.114 5.496 1.00 76.62 493 HIS A C 1
ATOM 3898 O O . HIS A 1 493 ? 4.147 -8.206 4.935 1.00 76.62 493 HIS A O 1
ATOM 3904 N N . MET A 1 494 ? 4.770 -6.971 6.710 1.00 79.12 494 MET A N 1
ATOM 3905 C CA . MET A 1 494 ? 5.366 -8.080 7.468 1.00 79.12 494 MET A CA 1
ATOM 3906 C C . MET A 1 494 ? 4.331 -9.077 8.004 1.00 79.12 494 MET A C 1
ATOM 3908 O O . MET A 1 494 ? 4.619 -10.270 8.052 1.00 79.12 494 MET A O 1
ATOM 3912 N N . LEU A 1 495 ? 3.144 -8.609 8.404 1.00 72.56 495 LEU A N 1
ATOM 3913 C CA . LEU A 1 495 ? 2.087 -9.457 8.965 1.00 72.56 495 LEU A CA 1
ATOM 3914 C C . LEU A 1 495 ? 1.232 -10.143 7.891 1.00 72.56 495 LEU A C 1
ATOM 3916 O O . LEU A 1 495 ? 0.860 -11.299 8.060 1.00 72.56 495 LEU A O 1
ATOM 3920 N N . SER A 1 496 ? 0.904 -9.442 6.800 1.00 68.94 496 SER A N 1
ATOM 3921 C CA . SER A 1 496 ? -0.087 -9.905 5.809 1.00 68.94 496 SER A CA 1
ATOM 3922 C C . SER A 1 496 ? 0.472 -10.148 4.404 1.00 68.94 496 SER A C 1
ATOM 3924 O O . SER A 1 496 ? -0.199 -10.751 3.563 1.00 68.94 496 SER A O 1
ATOM 3926 N N . GLY A 1 497 ? 1.675 -9.646 4.107 1.00 75.12 497 GLY A N 1
ATOM 3927 C CA . GLY A 1 497 ? 2.207 -9.585 2.745 1.00 75.12 497 GLY A CA 1
ATOM 3928 C C . GLY A 1 497 ? 1.476 -8.587 1.834 1.00 75.12 497 GLY A C 1
ATOM 3929 O O . GLY A 1 497 ? 1.581 -8.709 0.614 1.00 75.12 497 GLY A O 1
ATOM 3930 N N . THR A 1 498 ? 0.715 -7.639 2.396 1.00 75.88 498 THR A N 1
ATOM 3931 C CA . THR A 1 498 ? -0.108 -6.649 1.671 1.00 75.88 498 THR A CA 1
ATOM 3932 C C . THR A 1 498 ? -0.001 -5.260 2.316 1.00 75.88 498 THR A C 1
ATOM 3934 O O . THR A 1 498 ? 0.631 -5.119 3.360 1.00 75.88 498 THR A O 1
ATOM 3937 N N . ARG A 1 499 ? -0.555 -4.218 1.679 1.00 73.31 499 ARG A N 1
ATOM 3938 C CA . ARG A 1 499 ? -0.279 -2.804 2.026 1.00 73.31 499 ARG A CA 1
ATOM 3939 C C . ARG A 1 499 ? -1.431 -2.069 2.708 1.00 73.31 499 ARG A C 1
ATOM 3941 O O . ARG A 1 499 ? -1.362 -0.849 2.841 1.00 73.31 499 ARG A O 1
ATOM 3948 N N . ALA A 1 500 ? -2.500 -2.781 3.047 1.00 80.19 500 ALA A N 1
ATOM 3949 C CA . ALA A 1 500 ? -3.790 -2.184 3.359 1.00 80.19 500 ALA A CA 1
ATOM 3950 C C . ALA A 1 500 ? -4.492 -2.871 4.538 1.00 80.19 500 ALA A C 1
ATOM 3952 O O . ALA A 1 500 ? -4.162 -4.002 4.903 1.00 80.19 500 ALA A O 1
ATOM 3953 N N . ASN A 1 501 ? -5.502 -2.208 5.114 1.00 81.94 501 ASN A N 1
ATOM 3954 C CA . ASN A 1 501 ? -6.263 -2.767 6.239 1.00 81.94 501 ASN A CA 1
ATOM 3955 C C . ASN A 1 501 ? -6.969 -4.092 5.876 1.00 81.94 501 ASN A C 1
ATOM 3957 O O . ASN A 1 501 ? -7.107 -4.968 6.733 1.00 81.94 501 ASN A O 1
ATOM 3961 N N . ILE A 1 502 ? -7.409 -4.234 4.619 1.00 88.50 502 ILE A N 1
ATOM 3962 C CA . ILE A 1 502 ? -8.138 -5.394 4.092 1.00 88.50 502 ILE A CA 1
ATOM 3963 C C . ILE A 1 502 ? -7.425 -5.936 2.850 1.00 88.50 502 ILE A C 1
ATOM 3965 O O . ILE A 1 502 ? -7.072 -5.176 1.947 1.00 88.50 502 ILE A O 1
ATOM 3969 N N . ALA A 1 503 ? -7.295 -7.261 2.771 1.00 90.50 503 ALA A N 1
ATOM 3970 C CA . ALA A 1 503 ? -6.805 -7.972 1.597 1.00 90.50 503 ALA A CA 1
ATOM 3971 C C . ALA A 1 503 ? -7.663 -9.207 1.282 1.00 90.50 503 ALA A C 1
ATOM 3973 O O . ALA A 1 503 ? -7.658 -10.191 2.021 1.00 90.50 503 ALA A O 1
ATOM 3974 N N . VAL A 1 504 ? -8.356 -9.184 0.146 1.00 93.75 504 VAL A N 1
ATOM 3975 C CA . VAL A 1 504 ? -9.036 -10.341 -0.443 1.00 93.75 504 VAL A CA 1
ATOM 3976 C C . VAL A 1 504 ? -8.020 -11.092 -1.306 1.00 93.75 504 VAL A C 1
ATOM 3978 O O . VAL A 1 504 ? -7.715 -10.688 -2.430 1.00 93.75 504 VAL A O 1
ATOM 3981 N N . LYS A 1 505 ? -7.440 -12.165 -0.763 1.00 93.69 505 LYS A N 1
ATOM 3982 C CA . LYS A 1 505 ? -6.522 -13.057 -1.480 1.00 93.69 505 LYS A CA 1
ATOM 3983 C C . LYS A 1 505 ? -7.333 -14.029 -2.340 1.00 93.69 505 LYS A C 1
ATOM 3985 O O . LYS A 1 505 ? -8.289 -14.640 -1.870 1.00 93.69 505 LYS A O 1
ATOM 3990 N N . ILE A 1 506 ? -6.906 -14.230 -3.578 1.00 95.94 506 ILE A N 1
ATOM 3991 C CA . ILE A 1 506 ? -7.479 -15.182 -4.529 1.00 95.94 506 ILE A CA 1
ATOM 3992 C C . ILE A 1 506 ? -6.374 -16.166 -4.889 1.00 95.94 506 ILE A C 1
ATOM 3994 O O . ILE A 1 506 ? -5.307 -15.754 -5.344 1.00 95.94 506 ILE A O 1
ATOM 3998 N N . PHE A 1 507 ? -6.618 -17.457 -4.703 1.00 96.81 507 PHE A N 1
ATOM 3999 C CA . PHE A 1 507 ? -5.659 -18.524 -4.982 1.00 96.81 507 PHE A CA 1
ATOM 4000 C C . PHE A 1 507 ? -6.104 -19.361 -6.179 1.00 96.81 507 PHE A C 1
ATOM 4002 O O . PHE A 1 507 ? -7.301 -19.564 -6.382 1.00 96.81 507 PHE A O 1
ATOM 4009 N N . GLY A 1 508 ? -5.149 -19.861 -6.969 1.00 96.00 508 GLY A N 1
ATOM 4010 C CA . GLY A 1 508 ? -5.436 -20.784 -8.069 1.00 96.00 508 GLY A CA 1
ATOM 4011 C C . GLY A 1 508 ? -4.295 -20.958 -9.082 1.00 96.00 508 GLY A C 1
ATOM 4012 O O . GLY A 1 508 ? -3.268 -20.286 -8.990 1.00 96.00 508 GLY A O 1
ATOM 4013 N N . PRO A 1 509 ? -4.428 -21.889 -10.047 1.00 94.44 509 PRO A N 1
ATOM 4014 C CA . PRO A 1 509 ? -3.329 -22.275 -10.934 1.00 94.44 509 PRO A CA 1
ATOM 4015 C C . PRO A 1 509 ? -3.048 -21.308 -12.097 1.00 94.44 509 PRO A C 1
ATOM 4017 O O . PRO A 1 509 ? -1.875 -21.102 -12.414 1.00 94.44 509 PRO A O 1
ATOM 4020 N N . ASP A 1 510 ? -4.060 -20.735 -12.756 1.00 94.25 510 ASP A N 1
ATOM 4021 C CA . ASP A 1 510 ? -3.885 -19.867 -13.933 1.00 94.25 510 ASP A CA 1
ATOM 4022 C C . ASP A 1 510 ? -4.031 -18.370 -13.602 1.00 94.25 510 ASP A C 1
ATOM 4024 O O . ASP A 1 510 ? -4.901 -17.944 -12.845 1.00 94.25 510 ASP A O 1
ATOM 4028 N N . LEU A 1 511 ? -3.152 -17.570 -14.209 1.00 92.88 511 LEU A N 1
ATOM 4029 C CA . LEU A 1 511 ? -3.018 -16.136 -13.972 1.00 92.88 511 LEU A CA 1
ATOM 4030 C C . LEU A 1 511 ? -4.120 -15.312 -14.648 1.00 92.88 511 LEU A C 1
ATOM 4032 O O . LEU A 1 511 ? -4.560 -14.319 -14.074 1.00 92.88 511 LEU A O 1
ATOM 4036 N N . TYR A 1 512 ? -4.596 -15.719 -15.828 1.00 91.44 512 TYR A N 1
ATOM 4037 C CA . TYR A 1 512 ? -5.685 -15.013 -16.514 1.00 91.44 512 TYR A CA 1
ATOM 4038 C C . TYR A 1 512 ? -7.007 -15.166 -15.757 1.00 91.44 512 TYR A C 1
ATOM 4040 O O . TYR A 1 512 ? -7.758 -14.205 -15.595 1.00 91.44 512 TYR A O 1
ATOM 4048 N N . THR A 1 513 ? -7.260 -16.360 -15.225 1.00 93.88 513 THR A N 1
ATOM 4049 C CA . THR A 1 513 ? -8.417 -16.641 -14.373 1.00 93.88 513 THR A CA 1
ATOM 4050 C C . THR A 1 513 ? -8.325 -15.901 -13.038 1.00 93.88 513 THR A C 1
ATOM 4052 O O . THR A 1 513 ? -9.333 -15.346 -12.607 1.00 93.88 513 THR A O 1
ATOM 4055 N N . LEU A 1 514 ? -7.136 -15.818 -12.419 1.00 94.94 514 LEU A N 1
ATOM 4056 C CA . LEU A 1 514 ? -6.919 -14.991 -11.223 1.00 94.94 514 LEU A CA 1
ATOM 4057 C C . LEU A 1 514 ? -7.237 -13.510 -11.480 1.00 94.94 514 LEU A C 1
ATOM 4059 O O . LEU A 1 514 ? -8.005 -12.936 -10.713 1.00 94.94 514 LEU A O 1
ATOM 4063 N N . ARG A 1 515 ? -6.732 -12.920 -12.577 1.00 92.25 515 ARG A N 1
ATOM 4064 C CA . ARG A 1 515 ? -7.053 -11.530 -12.966 1.00 92.25 515 ARG A CA 1
ATOM 4065 C C . ARG A 1 515 ? -8.551 -11.321 -13.128 1.00 92.25 515 ARG A C 1
ATOM 4067 O O . ARG A 1 515 ? -9.106 -10.457 -12.467 1.00 92.25 515 ARG A O 1
ATOM 4074 N N . ARG A 1 516 ? -9.220 -12.185 -13.897 1.00 92.75 516 ARG A N 1
ATOM 4075 C CA . ARG A 1 516 ? -10.668 -12.096 -14.131 1.00 92.75 516 ARG A CA 1
ATOM 4076 C C . ARG A 1 516 ? -11.491 -12.176 -12.835 1.00 92.75 516 ARG A C 1
ATOM 4078 O O . ARG A 1 516 ? -12.535 -11.540 -12.749 1.00 92.75 516 ARG A O 1
ATOM 4085 N N . ILE A 1 517 ? -11.055 -12.953 -11.839 1.00 94.50 517 ILE A N 1
ATOM 4086 C CA . ILE A 1 517 ? -11.713 -13.003 -10.520 1.00 94.50 517 ILE A CA 1
ATOM 4087 C C . ILE A 1 517 ? -11.387 -11.740 -9.706 1.00 94.50 517 ILE A C 1
ATOM 4089 O O . ILE A 1 517 ? -12.278 -11.206 -9.053 1.00 94.50 517 ILE A O 1
ATOM 4093 N N . ALA A 1 518 ? -10.160 -11.216 -9.784 1.00 94.19 518 ALA A N 1
ATOM 4094 C CA . ALA A 1 518 ? -9.782 -9.955 -9.145 1.00 94.19 518 ALA A CA 1
ATOM 4095 C C . ALA A 1 518 ? -10.569 -8.762 -9.708 1.00 94.19 518 ALA A C 1
ATOM 4097 O O . ALA A 1 518 ? -11.077 -7.964 -8.930 1.00 94.19 518 ALA A O 1
ATOM 4098 N N . ASP A 1 519 ? -10.753 -8.690 -11.030 1.00 92.62 519 ASP A N 1
ATOM 4099 C CA . ASP A 1 519 ? -11.599 -7.696 -11.704 1.00 92.62 519 ASP A CA 1
ATOM 4100 C C . ASP A 1 519 ? -13.050 -7.747 -11.194 1.00 92.62 519 ASP A C 1
ATOM 4102 O O . ASP A 1 519 ? -13.671 -6.715 -10.946 1.00 92.62 519 ASP A O 1
ATOM 4106 N N . GLN A 1 520 ? -13.593 -8.957 -11.005 1.00 92.94 520 GLN A N 1
ATOM 4107 C CA . GLN A 1 520 ? -14.942 -9.149 -10.471 1.00 92.94 520 GLN A CA 1
ATOM 4108 C C . GLN A 1 520 ? -15.042 -8.728 -8.999 1.00 92.94 520 GLN A C 1
ATOM 4110 O O . GLN A 1 520 ? -15.986 -8.030 -8.639 1.00 92.94 520 GLN A O 1
ATOM 4115 N N . ILE A 1 521 ? -14.078 -9.110 -8.156 1.00 94.81 521 ILE A N 1
ATOM 4116 C CA . ILE A 1 521 ? -14.051 -8.746 -6.730 1.00 94.81 521 ILE A CA 1
ATOM 4117 C C . ILE A 1 521 ? -13.887 -7.232 -6.554 1.00 94.81 521 ILE A C 1
ATOM 4119 O O . ILE A 1 521 ? -14.631 -6.632 -5.786 1.00 94.81 521 ILE A O 1
ATOM 4123 N N . GLU A 1 522 ? -12.979 -6.601 -7.301 1.00 93.00 522 GLU A N 1
ATOM 4124 C CA . GLU A 1 522 ? -12.769 -5.149 -7.296 1.00 93.00 522 GLU A CA 1
ATOM 4125 C C . GLU A 1 522 ? -14.067 -4.402 -7.652 1.00 93.00 522 GLU A C 1
ATOM 4127 O O . GLU A 1 522 ? -14.487 -3.514 -6.909 1.00 93.00 522 GLU A O 1
ATOM 4132 N N . ALA A 1 523 ? -14.786 -4.846 -8.690 1.00 91.44 523 ALA A N 1
ATOM 4133 C CA . ALA A 1 523 ? -16.091 -4.288 -9.049 1.00 91.44 523 ALA A CA 1
ATOM 4134 C C . ALA A 1 523 ? -17.177 -4.493 -7.968 1.00 91.44 523 ALA A C 1
ATOM 4136 O O . ALA A 1 523 ? -18.011 -3.614 -7.781 1.00 91.44 523 ALA A O 1
ATOM 4137 N N . GLN A 1 524 ? -17.182 -5.616 -7.233 1.00 91.88 524 GLN A N 1
ATOM 4138 C CA . GLN A 1 524 ? -18.123 -5.833 -6.113 1.00 91.88 524 GLN A CA 1
ATOM 4139 C C . GLN A 1 524 ? -17.749 -5.071 -4.829 1.00 91.88 524 GLN A C 1
ATOM 4141 O O . GLN A 1 524 ? -18.592 -4.903 -3.944 1.00 91.88 524 GLN A O 1
ATOM 4146 N N . MET A 1 525 ? -16.499 -4.613 -4.716 1.00 91.81 525 MET A N 1
ATOM 4147 C CA . MET A 1 525 ? -16.015 -3.802 -3.597 1.00 91.81 525 MET A CA 1
ATOM 4148 C C . MET A 1 525 ? -16.208 -2.296 -3.824 1.00 91.81 525 MET A C 1
ATOM 4150 O O . MET A 1 525 ? -16.337 -1.559 -2.850 1.00 91.81 525 MET A O 1
ATOM 4154 N N . GLN A 1 526 ? -16.265 -1.831 -5.075 1.00 88.50 526 GLN A N 1
ATOM 4155 C CA . GLN A 1 526 ? -16.259 -0.402 -5.420 1.00 88.50 526 GLN A CA 1
ATOM 4156 C C . GLN A 1 526 ? -17.416 0.414 -4.805 1.00 88.50 526 GLN A C 1
ATOM 4158 O O . GLN A 1 526 ? -17.200 1.556 -4.401 1.00 88.50 526 GLN A O 1
ATOM 4163 N N . ASP A 1 527 ? -18.612 -0.168 -4.668 1.00 87.25 527 ASP A N 1
ATOM 4164 C CA . ASP A 1 527 ? -19.787 0.498 -4.074 1.00 87.25 527 ASP A CA 1
ATOM 4165 C C . ASP A 1 527 ? -19.857 0.403 -2.529 1.00 87.25 527 ASP A C 1
ATOM 4167 O O . ASP A 1 527 ? -20.770 0.954 -1.899 1.00 87.25 527 ASP A O 1
ATOM 4171 N N . ILE A 1 528 ? -18.913 -0.291 -1.875 1.00 90.81 528 ILE A N 1
ATOM 4172 C CA . ILE A 1 528 ? -18.949 -0.518 -0.422 1.00 90.81 528 ILE A CA 1
ATOM 4173 C C . ILE A 1 528 ? -18.479 0.735 0.323 1.00 90.81 528 ILE A C 1
ATOM 4175 O O . ILE A 1 528 ? -17.290 1.034 0.447 1.00 90.81 528 ILE A O 1
ATOM 4179 N N . LYS A 1 529 ? -19.452 1.463 0.883 1.00 89.25 529 LYS A N 1
ATOM 4180 C CA . LYS A 1 529 ? -19.227 2.676 1.684 1.00 89.25 529 LYS A CA 1
ATOM 4181 C C . LYS A 1 529 ? -18.182 2.442 2.775 1.00 89.25 529 LYS A C 1
ATOM 4183 O O . LYS A 1 529 ? -18.331 1.526 3.582 1.00 89.25 529 LYS A O 1
ATOM 4188 N N . GLY A 1 530 ? -17.196 3.332 2.850 1.00 86.56 530 GLY A N 1
ATOM 4189 C CA . GLY A 1 530 ? -16.108 3.291 3.831 1.00 86.56 530 GLY A CA 1
ATOM 4190 C C . GLY A 1 530 ? -14.826 2.620 3.333 1.00 86.56 530 GLY A C 1
ATOM 4191 O O . GLY A 1 530 ? -13.822 2.692 4.037 1.00 86.56 530 GLY A O 1
ATOM 4192 N N . LEU A 1 531 ? -14.824 2.019 2.137 1.00 89.19 531 LEU A N 1
ATOM 4193 C CA . LEU A 1 531 ? -13.581 1.660 1.453 1.00 89.19 531 LEU A CA 1
ATOM 4194 C C . LEU A 1 531 ? -12.939 2.875 0.781 1.00 89.19 531 LEU A C 1
ATOM 4196 O O . LEU A 1 531 ? -13.614 3.702 0.170 1.00 89.19 531 LEU A O 1
ATOM 4200 N N . VAL A 1 532 ? -11.613 2.945 0.881 1.00 85.06 532 VAL A N 1
ATOM 4201 C CA . VAL A 1 532 ? -10.738 3.887 0.173 1.00 85.06 532 VAL A CA 1
ATOM 4202 C C . VAL A 1 532 ? -9.490 3.145 -0.314 1.00 85.06 532 VAL A C 1
ATOM 4204 O O . VAL A 1 532 ? -9.186 2.051 0.158 1.00 85.06 532 VAL A O 1
ATOM 4207 N N . ASP A 1 533 ? -8.757 3.724 -1.266 1.00 83.81 533 ASP A N 1
ATOM 4208 C CA . ASP A 1 533 ? -7.520 3.149 -1.828 1.00 83.81 533 ASP A CA 1
ATOM 4209 C C . ASP A 1 533 ? -7.686 1.723 -2.413 1.00 83.81 533 ASP A C 1
ATOM 4211 O O . ASP A 1 533 ? -6.747 0.924 -2.395 1.00 83.81 533 ASP A O 1
ATOM 4215 N N . LEU A 1 534 ? -8.888 1.397 -2.910 1.00 88.94 534 LEU A N 1
ATOM 4216 C CA . LEU A 1 534 ? -9.223 0.103 -3.517 1.00 88.94 534 LEU A CA 1
ATOM 4217 C C . LEU A 1 534 ? -8.327 -0.189 -4.733 1.00 88.94 534 LEU A C 1
ATOM 4219 O O . LEU A 1 534 ? -8.187 0.646 -5.625 1.00 88.94 534 LEU A O 1
ATOM 4223 N N . SER A 1 535 ? -7.727 -1.381 -4.755 1.00 86.81 535 SER A N 1
ATOM 4224 C CA . SER A 1 535 ? -6.740 -1.787 -5.757 1.00 86.81 535 SER A CA 1
ATOM 4225 C C . SER A 1 535 ? -6.592 -3.301 -5.843 1.00 86.81 535 SER A C 1
ATOM 4227 O O . SER A 1 535 ? -6.256 -3.947 -4.851 1.00 86.81 535 SER A O 1
ATOM 4229 N N . LYS A 1 536 ? -6.631 -3.867 -7.049 1.00 89.00 536 LYS A N 1
ATOM 4230 C CA . LYS A 1 536 ? -6.025 -5.178 -7.332 1.00 89.00 536 LYS A CA 1
ATOM 4231 C C . LYS A 1 536 ? -4.510 -5.111 -7.563 1.00 89.00 536 LYS A C 1
ATOM 4233 O O . LYS A 1 536 ? -3.969 -4.087 -7.986 1.00 89.00 536 LYS A O 1
ATOM 4238 N N . ASP A 1 537 ? -3.847 -6.239 -7.322 1.00 85.75 537 ASP A N 1
ATOM 4239 C CA . ASP A 1 537 ? -2.486 -6.585 -7.751 1.00 85.75 537 ASP A CA 1
ATOM 4240 C C . ASP A 1 537 ? -2.280 -6.233 -9.241 1.00 85.75 537 ASP A C 1
ATOM 4242 O O . ASP A 1 537 ? -2.953 -6.778 -10.119 1.00 85.75 537 ASP A O 1
ATOM 4246 N N . GLN A 1 538 ? -1.329 -5.345 -9.550 1.00 78.44 538 GLN A N 1
ATOM 4247 C CA . GLN A 1 538 ? -1.067 -4.861 -10.916 1.00 78.44 538 GLN A CA 1
ATOM 4248 C C . GLN A 1 538 ? -0.206 -5.834 -11.739 1.00 78.44 538 GLN A C 1
ATOM 4250 O O . GLN A 1 538 ? 0.827 -5.472 -12.315 1.00 78.44 538 GLN A O 1
ATOM 4255 N N . GLN A 1 539 ? -0.634 -7.096 -11.805 1.00 84.94 539 GLN A N 1
ATOM 4256 C CA . GLN A 1 539 ? -0.030 -8.068 -12.706 1.00 84.94 539 GLN A CA 1
ATOM 4257 C C . GLN A 1 539 ? -0.493 -7.818 -14.145 1.00 84.94 539 GLN A C 1
ATOM 4259 O O . GLN A 1 539 ? -1.669 -7.971 -14.474 1.00 84.94 539 GLN A O 1
ATOM 4264 N N . THR A 1 540 ? 0.458 -7.519 -15.025 1.00 83.06 540 THR A N 1
ATOM 4265 C CA . THR A 1 540 ? 0.229 -7.329 -16.461 1.00 83.06 540 THR A CA 1
ATOM 4266 C C . THR A 1 540 ? 1.269 -8.090 -17.274 1.00 83.06 540 THR A C 1
ATOM 4268 O O . THR A 1 540 ? 2.379 -8.340 -16.793 1.00 83.06 540 THR A O 1
ATOM 4271 N N . ASP A 1 541 ? 0.917 -8.478 -18.500 1.00 84.00 541 ASP A N 1
ATOM 4272 C CA . ASP A 1 541 ? 1.834 -9.191 -19.386 1.00 84.00 541 ASP A CA 1
ATOM 4273 C C . ASP A 1 541 ? 2.672 -8.187 -20.189 1.00 84.00 541 ASP A C 1
ATOM 4275 O O . ASP A 1 541 ? 2.190 -7.549 -21.130 1.00 84.00 541 ASP A O 1
ATOM 4279 N N . ILE A 1 542 ? 3.939 -8.051 -19.804 1.00 84.56 542 ILE A N 1
ATOM 4280 C CA . ILE A 1 542 ? 4.930 -7.210 -20.478 1.00 84.56 542 ILE A CA 1
ATOM 4281 C C . ILE A 1 542 ? 5.516 -7.937 -21.701 1.00 84.56 542 ILE A C 1
ATOM 4283 O O . ILE A 1 542 ? 5.585 -9.171 -21.698 1.00 84.56 542 ILE A O 1
ATOM 4287 N N . PRO A 1 543 ? 5.951 -7.209 -22.748 1.00 84.56 543 PRO A N 1
ATOM 4288 C CA . PRO A 1 543 ? 6.711 -7.807 -23.839 1.00 84.56 543 PRO A CA 1
ATOM 4289 C C . PRO A 1 543 ? 8.053 -8.339 -23.319 1.00 84.56 543 PRO A C 1
ATOM 4291 O O . PRO A 1 543 ? 8.741 -7.671 -22.547 1.00 84.56 543 PRO A O 1
ATOM 4294 N N . GLN A 1 544 ? 8.418 -9.543 -23.746 1.00 87.38 544 GLN A N 1
ATOM 4295 C CA . GLN A 1 544 ? 9.657 -10.231 -23.390 1.00 87.38 544 GLN A CA 1
ATOM 4296 C C . GLN A 1 544 ? 10.251 -10.856 -24.656 1.00 87.38 544 GLN A C 1
ATOM 4298 O O . GLN A 1 544 ? 9.530 -11.480 -25.437 1.00 87.38 544 GLN A O 1
ATOM 4303 N N . VAL A 1 545 ? 11.563 -10.718 -24.866 1.00 89.62 545 VAL A N 1
ATOM 4304 C CA . VAL A 1 545 ? 12.262 -11.463 -25.923 1.00 89.62 545 VAL A CA 1
ATOM 4305 C C . VAL A 1 545 ? 12.422 -12.901 -25.434 1.00 89.62 545 VAL A C 1
ATOM 4307 O O . VAL A 1 545 ? 13.258 -13.190 -24.582 1.00 89.62 545 VAL A O 1
ATOM 4310 N N . ARG A 1 546 ? 11.582 -13.808 -25.937 1.00 91.12 546 ARG A N 1
ATOM 4311 C CA . ARG A 1 546 ? 11.665 -15.236 -25.633 1.00 91.12 546 ARG A CA 1
ATOM 4312 C C . ARG A 1 546 ? 12.653 -15.879 -26.600 1.00 91.12 546 ARG A C 1
ATOM 4314 O O . ARG A 1 546 ? 12.322 -16.104 -27.762 1.00 91.12 546 ARG A O 1
ATOM 4321 N N . ILE A 1 547 ? 13.831 -16.216 -26.086 1.00 91.62 547 ILE A N 1
ATOM 4322 C CA . ILE A 1 547 ? 14.796 -17.085 -26.760 1.00 91.62 547 ILE A CA 1
ATOM 4323 C C . ILE A 1 547 ? 14.488 -18.528 -26.342 1.00 91.62 547 ILE A C 1
ATOM 4325 O O . ILE A 1 547 ? 14.367 -18.833 -25.156 1.00 91.62 547 ILE A O 1
ATOM 4329 N N . LYS A 1 548 ? 14.290 -19.416 -27.315 1.00 93.56 548 LYS A N 1
ATOM 4330 C CA . LYS A 1 548 ? 13.916 -20.818 -27.106 1.00 93.56 548 LYS A CA 1
ATOM 4331 C C . LYS A 1 548 ? 14.874 -21.717 -27.880 1.00 93.56 548 LYS A C 1
ATOM 4333 O O . LYS A 1 548 ? 14.697 -21.943 -29.076 1.00 93.56 548 LYS A O 1
ATOM 4338 N N . ALA A 1 549 ? 15.870 -22.248 -27.180 1.00 93.94 549 ALA A N 1
ATOM 4339 C CA . ALA A 1 549 ? 16.874 -23.148 -27.739 1.00 93.94 549 ALA A CA 1
ATOM 4340 C C . ALA A 1 549 ? 16.251 -24.339 -28.499 1.00 93.94 549 ALA A C 1
ATOM 4342 O O . ALA A 1 549 ? 15.432 -25.092 -27.957 1.00 93.94 549 ALA A O 1
ATOM 4343 N N . ASN A 1 550 ? 16.659 -24.526 -29.756 1.00 94.50 550 ASN A N 1
ATOM 4344 C CA . ASN A 1 550 ? 16.235 -25.635 -30.601 1.00 94.50 550 ASN A CA 1
ATOM 4345 C C . ASN A 1 550 ? 17.204 -26.813 -30.429 1.00 94.50 550 ASN A C 1
ATOM 4347 O O . ASN A 1 550 ? 18.270 -26.852 -31.040 1.00 94.50 550 ASN A O 1
ATOM 4351 N N . ARG A 1 551 ? 16.813 -27.788 -29.601 1.00 93.50 551 ARG A N 1
ATOM 4352 C CA . ARG A 1 551 ? 17.654 -28.938 -29.219 1.00 93.50 551 ARG A CA 1
ATOM 4353 C C . ARG A 1 551 ? 18.168 -29.766 -30.396 1.00 93.50 551 ARG A C 1
ATOM 4355 O O . ARG A 1 551 ? 19.276 -30.285 -30.302 1.00 93.50 551 ARG A O 1
ATOM 4362 N N . ASP A 1 552 ? 17.406 -29.861 -31.482 1.00 94.75 552 ASP A N 1
ATOM 4363 C CA . ASP A 1 552 ? 17.821 -30.628 -32.659 1.00 94.75 552 ASP A CA 1
ATOM 4364 C C . ASP A 1 552 ? 18.950 -29.901 -33.406 1.00 94.75 552 ASP A C 1
ATOM 4366 O O . ASP A 1 552 ? 19.954 -30.513 -33.768 1.00 94.75 552 ASP A O 1
ATOM 4370 N N . ASN A 1 553 ? 18.853 -28.573 -33.539 1.00 93.69 553 ASN A N 1
ATOM 4371 C CA . ASN A 1 553 ? 19.913 -27.757 -34.135 1.00 93.69 553 ASN A CA 1
ATOM 4372 C C . ASN A 1 553 ? 21.144 -27.669 -33.217 1.00 93.69 553 ASN A C 1
ATOM 4374 O O . ASN A 1 553 ? 22.265 -27.788 -33.704 1.00 93.69 553 ASN A O 1
ATOM 4378 N N . LEU A 1 554 ? 20.959 -27.537 -31.897 1.00 93.19 554 LEU A N 1
ATOM 4379 C CA . LEU A 1 554 ? 22.063 -27.588 -30.928 1.00 93.19 554 LEU A CA 1
ATOM 4380 C C . LEU A 1 554 ? 22.899 -28.867 -31.080 1.00 93.19 554 LEU A C 1
ATOM 4382 O O . LEU A 1 554 ? 24.124 -28.795 -31.151 1.00 93.19 554 LEU A O 1
ATOM 4386 N N . ALA A 1 555 ? 22.239 -30.022 -31.215 1.00 92.88 555 ALA A N 1
ATOM 4387 C CA . ALA A 1 555 ? 22.909 -31.305 -31.405 1.00 92.88 555 ALA A CA 1
ATOM 4388 C C . ALA A 1 555 ? 23.698 -31.390 -32.728 1.00 92.88 555 ALA A C 1
ATOM 4390 O O . ALA A 1 555 ? 24.744 -32.037 -32.762 1.00 92.88 555 ALA A O 1
ATOM 4391 N N . LEU A 1 556 ? 23.243 -30.722 -33.798 1.00 91.56 556 LEU A N 1
ATOM 4392 C CA . LEU A 1 556 ? 23.986 -30.622 -35.065 1.00 91.56 556 LEU A CA 1
ATOM 4393 C C . LEU A 1 556 ? 25.250 -29.756 -34.944 1.00 91.56 556 LEU A C 1
ATOM 4395 O O . LEU A 1 556 ? 26.244 -30.038 -35.609 1.00 91.56 556 LEU A O 1
ATOM 4399 N N . PHE A 1 557 ? 25.217 -28.723 -34.098 1.00 91.38 557 PHE A N 1
ATOM 4400 C CA . PHE A 1 557 ? 26.334 -27.798 -33.879 1.00 91.38 557 PHE A CA 1
ATOM 4401 C C . PHE A 1 557 ? 27.237 -28.166 -32.685 1.00 91.38 557 PHE A C 1
ATOM 4403 O O . PHE A 1 557 ? 28.239 -27.496 -32.443 1.00 91.38 557 PHE A O 1
ATOM 4410 N N . GLY A 1 558 ? 26.924 -29.248 -31.963 1.00 91.12 558 GLY A N 1
ATOM 4411 C CA . GLY A 1 558 ? 27.707 -29.731 -30.820 1.00 91.12 558 GLY A CA 1
ATOM 4412 C C . GLY A 1 558 ? 27.527 -28.926 -29.528 1.00 91.12 558 GLY A C 1
ATOM 4413 O O . GLY A 1 558 ? 28.347 -29.062 -28.625 1.00 91.12 558 GLY A O 1
ATOM 4414 N N . LEU A 1 559 ? 26.477 -28.106 -29.441 1.00 93.19 559 LEU A N 1
ATOM 4415 C CA . LEU A 1 559 ? 26.156 -27.268 -28.283 1.00 93.19 559 LEU A CA 1
ATOM 4416 C C . LEU A 1 559 ? 25.149 -27.953 -27.346 1.00 93.19 559 LEU A C 1
ATOM 4418 O O . LEU A 1 559 ? 24.321 -28.768 -27.761 1.00 93.19 559 LEU A O 1
ATOM 4422 N N . THR A 1 560 ? 25.167 -27.565 -26.076 1.00 92.94 560 THR A N 1
ATOM 4423 C CA . THR A 1 560 ? 24.108 -27.827 -25.098 1.00 92.94 560 THR A CA 1
ATOM 4424 C C . THR A 1 560 ? 23.234 -26.584 -24.897 1.00 92.94 560 THR A C 1
ATOM 4426 O O . THR A 1 560 ? 23.489 -25.514 -25.444 1.00 92.94 560 THR A O 1
ATOM 4429 N N . ALA A 1 561 ? 22.162 -26.717 -24.109 1.00 91.69 561 ALA A N 1
ATOM 4430 C CA . ALA A 1 561 ? 21.355 -25.560 -23.719 1.00 91.69 561 ALA A CA 1
ATOM 4431 C C . ALA A 1 561 ? 22.086 -24.643 -22.720 1.00 91.69 561 ALA A C 1
ATOM 4433 O O . ALA A 1 561 ? 21.878 -23.439 -22.761 1.00 91.69 561 ALA A O 1
ATOM 4434 N N . ALA A 1 562 ? 22.956 -25.199 -21.867 1.00 92.00 562 ALA A N 1
ATOM 4435 C CA . ALA A 1 562 ? 23.685 -24.425 -20.863 1.00 92.00 562 ALA A CA 1
ATOM 4436 C C . ALA A 1 562 ? 24.725 -23.496 -21.505 1.00 92.00 562 ALA A C 1
ATOM 4438 O O . ALA A 1 562 ? 24.835 -22.350 -21.088 1.00 92.00 562 ALA A O 1
ATOM 4439 N N . ASP A 1 563 ? 25.413 -23.962 -22.555 1.00 90.94 563 ASP A N 1
ATOM 4440 C CA . ASP A 1 563 ? 26.381 -23.139 -23.293 1.00 90.94 563 ASP A CA 1
ATOM 4441 C C . ASP A 1 563 ? 25.685 -21.905 -23.893 1.00 90.94 563 ASP A C 1
ATOM 4443 O O . ASP A 1 563 ? 26.171 -20.788 -23.768 1.00 90.94 563 ASP A O 1
ATOM 4447 N N . ILE A 1 564 ? 24.494 -22.094 -24.477 1.00 91.25 564 ILE A N 1
ATOM 4448 C CA . ILE A 1 564 ? 23.673 -21.008 -25.036 1.00 91.25 564 ILE A CA 1
ATOM 4449 C C . ILE A 1 564 ? 23.191 -20.042 -23.950 1.00 91.25 564 ILE A C 1
ATOM 4451 O O . ILE A 1 564 ? 23.255 -18.835 -24.168 1.00 91.25 564 ILE A O 1
ATOM 4455 N N . ASP A 1 565 ? 22.728 -20.542 -22.802 1.00 90.69 565 ASP A N 1
ATOM 4456 C CA . ASP A 1 565 ? 22.287 -19.688 -21.694 1.00 90.69 565 ASP A CA 1
ATOM 4457 C C . ASP A 1 565 ? 23.469 -18.839 -21.155 1.00 90.69 565 ASP A C 1
ATOM 4459 O O . ASP A 1 565 ? 23.334 -17.625 -21.012 1.00 90.69 565 ASP A O 1
ATOM 4463 N N . GLU A 1 566 ? 24.659 -19.429 -20.965 1.00 88.44 566 GLU A N 1
ATOM 4464 C CA . GLU A 1 566 ? 25.879 -18.722 -20.524 1.00 88.44 566 GLU A CA 1
ATOM 4465 C C . GLU A 1 566 ? 26.382 -17.701 -21.563 1.00 88.44 566 GLU A C 1
ATOM 4467 O O . GLU A 1 566 ? 26.759 -16.577 -21.211 1.00 88.44 566 GLU A O 1
ATOM 4472 N N . MET A 1 567 ? 26.344 -18.055 -22.852 1.00 88.19 567 MET A N 1
ATOM 4473 C CA . MET A 1 567 ? 26.691 -17.159 -23.960 1.00 88.19 567 MET A CA 1
ATOM 4474 C C . MET A 1 567 ? 25.709 -15.984 -24.071 1.00 88.19 567 MET A C 1
ATOM 4476 O O . MET A 1 567 ? 26.142 -14.855 -24.306 1.00 88.19 567 MET A O 1
ATOM 4480 N N . ILE A 1 568 ? 24.407 -16.209 -23.861 1.00 90.12 568 ILE A N 1
ATOM 4481 C CA . ILE A 1 568 ? 23.381 -15.155 -23.872 1.00 90.12 568 ILE A CA 1
ATOM 4482 C C . ILE A 1 568 ? 23.537 -14.221 -22.669 1.00 90.12 568 ILE A C 1
ATOM 4484 O O . ILE A 1 568 ? 23.544 -13.002 -22.853 1.00 90.12 568 ILE A O 1
ATOM 4488 N N . ASP A 1 569 ? 23.696 -14.752 -21.457 1.00 88.75 569 ASP A N 1
ATOM 4489 C CA . ASP A 1 569 ? 23.869 -13.926 -20.257 1.00 88.75 569 ASP A CA 1
ATOM 4490 C C . ASP A 1 569 ? 25.146 -13.075 -20.357 1.00 88.75 569 ASP A C 1
ATOM 4492 O O . ASP A 1 569 ? 25.118 -11.869 -20.085 1.00 88.75 569 ASP A O 1
ATOM 4496 N N . SER A 1 570 ? 26.243 -13.659 -20.849 1.00 87.44 570 SER A N 1
ATOM 4497 C CA . SER A 1 570 ? 27.493 -12.939 -21.121 1.00 87.44 570 SER A CA 1
ATOM 4498 C C . SER A 1 570 ? 27.311 -11.852 -22.186 1.00 87.44 570 SER A C 1
ATOM 4500 O O . SER A 1 570 ? 27.659 -10.696 -21.960 1.00 87.44 570 SER A O 1
ATOM 4502 N N . ALA A 1 571 ? 26.728 -12.184 -23.340 1.00 87.06 571 ALA A N 1
ATOM 4503 C CA . ALA A 1 571 ? 26.593 -11.250 -24.454 1.00 87.06 571 ALA A CA 1
ATOM 4504 C C . ALA A 1 571 ? 25.595 -10.110 -24.185 1.00 87.06 571 ALA A C 1
ATOM 4506 O O . ALA A 1 571 ? 25.861 -8.961 -24.553 1.00 87.06 571 ALA A O 1
ATOM 4507 N N . PHE A 1 572 ? 24.448 -10.410 -23.561 1.00 87.81 572 PHE A N 1
ATOM 4508 C CA . PHE A 1 572 ? 23.303 -9.497 -23.491 1.00 87.81 572 PHE A CA 1
ATOM 4509 C C . PHE A 1 572 ? 23.098 -8.821 -22.133 1.00 87.81 572 PHE A C 1
ATOM 4511 O O . PHE A 1 572 ? 22.821 -7.615 -22.120 1.00 87.81 572 PHE A O 1
ATOM 4518 N N . LEU A 1 573 ? 23.244 -9.545 -21.015 1.00 84.12 573 LEU A N 1
ATOM 4519 C CA . LEU A 1 573 ? 23.155 -8.956 -19.669 1.00 84.12 573 LEU A CA 1
ATOM 4520 C C . LEU A 1 573 ? 24.485 -8.297 -19.282 1.00 84.12 573 LEU A C 1
ATOM 4522 O O . LEU A 1 573 ? 24.505 -7.142 -18.848 1.00 84.12 573 LEU A O 1
ATOM 4526 N N . GLY A 1 574 ? 25.587 -9.009 -19.523 1.00 86.25 574 GLY A N 1
ATOM 4527 C CA . GLY A 1 574 ? 26.943 -8.606 -19.173 1.00 86.25 574 GLY A CA 1
ATOM 4528 C C . GLY A 1 574 ? 27.340 -9.098 -17.792 1.00 86.25 574 GLY A C 1
ATOM 4529 O O . GLY A 1 574 ? 27.199 -8.377 -16.805 1.00 86.25 574 GLY A O 1
ATOM 4530 N N . LEU A 1 575 ? 27.831 -10.335 -17.729 1.00 84.56 575 LEU A N 1
ATOM 4531 C CA . LEU A 1 575 ? 28.281 -10.951 -16.483 1.00 84.56 575 LEU A CA 1
ATOM 4532 C C . LEU A 1 575 ? 29.601 -10.323 -15.985 1.00 84.56 575 LEU A C 1
ATOM 4534 O O . LEU A 1 575 ? 30.445 -9.936 -16.801 1.00 84.56 575 LEU A O 1
ATOM 4538 N N . PRO A 1 576 ? 29.812 -10.228 -14.656 1.00 87.50 576 PRO A N 1
ATOM 4539 C CA . PRO A 1 576 ? 31.069 -9.757 -14.079 1.00 87.50 576 PRO A CA 1
ATOM 4540 C C . PRO A 1 576 ? 32.168 -10.812 -14.273 1.00 87.50 576 PRO A C 1
ATOM 4542 O O . PRO A 1 576 ? 32.186 -11.842 -13.601 1.00 87.50 576 PRO A O 1
ATOM 4545 N N . VAL A 1 577 ? 33.100 -10.551 -15.193 1.00 88.56 577 VAL A N 1
ATOM 4546 C CA . VAL A 1 577 ? 34.221 -11.456 -15.511 1.00 88.56 577 VAL A CA 1
ATOM 4547 C C . VAL A 1 577 ? 35.444 -11.231 -14.616 1.00 88.56 577 VAL A C 1
ATOM 4549 O O . VAL A 1 577 ? 36.314 -12.094 -14.525 1.00 88.56 577 VAL A O 1
ATOM 4552 N N . SER A 1 578 ? 35.543 -10.067 -13.967 1.00 91.38 578 SER A N 1
ATOM 4553 C CA . SER A 1 578 ? 36.618 -9.716 -13.029 1.00 91.38 578 SER A CA 1
ATOM 4554 C C . SER A 1 578 ? 36.205 -8.532 -12.142 1.00 91.38 578 SER A C 1
ATOM 4556 O O . SER A 1 578 ? 35.102 -8.006 -12.277 1.00 91.38 578 SER A O 1
ATOM 4558 N N . GLN A 1 579 ? 37.094 -8.079 -11.256 1.00 93.00 579 GLN A N 1
ATOM 4559 C CA . GLN A 1 579 ? 36.921 -6.862 -10.457 1.00 93.00 579 GLN A CA 1
ATOM 4560 C C . GLN A 1 579 ? 38.155 -5.962 -10.557 1.00 93.00 579 GLN A C 1
ATOM 4562 O O . GLN A 1 579 ? 39.279 -6.404 -10.313 1.00 93.00 579 GLN A O 1
ATOM 4567 N N . VAL A 1 580 ? 37.937 -4.685 -10.869 1.00 94.56 580 VAL A N 1
ATOM 4568 C CA . VAL A 1 580 ? 38.946 -3.620 -10.822 1.00 94.56 580 VAL A CA 1
ATOM 4569 C C . VAL A 1 580 ? 38.948 -3.003 -9.422 1.00 94.56 580 VAL A C 1
ATOM 4571 O O . VAL A 1 580 ? 37.892 -2.762 -8.835 1.00 94.56 580 VAL A O 1
ATOM 4574 N N . TYR A 1 581 ? 40.140 -2.765 -8.875 1.00 93.81 581 TYR A N 1
ATOM 4575 C CA . TYR A 1 581 ? 40.340 -2.244 -7.521 1.00 93.81 581 TYR A CA 1
ATOM 4576 C C . TYR A 1 581 ? 40.936 -0.835 -7.578 1.00 93.81 581 TYR A C 1
ATOM 4578 O O . TYR A 1 581 ? 42.096 -0.664 -7.948 1.00 93.81 581 TYR A O 1
ATOM 4586 N N . GLU A 1 582 ? 40.160 0.165 -7.162 1.00 92.81 582 GLU A N 1
ATOM 4587 C CA . GLU A 1 582 ? 40.570 1.573 -7.142 1.00 92.81 582 GLU A CA 1
ATOM 4588 C C . GLU A 1 582 ? 40.697 2.057 -5.693 1.00 92.81 582 GLU A C 1
ATOM 4590 O O . GLU A 1 582 ? 39.751 2.527 -5.054 1.00 92.81 582 GLU A O 1
ATOM 4595 N N . GLY A 1 583 ? 41.893 1.876 -5.127 1.00 92.19 583 GLY A N 1
ATOM 4596 C CA . GLY A 1 583 ? 42.179 2.177 -3.724 1.00 92.19 583 GLY A CA 1
ATOM 4597 C C . GLY A 1 583 ? 41.433 1.236 -2.773 1.00 92.19 583 GLY A C 1
ATOM 4598 O O . GLY A 1 583 ? 41.894 0.127 -2.512 1.00 92.19 583 GLY A O 1
ATOM 4599 N N . GLN A 1 584 ? 40.298 1.690 -2.234 1.00 91.25 584 GLN A N 1
ATOM 4600 C CA . GLN A 1 584 ? 39.382 0.864 -1.430 1.00 91.25 584 GLN A CA 1
ATOM 4601 C C . GLN A 1 584 ? 38.084 0.504 -2.173 1.00 91.25 584 GLN A C 1
ATOM 4603 O O . GLN A 1 584 ? 37.356 -0.383 -1.720 1.00 91.25 584 GLN A O 1
ATOM 4608 N N . ASN A 1 585 ? 37.809 1.151 -3.308 1.00 88.62 585 ASN A N 1
ATOM 4609 C CA . ASN A 1 585 ? 36.640 0.869 -4.131 1.00 88.62 585 ASN A CA 1
ATOM 4610 C C . ASN A 1 585 ? 36.864 -0.393 -4.970 1.00 88.62 585 ASN A C 1
ATOM 4612 O O . ASN A 1 585 ? 37.998 -0.758 -5.297 1.00 88.62 585 ASN A O 1
ATOM 4616 N N . ARG A 1 586 ? 35.763 -1.055 -5.327 1.00 91.19 586 ARG A N 1
ATOM 4617 C CA . ARG A 1 586 ? 35.744 -2.232 -6.198 1.00 91.19 586 ARG A CA 1
ATOM 4618 C C . ARG A 1 586 ? 34.690 -2.014 -7.267 1.00 91.19 586 ARG A C 1
ATOM 4620 O O . ARG A 1 586 ? 33.571 -1.626 -6.936 1.00 91.19 586 ARG A O 1
ATOM 4627 N N . HIS A 1 587 ? 35.049 -2.279 -8.512 1.00 91.38 587 HIS A N 1
ATOM 4628 C CA . HIS A 1 587 ? 34.175 -2.115 -9.663 1.00 91.38 587 HIS A CA 1
ATOM 4629 C C . HIS A 1 587 ? 34.177 -3.412 -10.467 1.00 91.38 587 HIS A C 1
ATOM 4631 O O . HIS A 1 587 ? 35.240 -3.906 -10.844 1.00 91.38 587 HIS A O 1
ATOM 4637 N N . ASP A 1 588 ? 32.999 -3.980 -10.706 1.00 91.75 588 ASP A N 1
ATOM 4638 C CA . ASP A 1 588 ? 32.871 -5.192 -11.511 1.00 91.75 588 ASP A CA 1
ATOM 4639 C C . ASP A 1 588 ? 33.205 -4.883 -12.977 1.00 91.75 588 ASP A C 1
ATOM 4641 O O . ASP A 1 588 ? 32.627 -3.986 -13.593 1.00 91.75 588 ASP A O 1
ATOM 4645 N N . LEU A 1 589 ? 34.143 -5.642 -13.542 1.00 90.69 589 LEU A N 1
ATOM 4646 C CA . LEU A 1 589 ? 34.450 -5.609 -14.965 1.00 90.69 589 LEU A CA 1
ATOM 4647 C C . LEU A 1 589 ? 33.488 -6.557 -15.677 1.00 90.69 589 LEU A C 1
ATOM 4649 O O . LEU A 1 589 ? 33.592 -7.774 -15.519 1.00 90.69 589 LEU A O 1
ATOM 4653 N N . VAL A 1 590 ? 32.572 -6.002 -16.466 1.00 91.69 590 VAL A N 1
ATOM 4654 C CA . VAL A 1 590 ? 31.623 -6.768 -17.285 1.00 91.69 590 VAL A CA 1
ATOM 4655 C C . VAL A 1 590 ? 32.053 -6.773 -18.749 1.00 91.69 590 VAL A C 1
ATOM 4657 O O . VAL A 1 590 ? 32.511 -5.757 -19.272 1.00 91.69 590 VAL A O 1
ATOM 4660 N N . VAL A 1 591 ? 31.860 -7.903 -19.426 1.00 89.12 591 VAL A N 1
ATOM 4661 C CA . VAL A 1 591 ? 31.943 -8.005 -20.892 1.00 89.12 591 VAL A CA 1
ATOM 4662 C C . VAL A 1 591 ? 30.529 -8.220 -21.415 1.00 89.12 591 VAL A C 1
ATOM 4664 O O . VAL A 1 591 ? 29.791 -9.007 -20.838 1.00 89.12 591 VAL A O 1
ATOM 4667 N N . ARG A 1 592 ? 30.144 -7.488 -22.465 1.00 89.50 592 ARG A N 1
ATOM 4668 C CA . ARG A 1 592 ? 28.847 -7.566 -23.161 1.00 89.50 592 ARG A CA 1
ATOM 4669 C C . ARG A 1 592 ? 28.966 -6.934 -24.544 1.00 89.50 592 ARG A C 1
ATOM 4671 O O . ARG A 1 592 ? 29.893 -6.155 -24.767 1.00 89.50 592 ARG A O 1
ATOM 4678 N N . TYR A 1 593 ? 28.013 -7.181 -25.438 1.00 88.12 593 TYR A N 1
ATOM 4679 C CA . TYR A 1 593 ? 27.968 -6.462 -26.713 1.00 88.12 593 TYR A CA 1
ATOM 4680 C C . TYR A 1 593 ? 27.671 -4.962 -26.540 1.00 88.12 593 TYR A C 1
ATOM 4682 O O . TYR A 1 593 ? 26.998 -4.520 -25.598 1.00 88.12 593 TYR A O 1
ATOM 4690 N N . GLU A 1 594 ? 28.110 -4.184 -27.525 1.00 85.44 594 GLU A N 1
ATOM 4691 C CA . GLU A 1 594 ? 27.712 -2.792 -27.726 1.00 85.44 594 GLU A CA 1
ATOM 4692 C C . GLU A 1 594 ? 26.186 -2.652 -27.917 1.00 85.44 594 GLU A C 1
ATOM 4694 O O . GLU A 1 594 ? 25.474 -3.632 -28.155 1.00 85.44 594 GLU A O 1
ATOM 4699 N N . GLN A 1 595 ? 25.654 -1.445 -27.712 1.00 81.06 595 GLN A N 1
ATOM 4700 C CA . GLN A 1 595 ? 24.211 -1.214 -27.589 1.00 81.06 595 GLN A CA 1
ATOM 4701 C C . GLN A 1 595 ? 23.438 -1.513 -28.887 1.00 81.06 595 GLN A C 1
ATOM 4703 O O . GLN A 1 595 ? 22.404 -2.180 -28.838 1.00 81.06 595 GLN A O 1
ATOM 4708 N N . ASP A 1 596 ? 23.983 -1.138 -30.044 1.00 82.31 596 ASP A N 1
ATOM 4709 C CA . ASP A 1 596 ? 23.363 -1.343 -31.363 1.00 82.31 596 ASP A CA 1
ATOM 4710 C C . ASP A 1 596 ? 23.085 -2.825 -31.680 1.00 82.31 596 ASP A C 1
ATOM 4712 O O . ASP A 1 596 ? 22.111 -3.159 -32.360 1.00 82.31 596 ASP A O 1
ATOM 4716 N N . PHE A 1 597 ? 23.886 -3.739 -31.120 1.00 79.62 597 PHE A N 1
ATOM 4717 C CA . PHE A 1 597 ? 23.711 -5.188 -31.271 1.00 79.62 597 PHE A CA 1
ATOM 4718 C C . PHE A 1 597 ? 22.643 -5.787 -30.337 1.00 79.62 597 PHE A C 1
ATOM 4720 O O . PHE A 1 597 ? 22.334 -6.977 -30.437 1.00 79.62 597 PHE A O 1
ATOM 4727 N N . ARG A 1 598 ? 22.079 -4.990 -29.417 1.00 82.31 598 ARG A N 1
ATOM 4728 C CA . ARG A 1 598 ? 21.164 -5.449 -28.354 1.00 82.31 598 ARG A CA 1
ATOM 4729 C C . ARG A 1 598 ? 19.823 -4.715 -28.315 1.00 82.31 598 ARG A C 1
ATOM 4731 O O . ARG A 1 598 ? 18.837 -5.319 -27.902 1.00 82.31 598 ARG A O 1
ATOM 4738 N N . ASP A 1 599 ? 19.753 -3.475 -28.794 1.00 80.69 599 ASP A N 1
ATOM 4739 C CA . ASP A 1 599 ? 18.517 -2.674 -28.777 1.00 80.69 599 ASP A CA 1
ATOM 4740 C C . ASP A 1 599 ? 17.492 -3.085 -29.861 1.00 80.69 599 ASP A C 1
ATOM 4742 O O . ASP A 1 599 ? 16.324 -2.698 -29.790 1.00 80.69 599 ASP A O 1
ATOM 4746 N N . ASN A 1 600 ? 17.884 -3.909 -30.844 1.00 84.38 600 ASN A N 1
ATOM 4747 C CA . ASN A 1 600 ? 16.999 -4.427 -31.894 1.00 84.38 600 ASN A CA 1
ATOM 4748 C C . ASN A 1 600 ? 16.895 -5.965 -31.867 1.00 84.38 600 ASN A C 1
ATOM 4750 O O . ASN A 1 600 ? 17.901 -6.673 -31.902 1.00 84.38 600 ASN A O 1
ATOM 4754 N N . LEU A 1 601 ? 15.665 -6.488 -31.927 1.00 88.06 601 LEU A N 1
ATOM 4755 C CA . LEU A 1 601 ? 15.358 -7.917 -32.066 1.00 88.06 601 LEU A CA 1
ATOM 4756 C C . LEU A 1 601 ? 16.105 -8.582 -33.234 1.00 88.06 601 LEU A C 1
ATOM 4758 O O . LEU A 1 601 ? 16.569 -9.713 -33.102 1.00 88.06 601 LEU A O 1
ATOM 4762 N N . ASP A 1 602 ? 16.226 -7.901 -34.373 1.00 89.94 602 ASP A N 1
ATOM 4763 C CA . ASP A 1 602 ? 16.904 -8.469 -35.541 1.00 89.94 602 ASP A CA 1
ATOM 4764 C C . ASP A 1 602 ? 18.436 -8.412 -35.423 1.00 89.94 602 ASP A C 1
ATOM 4766 O O . ASP A 1 602 ? 19.121 -9.199 -36.075 1.00 89.94 602 ASP A O 1
ATOM 4770 N N . ALA A 1 603 ? 18.985 -7.578 -34.533 1.00 88.19 603 ALA A N 1
ATOM 4771 C CA . ALA A 1 603 ? 20.390 -7.661 -34.141 1.00 88.19 603 ALA A CA 1
ATOM 4772 C C . ALA A 1 603 ? 20.618 -8.852 -33.190 1.00 88.19 603 ALA A C 1
ATOM 4774 O O . ALA A 1 603 ? 21.494 -9.676 -33.448 1.00 88.19 603 ALA A O 1
ATOM 4775 N N . ILE A 1 604 ? 19.741 -9.043 -32.192 1.00 90.38 604 ILE A N 1
ATOM 4776 C CA . ILE A 1 604 ? 19.750 -10.216 -31.295 1.00 90.38 604 ILE A CA 1
ATOM 4777 C C . ILE A 1 604 ? 19.700 -11.525 -32.107 1.00 90.38 604 ILE A C 1
ATOM 4779 O O . ILE A 1 604 ? 20.495 -12.432 -31.863 1.00 90.38 604 ILE A O 1
ATOM 4783 N N . LYS A 1 605 ? 18.835 -11.621 -33.128 1.00 91.88 605 LYS A N 1
ATOM 4784 C CA . LYS A 1 605 ? 18.750 -12.798 -34.022 1.00 91.88 605 LYS A CA 1
ATOM 4785 C C . LYS A 1 605 ? 20.032 -13.083 -34.808 1.00 91.88 605 LYS A C 1
ATOM 4787 O O . LYS A 1 605 ? 20.286 -14.240 -35.142 1.00 91.88 605 LYS A O 1
ATOM 4792 N N . ASN A 1 606 ? 20.799 -12.050 -35.147 1.00 91.31 606 ASN A N 1
ATOM 4793 C CA . ASN A 1 606 ? 22.001 -12.153 -35.976 1.00 91.31 606 ASN A CA 1
ATOM 4794 C C . ASN A 1 606 ? 23.310 -12.123 -35.171 1.00 91.31 606 ASN A C 1
ATOM 4796 O O . ASN A 1 606 ? 24.380 -12.214 -35.768 1.00 91.31 606 ASN A O 1
ATOM 4800 N N . SER A 1 607 ? 23.232 -12.049 -33.837 1.00 90.50 607 SER A N 1
ATOM 4801 C CA . SER A 1 607 ? 24.387 -12.209 -32.950 1.00 90.50 607 SER A CA 1
ATOM 4802 C C . SER A 1 607 ? 25.126 -13.520 -33.219 1.00 90.50 607 SER A C 1
ATOM 4804 O O . SER A 1 607 ? 24.502 -14.568 -33.403 1.00 90.50 607 SER A O 1
ATOM 4806 N N . LEU A 1 608 ? 26.456 -13.445 -33.281 1.00 89.94 608 LEU A N 1
ATOM 4807 C CA . LEU A 1 608 ? 27.322 -14.573 -33.607 1.00 89.94 608 LEU A CA 1
ATOM 4808 C C . LEU A 1 608 ? 27.766 -15.287 -32.331 1.00 89.94 608 LEU A C 1
ATOM 4810 O O . LEU A 1 608 ? 28.287 -14.661 -31.410 1.00 89.94 608 LEU A O 1
ATOM 4814 N N . ILE A 1 609 ? 27.565 -16.601 -32.310 1.00 89.62 609 ILE A N 1
ATOM 4815 C CA . ILE A 1 609 ? 27.855 -17.485 -31.185 1.00 89.62 609 ILE A CA 1
ATOM 4816 C C . ILE A 1 609 ? 28.929 -18.489 -31.596 1.00 89.62 609 ILE A C 1
ATOM 4818 O O . ILE A 1 609 ? 28.837 -19.103 -32.663 1.00 89.62 609 ILE A O 1
ATOM 4822 N N . ASP A 1 610 ? 29.940 -18.645 -30.745 1.00 89.75 610 ASP A N 1
ATOM 4823 C CA . ASP A 1 610 ? 31.067 -19.547 -30.962 1.00 89.75 610 ASP A CA 1
ATOM 4824 C C . ASP A 1 610 ? 30.662 -21.019 -30.804 1.00 89.75 610 ASP A C 1
ATOM 4826 O O . ASP A 1 610 ? 30.015 -21.421 -29.836 1.00 89.75 610 ASP A O 1
ATOM 4830 N N . LEU A 1 611 ? 31.089 -21.851 -31.753 1.00 90.75 611 LEU A N 1
ATOM 4831 C CA . LEU A 1 611 ? 30.990 -23.304 -31.672 1.00 90.75 611 LEU A CA 1
ATOM 4832 C C . LEU A 1 611 ? 32.250 -23.906 -31.031 1.00 90.75 611 LEU A C 1
ATOM 4834 O O . LEU A 1 611 ? 33.340 -23.346 -31.181 1.00 90.75 611 LEU A O 1
ATOM 4838 N N . PRO A 1 612 ? 32.178 -25.126 -30.459 1.00 86.56 612 PRO A N 1
ATOM 4839 C CA . PRO A 1 612 ? 33.350 -25.837 -29.928 1.00 86.56 612 PRO A CA 1
ATOM 4840 C C . PRO A 1 612 ? 34.489 -26.075 -30.941 1.00 86.56 612 PRO A C 1
ATOM 4842 O O . PRO A 1 612 ? 35.598 -26.432 -30.551 1.00 86.56 612 PRO A O 1
ATOM 4845 N N . GLY A 1 613 ? 34.224 -25.905 -32.243 1.00 82.38 613 GLY A N 1
ATOM 4846 C CA . GLY A 1 613 ? 35.215 -25.968 -33.323 1.00 82.38 613 GLY A CA 1
ATOM 4847 C C . GLY A 1 613 ? 35.879 -24.633 -33.696 1.00 82.38 613 GLY A C 1
ATOM 4848 O O . GLY A 1 613 ? 36.657 -24.615 -34.646 1.00 82.38 613 GLY A O 1
ATOM 4849 N N . GLY A 1 614 ? 35.568 -23.525 -33.012 1.00 84.31 614 GLY A N 1
ATOM 4850 C CA . GLY A 1 614 ? 36.118 -22.190 -33.298 1.00 84.31 614 GLY A CA 1
ATOM 4851 C C . GLY A 1 614 ? 35.512 -21.475 -34.515 1.00 84.31 614 GLY A C 1
ATOM 4852 O O . GLY A 1 614 ? 36.015 -20.436 -34.934 1.00 84.31 614 GLY A O 1
ATOM 4853 N N . SER A 1 615 ? 34.446 -22.024 -35.101 1.00 90.19 615 SER A N 1
ATOM 4854 C CA . SER A 1 615 ? 33.586 -21.348 -36.078 1.00 90.19 615 SER A CA 1
ATOM 4855 C C . SER A 1 615 ? 32.383 -20.703 -35.382 1.00 90.19 615 SER A C 1
ATOM 4857 O O . SER A 1 615 ? 32.006 -21.126 -34.295 1.00 90.19 615 SER A O 1
ATOM 4859 N N . GLN A 1 616 ? 31.758 -19.706 -36.011 1.00 92.06 616 GLN A N 1
ATOM 4860 C CA . GLN A 1 616 ? 30.605 -18.989 -35.451 1.00 92.06 616 GLN A CA 1
ATOM 4861 C C . GLN A 1 616 ? 29.307 -19.265 -36.217 1.00 92.06 616 GLN A C 1
ATOM 4863 O O . GLN A 1 616 ? 29.330 -19.486 -37.431 1.00 92.06 616 GLN A O 1
ATOM 4868 N N . VAL A 1 617 ? 28.170 -19.206 -35.516 1.00 92.88 617 VAL A N 1
ATOM 4869 C CA . VAL A 1 617 ? 26.816 -19.279 -36.096 1.00 92.88 617 VAL A CA 1
ATOM 4870 C C . VAL A 1 617 ? 25.907 -18.172 -35.548 1.00 92.88 617 VAL A C 1
ATOM 4872 O O . VAL A 1 617 ? 26.030 -17.816 -34.378 1.00 92.88 617 VAL A O 1
ATOM 4875 N N . PRO A 1 618 ? 24.959 -17.637 -36.339 1.00 93.06 618 PRO A N 1
ATOM 4876 C CA . PRO A 1 618 ? 23.929 -16.741 -35.821 1.00 93.06 618 PRO A CA 1
ATOM 4877 C C . PRO A 1 618 ? 23.015 -17.431 -34.796 1.00 93.06 618 PRO A C 1
ATOM 4879 O O . PRO A 1 618 ? 22.564 -18.555 -35.033 1.00 93.06 618 PRO A O 1
ATOM 4882 N N . LEU A 1 619 ? 22.653 -16.740 -33.709 1.00 92.75 619 LEU A N 1
ATOM 4883 C CA . LEU A 1 619 ? 21.769 -17.257 -32.650 1.00 92.75 619 LEU A CA 1
ATOM 4884 C C . LEU A 1 619 ? 20.429 -17.798 -33.197 1.00 92.75 619 LEU A C 1
ATOM 4886 O O . LEU A 1 619 ? 19.934 -18.811 -32.702 1.00 92.75 619 LEU A O 1
ATOM 4890 N N . HIS A 1 620 ? 19.870 -17.219 -34.269 1.00 94.12 620 HIS A N 1
ATOM 4891 C CA . HIS A 1 620 ? 18.639 -17.733 -34.898 1.00 94.12 620 HIS A CA 1
ATOM 4892 C C . HIS A 1 620 ? 18.773 -19.125 -35.548 1.00 94.12 620 HIS A C 1
ATOM 4894 O O . HIS A 1 620 ? 17.763 -19.761 -35.846 1.00 94.12 620 HIS A O 1
ATOM 4900 N N . MET A 1 621 ? 19.993 -19.621 -35.792 1.00 93.44 621 MET A N 1
ATOM 4901 C CA . MET A 1 621 ? 20.205 -20.991 -36.279 1.00 93.44 621 MET A CA 1
ATOM 4902 C C . MET A 1 621 ? 20.101 -22.031 -35.157 1.00 93.44 621 MET A C 1
ATOM 4904 O O . MET A 1 621 ? 19.864 -23.204 -35.439 1.00 93.44 621 MET A O 1
ATOM 4908 N N . VAL A 1 622 ? 20.251 -21.619 -33.896 1.00 93.12 622 VAL A N 1
ATOM 4909 C CA . VAL A 1 622 ? 20.299 -22.497 -32.713 1.00 93.12 622 VAL A CA 1
ATOM 4910 C C . VAL A 1 622 ? 19.154 -22.252 -31.724 1.00 93.12 622 VAL A C 1
ATOM 4912 O O . VAL A 1 622 ? 18.840 -23.138 -30.928 1.00 93.12 622 VAL A O 1
ATOM 4915 N N . ALA A 1 623 ? 18.459 -21.116 -31.811 1.00 94.00 623 ALA A N 1
ATOM 4916 C CA . ALA A 1 623 ? 17.280 -20.799 -31.011 1.00 94.00 623 ALA A CA 1
ATOM 4917 C C . ALA A 1 623 ? 16.186 -20.084 -31.824 1.00 94.00 623 ALA A C 1
ATOM 4919 O O . ALA A 1 623 ? 16.462 -19.315 -32.739 1.00 94.00 623 ALA A O 1
ATOM 4920 N N . ASP A 1 624 ? 14.930 -20.314 -31.444 1.00 93.19 624 ASP A N 1
ATOM 4921 C CA . ASP A 1 624 ? 13.759 -19.565 -31.910 1.00 93.19 624 ASP A CA 1
ATOM 4922 C C . ASP A 1 624 ? 13.587 -18.298 -31.049 1.00 93.19 624 ASP A C 1
ATOM 4924 O O . ASP A 1 624 ? 13.615 -18.386 -29.820 1.00 93.19 624 ASP A O 1
ATOM 4928 N N . ILE A 1 625 ? 13.482 -17.117 -31.671 1.00 92.88 625 ILE A N 1
ATOM 4929 C CA . ILE A 1 625 ? 13.682 -15.809 -31.013 1.00 92.88 625 ILE A CA 1
ATOM 4930 C C . ILE A 1 625 ? 12.524 -14.878 -31.370 1.00 92.88 625 ILE A C 1
ATOM 4932 O O . ILE A 1 625 ? 12.523 -14.229 -32.420 1.00 92.88 625 ILE A O 1
ATOM 4936 N N . ASN A 1 626 ? 11.537 -14.800 -30.478 1.00 91.94 626 ASN A N 1
ATOM 4937 C CA . ASN A 1 626 ? 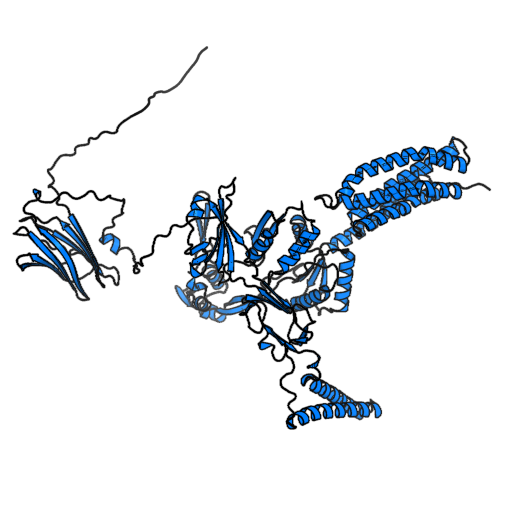10.297 -14.061 -30.710 1.00 91.94 626 ASN A CA 1
ATOM 4938 C C . ASN A 1 626 ? 9.986 -13.105 -29.556 1.00 91.94 626 ASN A C 1
ATOM 4940 O O . ASN A 1 626 ? 10.277 -13.396 -28.397 1.00 91.94 626 ASN A O 1
ATOM 4944 N N . VAL A 1 627 ? 9.339 -11.978 -29.864 1.00 88.69 627 VAL A N 1
ATOM 4945 C CA . VAL A 1 627 ? 8.717 -11.138 -28.833 1.00 88.69 627 VAL A CA 1
ATOM 4946 C C . VAL A 1 627 ? 7.397 -11.786 -28.438 1.00 88.69 627 VAL A C 1
ATOM 4948 O O . VAL A 1 627 ? 6.464 -11.855 -29.235 1.00 88.69 627 VAL A O 1
ATOM 4951 N N . ASP A 1 628 ? 7.341 -12.260 -27.203 1.00 88.94 628 ASP A N 1
ATOM 4952 C CA . ASP A 1 628 ? 6.164 -12.859 -26.581 1.00 88.94 628 ASP A CA 1
ATOM 4953 C C . ASP A 1 628 ? 5.730 -12.001 -25.379 1.00 88.94 628 ASP A C 1
ATOM 4955 O O . ASP A 1 628 ? 6.358 -10.988 -25.060 1.00 88.94 628 ASP A O 1
ATOM 4959 N N . LYS A 1 629 ? 4.643 -12.375 -24.708 1.00 85.75 629 LYS A N 1
ATOM 4960 C CA . LYS A 1 629 ? 4.157 -11.701 -23.503 1.00 85.75 629 LYS A CA 1
ATOM 4961 C C . LYS A 1 629 ? 4.324 -12.589 -22.273 1.00 85.75 629 LYS A C 1
ATOM 4963 O O . LYS A 1 629 ? 4.001 -13.775 -22.299 1.00 85.75 629 LYS A O 1
ATOM 4968 N N . GLY A 1 630 ? 4.808 -12.006 -21.181 1.00 87.12 630 GLY A N 1
ATOM 4969 C CA . GLY A 1 630 ? 4.974 -12.696 -19.903 1.00 87.12 630 GLY A CA 1
ATOM 4970 C C . GLY A 1 630 ? 4.648 -11.791 -18.713 1.00 87.12 630 GLY A C 1
ATOM 4971 O O . GLY A 1 630 ? 4.813 -10.575 -18.811 1.00 87.12 630 GLY A O 1
ATOM 4972 N N . PRO A 1 631 ? 4.173 -12.347 -17.585 1.00 87.44 631 PRO A N 1
ATOM 4973 C CA . PRO A 1 631 ? 3.755 -11.553 -16.434 1.00 87.44 631 PRO A CA 1
ATOM 4974 C C . PRO A 1 631 ? 4.944 -10.796 -15.826 1.00 87.44 631 PRO A C 1
ATOM 4976 O O . PRO A 1 631 ? 6.016 -11.366 -15.620 1.00 87.44 631 PRO A O 1
ATOM 4979 N N . ASN A 1 632 ? 4.735 -9.522 -15.489 1.00 85.06 632 ASN A N 1
ATOM 4980 C CA . ASN A 1 632 ? 5.710 -8.665 -14.804 1.00 85.06 632 ASN A CA 1
ATOM 4981 C C . ASN A 1 632 ? 6.143 -9.194 -13.418 1.00 85.06 632 ASN A C 1
ATOM 4983 O O . ASN A 1 632 ? 7.283 -8.972 -13.018 1.00 85.06 632 ASN A O 1
ATOM 4987 N N . TYR A 1 633 ? 5.267 -9.895 -12.690 1.00 87.56 633 TYR A N 1
ATOM 4988 C CA . TYR A 1 633 ? 5.600 -10.667 -11.485 1.00 87.56 633 TYR A CA 1
ATOM 4989 C C . TYR A 1 633 ? 4.596 -11.805 -11.249 1.00 87.56 633 TYR A C 1
ATOM 4991 O O . TYR A 1 633 ? 3.496 -11.815 -11.802 1.00 87.56 633 TYR A O 1
ATOM 4999 N N . ILE A 1 634 ? 4.952 -12.776 -10.400 1.00 91.50 634 ILE A N 1
ATOM 5000 C CA . ILE A 1 634 ? 4.053 -13.867 -9.985 1.00 91.50 634 ILE A CA 1
ATOM 5001 C C . ILE A 1 634 ? 4.075 -13.986 -8.458 1.00 91.50 634 ILE A C 1
ATOM 5003 O O . ILE A 1 634 ? 4.961 -14.635 -7.893 1.00 91.50 634 ILE A O 1
ATOM 5007 N N . SER A 1 635 ? 3.077 -13.380 -7.810 1.00 90.94 635 SER A N 1
ATOM 5008 C CA . SER A 1 635 ? 2.851 -13.493 -6.367 1.00 90.94 635 SER A CA 1
ATOM 5009 C C . SER A 1 635 ? 2.517 -14.937 -5.972 1.00 90.94 635 SER A C 1
ATOM 5011 O O . SER A 1 635 ? 1.814 -15.655 -6.694 1.00 90.94 635 SER A O 1
ATOM 5013 N N . ARG A 1 636 ? 3.060 -15.388 -4.838 1.00 92.62 636 ARG A N 1
ATOM 5014 C CA . ARG A 1 636 ? 2.833 -16.727 -4.281 1.00 92.62 636 ARG A CA 1
ATOM 5015 C C . ARG A 1 636 ? 2.778 -16.684 -2.765 1.00 92.62 636 ARG A C 1
ATOM 5017 O O . ARG A 1 636 ? 3.473 -15.894 -2.138 1.00 92.62 636 ARG A O 1
ATOM 5024 N N . GLU A 1 637 ? 2.005 -17.594 -2.197 1.00 92.25 637 GLU A N 1
ATOM 5025 C CA . GLU A 1 637 ? 1.900 -17.834 -0.760 1.00 92.25 637 GLU A CA 1
ATOM 5026 C C . GLU A 1 637 ? 1.606 -19.327 -0.566 1.00 92.25 637 GLU A C 1
ATOM 5028 O O . GLU A 1 637 ? 0.844 -19.912 -1.336 1.00 92.25 637 GLU A O 1
ATOM 5033 N N . ASN A 1 638 ? 2.288 -19.981 0.381 1.00 91.50 638 ASN A N 1
ATOM 5034 C CA . ASN A 1 638 ? 2.226 -21.439 0.574 1.00 91.50 638 ASN A CA 1
ATOM 5035 C C . ASN A 1 638 ? 2.413 -22.245 -0.737 1.00 91.50 638 ASN A C 1
ATOM 5037 O O . ASN A 1 638 ? 1.692 -23.200 -1.017 1.00 91.50 638 ASN A O 1
ATOM 5041 N N . VAL A 1 639 ? 3.389 -21.828 -1.560 1.00 94.31 639 VAL A N 1
ATOM 5042 C CA . VAL A 1 639 ? 3.743 -22.359 -2.902 1.00 94.31 639 VAL A CA 1
ATOM 5043 C C . VAL A 1 639 ? 2.681 -22.127 -3.998 1.00 94.31 639 VAL A C 1
ATOM 5045 O O . VAL A 1 639 ? 3.026 -22.092 -5.182 1.00 94.31 639 VAL A O 1
ATOM 5048 N N . GLN A 1 640 ? 1.420 -21.880 -3.643 1.00 95.00 640 GLN A N 1
ATOM 5049 C CA . GLN A 1 640 ? 0.351 -21.568 -4.593 1.00 95.00 640 GLN A CA 1
ATOM 5050 C C . GLN A 1 640 ? 0.508 -20.157 -5.178 1.00 95.00 640 GLN A C 1
ATOM 5052 O O . GLN A 1 640 ? 1.034 -19.255 -4.525 1.00 95.00 640 GLN A O 1
ATOM 5057 N N . ARG A 1 641 ? 0.054 -19.953 -6.422 1.00 95.75 641 ARG A N 1
ATOM 5058 C CA . ARG A 1 641 ? -0.047 -18.614 -7.028 1.00 95.75 641 ARG A CA 1
ATOM 5059 C C . ARG A 1 641 ? -1.245 -17.891 -6.416 1.00 95.75 641 ARG A C 1
ATOM 5061 O O . ARG A 1 641 ? -2.301 -18.504 -6.249 1.00 95.75 641 ARG A O 1
ATOM 5068 N N . LYS A 1 642 ? -1.077 -16.601 -6.121 1.00 94.38 642 LYS A N 1
ATOM 5069 C CA . LYS A 1 642 ? -2.157 -15.740 -5.633 1.00 94.38 642 LYS A CA 1
ATOM 5070 C C . LYS A 1 642 ? -2.257 -14.431 -6.408 1.00 94.38 642 LYS A C 1
ATOM 5072 O O . LYS A 1 642 ? -1.308 -14.020 -7.073 1.00 94.38 642 LYS A O 1
ATOM 5077 N N . MET A 1 643 ? -3.403 -13.783 -6.266 1.00 93.75 643 MET A N 1
ATOM 5078 C CA . MET A 1 643 ? -3.656 -12.393 -6.629 1.00 93.75 643 MET A CA 1
ATOM 5079 C C . MET A 1 643 ? -4.457 -11.739 -5.504 1.00 93.75 643 MET A C 1
ATOM 5081 O O . MET A 1 643 ? -5.317 -12.393 -4.921 1.00 93.75 643 MET A O 1
ATOM 5085 N N . VAL A 1 644 ? -4.167 -10.488 -5.165 1.00 92.62 644 VAL A N 1
ATOM 5086 C CA . VAL A 1 644 ? -4.822 -9.772 -4.062 1.00 92.62 644 VAL A CA 1
ATOM 5087 C C . VAL A 1 644 ? -5.654 -8.606 -4.592 1.00 92.62 644 VAL A C 1
ATOM 5089 O O . VAL A 1 644 ? -5.170 -7.830 -5.411 1.00 92.62 644 VAL A O 1
ATOM 5092 N N . VAL A 1 645 ? -6.876 -8.444 -4.079 1.00 93.31 645 VAL A N 1
ATOM 5093 C CA . VAL A 1 645 ? -7.607 -7.167 -4.097 1.00 93.31 645 VAL A CA 1
ATOM 5094 C C . VAL A 1 645 ? -7.529 -6.573 -2.695 1.00 93.31 645 VAL A C 1
ATOM 5096 O O . VAL A 1 645 ? -7.972 -7.194 -1.733 1.00 93.31 645 VAL A O 1
ATOM 5099 N N . GLN A 1 646 ? -6.906 -5.409 -2.559 1.00 90.06 646 GLN A N 1
ATOM 5100 C CA . GLN A 1 646 ? -6.631 -4.746 -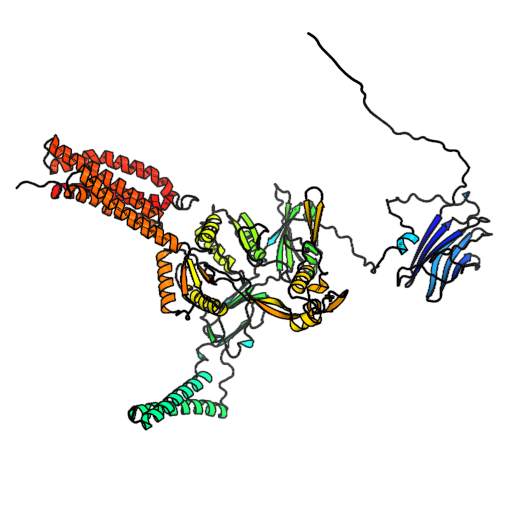1.286 1.00 90.06 646 GLN A CA 1
ATOM 5101 C C . GLN A 1 646 ? -7.362 -3.402 -1.193 1.00 90.06 646 GLN A C 1
ATOM 5103 O O . GLN A 1 646 ? -7.586 -2.740 -2.206 1.00 90.06 646 GLN A O 1
ATOM 5108 N N . ALA A 1 647 ? -7.738 -3.002 0.021 1.00 89.56 647 ALA A N 1
ATOM 5109 C CA . ALA A 1 647 ? -8.382 -1.718 0.287 1.00 89.56 647 ALA A CA 1
ATOM 5110 C C . ALA A 1 647 ? -8.159 -1.260 1.736 1.00 89.56 647 ALA A C 1
ATOM 5112 O O . ALA A 1 647 ? -8.010 -2.073 2.653 1.00 89.56 647 ALA A O 1
ATOM 5113 N N . ASN A 1 648 ? -8.165 0.054 1.937 1.00 86.94 648 ASN A N 1
ATOM 5114 C CA . ASN A 1 648 ? -8.134 0.690 3.249 1.00 86.94 648 ASN A CA 1
ATOM 5115 C C . ASN A 1 648 ? -9.553 1.041 3.716 1.00 86.94 648 ASN A C 1
ATOM 5117 O O . ASN A 1 648 ? -10.476 1.151 2.908 1.00 86.94 648 ASN A O 1
ATOM 5121 N N . VAL A 1 649 ? -9.726 1.243 5.025 1.00 86.25 649 VAL A N 1
ATOM 5122 C CA . VAL A 1 649 ? -11.010 1.655 5.617 1.00 86.25 649 VAL A CA 1
ATOM 5123 C C . VAL A 1 649 ? -10.913 3.071 6.176 1.00 86.25 649 VAL A C 1
ATOM 5125 O O . VAL A 1 649 ? -9.984 3.395 6.913 1.00 86.25 649 VAL A O 1
ATOM 5128 N N . ALA A 1 650 ? -11.901 3.908 5.859 1.00 83.19 650 ALA A N 1
ATOM 5129 C CA . ALA A 1 650 ? -12.055 5.251 6.407 1.00 83.19 650 ALA A CA 1
ATOM 5130 C C . ALA A 1 650 ? -13.518 5.519 6.799 1.00 83.19 650 ALA A C 1
ATOM 5132 O O . ALA A 1 650 ? -14.449 5.143 6.088 1.00 83.19 650 ALA A O 1
ATOM 5133 N N . GLY A 1 651 ? -13.736 6.169 7.947 1.00 77.31 651 GLY A N 1
ATOM 5134 C CA . GLY A 1 651 ? -15.071 6.580 8.408 1.00 77.31 651 GLY A CA 1
ATOM 5135 C C . GLY A 1 651 ? -16.029 5.449 8.822 1.00 77.31 651 GLY A C 1
ATOM 5136 O O . GLY A 1 651 ? -17.200 5.720 9.083 1.00 77.31 651 GLY A O 1
ATOM 5137 N N . ARG A 1 652 ? -15.567 4.192 8.895 1.00 82.00 652 ARG A N 1
ATOM 5138 C CA . ARG A 1 652 ? -16.327 3.026 9.384 1.00 82.00 652 ARG A CA 1
ATOM 5139 C C . ARG A 1 652 ? -15.441 2.076 10.192 1.00 82.00 652 ARG A C 1
ATOM 5141 O O . ARG A 1 652 ? -14.219 2.139 10.124 1.00 82.00 652 ARG A O 1
ATOM 5148 N N . ASP A 1 653 ? -16.089 1.175 10.926 1.00 81.38 653 ASP A N 1
ATOM 5149 C CA . ASP A 1 653 ? -15.452 0.016 11.555 1.00 81.38 653 ASP A CA 1
ATOM 5150 C C . ASP A 1 653 ? -14.949 -1.009 10.515 1.00 81.38 653 ASP A C 1
ATOM 5152 O O . ASP A 1 653 ? -15.619 -1.296 9.519 1.00 81.38 653 ASP A O 1
ATOM 5156 N N . LEU A 1 654 ? -13.779 -1.590 10.794 1.00 83.88 654 LEU A N 1
ATOM 5157 C CA . LEU A 1 654 ? -13.080 -2.557 9.949 1.00 83.88 654 LEU A CA 1
ATOM 5158 C C . LEU A 1 654 ? -13.819 -3.899 9.845 1.00 83.88 654 LEU A C 1
ATOM 5160 O O . LEU A 1 654 ? -13.892 -4.459 8.753 1.00 83.88 654 LEU A O 1
ATOM 5164 N N . LEU A 1 655 ? -14.372 -4.423 10.949 1.00 82.69 655 LEU A N 1
ATOM 5165 C CA . LEU A 1 655 ? -15.078 -5.712 10.921 1.00 82.69 655 LEU A CA 1
ATOM 5166 C C . LEU A 1 655 ? -16.357 -5.614 10.082 1.00 82.69 655 LEU A C 1
ATOM 5168 O O . LEU A 1 655 ? -16.572 -6.434 9.192 1.00 82.69 655 LEU A O 1
ATOM 5172 N N . SER A 1 656 ? -17.143 -4.562 10.310 1.00 85.75 656 SER A N 1
ATOM 5173 C CA . SER A 1 656 ? -18.386 -4.272 9.589 1.00 85.75 656 SER A CA 1
ATOM 5174 C C . SER A 1 656 ? -18.177 -4.189 8.073 1.00 85.75 656 SER A C 1
ATOM 5176 O O . SER A 1 656 ? -18.941 -4.773 7.312 1.00 85.75 656 SER A O 1
ATOM 5178 N N . VAL A 1 657 ? -17.126 -3.493 7.623 1.00 90.81 657 VAL A N 1
ATOM 5179 C CA . VAL A 1 657 ? -16.809 -3.370 6.189 1.00 90.81 657 VAL A CA 1
ATOM 5180 C C . VAL A 1 657 ? -16.339 -4.703 5.596 1.00 90.81 657 VAL A C 1
ATOM 5182 O O . VAL A 1 657 ? -16.680 -5.023 4.460 1.00 90.81 657 VAL A O 1
ATOM 5185 N N . VAL A 1 658 ? -15.599 -5.521 6.351 1.00 90.12 658 VAL A N 1
ATOM 5186 C CA . VAL A 1 658 ? -15.178 -6.850 5.879 1.00 90.12 658 VAL A CA 1
ATOM 5187 C C . VAL A 1 658 ? -16.346 -7.834 5.786 1.00 90.12 658 VAL A C 1
ATOM 5189 O O . VAL A 1 658 ? -16.363 -8.660 4.873 1.00 90.12 658 VAL A O 1
ATOM 5192 N N . ASP A 1 659 ? -17.339 -7.748 6.668 1.00 90.50 659 ASP A N 1
ATOM 5193 C CA . ASP A 1 659 ? -18.535 -8.591 6.580 1.00 90.50 659 ASP A CA 1
ATOM 5194 C C . ASP A 1 659 ? -19.491 -8.140 5.453 1.00 90.50 659 ASP A C 1
ATOM 5196 O O . ASP A 1 659 ? -20.074 -9.001 4.785 1.00 90.50 659 ASP A O 1
ATOM 5200 N N . ASP A 1 660 ? -19.548 -6.839 5.126 1.00 92.19 660 ASP A N 1
ATOM 5201 C CA . ASP A 1 660 ? -20.168 -6.347 3.881 1.00 92.19 660 ASP A CA 1
ATOM 5202 C C . ASP A 1 660 ? -19.467 -6.947 2.639 1.00 92.19 660 ASP A C 1
ATOM 5204 O O . ASP A 1 660 ? -20.129 -7.504 1.760 1.00 92.19 660 ASP A O 1
ATOM 5208 N N . ILE A 1 661 ? -18.124 -6.903 2.577 1.00 93.06 661 ILE A N 1
ATOM 5209 C CA . ILE A 1 661 ? -17.340 -7.471 1.458 1.00 93.06 661 ILE A CA 1
ATOM 5210 C C . ILE A 1 661 ? -17.600 -8.973 1.307 1.00 93.06 661 ILE A C 1
ATOM 5212 O O . ILE A 1 661 ? -17.876 -9.433 0.199 1.00 93.06 661 ILE A O 1
ATOM 5216 N N . LYS A 1 662 ? -17.522 -9.747 2.400 1.00 92.50 662 LYS A N 1
ATOM 5217 C CA . LYS A 1 662 ? -17.770 -11.200 2.370 1.00 92.50 662 LYS A CA 1
ATOM 5218 C C . LYS A 1 662 ? -19.150 -11.520 1.811 1.00 92.50 662 LYS A C 1
ATOM 5220 O O . LYS A 1 662 ? -19.268 -12.464 1.036 1.00 92.50 662 LYS A O 1
ATOM 5225 N N . SER A 1 663 ? -20.163 -10.746 2.203 1.00 92.94 663 SER A N 1
ATOM 5226 C CA . SER A 1 663 ? -21.544 -10.929 1.753 1.00 92.94 663 SER A CA 1
ATOM 5227 C C . SER A 1 663 ? -21.660 -10.649 0.252 1.00 92.94 663 SER A C 1
ATOM 5229 O O . SER A 1 663 ? -22.030 -11.546 -0.504 1.00 92.94 663 SER A O 1
ATOM 5231 N N . ASN A 1 664 ? -21.219 -9.470 -0.205 1.00 92.81 664 ASN A N 1
ATOM 5232 C CA . ASN A 1 664 ? -21.245 -9.099 -1.624 1.00 92.81 664 ASN A CA 1
ATOM 5233 C C . ASN A 1 664 ? -20.484 -10.098 -2.513 1.00 92.81 664 ASN A C 1
ATOM 5235 O O . ASN A 1 664 ? -20.985 -10.497 -3.565 1.00 92.81 664 ASN A O 1
ATOM 5239 N N . VAL A 1 665 ? -19.282 -10.520 -2.103 1.00 92.69 665 VAL A N 1
ATOM 5240 C CA . VAL A 1 665 ? -18.458 -11.464 -2.874 1.00 92.69 665 VAL A CA 1
ATOM 5241 C C . VAL A 1 665 ? -19.084 -12.861 -2.891 1.00 92.69 665 VAL A C 1
ATOM 5243 O O . VAL A 1 665 ? -19.147 -13.470 -3.956 1.00 92.69 665 VAL A O 1
ATOM 5246 N N . ALA A 1 666 ? -19.594 -13.364 -1.761 1.00 92.00 666 ALA A N 1
ATOM 5247 C CA . ALA A 1 666 ? -20.203 -14.695 -1.692 1.00 92.00 666 ALA A CA 1
ATOM 5248 C C . ALA A 1 666 ? -21.548 -14.800 -2.435 1.00 92.00 666 ALA A C 1
ATOM 5250 O O . ALA A 1 666 ? -21.885 -15.881 -2.915 1.00 92.00 666 ALA A O 1
ATOM 5251 N N . GLU A 1 667 ? -22.309 -13.708 -2.550 1.00 92.25 667 GLU A N 1
ATOM 5252 C CA . GLU A 1 667 ? -23.563 -13.685 -3.315 1.00 92.25 667 GLU A CA 1
ATOM 5253 C C . GLU A 1 667 ? -23.340 -13.582 -4.834 1.00 92.25 667 GLU A C 1
ATOM 5255 O O . GLU A 1 667 ? -24.122 -14.145 -5.602 1.00 92.25 667 GLU A O 1
ATOM 5260 N N . ASN A 1 668 ? -22.277 -12.899 -5.282 1.00 90.56 668 ASN A N 1
ATOM 5261 C CA . ASN A 1 668 ? -22.090 -12.545 -6.696 1.00 90.56 668 ASN A CA 1
ATOM 5262 C C . ASN A 1 668 ? -20.958 -13.307 -7.417 1.00 90.56 668 ASN A C 1
ATOM 5264 O O . ASN A 1 668 ? -20.874 -13.232 -8.646 1.00 90.56 668 ASN A O 1
ATOM 5268 N N . ILE A 1 669 ? -20.071 -14.019 -6.705 1.00 92.06 669 ILE A N 1
ATOM 5269 C CA . ILE A 1 669 ? -18.854 -14.619 -7.285 1.00 92.06 669 ILE A CA 1
ATOM 5270 C C . ILE A 1 669 ? -18.672 -16.079 -6.837 1.00 92.06 669 ILE A C 1
ATOM 5272 O O . ILE A 1 669 ? -18.173 -16.356 -5.749 1.00 92.06 669 ILE A O 1
ATOM 5276 N N . ASP A 1 670 ? -18.991 -17.021 -7.732 1.00 91.62 670 ASP A N 1
ATOM 5277 C CA . ASP A 1 670 ? -18.650 -18.447 -7.590 1.00 91.62 670 ASP A CA 1
ATOM 5278 C C . ASP A 1 670 ? -17.276 -18.739 -8.246 1.00 91.62 670 ASP A C 1
ATOM 5280 O O . ASP A 1 670 ? -17.144 -18.636 -9.475 1.00 91.62 670 ASP A O 1
ATOM 5284 N N . PRO A 1 671 ? -16.215 -19.051 -7.474 1.00 90.44 671 PRO A N 1
ATOM 5285 C CA . PRO A 1 671 ? -14.892 -19.324 -8.025 1.00 90.44 671 PRO A CA 1
ATOM 5286 C C . PRO A 1 671 ? -14.837 -20.708 -8.711 1.00 90.44 671 PRO A C 1
ATOM 5288 O O . PRO A 1 671 ? -15.318 -21.699 -8.159 1.00 90.44 671 PRO A O 1
ATOM 5291 N N . PRO A 1 672 ? -14.194 -20.846 -9.891 1.00 92.62 672 PRO A N 1
ATOM 5292 C CA . PRO A 1 672 ? -14.069 -22.138 -10.564 1.00 92.62 672 PRO A CA 1
ATOM 5293 C C . PRO A 1 672 ? -13.342 -23.191 -9.713 1.00 92.62 672 PRO A C 1
ATOM 5295 O O . PRO A 1 672 ? -12.510 -22.874 -8.865 1.00 92.62 672 PRO A O 1
ATOM 5298 N N . LYS A 1 673 ? -13.579 -24.479 -9.991 1.00 91.81 673 LYS A N 1
ATOM 5299 C CA . LYS A 1 673 ? -12.902 -25.581 -9.282 1.00 91.81 673 LYS A CA 1
ATOM 5300 C C . LYS A 1 673 ? -11.376 -25.437 -9.340 1.00 91.81 673 LYS A C 1
ATOM 5302 O O . LYS A 1 673 ? -10.803 -25.353 -10.423 1.00 91.81 673 LYS A O 1
ATOM 5307 N N . GLY A 1 674 ? -10.734 -25.471 -8.172 1.00 91.81 674 GLY A N 1
ATOM 5308 C CA . GLY A 1 674 ? -9.292 -25.238 -8.026 1.00 91.81 674 GLY A CA 1
ATOM 5309 C C . GLY A 1 674 ? -8.913 -23.782 -7.730 1.00 91.81 674 GLY A C 1
ATOM 5310 O O . GLY A 1 674 ? -7.724 -23.499 -7.620 1.00 91.81 674 GLY A O 1
ATOM 5311 N N . TYR A 1 675 ? -9.898 -22.893 -7.574 1.00 95.81 675 TYR A N 1
ATOM 5312 C CA . TYR A 1 675 ? -9.735 -21.537 -7.057 1.00 95.81 675 TYR A CA 1
ATOM 5313 C C . TYR A 1 675 ? -10.446 -21.401 -5.709 1.00 95.81 675 TYR A C 1
ATOM 5315 O O . TYR A 1 675 ? -11.454 -22.066 -5.465 1.00 95.81 675 TYR A O 1
ATOM 5323 N N . TYR A 1 676 ? -9.929 -20.538 -4.838 1.00 95.00 676 TYR A N 1
ATOM 5324 C CA . TYR A 1 676 ? -10.597 -20.148 -3.595 1.00 95.00 676 TYR A CA 1
ATOM 5325 C C . TYR A 1 676 ? -10.238 -18.711 -3.203 1.00 95.00 676 TYR A C 1
ATOM 5327 O O . TYR A 1 676 ? -9.257 -18.147 -3.694 1.00 95.00 676 TYR A O 1
ATOM 5335 N N . ILE A 1 677 ? -11.065 -18.124 -2.339 1.00 95.06 677 ILE A N 1
ATOM 5336 C CA . ILE A 1 677 ? -10.946 -16.747 -1.852 1.00 95.06 677 ILE A CA 1
ATOM 5337 C C . ILE A 1 677 ? -10.725 -16.791 -0.336 1.00 95.06 677 ILE A C 1
ATOM 5339 O O . ILE A 1 677 ? -11.364 -17.575 0.365 1.00 95.06 677 ILE A O 1
ATOM 5343 N N . GLU A 1 678 ? -9.820 -15.956 0.163 1.00 92.06 678 GLU A N 1
ATOM 5344 C CA . GLU A 1 678 ? -9.416 -15.867 1.567 1.00 92.06 678 GLU A CA 1
ATOM 5345 C C . GLU A 1 678 ? -9.308 -14.387 1.975 1.00 92.06 678 GLU A C 1
ATOM 5347 O O . GLU A 1 678 ? -8.869 -13.551 1.186 1.00 92.06 678 GLU A O 1
ATOM 5352 N N . TYR A 1 679 ? -9.714 -14.046 3.199 1.00 90.44 679 TYR A N 1
ATOM 5353 C CA . TYR A 1 679 ? -9.783 -12.661 3.679 1.00 90.44 679 TYR A CA 1
ATOM 5354 C C . TYR A 1 679 ? -8.739 -12.428 4.773 1.00 90.44 679 TYR A C 1
ATOM 5356 O O . TYR A 1 679 ? -8.866 -12.979 5.864 1.00 90.44 679 TYR A O 1
ATOM 5364 N N . GLY A 1 680 ? -7.735 -11.602 4.480 1.00 85.88 680 GLY A N 1
ATOM 5365 C CA . GLY A 1 680 ? -6.655 -11.226 5.392 1.00 85.88 680 GLY A CA 1
ATOM 5366 C C . GLY A 1 680 ? -6.431 -9.711 5.452 1.00 85.88 680 GLY A C 1
ATOM 5367 O O . GLY A 1 680 ? -7.333 -8.917 5.175 1.00 85.88 680 GLY A O 1
ATOM 5368 N N . GLY A 1 681 ? -5.212 -9.311 5.820 1.00 84.19 681 GLY A N 1
ATOM 5369 C CA . GLY A 1 681 ? -4.889 -7.936 6.221 1.00 84.19 681 GLY A CA 1
ATOM 5370 C C . GLY A 1 681 ? -5.041 -7.757 7.736 1.00 84.19 681 GLY A C 1
ATOM 5371 O O . GLY A 1 681 ? -5.155 -8.738 8.473 1.00 84.19 681 GLY A O 1
ATOM 5372 N N . GLN A 1 682 ? -5.086 -6.511 8.216 1.00 76.88 682 GLN A N 1
ATOM 5373 C CA . GLN A 1 682 ? -5.249 -6.207 9.648 1.00 76.88 682 GLN A CA 1
ATOM 5374 C C . GLN A 1 682 ? -6.520 -6.823 10.260 1.00 76.88 682 GLN A C 1
ATOM 5376 O O . GLN A 1 682 ? -6.549 -7.096 11.461 1.00 76.88 682 GLN A O 1
ATOM 5381 N N . PHE A 1 683 ? -7.557 -7.070 9.447 1.00 79.75 683 PHE A N 1
ATOM 5382 C CA . PHE A 1 683 ? -8.797 -7.724 9.874 1.00 79.75 683 PHE A CA 1
ATOM 5383 C C . PHE A 1 683 ? -8.563 -9.050 10.615 1.00 79.75 683 PHE A C 1
ATOM 5385 O O . PHE A 1 683 ? -9.223 -9.298 11.621 1.00 79.75 683 PHE A O 1
ATOM 5392 N N . GLU A 1 684 ? -7.636 -9.895 10.152 1.00 79.19 684 GLU A N 1
ATOM 5393 C CA . GLU A 1 684 ? -7.415 -11.227 10.731 1.00 79.19 684 GLU A CA 1
ATOM 5394 C C . GLU A 1 684 ? -6.909 -11.118 12.177 1.00 79.19 684 GLU A C 1
ATOM 5396 O O . GLU A 1 684 ? -7.532 -11.637 13.108 1.00 79.19 684 GLU A O 1
ATOM 5401 N N . SER A 1 685 ? -5.847 -10.334 12.384 1.00 80.38 685 SER A N 1
ATOM 5402 C CA . SER A 1 685 ? -5.299 -10.048 13.713 1.00 80.38 685 SER A CA 1
ATOM 5403 C C . SER A 1 685 ? -6.291 -9.284 14.598 1.00 80.38 685 SER A C 1
ATOM 5405 O O . SER A 1 685 ? -6.357 -9.536 15.800 1.00 80.38 685 SER A O 1
ATOM 5407 N N . ALA A 1 686 ? -7.098 -8.380 14.031 1.00 79.62 686 ALA A N 1
ATOM 5408 C CA . ALA A 1 686 ? -8.132 -7.653 14.768 1.00 79.62 686 ALA A CA 1
ATOM 5409 C C . ALA A 1 686 ? -9.274 -8.575 15.234 1.00 79.62 686 ALA A C 1
ATOM 5411 O O . ALA A 1 686 ? -9.748 -8.440 16.365 1.00 79.62 686 ALA A O 1
ATOM 5412 N N . ALA A 1 687 ? -9.691 -9.537 14.408 1.00 81.75 687 ALA A N 1
ATOM 5413 C CA . ALA A 1 687 ? -10.709 -10.526 14.749 1.00 81.75 687 ALA A CA 1
ATOM 5414 C C . ALA A 1 687 ? -10.203 -11.531 15.800 1.00 81.75 687 ALA A C 1
ATOM 5416 O O . ALA A 1 687 ? -10.917 -11.819 16.766 1.00 81.75 687 ALA A O 1
ATOM 5417 N N . GLU A 1 688 ? -8.960 -12.014 15.676 1.00 85.38 688 GLU A N 1
ATOM 5418 C CA . GLU A 1 688 ? -8.333 -12.860 16.701 1.00 85.38 688 GLU A CA 1
ATOM 5419 C C . GLU A 1 688 ? -8.185 -12.108 18.032 1.00 85.38 688 GLU A C 1
ATOM 5421 O O . GLU A 1 688 ? -8.629 -12.604 19.072 1.00 85.38 688 GLU A O 1
ATOM 5426 N N . ALA A 1 689 ? -7.642 -10.886 18.007 1.00 85.56 689 ALA A N 1
ATOM 5427 C CA . ALA A 1 689 ? -7.493 -10.054 19.197 1.00 85.56 689 ALA A CA 1
ATOM 5428 C C . ALA A 1 689 ? -8.848 -9.758 19.854 1.00 85.56 689 ALA A C 1
ATOM 5430 O O . ALA A 1 689 ? -8.979 -9.907 21.066 1.00 85.56 689 ALA A O 1
ATOM 5431 N N . THR A 1 690 ? -9.882 -9.426 19.075 1.00 84.56 690 THR A N 1
ATOM 5432 C CA . THR A 1 690 ? -11.247 -9.198 19.582 1.00 84.56 690 THR A CA 1
ATOM 5433 C C . THR A 1 690 ? -11.812 -10.453 20.251 1.00 84.56 690 THR A C 1
ATOM 5435 O O . THR A 1 690 ? -12.367 -10.374 21.351 1.00 84.56 690 THR A O 1
ATOM 5438 N N . ARG A 1 691 ? -11.623 -11.635 19.650 1.00 87.81 691 ARG A N 1
ATOM 5439 C CA . ARG A 1 691 ? -12.039 -12.924 20.227 1.00 87.81 691 ARG A CA 1
ATOM 5440 C C . ARG A 1 691 ? -11.299 -13.231 21.533 1.00 87.81 691 ARG A C 1
ATOM 5442 O O . ARG A 1 691 ? -11.936 -13.626 22.511 1.00 87.81 691 ARG A O 1
ATOM 5449 N N . MET A 1 692 ? -9.983 -13.025 21.563 1.00 90.50 692 MET A N 1
ATOM 5450 C CA . MET A 1 692 ? -9.147 -13.224 22.751 1.00 90.50 692 MET A CA 1
ATOM 5451 C C . MET A 1 692 ? -9.530 -12.247 23.871 1.00 90.50 692 MET A C 1
ATOM 5453 O O . MET A 1 692 ? -9.774 -12.672 24.997 1.00 90.50 692 MET A O 1
ATOM 5457 N N . ILE A 1 693 ? -9.668 -10.953 23.570 1.00 88.81 693 ILE A N 1
ATOM 5458 C CA . ILE A 1 693 ? -10.060 -9.913 24.533 1.00 88.81 693 ILE A CA 1
ATOM 5459 C C . ILE A 1 693 ? -11.474 -10.156 25.064 1.00 88.81 693 ILE A C 1
ATOM 5461 O O . ILE A 1 693 ? -11.705 -9.977 26.258 1.00 88.81 693 ILE A O 1
ATOM 5465 N N . THR A 1 694 ? -12.409 -10.631 24.237 1.00 87.25 694 THR A N 1
ATOM 5466 C CA . THR A 1 694 ? -13.759 -11.012 24.688 1.00 87.25 694 THR A CA 1
ATOM 5467 C C . THR A 1 694 ? -13.703 -12.175 25.685 1.00 87.25 694 THR A C 1
ATOM 5469 O O . THR A 1 694 ? -14.307 -12.102 26.756 1.00 87.25 694 THR A O 1
ATOM 5472 N N . LEU A 1 695 ? -12.927 -13.225 25.386 1.00 91.75 695 LEU A N 1
ATOM 5473 C CA . LEU A 1 695 ? -12.725 -14.368 26.284 1.00 91.75 695 LEU A CA 1
ATOM 5474 C C . LEU A 1 695 ? -12.053 -13.943 27.599 1.00 91.75 695 LEU A C 1
ATOM 5476 O O . LEU A 1 695 ? -12.530 -14.297 28.679 1.00 91.75 695 LEU A O 1
ATOM 5480 N N . LEU A 1 696 ? -10.987 -13.142 27.521 1.00 90.50 696 LEU A N 1
ATOM 5481 C CA . LEU A 1 696 ? -10.281 -12.606 28.685 1.00 90.50 696 LEU A CA 1
ATOM 5482 C C . LEU A 1 696 ? -11.165 -11.665 29.510 1.00 90.50 696 LEU A C 1
ATOM 5484 O O . LEU A 1 696 ? -11.103 -11.717 30.731 1.00 90.50 696 LEU A O 1
ATOM 5488 N N . SER A 1 697 ? -12.047 -10.882 28.883 1.00 88.38 697 SER A N 1
ATOM 5489 C CA . SER A 1 697 ? -13.019 -10.030 29.581 1.00 88.38 697 SER A CA 1
ATOM 5490 C C . SER A 1 697 ? -14.025 -10.863 30.374 1.00 88.38 697 SER A C 1
ATOM 5492 O O . SER A 1 697 ? -14.268 -10.576 31.544 1.00 88.38 697 SER A O 1
ATOM 5494 N N . ILE A 1 698 ? -14.570 -11.935 29.786 1.00 91.50 698 ILE A N 1
ATOM 5495 C CA . ILE A 1 698 ? -15.464 -12.873 30.486 1.00 91.50 698 ILE A CA 1
ATOM 5496 C C . ILE A 1 698 ? -14.729 -13.534 31.663 1.00 91.50 698 ILE A C 1
ATOM 5498 O O . ILE A 1 698 ? -15.276 -13.616 32.766 1.00 91.50 698 ILE A O 1
ATOM 5502 N N . LEU A 1 699 ? -13.472 -13.946 31.463 1.00 93.75 699 LEU A N 1
ATOM 5503 C CA . LEU A 1 699 ? -12.634 -14.515 32.519 1.00 93.75 699 LEU A CA 1
ATOM 5504 C C . LEU A 1 699 ? -12.333 -13.496 33.633 1.00 93.75 699 LEU A C 1
ATOM 5506 O O . LEU A 1 699 ? -12.415 -13.849 34.807 1.00 93.75 699 LEU A O 1
ATOM 5510 N N . SER A 1 700 ? -12.053 -12.233 33.298 1.00 91.44 700 SER A N 1
ATOM 5511 C CA . SER A 1 700 ? -11.868 -11.144 34.266 1.00 91.44 700 SER A CA 1
ATOM 5512 C C . SER A 1 700 ? -13.142 -10.861 35.059 1.00 91.44 700 SER A C 1
ATOM 5514 O O . SER A 1 700 ? -13.071 -10.728 36.275 1.00 91.44 700 SER A O 1
ATOM 5516 N N . ILE A 1 701 ? -14.311 -10.827 34.413 1.00 91.81 701 ILE A N 1
ATOM 5517 C CA . ILE A 1 701 ? -15.613 -10.642 35.076 1.00 91.81 701 ILE A CA 1
ATOM 5518 C C . ILE A 1 701 ? -15.894 -11.801 36.048 1.00 91.81 701 ILE A C 1
ATOM 5520 O O . ILE A 1 701 ? -16.352 -11.571 37.169 1.00 91.81 701 ILE A O 1
ATOM 5524 N N . LEU A 1 702 ? -15.556 -13.039 35.672 1.00 94.25 702 LEU A N 1
ATOM 5525 C CA . LEU A 1 702 ? -15.671 -14.205 36.551 1.00 94.25 702 LEU A CA 1
ATOM 5526 C C . LEU A 1 702 ? -14.652 -14.171 37.704 1.00 94.25 702 LEU A C 1
ATOM 5528 O O . LEU A 1 702 ? -15.014 -14.468 38.840 1.00 94.25 702 LEU A O 1
ATOM 5532 N N . ALA A 1 703 ? -13.406 -13.760 37.457 1.00 93.31 703 ALA A N 1
ATOM 5533 C CA . ALA A 1 703 ? -12.385 -13.603 38.494 1.00 93.31 703 ALA A CA 1
ATOM 5534 C C . ALA A 1 703 ? -12.742 -12.489 39.497 1.00 93.31 703 ALA A C 1
ATOM 5536 O O . ALA A 1 703 ? -12.586 -12.673 40.703 1.00 93.31 703 ALA A O 1
ATOM 5537 N N . ILE A 1 704 ? -13.298 -11.373 39.014 1.00 93.12 704 ILE A N 1
ATOM 5538 C CA . ILE A 1 704 ? -13.878 -10.299 39.831 1.00 93.12 704 ILE A CA 1
ATOM 5539 C C . ILE A 1 704 ? -15.023 -10.846 40.690 1.00 93.12 704 ILE A C 1
ATOM 5541 O O . ILE A 1 704 ? -15.049 -10.600 41.895 1.00 93.12 704 ILE A O 1
ATOM 5545 N N . PHE A 1 705 ? -15.939 -11.629 40.112 1.00 94.50 705 PHE A N 1
ATOM 5546 C CA . PHE A 1 705 ? -17.017 -12.263 40.873 1.00 94.50 705 PHE A CA 1
ATOM 5547 C C . PHE A 1 705 ? -16.486 -13.215 41.959 1.00 94.50 705 PHE A C 1
ATOM 5549 O O . PHE A 1 705 ? -16.979 -13.187 43.084 1.00 94.50 705 PHE A O 1
ATOM 5556 N N . VAL A 1 706 ? -15.458 -14.017 41.661 1.00 95.00 706 VAL A N 1
ATOM 5557 C CA . VAL A 1 706 ? -14.811 -14.901 42.647 1.00 95.00 706 VAL A CA 1
ATOM 5558 C C . VAL A 1 706 ? -14.135 -14.093 43.758 1.00 95.00 706 VAL A C 1
ATOM 5560 O O . VAL A 1 706 ? -14.320 -14.421 44.926 1.00 95.00 706 VAL A O 1
ATOM 5563 N N . ALA A 1 707 ? -13.426 -13.006 43.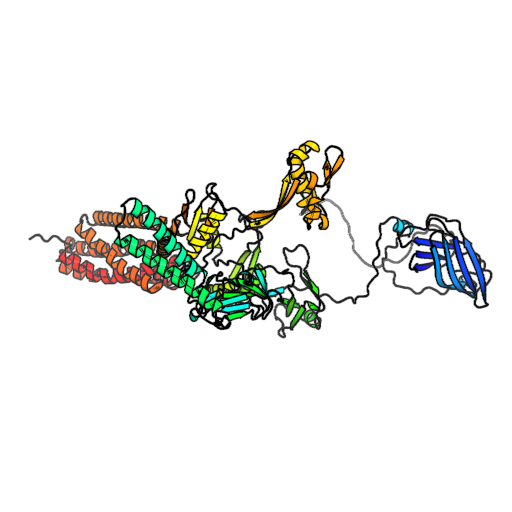441 1.00 93.25 707 ALA A N 1
ATOM 5564 C CA . ALA A 1 707 ? -12.842 -12.117 44.449 1.00 93.25 707 ALA A CA 1
ATOM 5565 C C . ALA A 1 707 ? -13.921 -11.477 45.345 1.00 93.25 707 ALA A C 1
ATOM 5567 O O . ALA A 1 707 ? -13.801 -11.493 46.568 1.00 93.25 707 ALA A O 1
ATOM 5568 N N . LEU A 1 708 ? -15.026 -11.008 44.756 1.00 93.19 708 LEU A N 1
ATOM 5569 C CA . LEU A 1 708 ? -16.195 -10.499 45.481 1.00 93.19 708 LEU A CA 1
ATOM 5570 C C . LEU A 1 708 ? -16.910 -11.571 46.316 1.00 93.19 708 LEU A C 1
ATOM 5572 O O . LEU A 1 708 ? -17.587 -11.241 47.290 1.00 93.19 708 LEU A O 1
ATOM 5576 N N . TYR A 1 709 ? -16.824 -12.843 45.930 1.00 93.62 709 TYR A N 1
ATOM 5577 C CA . TYR A 1 709 ? -17.358 -13.956 46.710 1.00 93.62 709 TYR A CA 1
ATOM 5578 C C . TYR A 1 709 ? -16.433 -14.332 47.873 1.00 93.62 709 TYR A C 1
ATOM 5580 O O . TYR A 1 709 ? -16.928 -14.663 48.945 1.00 93.62 709 TYR A O 1
ATOM 5588 N N . LEU A 1 710 ? -15.113 -14.232 47.701 1.00 93.25 710 LEU A N 1
ATOM 5589 C CA . LEU A 1 710 ? -14.141 -14.435 48.779 1.00 93.25 710 LEU A CA 1
ATOM 5590 C C . LEU A 1 710 ? -14.205 -13.316 49.831 1.00 93.25 710 LEU A C 1
ATOM 5592 O O . LEU A 1 710 ? -14.167 -13.620 51.017 1.00 93.25 710 LEU A O 1
ATOM 5596 N N . GLU A 1 711 ? -14.370 -12.058 49.407 1.00 89.88 711 GLU A N 1
ATOM 5597 C CA . GLU A 1 711 ? -14.503 -10.892 50.298 1.00 89.88 711 GLU A CA 1
ATOM 5598 C C . GLU A 1 711 ? -15.794 -10.944 51.134 1.00 89.88 711 GLU A C 1
ATOM 5600 O O . GLU A 1 711 ? -15.757 -10.842 52.356 1.00 89.88 711 GLU A O 1
ATOM 5605 N N . PHE A 1 712 ? -16.955 -11.124 50.490 1.00 89.06 712 PHE A N 1
ATOM 5606 C CA . PHE A 1 712 ? -18.254 -11.028 51.174 1.00 89.06 712 PHE A CA 1
ATOM 5607 C C . PHE A 1 712 ? -18.835 -12.372 51.635 1.00 89.06 712 PHE A C 1
ATOM 5609 O O . PHE A 1 712 ? -19.852 -12.387 52.327 1.00 89.06 712 PHE A O 1
ATOM 5616 N N . THR A 1 713 ? -18.272 -13.512 51.216 1.00 89.44 713 THR A N 1
ATOM 5617 C CA . THR A 1 713 ? -18.800 -14.885 51.430 1.00 89.44 713 THR A CA 1
ATOM 5618 C C . THR A 1 713 ? -20.270 -15.093 51.013 1.00 89.44 713 THR A C 1
ATOM 5620 O O . THR A 1 713 ? -20.915 -16.076 51.377 1.00 89.44 713 THR A O 1
ATOM 5623 N N . SER A 1 714 ? -20.824 -14.167 50.222 1.00 89.44 714 SER A N 1
ATOM 5624 C CA . SER A 1 714 ? -22.262 -14.019 49.996 1.00 89.44 714 SER A CA 1
ATOM 5625 C C . SER A 1 714 ? -22.558 -13.673 48.542 1.00 89.44 714 SER A C 1
ATOM 5627 O O . SER A 1 714 ? -22.440 -12.523 48.121 1.00 89.44 714 SER A O 1
ATOM 5629 N N . PHE A 1 715 ? -23.040 -14.669 47.792 1.00 90.44 715 PHE A N 1
ATOM 5630 C CA . PHE A 1 715 ? -23.427 -14.558 46.377 1.00 90.44 715 PHE A CA 1
ATOM 5631 C C . PHE A 1 715 ? -24.295 -13.322 46.073 1.00 90.44 715 PHE A C 1
ATOM 5633 O O . PHE A 1 715 ? -24.152 -12.703 45.022 1.00 90.44 715 PHE A O 1
ATOM 5640 N N . ARG A 1 716 ? -25.185 -12.936 47.002 1.00 90.12 716 ARG A N 1
ATOM 5641 C CA . ARG A 1 716 ? -26.067 -11.766 46.852 1.00 90.12 716 ARG A CA 1
ATOM 5642 C C . ARG A 1 716 ? -25.301 -10.450 46.897 1.00 90.12 716 ARG A C 1
ATOM 5644 O O . ARG A 1 716 ? -25.558 -9.591 46.064 1.00 90.12 716 ARG A O 1
ATOM 5651 N N . LEU A 1 717 ? -24.372 -10.302 47.842 1.00 90.56 717 LEU A N 1
ATOM 5652 C CA . LEU A 1 717 ? -23.556 -9.096 47.980 1.00 90.56 717 LEU A CA 1
ATOM 5653 C C . LEU A 1 717 ? -22.566 -8.976 46.819 1.00 90.56 717 LEU A C 1
ATOM 5655 O O . LEU A 1 717 ? -22.438 -7.901 46.238 1.00 90.56 717 LEU A O 1
ATOM 5659 N N . SER A 1 718 ? -21.960 -10.091 46.402 1.00 93.19 718 SER A N 1
ATOM 5660 C CA . SER A 1 718 ? -21.097 -10.138 45.219 1.00 93.19 718 SER A CA 1
ATOM 5661 C C . SER A 1 718 ? -21.850 -9.700 43.957 1.00 93.19 718 SER A C 1
ATOM 5663 O O . SER A 1 718 ? -21.380 -8.826 43.234 1.00 93.19 718 SER A O 1
ATOM 5665 N N . LEU A 1 719 ? -23.052 -10.238 43.711 1.00 92.75 719 LEU A N 1
ATOM 5666 C CA . LEU A 1 719 ? -23.862 -9.886 42.537 1.00 92.75 719 LEU A CA 1
ATOM 5667 C C . LEU A 1 719 ? -24.415 -8.448 42.621 1.00 92.75 719 LEU A C 1
ATOM 5669 O O . LEU A 1 719 ? -24.467 -7.755 41.609 1.00 92.75 719 LEU A O 1
ATOM 5673 N N . LEU A 1 720 ? -24.739 -7.957 43.821 1.00 92.44 720 LEU A N 1
ATOM 5674 C CA . LEU A 1 720 ? -25.125 -6.562 44.061 1.00 92.44 720 LEU A CA 1
ATOM 5675 C C . LEU A 1 720 ? -23.985 -5.591 43.717 1.00 92.44 720 LEU A C 1
ATOM 5677 O O . LEU A 1 720 ? -24.217 -4.617 43.005 1.00 92.44 720 LEU A O 1
ATOM 5681 N N . VAL A 1 721 ? -22.746 -5.872 44.138 1.00 92.81 721 VAL A N 1
ATOM 5682 C CA . VAL A 1 721 ? -21.576 -5.059 43.757 1.00 92.81 721 VAL A CA 1
ATOM 5683 C C . VAL A 1 721 ? -21.284 -5.161 42.253 1.00 92.81 721 VAL A C 1
ATOM 5685 O O . VAL A 1 721 ? -20.902 -4.159 41.646 1.00 92.81 721 VAL A O 1
ATOM 5688 N N . MET A 1 722 ? -21.538 -6.314 41.622 1.00 93.31 722 MET A N 1
ATOM 5689 C CA . MET A 1 722 ? -21.395 -6.494 40.168 1.00 93.31 722 MET A CA 1
ATOM 5690 C C . MET A 1 722 ? -22.351 -5.626 39.332 1.00 93.31 722 MET A C 1
ATOM 5692 O O . MET A 1 722 ? -22.079 -5.410 38.153 1.00 93.31 722 MET A O 1
ATOM 5696 N N . VAL A 1 723 ? -23.417 -5.052 39.908 1.00 93.31 723 VAL A N 1
ATOM 5697 C CA . VAL A 1 723 ? -24.268 -4.073 39.200 1.00 93.31 723 VAL A CA 1
ATOM 5698 C C . VAL A 1 723 ? -23.476 -2.821 38.789 1.00 93.31 723 VAL A C 1
ATOM 5700 O O . VAL A 1 723 ? -23.836 -2.159 37.820 1.00 93.31 723 VAL A O 1
ATOM 5703 N N . ASN A 1 724 ? -22.336 -2.532 39.426 1.00 91.38 724 ASN A N 1
ATOM 5704 C CA . ASN A 1 724 ? -21.464 -1.430 39.011 1.00 91.38 724 ASN A CA 1
ATOM 5705 C C . ASN A 1 724 ? -20.842 -1.617 37.611 1.00 91.38 724 ASN A C 1
ATOM 5707 O O . ASN A 1 724 ? -20.504 -0.616 36.984 1.00 91.38 724 ASN A O 1
ATOM 5711 N N . LEU A 1 725 ? -20.725 -2.849 37.088 1.00 93.19 725 LEU A N 1
ATOM 5712 C CA . LEU A 1 725 ? -20.189 -3.099 35.740 1.00 93.19 725 LEU A CA 1
ATOM 5713 C C . LEU A 1 725 ? -21.080 -2.492 34.637 1.00 93.19 725 LEU A C 1
ATOM 5715 O O . LEU A 1 725 ? -20.583 -1.645 33.896 1.00 93.19 725 LEU A O 1
ATOM 5719 N N . PRO A 1 726 ? -22.380 -2.845 34.511 1.00 93.62 726 PRO A N 1
ATOM 5720 C CA . PRO A 1 726 ? -23.252 -2.230 33.510 1.00 93.62 726 PRO A CA 1
ATOM 5721 C C . PRO A 1 726 ? -23.477 -0.731 33.753 1.00 93.62 726 PRO A C 1
ATOM 5723 O O . PRO A 1 726 ? -23.580 0.013 32.782 1.00 93.62 726 PRO A O 1
ATOM 5726 N N . LEU A 1 727 ? -23.491 -0.260 35.010 1.00 93.19 727 LEU A N 1
ATOM 5727 C CA . LEU A 1 727 ? -23.587 1.180 35.302 1.00 93.19 727 LEU A CA 1
ATOM 5728 C C . LEU A 1 727 ? -22.391 1.962 34.740 1.00 93.19 727 LEU A C 1
ATOM 5730 O O . LEU A 1 727 ? -22.591 3.022 34.158 1.00 93.19 727 LEU A O 1
ATOM 5734 N N . ALA A 1 728 ? -21.175 1.424 34.870 1.00 93.94 728 ALA A N 1
ATOM 5735 C CA . ALA A 1 728 ? -19.966 2.003 34.290 1.00 93.94 728 ALA A CA 1
ATOM 5736 C C . ALA A 1 728 ? -19.926 1.881 32.755 1.00 93.94 728 ALA A C 1
ATOM 5738 O O . ALA A 1 728 ? -19.467 2.788 32.063 1.00 93.94 728 ALA A O 1
ATOM 5739 N N . LEU A 1 729 ? -20.423 0.768 32.206 1.00 93.94 729 LEU A N 1
ATOM 5740 C CA . LEU A 1 729 ? -20.433 0.521 30.762 1.00 93.94 729 LEU A CA 1
ATOM 5741 C C . LEU A 1 729 ? -21.274 1.566 30.011 1.00 93.94 729 LEU A C 1
ATOM 5743 O O . LEU A 1 729 ? -20.844 2.030 28.956 1.00 93.94 729 LEU A O 1
ATOM 5747 N N . ILE A 1 730 ? -22.413 1.991 30.577 1.00 94.81 730 ILE A N 1
ATOM 5748 C CA . ILE A 1 730 ? -23.305 3.006 29.985 1.00 94.81 730 ILE A CA 1
ATOM 5749 C C . ILE A 1 730 ? -22.543 4.293 29.636 1.00 94.81 730 ILE A C 1
ATOM 5751 O O . ILE A 1 730 ? -22.599 4.739 28.491 1.00 94.81 730 ILE A O 1
ATOM 5755 N N . GLY A 1 731 ? -21.813 4.887 30.587 1.00 93.75 731 GLY A N 1
ATOM 5756 C CA . GLY A 1 731 ? -21.084 6.131 30.328 1.00 93.75 731 GLY A CA 1
ATOM 5757 C C . GLY A 1 731 ? -19.851 5.951 29.448 1.00 93.75 731 GLY A C 1
ATOM 5758 O O . GLY A 1 731 ? -19.524 6.855 28.684 1.00 93.75 731 GLY A O 1
ATOM 5759 N N . GLY A 1 732 ? -19.182 4.796 29.516 1.00 93.19 732 GLY A N 1
ATOM 5760 C CA . GLY A 1 732 ? -18.022 4.510 28.668 1.00 93.19 732 GLY A CA 1
ATOM 5761 C C . GLY A 1 732 ? -18.411 4.371 27.194 1.00 93.19 732 GLY A C 1
ATOM 5762 O O . GLY A 1 732 ? -17.791 4.991 26.334 1.00 93.19 732 GLY A O 1
ATOM 5763 N N . VAL A 1 733 ? -19.490 3.634 26.902 1.00 93.38 733 VAL A N 1
ATOM 5764 C CA . VAL A 1 733 ? -20.031 3.505 25.536 1.00 93.38 733 VAL A CA 1
ATOM 5765 C C . VAL A 1 733 ? -20.568 4.844 25.032 1.00 93.38 733 VAL A C 1
ATOM 5767 O O . VAL A 1 733 ? -20.288 5.216 23.896 1.00 93.38 733 VAL A O 1
ATOM 5770 N N . LEU A 1 734 ? -21.282 5.603 25.872 1.00 93.94 734 LEU A N 1
ATOM 5771 C CA . LEU A 1 734 ? -21.812 6.915 25.492 1.00 93.94 734 LEU A CA 1
ATOM 5772 C C . LEU A 1 734 ? -20.691 7.920 25.172 1.00 93.94 734 LEU A C 1
ATOM 5774 O O . LEU A 1 734 ? -20.804 8.655 24.196 1.00 93.94 734 LEU A O 1
ATOM 5778 N N . ALA A 1 735 ? -19.588 7.920 25.929 1.00 92.88 735 ALA A N 1
ATOM 5779 C CA . ALA A 1 735 ? -18.446 8.792 25.652 1.00 92.88 735 ALA A CA 1
ATOM 5780 C C . ALA A 1 735 ? -17.696 8.416 24.362 1.00 92.88 735 ALA A C 1
ATOM 5782 O O . ALA A 1 735 ? -17.333 9.310 23.603 1.00 92.88 735 ALA A O 1
ATOM 5783 N N . LEU A 1 736 ? -17.515 7.122 24.066 1.00 90.50 736 LEU A N 1
ATOM 5784 C CA . LEU A 1 736 ? -16.945 6.684 22.782 1.00 90.50 736 LEU A CA 1
ATOM 5785 C C . LEU A 1 736 ? -17.855 7.056 21.602 1.00 90.50 736 LEU A C 1
ATOM 5787 O O . LEU A 1 736 ? -17.372 7.559 20.587 1.00 90.50 736 LEU A O 1
ATOM 5791 N N . PHE A 1 737 ? -19.172 6.870 21.756 1.00 88.88 737 PHE A N 1
ATOM 5792 C CA . PHE A 1 737 ? -20.175 7.237 20.751 1.00 88.88 737 PHE A CA 1
ATOM 5793 C C . PHE A 1 737 ? -20.209 8.747 20.467 1.00 88.88 737 PHE A C 1
ATOM 5795 O O . PHE A 1 737 ? -20.407 9.148 19.326 1.00 88.88 737 PHE A O 1
ATOM 5802 N N . MET A 1 738 ? -19.974 9.584 21.482 1.00 89.00 738 MET A N 1
ATOM 5803 C CA . MET A 1 738 ? -19.864 11.040 21.325 1.00 89.00 738 MET A CA 1
ATOM 5804 C C . MET A 1 738 ? -18.508 11.523 20.779 1.00 89.00 738 MET A C 1
ATOM 5806 O O . MET A 1 738 ? -18.385 12.716 20.512 1.00 89.00 738 MET A O 1
ATOM 5810 N N . SER A 1 739 ? -17.504 10.647 20.644 1.00 82.75 739 SER A N 1
ATOM 5811 C CA . SER A 1 739 ? -16.137 11.026 20.253 1.00 82.75 739 SER A CA 1
ATOM 5812 C C . SER A 1 739 ? -15.773 10.552 18.843 1.00 82.75 739 SER A C 1
ATOM 5814 O O . SER A 1 739 ? -15.641 11.373 17.944 1.00 82.75 739 SER A O 1
ATOM 5816 N N . GLU A 1 740 ? -15.633 9.239 18.637 1.00 68.62 740 GLU A N 1
ATOM 5817 C CA . GLU A 1 740 ? -15.247 8.640 17.341 1.00 68.62 740 GLU A CA 1
ATOM 5818 C C . GLU A 1 740 ? -16.315 7.680 16.790 1.00 68.62 740 GLU A C 1
ATOM 5820 O O . GLU A 1 740 ? -16.298 7.343 15.610 1.00 68.62 740 GLU A O 1
ATOM 5825 N N . GLY A 1 741 ? -17.226 7.181 17.634 1.00 70.25 741 GLY A N 1
ATOM 5826 C CA . GLY A 1 741 ? -18.222 6.172 17.253 1.00 70.25 741 GLY A CA 1
ATOM 5827 C C . GLY A 1 741 ? -17.683 4.742 17.080 1.00 70.25 741 GLY A C 1
ATOM 5828 O O . GLY A 1 741 ? -18.482 3.816 16.956 1.00 70.25 741 GLY A O 1
ATOM 5829 N N . ILE A 1 742 ? -16.361 4.537 17.110 1.00 75.69 742 ILE A N 1
ATOM 5830 C CA . ILE A 1 742 ? -15.696 3.246 16.865 1.00 75.69 742 ILE A CA 1
ATOM 5831 C C . ILE A 1 742 ? -15.210 2.625 18.188 1.00 75.69 742 ILE A C 1
ATOM 5833 O O . ILE A 1 742 ? -14.620 3.297 19.033 1.00 75.69 742 ILE A O 1
ATOM 5837 N N . ILE A 1 743 ? -15.428 1.317 18.370 1.00 81.25 743 ILE A N 1
ATOM 5838 C CA . ILE A 1 743 ? -14.925 0.557 19.528 1.00 81.25 743 ILE A CA 1
ATOM 5839 C C . ILE A 1 743 ? -13.590 -0.094 19.154 1.00 81.25 743 ILE A C 1
ATOM 5841 O O . ILE A 1 743 ? -13.545 -1.159 18.545 1.00 81.25 743 ILE A O 1
ATOM 5845 N N . THR A 1 744 ? -12.484 0.544 19.533 1.00 82.31 744 THR A N 1
ATOM 5846 C CA . THR A 1 744 ? -11.126 0.035 19.282 1.00 82.31 744 THR A CA 1
ATOM 5847 C C . THR A 1 744 ? -10.676 -0.974 20.345 1.00 82.31 744 THR A C 1
ATOM 5849 O O . THR A 1 744 ? -11.157 -0.954 21.482 1.00 82.31 744 THR A O 1
ATOM 5852 N N . ILE A 1 745 ? -9.673 -1.803 20.027 1.00 84.44 745 ILE A N 1
ATOM 5853 C CA . ILE A 1 745 ? -8.991 -2.700 20.986 1.00 84.44 745 ILE A CA 1
ATOM 5854 C C . ILE A 1 745 ? -8.536 -1.943 22.249 1.00 84.44 745 ILE A C 1
ATOM 5856 O O . ILE A 1 745 ? -8.708 -2.429 23.368 1.00 84.44 745 ILE A O 1
ATOM 5860 N N . ALA A 1 746 ? -8.020 -0.721 22.089 1.00 87.69 746 ALA A N 1
ATOM 5861 C CA . ALA A 1 746 ? -7.603 0.123 23.205 1.00 87.69 746 ALA A CA 1
ATOM 5862 C C . ALA A 1 746 ? -8.782 0.535 24.108 1.00 87.69 746 ALA A C 1
ATOM 5864 O O . ALA A 1 746 ? -8.670 0.502 25.336 1.00 87.69 746 ALA A O 1
ATOM 5865 N N . SER A 1 747 ? -9.942 0.849 23.520 1.00 89.56 747 SER A N 1
ATOM 5866 C CA . SER A 1 747 ? -11.161 1.136 24.284 1.00 89.56 747 SER A CA 1
ATOM 5867 C C . SER A 1 747 ? -11.649 -0.083 25.087 1.00 89.56 747 SER A C 1
ATOM 5869 O O . SER A 1 747 ? -12.068 0.076 26.234 1.00 89.56 747 SER A O 1
ATOM 5871 N N . MET A 1 748 ? -11.498 -1.311 24.563 1.00 88.44 748 MET A N 1
ATOM 5872 C CA . MET A 1 748 ? -11.826 -2.551 25.288 1.00 88.44 748 MET A CA 1
ATOM 5873 C C . MET A 1 748 ? -10.942 -2.750 26.529 1.00 88.44 748 MET A C 1
ATOM 5875 O O . MET A 1 748 ? -11.452 -3.066 27.605 1.00 88.44 748 MET A O 1
ATOM 5879 N N . VAL A 1 749 ? -9.633 -2.490 26.424 1.00 89.62 749 VAL A N 1
ATOM 5880 C CA . VAL A 1 749 ? -8.715 -2.480 27.585 1.00 89.62 749 VAL A CA 1
ATOM 5881 C C . VAL A 1 749 ? -9.115 -1.391 28.594 1.00 89.62 749 VAL A C 1
ATOM 5883 O O . VAL A 1 749 ? -9.049 -1.607 29.810 1.00 89.62 749 VAL A O 1
ATOM 5886 N N . GLY A 1 750 ? -9.624 -0.257 28.102 1.00 92.06 750 GLY A N 1
ATOM 5887 C CA . GLY A 1 750 ? -10.258 0.784 28.911 1.00 92.06 750 GLY A CA 1
ATOM 5888 C C . GLY A 1 750 ? -11.447 0.263 29.725 1.00 92.06 750 GLY A C 1
ATOM 5889 O O . GLY A 1 750 ? -11.474 0.450 30.941 1.00 92.06 750 GLY A O 1
ATOM 5890 N N . PHE A 1 751 ? -12.384 -0.464 29.105 1.00 91.00 751 PHE A N 1
ATOM 5891 C CA . PHE A 1 751 ? -13.521 -1.079 29.806 1.00 91.00 751 PHE A CA 1
ATOM 5892 C C . PHE A 1 751 ? -13.096 -2.109 30.866 1.00 91.00 751 PHE A C 1
ATOM 5894 O O . PHE A 1 751 ? -13.626 -2.083 31.977 1.00 91.00 751 PHE A O 1
ATOM 5901 N N . ILE A 1 752 ? -12.110 -2.970 30.582 1.00 90.38 752 ILE A N 1
ATOM 5902 C CA . ILE A 1 752 ? -11.585 -3.938 31.569 1.00 90.38 752 ILE A CA 1
ATOM 5903 C C . ILE A 1 752 ? -11.013 -3.201 32.794 1.00 90.38 752 ILE A C 1
ATOM 5905 O O . ILE A 1 752 ? -11.320 -3.546 33.938 1.00 90.38 752 ILE A O 1
ATOM 5909 N N . THR A 1 753 ? -10.231 -2.145 32.557 1.00 91.38 753 THR A N 1
ATOM 5910 C CA . THR A 1 753 ? -9.642 -1.299 33.610 1.00 91.38 753 THR A CA 1
ATOM 5911 C C . THR A 1 753 ? -10.727 -0.590 34.430 1.00 91.38 753 THR A C 1
ATOM 5913 O O . THR A 1 753 ? -10.699 -0.591 35.664 1.00 91.38 753 THR A O 1
ATOM 5916 N N . LEU A 1 754 ? -11.729 -0.035 33.745 1.00 92.50 754 LEU A N 1
ATOM 5917 C CA . LEU A 1 754 ? -12.894 0.622 34.328 1.00 92.50 754 LEU A CA 1
ATOM 5918 C C . LEU A 1 754 ? -13.700 -0.313 35.243 1.00 92.50 754 LEU A C 1
ATOM 5920 O O . LEU A 1 754 ? -14.092 0.116 36.328 1.00 92.50 754 LEU A O 1
ATOM 5924 N N . PHE A 1 755 ? -13.924 -1.577 34.859 1.00 91.88 755 PHE A N 1
ATOM 5925 C CA . PHE A 1 755 ? -14.648 -2.536 35.705 1.00 91.88 755 PHE A CA 1
ATOM 5926 C C . PHE A 1 755 ? -13.957 -2.733 37.060 1.00 91.88 755 PHE A C 1
ATOM 5928 O O . PHE A 1 755 ? -14.629 -2.713 38.091 1.00 91.88 755 PHE A O 1
ATOM 5935 N N . GLY A 1 756 ? -12.623 -2.838 37.085 1.00 90.75 756 GLY A N 1
ATOM 5936 C CA . GLY A 1 756 ? -11.857 -2.928 38.333 1.00 90.75 756 GLY A CA 1
ATOM 5937 C C . GLY A 1 756 ? -12.031 -1.698 39.234 1.00 90.75 756 GLY A C 1
ATOM 5938 O O . GLY A 1 756 ? -12.234 -1.835 40.443 1.00 90.75 756 GLY A O 1
ATOM 5939 N N . ILE A 1 757 ? -12.022 -0.494 38.652 1.00 90.19 757 ILE A N 1
ATOM 5940 C CA . ILE A 1 757 ? -12.217 0.774 39.380 1.00 90.19 757 ILE A CA 1
ATOM 5941 C C . ILE A 1 757 ? -13.652 0.879 39.928 1.00 90.19 757 ILE A C 1
ATOM 5943 O O . ILE A 1 757 ? -13.848 1.162 41.112 1.00 90.19 757 ILE A O 1
ATOM 5947 N N . ALA A 1 758 ? -14.656 0.607 39.091 1.00 91.12 758 ALA A N 1
ATOM 5948 C CA . ALA A 1 758 ? -16.069 0.668 39.460 1.00 91.12 758 ALA A CA 1
ATOM 5949 C C . ALA A 1 758 ? -16.422 -0.342 40.567 1.00 91.12 758 ALA A C 1
ATOM 5951 O O . ALA A 1 758 ? -17.094 0.010 41.540 1.00 91.12 758 ALA A O 1
ATOM 5952 N N . VAL A 1 759 ? -15.907 -1.574 40.474 1.00 91.69 759 VAL A N 1
ATOM 5953 C CA . VAL A 1 759 ? -16.075 -2.602 41.511 1.00 91.69 759 VAL A CA 1
ATOM 5954 C C . VAL A 1 759 ? -15.400 -2.199 42.814 1.00 91.69 759 VAL A C 1
ATOM 5956 O O . VAL A 1 759 ? -16.024 -2.320 43.865 1.00 91.69 759 VAL A O 1
ATOM 5959 N N . ARG A 1 760 ? -14.169 -1.669 42.779 1.00 89.88 760 ARG A N 1
ATOM 5960 C CA . ARG A 1 760 ? -13.458 -1.216 43.987 1.00 89.88 760 ARG A CA 1
ATOM 5961 C C . ARG A 1 760 ? -14.266 -0.179 44.771 1.00 89.88 760 ARG A C 1
ATOM 5963 O O . ARG A 1 760 ? -14.367 -0.286 45.992 1.00 89.88 760 ARG A O 1
ATOM 5970 N N . ASN A 1 761 ? -14.882 0.781 44.080 1.00 87.88 761 ASN A N 1
ATOM 5971 C CA . ASN A 1 761 ? -15.749 1.777 44.714 1.00 87.88 761 ASN A CA 1
ATOM 5972 C C . ASN A 1 761 ? -17.020 1.135 45.310 1.00 87.88 761 ASN A C 1
ATOM 5974 O O . ASN A 1 761 ? -17.443 1.516 46.400 1.00 87.88 761 ASN A O 1
ATOM 5978 N N . GLY A 1 762 ? -17.596 0.124 44.648 1.00 88.31 762 GLY A N 1
AT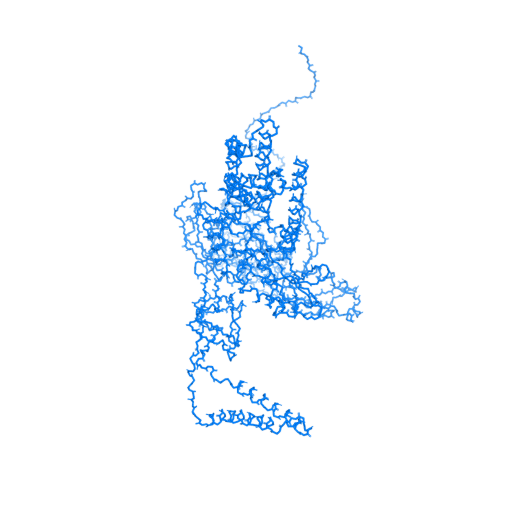OM 5979 C CA . GLY A 1 762 ? -18.706 -0.673 45.185 1.00 88.31 762 GLY A CA 1
ATOM 5980 C C . GLY A 1 762 ? -18.340 -1.494 46.432 1.00 88.31 762 GLY A C 1
ATOM 5981 O O . GLY A 1 762 ? -19.088 -1.468 47.408 1.00 88.31 762 GLY A O 1
ATOM 5982 N N . ILE A 1 763 ? -17.174 -2.159 46.443 1.00 91.12 763 ILE A N 1
ATOM 5983 C CA . ILE A 1 763 ? -16.657 -2.909 47.606 1.00 91.12 763 ILE A CA 1
ATOM 5984 C C . ILE A 1 763 ? -16.536 -1.986 48.818 1.00 91.12 763 ILE A C 1
ATOM 5986 O O . ILE A 1 763 ? -17.079 -2.288 49.877 1.00 91.12 763 ILE A O 1
ATOM 5990 N N . ILE A 1 764 ? -15.862 -0.843 48.652 1.00 88.81 764 ILE A N 1
ATOM 5991 C CA . ILE A 1 764 ? -15.593 0.119 49.732 1.00 88.81 764 ILE A CA 1
ATOM 5992 C C . ILE A 1 764 ? -16.892 0.656 50.355 1.00 88.81 764 ILE A C 1
ATOM 5994 O O . ILE A 1 764 ? -16.929 0.916 51.558 1.00 88.81 764 ILE A O 1
ATOM 5998 N N . MET A 1 765 ? -17.958 0.808 49.565 1.00 90.31 765 MET A N 1
ATOM 5999 C CA . MET A 1 765 ? -19.244 1.292 50.066 1.00 90.31 765 MET A CA 1
ATOM 6000 C C . MET A 1 765 ? -20.053 0.186 50.764 1.00 90.31 765 MET A C 1
ATOM 6002 O O . MET A 1 765 ? -20.525 0.394 51.880 1.00 90.31 765 MET A O 1
ATOM 6006 N N . VAL A 1 766 ? -20.145 -1.011 50.170 1.00 92.19 766 VAL A N 1
ATOM 6007 C CA . VAL A 1 766 ? -20.886 -2.151 50.749 1.00 92.19 766 VAL A CA 1
ATOM 6008 C C . VAL A 1 766 ? -20.211 -2.703 52.010 1.00 92.19 766 VAL A C 1
ATOM 6010 O O . VAL A 1 766 ? -20.896 -2.968 52.995 1.00 92.19 766 VAL A O 1
ATOM 6013 N N . SER A 1 767 ? -18.879 -2.806 52.024 1.00 90.81 767 SER A N 1
ATOM 6014 C CA . SER A 1 767 ? -18.095 -3.189 53.210 1.00 90.81 767 SER A CA 1
ATOM 6015 C C . SER A 1 767 ? -18.352 -2.238 54.389 1.00 90.81 767 SER A C 1
ATOM 6017 O O . SER A 1 767 ? -18.553 -2.676 55.521 1.00 90.81 767 SER A O 1
ATOM 6019 N N . HIS A 1 768 ? -18.463 -0.932 54.122 1.00 91.69 768 HIS A N 1
ATOM 6020 C CA . HIS A 1 768 ? -18.755 0.054 55.164 1.00 91.69 768 HIS A CA 1
ATOM 6021 C C . HIS A 1 768 ? -20.199 -0.015 55.685 1.00 91.69 768 HIS A C 1
ATOM 6023 O O . HIS A 1 768 ? -20.415 0.151 56.883 1.00 91.69 768 HIS A O 1
ATOM 6029 N N . TYR A 1 769 ? -21.186 -0.327 54.834 1.00 93.06 769 TYR A N 1
ATOM 6030 C CA . TYR A 1 769 ? -22.550 -0.605 55.309 1.00 93.06 769 TYR A CA 1
ATOM 6031 C C . TYR A 1 769 ? -22.588 -1.812 56.255 1.00 93.06 769 TYR A C 1
ATOM 6033 O O . TYR A 1 769 ? -23.253 -1.750 57.286 1.00 93.06 769 TYR A O 1
ATOM 6041 N N . LEU A 1 770 ? -21.866 -2.891 55.930 1.00 91.38 770 LEU A N 1
ATOM 6042 C CA . LEU A 1 770 ? -21.770 -4.072 56.795 1.00 91.38 770 LEU A CA 1
ATOM 6043 C C . LEU A 1 770 ? -21.110 -3.717 58.132 1.00 91.38 770 LEU A C 1
ATOM 6045 O O . LEU A 1 770 ? -21.666 -4.036 59.177 1.00 91.38 770 LEU A O 1
ATOM 6049 N N . HIS A 1 771 ? -20.006 -2.964 58.120 1.00 91.25 771 HIS A N 1
ATOM 6050 C CA . HIS A 1 771 ? -19.337 -2.516 59.346 1.00 91.25 771 HIS A CA 1
ATOM 6051 C C . HIS A 1 771 ? -20.262 -1.697 60.267 1.00 91.25 771 HIS A C 1
ATOM 6053 O O . HIS A 1 771 ? -20.338 -1.974 61.465 1.00 91.25 771 HIS A O 1
ATOM 6059 N N . LEU A 1 772 ? -21.032 -0.748 59.722 1.00 92.25 772 LEU A N 1
ATOM 6060 C CA . LEU A 1 772 ? -22.001 0.042 60.497 1.00 92.25 772 LEU A CA 1
ATOM 6061 C C . LEU A 1 772 ? -23.120 -0.818 61.122 1.00 92.25 772 LEU A C 1
ATOM 6063 O O . LEU A 1 772 ? -23.631 -0.486 62.191 1.00 92.25 772 LEU A O 1
ATOM 6067 N N . ILE A 1 773 ? -23.496 -1.932 60.493 1.00 91.00 773 ILE A N 1
ATOM 6068 C CA . ILE A 1 773 ? -24.560 -2.825 60.982 1.00 91.00 773 ILE A CA 1
ATOM 6069 C C . ILE A 1 773 ? -24.006 -3.845 61.987 1.00 91.00 773 ILE A C 1
ATOM 6071 O O . ILE A 1 773 ? -24.602 -4.060 63.039 1.00 91.00 773 ILE A O 1
ATOM 6075 N N . GLU A 1 774 ? -22.854 -4.447 61.696 1.00 90.06 774 GLU A N 1
ATOM 6076 C CA . GLU A 1 774 ? -22.253 -5.524 62.493 1.00 90.06 774 GLU A CA 1
ATOM 6077 C C . GLU A 1 774 ? -21.434 -5.011 63.688 1.00 90.06 774 GLU A C 1
ATOM 6079 O O . GLU A 1 774 ? -21.386 -5.672 64.722 1.00 90.06 774 GLU A O 1
ATOM 6084 N N . SER A 1 775 ? -20.787 -3.844 63.563 1.00 91.50 775 SER A N 1
ATOM 6085 C CA . SER A 1 775 ? -19.900 -3.277 64.597 1.00 91.50 775 SER A CA 1
ATOM 6086 C C . SER A 1 775 ? -20.513 -2.098 65.360 1.00 91.50 775 SER A C 1
ATOM 6088 O O . SER A 1 775 ? -20.282 -1.980 66.560 1.00 91.50 775 SER A O 1
ATOM 6090 N N . GLU A 1 776 ? -21.311 -1.242 64.705 1.00 90.56 776 GLU A N 1
ATOM 6091 C CA . GLU A 1 776 ? -22.028 -0.135 65.373 1.00 90.56 776 GLU A CA 1
ATOM 6092 C C . GLU A 1 776 ? -23.512 -0.435 65.672 1.00 90.56 776 GLU A C 1
ATOM 6094 O O . GLU A 1 776 ? -24.174 0.365 66.333 1.00 90.56 776 GLU A O 1
ATOM 6099 N N . GLY A 1 777 ? -24.056 -1.569 65.211 1.00 88.50 777 GLY A N 1
ATOM 6100 C CA . GLY A 1 777 ? -25.439 -1.975 65.493 1.00 88.50 777 GLY A CA 1
ATOM 6101 C C . GLY A 1 777 ? -26.523 -1.099 64.848 1.00 88.50 777 GLY A C 1
ATOM 6102 O O . GLY A 1 777 ? -27.664 -1.106 65.313 1.00 88.50 777 GLY A O 1
ATOM 6103 N N . LYS A 1 778 ? -26.187 -0.321 63.807 1.00 89.75 778 LYS A N 1
ATOM 6104 C CA . LYS A 1 778 ? -27.132 0.561 63.097 1.00 89.75 778 LYS A CA 1
ATOM 6105 C C . LYS A 1 778 ? -28.212 -0.250 62.380 1.00 89.75 778 LYS A C 1
ATOM 6107 O O . LYS A 1 778 ? -27.952 -1.347 61.883 1.00 89.75 778 LYS A O 1
ATOM 6112 N N . THR A 1 779 ? -29.417 0.308 62.233 1.00 90.56 779 THR A N 1
ATOM 6113 C CA . THR A 1 779 ? -30.406 -0.292 61.323 1.00 90.56 779 THR A CA 1
ATOM 6114 C C . THR A 1 779 ? -29.937 -0.170 59.869 1.00 90.56 779 THR A C 1
ATOM 6116 O O . THR A 1 779 ? -29.179 0.737 59.521 1.00 90.56 779 THR A O 1
ATOM 6119 N N . VAL A 1 780 ? -30.418 -1.056 58.985 1.00 88.00 780 VAL A N 1
ATOM 6120 C CA . VAL A 1 780 ? -29.995 -1.101 57.568 1.00 88.00 780 VAL A CA 1
ATOM 6121 C C . VAL A 1 780 ? -30.117 0.267 56.884 1.00 88.00 780 VAL A C 1
ATOM 6123 O O . VAL A 1 780 ? -29.210 0.686 56.171 1.00 88.00 780 VAL A O 1
ATOM 6126 N N . ARG A 1 781 ? -31.209 0.997 57.142 1.00 89.56 781 ARG A N 1
ATOM 6127 C CA . ARG A 1 781 ? -31.473 2.316 56.550 1.00 89.56 781 ARG A CA 1
ATOM 6128 C C . ARG A 1 781 ? -30.546 3.405 57.095 1.00 89.56 781 ARG A C 1
ATOM 6130 O O . ARG A 1 781 ? -30.074 4.237 56.325 1.00 89.56 781 ARG A O 1
ATOM 6137 N N . GLU A 1 782 ? -30.249 3.390 58.394 1.00 90.44 782 GLU A N 1
ATOM 6138 C CA . GLU A 1 782 ? -29.286 4.316 59.007 1.00 90.44 782 GLU A CA 1
ATOM 6139 C C . GLU A 1 782 ? -27.870 4.060 58.489 1.00 90.44 782 GLU A C 1
ATOM 6141 O O . GLU A 1 782 ? -27.195 5.002 58.085 1.00 90.44 782 GLU A O 1
ATOM 6146 N N . ALA A 1 783 ? -27.450 2.793 58.422 1.00 92.00 783 ALA A N 1
ATOM 6147 C CA . ALA A 1 783 ? -26.152 2.392 57.888 1.00 92.00 783 ALA A CA 1
ATOM 6148 C C . ALA A 1 783 ? -25.976 2.781 56.414 1.00 92.00 783 ALA A C 1
ATOM 6150 O O . ALA A 1 783 ? -24.923 3.289 56.033 1.00 92.00 783 ALA A O 1
ATOM 6151 N N . VAL A 1 784 ? -27.015 2.604 55.590 1.00 93.06 784 VAL A N 1
ATOM 6152 C CA . VAL A 1 784 ? -27.000 3.029 54.184 1.00 93.06 784 VAL A CA 1
ATOM 6153 C C . VAL A 1 784 ? -26.883 4.551 54.065 1.00 93.06 784 VAL A C 1
ATOM 6155 O O . VAL A 1 784 ? -26.061 5.030 53.285 1.00 93.06 784 VAL A O 1
ATOM 6158 N N . VAL A 1 785 ? -27.644 5.332 54.840 1.00 92.44 785 VAL A N 1
ATOM 6159 C CA . VAL A 1 785 ? -27.588 6.806 54.777 1.00 92.44 785 VAL A CA 1
ATOM 6160 C C . VAL A 1 785 ? -26.260 7.343 55.320 1.00 92.44 785 VAL A C 1
ATOM 6162 O O . VAL A 1 785 ? -25.563 8.064 54.605 1.00 92.44 785 VAL A O 1
ATOM 6165 N N . GLN A 1 786 ? -25.878 6.966 56.544 1.00 93.00 786 GLN A N 1
ATOM 6166 C CA . GLN A 1 786 ? -24.625 7.392 57.177 1.00 93.00 786 GLN A CA 1
ATOM 6167 C C . GLN A 1 786 ? -23.419 6.956 56.335 1.00 93.00 786 GLN A C 1
ATOM 6169 O O . GLN A 1 786 ? -22.579 7.779 55.974 1.00 93.00 786 GLN A O 1
ATOM 6174 N N . GLY A 1 787 ? -23.374 5.681 55.942 1.00 90.94 787 GLY A N 1
ATOM 6175 C CA . GLY A 1 787 ? -22.264 5.130 55.179 1.00 90.94 787 GLY A CA 1
ATOM 6176 C C . GLY A 1 787 ? -22.116 5.743 53.787 1.00 90.94 787 GLY A C 1
ATOM 6177 O O . GLY A 1 787 ? -20.992 5.921 53.327 1.00 90.94 787 GLY A O 1
ATOM 6178 N N . SER A 1 788 ? -23.211 6.137 53.127 1.00 92.31 788 SER A N 1
ATOM 6179 C CA . SER A 1 788 ? -23.128 6.819 51.825 1.00 92.31 788 SER A CA 1
ATOM 6180 C C . SER A 1 788 ? -22.550 8.230 51.961 1.00 92.31 788 SER A C 1
ATOM 6182 O O . SER A 1 788 ? -21.723 8.632 51.145 1.00 92.31 788 SER A O 1
ATOM 6184 N N . LEU A 1 789 ? -22.930 8.967 53.011 1.00 91.88 789 LEU A N 1
ATOM 6185 C CA . LEU A 1 789 ? -22.393 10.303 53.297 1.00 91.88 789 LEU A CA 1
ATOM 6186 C C . LEU A 1 789 ? -20.902 10.254 53.663 1.00 91.88 789 LEU A C 1
ATOM 6188 O O . LEU A 1 789 ? -20.117 11.063 53.174 1.00 91.88 789 LEU A O 1
ATOM 6192 N N . GLU A 1 790 ? -20.488 9.275 54.468 1.00 92.69 790 GLU A N 1
ATOM 6193 C CA . GLU A 1 790 ? -19.084 9.088 54.857 1.00 92.69 790 GLU A CA 1
ATOM 6194 C C . GLU A 1 790 ? -18.200 8.607 53.693 1.00 92.69 790 GLU A C 1
ATOM 6196 O O . GLU A 1 790 ? -17.011 8.931 53.640 1.00 92.69 790 GLU A O 1
ATOM 6201 N N . ARG A 1 791 ? -18.763 7.859 52.731 1.00 91.19 791 ARG A N 1
ATOM 6202 C CA . ARG A 1 791 ? -18.027 7.324 51.570 1.00 91.19 791 ARG A CA 1
ATOM 6203 C C . ARG A 1 791 ? -18.052 8.232 50.338 1.00 91.19 791 ARG A C 1
ATOM 6205 O O . ARG A 1 791 ? -17.172 8.074 49.492 1.00 91.19 791 ARG A O 1
ATOM 6212 N N . LEU A 1 792 ? -18.943 9.229 50.283 1.00 89.50 792 LEU A N 1
ATOM 6213 C CA . LEU A 1 792 ? -18.980 10.279 49.253 1.00 89.50 792 LEU A CA 1
ATOM 6214 C C . LEU A 1 792 ? -17.595 10.897 49.010 1.00 89.50 792 LEU A C 1
ATOM 6216 O O . LEU A 1 792 ? -17.092 10.859 47.890 1.00 89.50 792 LEU A O 1
ATOM 6220 N N . ASN A 1 793 ? -16.959 11.433 50.056 1.00 90.56 793 ASN A N 1
ATOM 6221 C CA . ASN A 1 793 ? -15.693 12.159 49.914 1.00 90.56 793 ASN A CA 1
ATOM 6222 C C . ASN A 1 793 ? -14.535 11.254 49.431 1.00 90.56 793 ASN A C 1
ATOM 6224 O O . ASN A 1 793 ? -13.880 11.630 48.457 1.00 90.56 793 ASN A O 1
ATOM 6228 N N . PRO A 1 794 ? -14.291 10.054 50.005 1.00 89.69 794 PRO A N 1
ATOM 6229 C CA . PRO A 1 794 ? -13.309 9.108 49.467 1.00 89.69 794 PRO A CA 1
ATOM 6230 C C . PRO A 1 794 ? -13.555 8.681 48.012 1.00 89.69 794 PRO A C 1
ATOM 6232 O O . PRO A 1 794 ? -12.599 8.609 47.243 1.00 89.69 794 PRO A O 1
ATOM 6235 N N . ILE A 1 795 ? -14.808 8.407 47.624 1.00 90.19 795 ILE A N 1
ATOM 6236 C CA . ILE A 1 795 ? -15.149 7.957 46.261 1.00 90.19 795 ILE A CA 1
ATOM 6237 C C . ILE A 1 795 ? -14.996 9.107 45.255 1.00 90.19 795 ILE A C 1
ATOM 6239 O O . ILE A 1 795 ? -14.400 8.922 44.195 1.00 90.19 795 ILE A O 1
ATOM 6243 N N . MET A 1 796 ? -15.460 10.312 45.597 1.00 90.88 796 MET A N 1
ATOM 6244 C CA . MET A 1 796 ? -15.261 11.503 44.765 1.00 90.88 796 MET A CA 1
ATOM 6245 C C . MET A 1 796 ? -13.778 11.858 44.628 1.00 90.88 796 MET A C 1
ATOM 6247 O O . MET A 1 796 ? -13.348 12.236 43.544 1.00 90.88 796 MET A O 1
ATOM 6251 N N . MET A 1 797 ? -12.976 11.693 45.686 1.00 92.00 797 MET A N 1
ATOM 6252 C CA . MET A 1 797 ? -11.529 11.906 45.626 1.00 92.00 797 MET A CA 1
ATOM 6253 C C . MET A 1 797 ? -10.863 10.960 44.619 1.00 92.00 797 MET A C 1
ATOM 6255 O O . MET A 1 797 ? -10.142 11.433 43.744 1.00 92.00 797 MET A O 1
ATOM 6259 N N . THR A 1 798 ? -11.115 9.645 44.686 1.00 91.50 798 THR A N 1
ATOM 6260 C CA . THR A 1 798 ? -10.507 8.700 43.729 1.00 91.50 798 THR A CA 1
ATOM 6261 C C . THR A 1 798 ? -10.993 8.949 42.303 1.00 91.50 798 THR A C 1
ATOM 6263 O O . THR A 1 798 ? -10.175 8.961 41.383 1.00 91.50 798 THR A O 1
ATOM 6266 N N . ALA A 1 799 ? -12.287 9.229 42.116 1.00 90.69 799 ALA A N 1
ATOM 6267 C CA . ALA A 1 799 ? -12.855 9.551 40.812 1.00 90.69 799 ALA A CA 1
ATOM 6268 C C . ALA A 1 799 ? -12.247 10.828 40.201 1.00 90.69 799 ALA A C 1
ATOM 6270 O O . ALA A 1 799 ? -11.872 10.827 39.030 1.00 90.69 799 ALA A O 1
ATOM 6271 N N . LEU A 1 800 ? -12.083 11.897 40.989 1.00 93.19 800 LEU A N 1
ATOM 6272 C CA . LEU A 1 800 ? -11.476 13.150 40.531 1.00 93.19 800 LEU A CA 1
ATOM 6273 C C . LEU A 1 800 ? -9.974 13.004 40.261 1.00 93.19 800 LEU A C 1
ATOM 6275 O O . LEU A 1 800 ? -9.501 13.521 39.254 1.00 93.19 800 LEU A O 1
ATOM 6279 N N . THR A 1 801 ? -9.219 12.280 41.095 1.00 94.19 801 THR A N 1
ATOM 6280 C CA . THR A 1 801 ? -7.786 12.042 40.845 1.00 94.19 801 THR A CA 1
ATOM 6281 C C . THR A 1 801 ? -7.566 11.227 39.570 1.00 94.19 801 THR A C 1
ATOM 6283 O O . THR A 1 801 ? -6.748 11.620 38.740 1.00 94.19 801 THR A O 1
ATOM 6286 N N . THR A 1 802 ? -8.309 10.135 39.361 1.00 92.19 802 THR A N 1
ATOM 6287 C CA . THR A 1 802 ? -8.223 9.356 38.112 1.00 92.19 802 THR A CA 1
ATOM 6288 C C . THR A 1 802 ? -8.729 10.160 36.912 1.00 92.19 802 THR A C 1
ATOM 6290 O O . THR A 1 802 ? -8.107 10.122 35.853 1.00 92.19 802 THR A O 1
ATOM 6293 N N . GLY A 1 803 ? -9.800 10.941 37.079 1.00 92.81 803 GLY A N 1
ATOM 6294 C CA . GLY A 1 803 ? -10.336 11.810 36.034 1.00 92.81 803 GLY A CA 1
ATOM 6295 C C . GLY A 1 803 ? -9.329 12.859 35.560 1.00 92.81 803 GLY A C 1
ATOM 6296 O O . GLY A 1 803 ? -9.033 12.942 34.373 1.00 92.81 803 GLY A O 1
ATOM 6297 N N . LEU A 1 804 ? -8.735 13.612 36.488 1.00 94.94 804 LEU A N 1
ATOM 6298 C CA . LEU A 1 804 ? -7.732 14.637 36.177 1.00 94.94 804 LEU A CA 1
ATOM 6299 C C . LEU A 1 804 ? -6.418 14.051 35.634 1.00 94.94 804 LEU A C 1
ATOM 6301 O O . LEU A 1 804 ? -5.729 14.733 34.881 1.00 94.94 804 LEU A O 1
ATOM 6305 N N . ALA A 1 805 ? -6.079 12.802 35.970 1.00 94.38 805 ALA A N 1
ATOM 6306 C CA . ALA A 1 805 ? -4.913 12.114 35.415 1.00 94.38 805 ALA A CA 1
ATOM 6307 C C . ALA A 1 805 ? -5.117 11.645 33.960 1.00 94.38 805 ALA A C 1
ATOM 6309 O O . ALA A 1 805 ? -4.170 11.669 33.179 1.00 94.38 805 ALA A O 1
ATOM 6310 N N . LEU A 1 806 ? -6.336 11.233 33.586 1.00 94.19 806 LEU A N 1
ATOM 6311 C CA . LEU A 1 806 ? -6.651 10.729 32.240 1.00 94.19 806 LEU A CA 1
ATOM 6312 C C . LEU A 1 806 ? -7.171 11.809 31.278 1.00 94.19 806 LEU A C 1
ATOM 6314 O O . LEU A 1 806 ? -7.047 11.654 30.063 1.00 94.19 806 LEU A O 1
ATOM 6318 N N . LEU A 1 807 ? -7.718 12.915 31.791 1.00 93.75 807 LEU A N 1
ATOM 6319 C CA . LEU A 1 807 ? -8.235 14.022 30.978 1.00 93.75 807 LEU A CA 1
ATOM 6320 C C . LEU A 1 807 ? -7.209 14.585 29.966 1.00 93.75 807 LEU A C 1
ATOM 6322 O O . LEU A 1 807 ? -7.598 14.784 28.816 1.00 93.75 807 LEU A O 1
ATOM 6326 N N . PRO A 1 808 ? -5.913 14.784 30.297 1.00 92.06 808 PRO A N 1
ATOM 6327 C CA . PRO A 1 808 ? -4.923 15.249 29.323 1.00 92.06 808 PRO A CA 1
ATOM 6328 C C . PRO A 1 808 ? -4.680 14.271 28.166 1.00 92.06 808 PRO A C 1
ATOM 6330 O O . PRO A 1 808 ? -4.356 14.716 27.070 1.00 92.06 808 PRO A O 1
ATOM 6333 N N . LEU A 1 809 ? -4.845 12.961 28.395 1.00 91.75 809 LEU A N 1
ATOM 6334 C CA . LEU A 1 809 ? -4.685 11.928 27.366 1.00 91.75 809 LEU A CA 1
ATOM 6335 C C . LEU A 1 809 ? -5.913 11.875 26.450 1.00 91.75 809 LEU A C 1
ATOM 6337 O O . LEU A 1 809 ? -5.773 11.848 25.233 1.00 91.75 809 LEU A O 1
ATOM 6341 N N . ALA A 1 810 ? -7.118 11.945 27.021 1.00 90.25 810 ALA A N 1
ATOM 6342 C CA . ALA A 1 810 ? -8.359 12.027 26.248 1.00 90.25 810 ALA A CA 1
ATOM 6343 C C . ALA A 1 810 ? -8.424 13.286 25.360 1.00 90.25 810 ALA A C 1
ATOM 6345 O O . ALA A 1 810 ? -8.868 13.211 24.220 1.00 90.25 810 ALA A O 1
ATOM 6346 N N . LEU A 1 811 ? -7.922 14.427 25.848 1.00 89.12 811 LEU A N 1
ATOM 6347 C CA . LEU A 1 811 ? -7.813 15.680 25.084 1.00 89.12 811 LEU A CA 1
ATOM 6348 C C . LEU A 1 811 ? -6.644 15.705 24.079 1.00 89.12 811 LEU A C 1
ATOM 6350 O O . LEU A 1 811 ? -6.443 16.710 23.398 1.00 89.12 811 LEU A O 1
ATOM 6354 N N . ALA A 1 812 ? -5.847 14.638 23.990 1.00 86.50 812 ALA A N 1
ATOM 6355 C CA . ALA A 1 812 ? -4.711 14.532 23.078 1.00 86.50 812 ALA A CA 1
ATOM 6356 C C . ALA A 1 812 ? -4.998 13.646 21.852 1.00 86.50 812 ALA A C 1
ATOM 6358 O O . ALA A 1 812 ? -4.045 13.216 21.214 1.00 86.50 812 ALA A O 1
ATOM 6359 N N . MET A 1 813 ? -6.266 13.352 21.537 1.00 77.25 813 MET A N 1
ATOM 6360 C CA . MET A 1 813 ? -6.703 12.461 20.445 1.00 77.25 813 MET A CA 1
ATOM 6361 C C . MET A 1 813 ? -5.897 12.612 19.145 1.00 77.25 813 MET A C 1
ATOM 6363 O O . MET A 1 813 ? -5.245 11.662 18.720 1.00 77.25 813 MET A O 1
ATOM 6367 N N . ASP A 1 814 ? -5.854 13.814 18.569 1.00 75.25 814 ASP A N 1
ATOM 6368 C CA . ASP A 1 814 ? -5.206 14.081 17.275 1.00 75.25 814 ASP A CA 1
ATOM 6369 C C . ASP A 1 814 ? -3.667 14.178 17.326 1.00 75.25 814 ASP A C 1
ATOM 6371 O O . ASP A 1 814 ? -3.034 14.575 16.345 1.00 75.25 814 ASP A O 1
ATOM 6375 N N . LYS A 1 815 ? -3.032 13.869 18.467 1.00 81.31 815 LYS A N 1
ATOM 6376 C CA . LYS A 1 815 ? -1.580 14.029 18.652 1.00 81.31 815 LYS A CA 1
ATOM 6377 C C . LYS A 1 815 ? -0.825 12.714 18.407 1.00 81.31 815 LYS A C 1
ATOM 6379 O O . LYS A 1 815 ? -1.242 11.680 18.928 1.00 81.31 815 LYS A O 1
ATOM 6384 N N . PRO A 1 816 ? 0.326 12.738 17.703 1.00 79.19 816 PRO A N 1
ATOM 6385 C CA . PRO A 1 816 ? 1.136 11.541 17.474 1.00 79.19 816 PRO A CA 1
ATOM 6386 C C . PRO A 1 816 ? 1.513 10.812 18.773 1.00 79.19 816 PRO A C 1
ATOM 6388 O O . PRO A 1 816 ? 2.008 11.432 19.716 1.00 79.19 816 PRO A O 1
ATOM 6391 N N . GLY A 1 817 ? 1.303 9.494 18.812 1.00 80.56 817 GLY A N 1
ATOM 6392 C CA . GLY A 1 817 ? 1.530 8.635 19.982 1.00 80.56 817 GLY A CA 1
ATOM 6393 C C . GLY A 1 817 ? 0.318 8.497 20.915 1.00 80.56 817 GLY A C 1
ATOM 6394 O O . GLY A 1 817 ? 0.371 7.726 21.877 1.00 80.56 817 GLY A O 1
ATOM 6395 N N . SER A 1 818 ? -0.773 9.218 20.647 1.00 84.62 818 SER A N 1
ATOM 6396 C CA . SER A 1 818 ? -2.010 9.195 21.435 1.00 84.62 818 SER A CA 1
ATOM 6397 C C . SER A 1 818 ? -3.047 8.185 20.926 1.00 84.62 818 SER A C 1
ATOM 6399 O O . SER A 1 818 ? -4.005 7.880 21.635 1.00 84.62 818 SER A O 1
ATOM 6401 N N . GLU A 1 819 ? -2.839 7.597 19.743 1.00 80.25 819 GLU A N 1
ATOM 6402 C CA . GLU A 1 819 ? -3.814 6.776 19.004 1.00 80.25 819 GLU A CA 1
ATOM 6403 C C . GLU A 1 819 ? -4.312 5.541 19.789 1.00 80.25 819 GLU A C 1
ATOM 6405 O O . GLU A 1 819 ? -5.405 5.034 19.549 1.00 80.25 819 GLU A O 1
ATOM 6410 N N . ILE A 1 820 ? -3.532 5.068 20.768 1.00 84.62 820 ILE A N 1
ATOM 6411 C CA . ILE A 1 820 ? -3.923 4.005 21.713 1.00 84.62 820 ILE A CA 1
ATOM 6412 C C . ILE A 1 820 ? -4.422 4.596 23.045 1.00 84.62 820 ILE A C 1
ATOM 6414 O O . ILE A 1 820 ? -5.324 4.050 23.681 1.00 84.62 820 ILE A O 1
ATOM 6418 N N . GLN A 1 821 ? -3.846 5.709 23.504 1.00 90.31 821 GLN A N 1
ATOM 6419 C CA . GLN A 1 821 ? -4.084 6.227 24.855 1.00 90.31 821 GLN A CA 1
ATOM 6420 C C . GLN A 1 821 ? -5.381 7.036 24.974 1.00 90.31 821 GLN A C 1
ATOM 6422 O O . GLN A 1 821 ? -6.061 6.922 25.998 1.00 90.31 821 GLN A O 1
ATOM 6427 N N . ALA A 1 822 ? -5.762 7.810 23.952 1.00 91.19 822 ALA A N 1
ATOM 6428 C CA . ALA A 1 822 ? -6.981 8.615 23.986 1.00 91.19 822 ALA A CA 1
ATOM 6429 C C . ALA A 1 822 ? -8.267 7.757 24.006 1.00 91.19 822 ALA A C 1
ATOM 6431 O O . ALA A 1 822 ? -9.045 7.937 24.949 1.00 91.19 822 ALA A O 1
ATOM 6432 N N . PRO A 1 823 ? -8.487 6.761 23.114 1.00 90.38 823 PRO A N 1
ATOM 6433 C CA . PRO A 1 823 ? -9.712 5.947 23.143 1.00 90.38 823 PRO A CA 1
ATOM 6434 C C . PRO A 1 823 ? -9.865 5.135 24.439 1.00 90.38 823 PRO A C 1
ATOM 6436 O O . PRO A 1 823 ? -10.963 5.022 24.988 1.00 90.38 823 PRO A O 1
ATOM 6439 N N . MET A 1 824 ? -8.753 4.622 24.981 1.00 93.00 824 MET A N 1
ATOM 6440 C CA . MET A 1 824 ? -8.722 3.965 26.293 1.00 93.00 824 MET A CA 1
ATOM 6441 C C . MET A 1 824 ? -9.129 4.935 27.417 1.00 93.00 824 MET A C 1
ATOM 6443 O O . MET A 1 824 ? -9.950 4.593 28.270 1.00 93.00 824 MET A O 1
ATOM 6447 N N . SER A 1 825 ? -8.583 6.155 27.406 1.00 94.19 825 SER A N 1
ATOM 6448 C CA . SER A 1 825 ? -8.861 7.179 28.421 1.00 94.19 825 SER A CA 1
ATOM 6449 C C . SER A 1 825 ? -10.304 7.678 28.363 1.00 94.19 825 SER A C 1
ATOM 6451 O O . SER A 1 825 ? -10.922 7.852 29.409 1.00 94.19 825 SER A O 1
ATOM 6453 N N . ILE A 1 826 ? -10.875 7.848 27.167 1.00 93.62 826 ILE A N 1
ATOM 6454 C CA . ILE A 1 826 ? -12.268 8.280 26.962 1.00 93.62 826 ILE A CA 1
ATOM 6455 C C . ILE A 1 826 ? -13.255 7.243 27.511 1.00 93.62 826 ILE A C 1
ATOM 6457 O O . ILE A 1 826 ? -14.162 7.607 28.266 1.00 93.62 826 ILE A O 1
ATOM 6461 N N . ALA A 1 827 ? -13.038 5.956 27.214 1.00 93.94 827 ALA A N 1
ATOM 6462 C CA . ALA A 1 827 ? -13.849 4.864 27.755 1.00 93.94 827 ALA A CA 1
ATOM 6463 C C . ALA A 1 827 ? -13.831 4.847 29.296 1.00 93.94 827 ALA A C 1
ATOM 6465 O O . ALA A 1 827 ? -14.883 4.739 29.933 1.00 93.94 827 ALA A O 1
ATOM 6466 N N . ILE A 1 828 ? -12.647 5.017 29.905 1.00 94.94 828 ILE A N 1
ATOM 6467 C CA . ILE A 1 828 ? -12.505 5.082 31.367 1.00 94.94 828 ILE A CA 1
ATOM 6468 C C . ILE A 1 828 ? -13.161 6.349 31.932 1.00 94.94 828 ILE A C 1
ATOM 6470 O O . ILE A 1 828 ? -13.858 6.249 32.934 1.00 94.94 828 ILE A O 1
ATOM 6474 N N . LEU A 1 829 ? -12.986 7.525 31.321 1.00 94.81 829 LEU A N 1
ATOM 6475 C CA . LEU A 1 829 ? -13.524 8.798 31.823 1.00 94.81 829 LEU A CA 1
ATOM 6476 C C . LEU A 1 829 ? -15.054 8.839 31.811 1.00 94.81 829 LEU A C 1
ATOM 6478 O O . LEU A 1 829 ? -15.668 9.091 32.849 1.00 94.81 829 LEU A O 1
ATOM 6482 N N . GLY A 1 830 ? -15.676 8.556 30.662 1.00 94.56 830 GLY A N 1
ATOM 6483 C CA . GLY A 1 830 ? -17.136 8.502 30.552 1.00 94.56 830 GLY A CA 1
ATOM 6484 C C . GLY A 1 830 ? -17.726 7.441 31.475 1.00 94.56 830 GLY A C 1
ATOM 6485 O O . GLY A 1 830 ? -18.705 7.678 32.191 1.00 94.56 830 GLY A O 1
ATOM 6486 N N . GLY A 1 831 ? -17.064 6.284 31.532 1.00 94.75 831 GLY A N 1
ATOM 6487 C CA . GLY A 1 831 ? -17.440 5.206 32.426 1.00 94.75 831 GLY A CA 1
ATOM 6488 C C . GLY A 1 831 ? -17.352 5.595 33.897 1.00 94.75 831 GLY A C 1
ATOM 6489 O O . GLY A 1 831 ? -18.308 5.385 34.635 1.00 94.75 831 GLY A O 1
ATOM 6490 N N . LEU A 1 832 ? -16.261 6.230 34.321 1.00 94.00 832 LEU A N 1
ATOM 6491 C CA . LEU A 1 832 ? -16.020 6.662 35.698 1.00 94.00 832 LEU A CA 1
ATOM 6492 C C . LEU A 1 832 ? -17.003 7.745 36.156 1.00 94.00 832 LEU A C 1
ATOM 6494 O O . LEU A 1 832 ? -17.437 7.709 37.309 1.00 94.00 832 LEU A O 1
ATOM 6498 N N . LEU A 1 833 ? -17.400 8.660 35.265 1.00 93.56 833 LEU A N 1
ATOM 6499 C CA . LEU A 1 833 ? -18.453 9.647 35.529 1.00 93.56 833 LEU A CA 1
ATOM 6500 C C . LEU A 1 833 ? -19.794 8.954 35.811 1.00 93.56 833 LEU A C 1
ATOM 6502 O O . LEU A 1 833 ? -20.396 9.177 36.864 1.00 93.56 833 LEU A O 1
ATOM 6506 N N . SER A 1 834 ? -20.230 8.062 34.912 1.00 94.44 834 SER A N 1
ATOM 6507 C CA . SER A 1 834 ? -21.483 7.313 35.092 1.00 94.44 834 SER A CA 1
ATOM 6508 C C . SER A 1 834 ? -21.445 6.385 36.310 1.00 94.44 834 SER A C 1
ATOM 6510 O O . SER A 1 834 ? -22.375 6.395 37.112 1.00 94.44 834 SER A O 1
ATOM 6512 N N . ALA A 1 835 ? -20.343 5.660 36.515 1.00 92.00 835 ALA A N 1
ATOM 6513 C CA . ALA A 1 835 ? -20.144 4.766 37.645 1.00 92.00 835 ALA A CA 1
ATOM 6514 C C . ALA A 1 835 ? -20.210 5.526 38.970 1.00 92.00 835 ALA A C 1
ATOM 6516 O O . ALA A 1 835 ? -20.951 5.124 39.855 1.00 92.00 835 ALA A O 1
ATOM 6517 N N . THR A 1 836 ? -19.483 6.639 39.109 1.00 90.50 836 THR A N 1
ATOM 6518 C CA . THR A 1 836 ? -19.447 7.420 40.356 1.00 90.50 836 THR A CA 1
ATOM 6519 C C . THR A 1 836 ? -20.832 7.950 40.727 1.00 90.50 836 THR A C 1
ATOM 6521 O O . THR A 1 836 ? -21.267 7.773 41.865 1.00 90.50 836 THR A O 1
ATOM 6524 N N . PHE A 1 837 ? -21.556 8.537 39.768 1.00 90.75 837 PHE A N 1
ATOM 6525 C CA . PHE A 1 837 ? -22.877 9.112 40.026 1.00 90.75 837 PHE A CA 1
ATOM 6526 C C . PHE A 1 837 ? -23.960 8.043 40.248 1.00 90.75 837 PHE A C 1
ATOM 6528 O O . PHE A 1 837 ? -24.749 8.143 41.186 1.00 90.75 837 PHE A O 1
ATOM 6535 N N . LEU A 1 838 ? -23.994 6.993 39.419 1.00 92.19 838 LEU A N 1
ATOM 6536 C CA . LEU A 1 838 ? -25.028 5.958 39.498 1.00 92.19 838 LEU A CA 1
ATOM 6537 C C . LEU A 1 838 ? -24.796 4.980 40.657 1.00 92.19 838 LEU A C 1
ATOM 6539 O O . LEU A 1 838 ? -25.773 4.559 41.273 1.00 92.19 838 LEU A O 1
ATOM 6543 N N . ASN A 1 839 ? -23.547 4.655 41.016 1.00 89.31 839 ASN A N 1
ATOM 6544 C CA . ASN A 1 839 ? -23.225 3.829 42.190 1.00 89.31 839 ASN A CA 1
ATOM 6545 C C . ASN A 1 839 ? -23.829 4.445 43.464 1.00 89.31 839 ASN A C 1
ATOM 6547 O O . ASN A 1 839 ? -24.577 3.772 44.169 1.00 89.31 839 ASN A O 1
ATOM 6551 N N . MET A 1 840 ? -23.627 5.753 43.680 1.00 87.75 840 MET A N 1
ATOM 6552 C CA . MET A 1 840 ? -24.162 6.507 44.827 1.00 87.75 840 MET A CA 1
ATOM 6553 C C . MET A 1 840 ? -25.696 6.621 44.900 1.00 87.75 840 MET A C 1
ATOM 6555 O O . MET A 1 840 ? -26.209 7.154 45.881 1.00 87.75 840 MET A O 1
ATOM 6559 N N . ILE A 1 841 ? -26.438 6.127 43.905 1.00 90.31 841 ILE A N 1
ATOM 6560 C CA . ILE A 1 841 ? -27.910 6.102 43.908 1.00 90.31 841 ILE A CA 1
ATOM 6561 C C . ILE A 1 841 ? -28.418 4.656 43.885 1.00 90.31 841 ILE A C 1
ATOM 6563 O O . ILE A 1 841 ? -29.281 4.276 44.676 1.00 90.31 841 ILE A O 1
ATOM 6567 N N . VAL A 1 842 ? -27.867 3.829 42.998 1.00 92.56 842 VAL A N 1
ATOM 6568 C CA . VAL A 1 842 ? -28.335 2.465 42.740 1.00 92.56 842 VAL A CA 1
ATOM 6569 C C . VAL A 1 842 ? -27.891 1.504 43.843 1.00 92.56 842 VAL A C 1
ATOM 6571 O O . VAL A 1 842 ? -28.729 0.789 44.384 1.00 92.56 842 VAL A O 1
ATOM 6574 N N . ILE A 1 843 ? -26.612 1.496 44.234 1.00 91.94 843 ILE A N 1
ATOM 6575 C CA . ILE A 1 843 ? -26.103 0.559 45.251 1.00 91.94 843 ILE A CA 1
ATOM 6576 C C . ILE A 1 843 ? -26.739 0.772 46.643 1.00 91.94 843 ILE A C 1
ATOM 6578 O O . ILE A 1 843 ? -27.140 -0.236 47.228 1.00 91.94 843 ILE A O 1
ATOM 6582 N N . PRO A 1 844 ? -26.950 2.007 47.154 1.00 92.06 844 PRO A N 1
ATOM 6583 C CA . PRO A 1 844 ? -27.711 2.243 48.387 1.00 92.06 844 PRO A CA 1
ATOM 6584 C C . PRO A 1 844 ? -29.115 1.619 48.357 1.00 92.06 844 PRO A C 1
ATOM 6586 O O . PRO A 1 844 ? -29.497 0.888 49.271 1.00 92.06 844 PRO A O 1
ATOM 6589 N N . VAL A 1 845 ? -29.871 1.859 47.278 1.00 92.12 845 VAL A N 1
ATOM 6590 C CA . VAL A 1 845 ? -31.261 1.391 47.123 1.00 92.12 845 VAL A CA 1
ATOM 6591 C C . VAL A 1 845 ? -31.332 -0.128 46.944 1.00 92.12 845 VAL A C 1
ATOM 6593 O O . VAL A 1 845 ? -32.227 -0.778 47.488 1.00 92.12 845 VAL A O 1
ATOM 6596 N N . LEU A 1 846 ? -30.379 -0.723 46.219 1.00 91.81 846 LEU A N 1
ATOM 6597 C CA . LEU A 1 846 ? -30.261 -2.178 46.112 1.00 91.81 846 LEU A CA 1
ATOM 6598 C C . LEU A 1 846 ? -29.883 -2.814 47.455 1.00 91.81 846 LEU A C 1
ATOM 6600 O O . LEU A 1 846 ? -30.414 -3.874 47.786 1.00 91.81 846 LEU A O 1
ATOM 6604 N N . PHE A 1 847 ? -29.002 -2.187 48.241 1.00 91.44 847 PHE A N 1
ATOM 6605 C CA . PHE A 1 847 ? -28.564 -2.727 49.529 1.00 91.44 847 PHE A CA 1
ATOM 6606 C C . PHE A 1 847 ? -29.666 -2.644 50.591 1.00 91.44 847 PHE A C 1
ATOM 6608 O O . PHE A 1 847 ? -29.923 -3.649 51.252 1.00 91.44 847 PHE A O 1
ATOM 6615 N N . GLU A 1 848 ? -30.387 -1.520 50.696 1.00 88.88 848 GLU A N 1
ATOM 6616 C CA . GLU A 1 848 ? -31.543 -1.402 51.602 1.00 88.88 848 GLU A CA 1
ATOM 6617 C C . GLU A 1 848 ? -32.617 -2.465 51.297 1.00 88.88 848 GLU A C 1
ATOM 6619 O O . GLU A 1 848 ? -33.232 -3.015 52.210 1.00 88.88 848 GLU A O 1
ATOM 6624 N N . LYS A 1 849 ? -32.817 -2.798 50.014 1.00 87.69 849 LYS A N 1
ATOM 6625 C CA . LYS A 1 849 ? -33.855 -3.738 49.568 1.00 87.69 849 LYS A CA 1
ATOM 6626 C C . LYS A 1 849 ? -33.442 -5.216 49.596 1.00 87.69 849 LYS A C 1
ATOM 6628 O O . LYS A 1 849 ? -34.297 -6.077 49.804 1.00 87.69 849 LYS A O 1
ATOM 6633 N N . TRP A 1 850 ? -32.171 -5.524 49.325 1.00 84.06 850 TRP A N 1
ATOM 6634 C CA . TRP A 1 850 ? -31.706 -6.892 49.040 1.00 84.06 850 TRP A CA 1
ATOM 6635 C C . TRP A 1 850 ? -30.355 -7.278 49.669 1.00 84.06 850 TRP A C 1
ATOM 6637 O O . TRP A 1 850 ? -29.967 -8.445 49.567 1.00 84.06 850 TRP A O 1
ATOM 6647 N N . GLY A 1 851 ? -29.647 -6.352 50.326 1.00 74.44 851 GLY A N 1
ATOM 6648 C CA . GLY A 1 851 ? -28.313 -6.594 50.888 1.00 74.44 851 GLY A CA 1
ATOM 6649 C C . GLY A 1 851 ? -28.304 -7.591 52.050 1.00 74.44 851 GLY A C 1
ATOM 6650 O O . GLY A 1 851 ? -27.464 -8.489 52.087 1.00 74.44 851 GLY A O 1
ATOM 6651 N N . ILE A 1 852 ? -29.272 -7.485 52.966 1.00 75.75 852 ILE A N 1
ATOM 6652 C CA . ILE A 1 852 ? -29.358 -8.323 54.172 1.00 75.75 852 ILE A CA 1
ATOM 6653 C C . ILE A 1 852 ? -30.644 -9.151 54.169 1.00 75.75 852 ILE A C 1
ATOM 6655 O O . ILE A 1 852 ? -31.715 -8.704 53.765 1.00 75.75 852 ILE A O 1
ATOM 6659 N N . ARG A 1 853 ? -30.532 -10.398 54.634 1.00 60.44 853 ARG A N 1
ATOM 6660 C CA . ARG A 1 853 ? -31.662 -11.310 54.816 1.00 60.44 853 ARG A CA 1
ATOM 6661 C C . ARG A 1 853 ? -32.334 -10.998 56.153 1.00 60.44 853 ARG A C 1
ATOM 6663 O O . ARG A 1 853 ? -31.923 -11.538 57.175 1.00 60.44 853 ARG A O 1
ATOM 6670 N N . THR A 1 854 ? -33.353 -10.142 56.142 1.00 45.84 854 THR A N 1
ATOM 6671 C CA . THR A 1 854 ? -34.228 -9.950 57.305 1.00 45.84 854 THR A CA 1
ATOM 6672 C C . THR A 1 854 ? -34.790 -11.297 57.760 1.00 45.84 854 THR A C 1
ATOM 6674 O O . THR A 1 854 ? -35.394 -12.031 56.976 1.00 45.84 854 THR A O 1
ATOM 6677 N N . ALA A 1 855 ? -34.558 -11.633 59.028 1.00 35.62 855 ALA A N 1
ATOM 6678 C CA . ALA A 1 855 ? -35.283 -12.698 59.699 1.00 35.62 855 ALA A CA 1
ATOM 6679 C C . ALA A 1 855 ? -36.662 -12.146 60.081 1.00 35.62 855 ALA A C 1
ATOM 6681 O O . ALA A 1 855 ? -36.751 -11.204 60.868 1.00 35.62 855 ALA A O 1
ATOM 6682 N N . SER A 1 856 ? -37.701 -12.698 59.455 1.00 30.09 856 SER A N 1
ATOM 6683 C CA . SER A 1 856 ? -39.117 -12.479 59.769 1.00 30.09 856 SER A CA 1
ATOM 6684 C C . SER A 1 856 ? -39.604 -13.503 60.786 1.00 30.09 856 SER A C 1
ATOM 6686 O O . SER A 1 856 ? -39.400 -14.701 60.474 1.00 30.09 856 SER A O 1
#

Foldseek 3Di:
DDDDDDDDDDDDDDDDDDDDDDDDDDDPPDDDFADKDWDWDDDPFKIWTKIKGAAAAQDKIKMKIFIATQVFRFAAAWWKKKKWWAFPVRDIDIWMDGDAPDRRIDITMDHHHDWGKTFIKMWIGDPPDTDIDRRGIGTYHHDSVPDDDDDDDPDDPDDDDDSVRVNVDDDDDDDDDDDDPDDDDDFDWAWAADPPQKDFFFAQAWFAWAPVCQVLADDAQDWDAFFRFRTKGFHPVLPPDDLVRLVVQLVVLVVQLVVLVVCVVVVNDDPVSNVVSVVSNVVSVVVNVVVVVVVVVPPPPDPPSPIDGGGHNHTAGFFDAPDHHGDIHHGRHTGTMGGHPFKIKIKTWAAPVVLVVPPDDQWDWADDPPDPGTDTFGSVFKDFPDWAPDQDPVVNTIITMMMGGCPVVPDDLVSHLLNLQVPDPFWPHKDKDAQADPPGPDRGDRNDMDMDTDGDPPPHFPVVVVVVSLVSNVRRGPDQDDDDDPVQQVVLCVPPVDRAQKKKKKFFDDDVLQVVLLVVLLVLLVPQPFWDSWDKDPKDWDWDWDWAFDVVLCVVLVHDPVLVVVQCCQAAVWDQPDWDDDPPDIDGDTHYDDDVCHVDQVSQQQDWDAGPVRDTDGSVSGIDIDTDIDIPDFDDDPNTTIMITHTYGDLDDSQVSVVSSVVSCVVRPDRPPRMDIDMDTSNVVQVVLVVVLVVVLVVLLVVQLVVLCVLPVDNQLSVLLQVLLVLLQVQLQVLLCVPRNDCGSLLSVLSSVLSVLLSVLSCQLLVQLCCCCVPVVDDSLCSLVVSLVVSLVVLVVVLVVLLVVLVVLLVCCSPPPSVNSNSSSSSNNRSSVSSSVVCSPRSSVSCSVGVDDDDD

pLDDT: mean 78.7, std 16.58, range [20.97, 96.81]